Protein AF-0000000087039210 (afdb_homodimer)

InterPro domains:
  IPR005512 PRONE domain [PF03759] (84-432)
  IPR005512 PRONE domain [PS51334] (75-438)
  IPR038937 Rop guanine nucleotide exchange factor [PTHR33101] (34-444)

Structure (mmCIF, N/CA/C/O backbone):
data_AF-0000000087039210-model_v1
#
loop_
_entity.id
_entity.type
_entity.pdbx_description
1 polymer 'Rop guanine nucleotide exchange factor 9'
#
loop_
_atom_site.group_PDB
_atom_site.id
_atom_site.type_symbol
_atom_site.label_atom_id
_atom_site.label_alt_id
_atom_site.label_comp_id
_atom_site.label_asym_id
_atom_site.label_entity_id
_atom_site.label_seq_id
_atom_site.pdbx_PDB_ins_code
_atom_site.Cartn_x
_atom_site.Cartn_y
_atom_site.Cartn_z
_atom_site.occupancy
_atom_site.B_iso_or_equiv
_atom_site.auth_seq_id
_atom_site.auth_comp_id
_atom_site.auth_asym_id
_atom_site.auth_atom_id
_atom_site.pdbx_PDB_model_num
ATOM 1 N N . MET A 1 1 ? 2.438 52.219 -3.738 1 19.86 1 MET A N 1
ATOM 2 C CA . MET A 1 1 ? 2.727 53.125 -2.646 1 19.86 1 MET A CA 1
ATOM 3 C C . MET A 1 1 ? 3.035 52.375 -1.359 1 19.86 1 MET A C 1
ATOM 5 O O . MET A 1 1 ? 2.223 51.562 -0.896 1 19.86 1 MET A O 1
ATOM 9 N N . LEU A 1 2 ? 4.406 52.031 -1.149 1 20.47 2 LEU A N 1
ATOM 10 C CA . LEU A 1 2 ? 5.121 51.125 -0.25 1 20.47 2 LEU A CA 1
ATOM 11 C C . LEU A 1 2 ? 5 51.594 1.196 1 20.47 2 LEU A C 1
ATOM 13 O O . LEU A 1 2 ? 5.566 52.625 1.567 1 20.47 2 LEU A O 1
ATOM 17 N N . ARG A 1 3 ? 3.768 51.562 1.645 1 21.73 3 ARG A N 1
ATOM 18 C CA . ARG A 1 3 ? 3.434 52.219 2.896 1 21.73 3 ARG A CA 1
ATOM 19 C C . ARG A 1 3 ? 4.172 51.594 4.07 1 21.73 3 ARG A C 1
ATOM 21 O O . ARG A 1 3 ? 4.051 50.406 4.316 1 21.73 3 ARG A O 1
ATOM 28 N N . THR A 1 4 ? 5.387 52.125 4.422 1 20.34 4 THR A N 1
ATOM 29 C CA . THR A 1 4 ? 6.445 51.812 5.375 1 20.34 4 THR A CA 1
ATOM 30 C C . THR A 1 4 ? 5.926 51.906 6.809 1 20.34 4 THR A C 1
ATOM 32 O O . THR A 1 4 ? 5.473 52.969 7.246 1 20.34 4 THR A O 1
ATOM 35 N N . ILE A 1 5 ? 5.125 50.969 7.184 1 21.61 5 ILE A N 1
ATOM 36 C CA . ILE A 1 5 ? 4.469 51.031 8.484 1 21.61 5 ILE A CA 1
ATOM 37 C C . ILE A 1 5 ? 5.516 51.094 9.594 1 21.61 5 ILE A C 1
ATOM 39 O O . ILE A 1 5 ? 6.312 50.156 9.75 1 21.61 5 ILE A O 1
ATOM 43 N N . THR A 1 6 ? 6 52.219 10.023 1 19.69 6 THR A N 1
ATOM 44 C CA . THR A 1 6 ? 7.059 52.656 10.93 1 19.69 6 THR A CA 1
ATOM 45 C C . THR A 1 6 ? 6.711 52.312 12.375 1 19.69 6 THR A C 1
ATOM 47 O O . THR A 1 6 ? 5.871 52.969 12.992 1 19.69 6 THR A O 1
ATOM 50 N N . ARG A 1 7 ? 6.211 51.062 12.656 1 21.47 7 ARG A N 1
ATOM 51 C CA . ARG A 1 7 ? 5.816 50.938 14.055 1 21.47 7 ARG A CA 1
ATOM 52 C C . ARG A 1 7 ? 6.992 51.219 14.984 1 21.47 7 ARG A C 1
ATOM 54 O O . ARG A 1 7 ? 8.094 50.688 14.773 1 21.47 7 ARG A O 1
ATOM 61 N N . LYS A 1 8 ? 6.965 52.25 15.695 1 21.36 8 LYS A N 1
ATOM 62 C CA . LYS A 1 8 ? 7.895 52.938 16.578 1 21.36 8 LYS A CA 1
ATOM 63 C C . LYS A 1 8 ? 8.227 52.125 17.812 1 21.36 8 LYS A C 1
ATOM 65 O O . LYS A 1 8 ? 7.398 51.969 18.719 1 21.36 8 LYS A O 1
ATOM 70 N N . CYS A 1 9 ? 8.711 50.875 17.641 1 19.66 9 CYS A N 1
ATOM 71 C CA . CYS A 1 9 ? 9.039 50.188 18.875 1 19.66 9 CYS A CA 1
ATOM 72 C C . CYS A 1 9 ? 10.156 50.906 19.625 1 19.66 9 CYS A C 1
ATOM 74 O O . CYS A 1 9 ? 11.203 51.219 19.047 1 19.66 9 CYS A O 1
ATOM 76 N N . THR A 1 10 ? 9.859 51.688 20.578 1 19.89 10 THR A N 1
ATOM 77 C CA . THR A 1 10 ? 10.711 52.5 21.438 1 19.89 10 THR A CA 1
ATOM 78 C C . THR A 1 10 ? 11.711 51.625 22.203 1 19.89 10 THR A C 1
ATOM 80 O O . THR A 1 10 ? 11.328 50.844 23.078 1 19.89 10 THR A O 1
ATOM 83 N N . ILE A 1 11 ? 12.625 51 21.5 1 20.36 11 ILE A N 1
ATOM 84 C CA . ILE A 1 11 ? 13.688 50.219 22.125 1 20.36 11 ILE A CA 1
ATOM 85 C C . ILE A 1 11 ? 14.531 51.156 23.016 1 20.36 11 ILE A C 1
ATOM 87 O O . ILE A 1 11 ? 15.062 52.156 22.547 1 20.36 11 ILE A O 1
ATOM 91 N N . LEU A 1 12 ? 14.211 51.188 24.312 1 19.34 12 LEU A N 1
ATOM 92 C CA . LEU A 1 12 ? 15.047 51.906 25.281 1 19.34 12 LEU A CA 1
ATOM 93 C C . LEU A 1 12 ? 16.5 51.438 25.188 1 19.34 12 LEU A C 1
ATOM 95 O O . LEU A 1 12 ? 16.75 50.219 25.125 1 19.34 12 LEU A O 1
ATOM 99 N N . THR A 1 13 ? 17.453 52.219 24.781 1 18.08 13 THR A N 1
ATOM 100 C CA . THR A 1 13 ? 18.828 52.281 24.297 1 18.08 13 THR A CA 1
ATOM 101 C C . THR A 1 13 ? 19.812 51.969 25.422 1 18.08 13 THR A C 1
ATOM 103 O O . THR A 1 13 ? 21.031 51.969 25.203 1 18.08 13 THR A O 1
ATOM 106 N N . SER A 1 14 ? 19.562 51.062 26.438 1 19.47 14 SER A N 1
ATOM 107 C CA . SER A 1 14 ? 20.688 51.281 27.359 1 19.47 14 SER A CA 1
ATOM 108 C C . SER A 1 14 ? 22.016 50.938 26.703 1 19.47 14 SER A C 1
ATOM 110 O O . SER A 1 14 ? 22.109 49.938 25.969 1 19.47 14 SER A O 1
ATOM 112 N N . ALA A 1 15 ? 23 51.812 26.562 1 18.06 15 ALA A N 1
ATOM 113 C CA . ALA A 1 15 ? 24.234 52.125 25.859 1 18.06 15 ALA A CA 1
ATOM 114 C C . ALA A 1 15 ? 25.391 51.281 26.359 1 18.06 15 ALA A C 1
ATOM 116 O O . ALA A 1 15 ? 26.531 51.406 25.891 1 18.06 15 ALA A O 1
ATOM 117 N N . ALA A 1 16 ? 25.266 50.094 27.031 1 19.25 16 ALA A N 1
ATOM 118 C CA . ALA A 1 16 ? 26.562 49.906 27.672 1 19.25 16 ALA A CA 1
ATOM 119 C C . ALA A 1 16 ? 27.656 49.594 26.641 1 19.25 16 ALA A C 1
ATOM 121 O O . ALA A 1 16 ? 27.359 49.031 25.578 1 19.25 16 ALA A O 1
ATOM 122 N N . SER A 1 17 ? 28.906 50.188 26.625 1 18.3 17 SER A N 1
ATOM 123 C CA . SER A 1 17 ? 30.078 50.562 25.844 1 18.3 17 SER A CA 1
ATOM 124 C C . SER A 1 17 ? 30.984 49.375 25.594 1 18.3 17 SER A C 1
ATOM 126 O O . SER A 1 17 ? 32.031 49.531 24.938 1 18.3 17 SER A O 1
ATOM 128 N N . PHE A 1 18 ? 30.625 48.094 25.781 1 19.34 18 PHE A N 1
ATOM 129 C CA . PHE A 1 18 ? 31.844 47.281 25.969 1 19.34 18 PHE A CA 1
ATOM 130 C C . PHE A 1 18 ? 32.656 47.219 24.672 1 19.34 18 PHE A C 1
ATOM 132 O O . PHE A 1 18 ? 32.062 47.125 23.594 1 19.34 18 PHE A O 1
ATOM 139 N N . LYS A 1 19 ? 33.938 47.562 24.594 1 18.17 19 LYS A N 1
ATOM 140 C CA . LYS A 1 19 ? 35.062 47.875 23.734 1 18.17 19 LYS A CA 1
ATOM 141 C C . LYS A 1 19 ? 35.625 46.625 23.047 1 18.17 19 LYS A C 1
ATOM 143 O O . LYS A 1 19 ? 36.781 46.594 22.688 1 18.17 19 LYS A O 1
ATOM 148 N N . GLY A 1 20 ? 34.75 45.656 22.531 1 17.27 20 GLY A N 1
ATOM 149 C CA . GLY A 1 20 ? 35.438 44.406 22.188 1 17.27 20 GLY A CA 1
ATOM 150 C C . GLY A 1 20 ? 36.375 44.562 21 1 17.27 20 GLY A C 1
ATOM 151 O O . GLY A 1 20 ? 36.125 45.344 20.094 1 17.27 20 GLY A O 1
ATOM 152 N N . SER A 1 21 ? 37.656 44.312 21.016 1 17.58 21 SER A N 1
ATOM 153 C CA . SER A 1 21 ? 38.844 44.438 20.188 1 17.58 21 SER A CA 1
ATOM 154 C C . SER A 1 21 ? 38.844 43.438 19.047 1 17.58 21 SER A C 1
ATOM 156 O O . SER A 1 21 ? 38.625 42.219 19.266 1 17.58 21 SER A O 1
ATOM 158 N N . LYS A 1 22 ? 38.469 43.781 17.75 1 18.98 22 LYS A N 1
ATOM 159 C CA . LYS A 1 22 ? 38.281 43 16.531 1 18.98 22 LYS A CA 1
ATOM 160 C C . LYS A 1 22 ? 39.625 42.469 16.016 1 18.98 22 LYS A C 1
ATOM 162 O O . LYS A 1 22 ? 40.5 43.25 15.641 1 18.98 22 LYS A O 1
ATOM 167 N N . THR A 1 23 ? 40.25 41.5 16.531 1 18.16 23 THR A N 1
ATOM 168 C CA . THR A 1 23 ? 41.469 41.125 15.836 1 18.16 23 THR A CA 1
ATOM 169 C C . THR A 1 23 ? 41.188 40.625 14.422 1 18.16 23 THR A C 1
ATOM 171 O O . THR A 1 23 ? 40.094 40.094 14.172 1 18.16 23 THR A O 1
ATOM 174 N N . SER A 1 24 ? 42.094 40.875 13.25 1 17.17 24 SER A N 1
ATOM 175 C CA . SER A 1 24 ? 42.188 41.094 11.812 1 17.17 24 SER A CA 1
ATOM 176 C C . SER A 1 24 ? 42.281 39.781 11.047 1 17.17 24 SER A C 1
ATOM 178 O O . SER A 1 24 ? 42.094 39.781 9.82 1 17.17 24 SER A O 1
ATOM 180 N N . ASP A 1 25 ? 42.469 38.594 11.57 1 18.53 25 ASP A N 1
ATOM 181 C CA . ASP A 1 25 ? 43.344 37.844 10.688 1 18.53 25 ASP A CA 1
ATOM 182 C C . ASP A 1 25 ? 42.594 37.375 9.445 1 18.53 25 ASP A C 1
ATOM 184 O O . ASP A 1 25 ? 41.469 36.875 9.539 1 18.53 25 ASP A O 1
ATOM 188 N N . ASN A 1 26 ? 43 37.75 8.148 1 17 26 ASN A N 1
ATOM 189 C CA . ASN A 1 26 ? 42.531 37.875 6.766 1 17 26 ASN A CA 1
ATOM 190 C C . ASN A 1 26 ? 42.5 36.5 6.074 1 17 26 ASN A C 1
ATOM 192 O O . ASN A 1 26 ? 42.156 36.406 4.891 1 17 26 ASN A O 1
ATOM 196 N N . SER A 1 27 ? 42.875 35.344 6.578 1 18.83 27 SER A N 1
ATOM 197 C CA . SER A 1 27 ? 43.469 34.5 5.527 1 18.83 27 SER A CA 1
ATOM 198 C C . SER A 1 27 ? 42.375 34 4.586 1 18.83 27 SER A C 1
ATOM 200 O O . SER A 1 27 ? 41.312 33.531 5.039 1 18.83 27 SER A O 1
ATOM 202 N N . GLY A 1 28 ? 42.344 34.406 3.314 1 17.08 28 GLY A N 1
ATOM 203 C CA . GLY A 1 28 ? 41.5 34.438 2.137 1 17.08 28 GLY A CA 1
ATOM 204 C C . GLY A 1 28 ? 41.281 33.062 1.508 1 17.08 28 GLY A C 1
ATOM 205 O O . GLY A 1 28 ? 40.719 32.969 0.408 1 17.08 28 GLY A O 1
ATOM 206 N N . LYS A 1 29 ? 41.594 31.844 2.021 1 19.16 29 LYS A N 1
ATOM 207 C CA . LYS A 1 29 ? 41.75 30.844 0.978 1 19.16 29 LYS A CA 1
ATOM 208 C C . LYS A 1 29 ? 40.469 30.688 0.168 1 19.16 29 LYS A C 1
ATOM 210 O O . LYS A 1 29 ? 39.375 30.719 0.729 1 19.16 29 LYS A O 1
ATOM 215 N N . PRO A 1 30 ? 40.5 30.797 -1.176 1 19.05 30 PRO A N 1
ATOM 216 C CA . PRO A 1 30 ? 39.531 30.922 -2.256 1 19.05 30 PRO A CA 1
ATOM 217 C C . PRO A 1 30 ? 38.656 29.672 -2.418 1 19.05 30 PRO A C 1
ATOM 219 O O . PRO A 1 30 ? 39.188 28.578 -2.629 1 19.05 30 PRO A O 1
ATOM 222 N N . HIS A 1 31 ? 37.75 29.312 -1.518 1 18.17 31 HIS A N 1
ATOM 223 C CA . HIS A 1 31 ? 37.094 28.031 -1.699 1 18.17 31 HIS A CA 1
ATOM 224 C C . HIS A 1 31 ? 36.344 27.984 -3.025 1 18.17 31 HIS A C 1
ATOM 226 O O . HIS A 1 31 ? 35.656 28.938 -3.395 1 18.17 31 HIS A O 1
ATOM 232 N N . HIS A 1 32 ? 36.844 27.234 -4.055 1 19.81 32 HIS A N 1
ATOM 233 C CA . HIS A 1 32 ? 36.406 26.938 -5.418 1 19.81 32 HIS A CA 1
ATOM 234 C C . HIS A 1 32 ? 34.969 26.438 -5.441 1 19.81 32 HIS A C 1
ATOM 236 O O . HIS A 1 32 ? 34.625 25.516 -4.691 1 19.81 32 HIS A O 1
ATOM 242 N N . GLN A 1 33 ? 34.031 27.297 -5.727 1 17.89 33 GLN A N 1
ATOM 243 C CA . GLN A 1 33 ? 32.594 27.141 -5.797 1 17.89 33 GLN A CA 1
ATOM 244 C C . GLN A 1 33 ? 32.188 26.141 -6.879 1 17.89 33 GLN A C 1
ATOM 246 O O . GLN A 1 33 ? 32.438 26.375 -8.062 1 17.89 33 GLN A O 1
ATOM 251 N N . ASN A 1 34 ? 32.5 24.828 -6.652 1 18.16 34 ASN A N 1
ATOM 252 C CA . ASN A 1 34 ? 32.094 23.906 -7.711 1 18.16 34 ASN A CA 1
ATOM 253 C C . ASN A 1 34 ? 30.625 24.094 -8.094 1 18.16 34 ASN A C 1
ATOM 255 O O . ASN A 1 34 ? 29.75 24.062 -7.234 1 18.16 34 ASN A O 1
ATOM 259 N N . LEU A 1 35 ? 30.344 24.891 -9.086 1 18.12 35 LEU A N 1
ATOM 260 C CA . LEU A 1 35 ? 29.125 25.344 -9.734 1 18.12 35 LEU A CA 1
ATOM 261 C C . LEU A 1 35 ? 28.281 24.156 -10.188 1 18.12 35 LEU A C 1
ATOM 263 O O . LEU A 1 35 ? 28.703 23.359 -11.023 1 18.12 35 LEU A O 1
ATOM 267 N N . ILE A 1 36 ? 27.641 23.422 -9.273 1 19.53 36 ILE A N 1
ATOM 268 C CA . ILE A 1 36 ? 26.812 22.312 -9.742 1 19.53 36 ILE A CA 1
ATOM 269 C C . ILE A 1 36 ? 25.766 22.844 -10.734 1 19.53 36 ILE A C 1
ATOM 271 O O . ILE A 1 36 ? 25.047 23.781 -10.438 1 19.53 36 ILE A O 1
ATOM 275 N N . PRO A 1 37 ? 25.969 22.594 -12.047 1 18.52 37 PRO A N 1
ATOM 276 C CA . PRO A 1 37 ? 25.172 23.125 -13.148 1 18.52 37 PRO A CA 1
ATOM 277 C C . PRO A 1 37 ? 23.672 22.828 -12.992 1 18.52 37 PRO A C 1
ATOM 279 O O . PRO A 1 37 ? 23.312 21.812 -12.391 1 18.52 37 PRO A O 1
ATOM 282 N N . ASN A 1 38 ? 22.844 23.828 -12.789 1 19.05 38 ASN A N 1
ATOM 283 C CA . ASN A 1 38 ? 21.391 23.969 -12.648 1 19.05 38 ASN A CA 1
ATOM 284 C C . ASN A 1 38 ? 20.656 23.375 -13.844 1 19.05 38 ASN A C 1
ATOM 286 O O . ASN A 1 38 ? 20.688 23.938 -14.945 1 19.05 38 ASN A O 1
ATOM 290 N N . GLY A 1 39 ? 20.938 22.078 -14.227 1 18.61 39 GLY A N 1
ATOM 291 C CA . GLY A 1 39 ? 20.344 21.641 -15.477 1 18.61 39 GLY A CA 1
ATOM 292 C C . GLY A 1 39 ? 18.859 21.938 -15.586 1 18.61 39 GLY A C 1
ATOM 293 O O . GLY A 1 39 ? 18.062 21.438 -14.797 1 18.61 39 GLY A O 1
ATOM 294 N N . SER A 1 40 ? 18.5 23.141 -15.875 1 18.48 40 SER A N 1
ATOM 295 C CA . SER A 1 40 ? 17.156 23.688 -16.094 1 18.48 40 SER A CA 1
ATOM 296 C C . SER A 1 40 ? 16.391 22.875 -17.141 1 18.48 40 SER A C 1
ATOM 298 O O . SER A 1 40 ? 16.734 22.906 -18.328 1 18.48 40 SER A O 1
ATOM 300 N N . VAL A 1 41 ? 16.203 21.578 -16.891 1 19.8 41 VAL A N 1
ATOM 301 C CA . VAL A 1 41 ? 15.562 20.938 -18.031 1 19.8 41 VAL A CA 1
ATOM 302 C C . VAL A 1 41 ? 14.32 21.719 -18.438 1 19.8 41 VAL A C 1
ATOM 304 O O . VAL A 1 41 ? 13.508 22.078 -17.578 1 19.8 41 VAL A O 1
ATOM 307 N N . PRO A 1 42 ? 14.344 22.375 -19.516 1 19.42 42 PRO A N 1
ATOM 308 C CA . PRO A 1 42 ? 13.297 23.25 -20.031 1 19.42 42 PRO A CA 1
ATOM 309 C C . PRO A 1 42 ? 11.93 22.562 -20.109 1 19.42 42 PRO A C 1
ATOM 311 O O . PRO A 1 42 ? 11.844 21.406 -20.484 1 19.42 42 PRO A O 1
ATOM 314 N N . VAL A 1 43 ? 11.07 22.719 -19.109 1 19.94 43 VAL A N 1
ATOM 315 C CA . VAL A 1 43 ? 9.695 22.219 -19.078 1 19.94 43 VAL A CA 1
ATOM 316 C C . VAL A 1 43 ? 8.977 22.625 -20.359 1 19.94 43 VAL A C 1
ATOM 318 O O . VAL A 1 43 ? 8.969 23.812 -20.734 1 19.94 43 VAL A O 1
ATOM 321 N N . PRO A 1 44 ? 9 21.781 -21.359 1 19.58 44 PRO A N 1
ATOM 322 C CA . PRO A 1 44 ? 8.414 22.203 -22.641 1 19.58 44 PRO A CA 1
ATOM 323 C C . PRO A 1 44 ? 7.062 22.891 -22.469 1 19.58 44 PRO A C 1
ATOM 325 O O . PRO A 1 44 ? 6.363 22.672 -21.484 1 19.58 44 PRO A O 1
ATOM 328 N N . ASN A 1 45 ? 6.926 24.047 -23.031 1 19.16 45 ASN A N 1
ATOM 329 C CA . ASN A 1 45 ? 5.824 25 -23.125 1 19.16 45 ASN A CA 1
ATOM 330 C C . ASN A 1 45 ? 4.566 24.344 -23.688 1 19.16 45 ASN A C 1
ATOM 332 O O . ASN A 1 45 ? 4.574 23.828 -24.812 1 19.16 45 ASN A O 1
ATOM 336 N N . VAL A 1 46 ? 3.891 23.547 -22.875 1 19.7 46 VAL A N 1
ATOM 337 C CA . VAL A 1 46 ? 2.674 22.938 -23.391 1 19.7 46 VAL A CA 1
ATOM 338 C C . VAL A 1 46 ? 1.821 23.984 -24.094 1 19.7 46 VAL A C 1
ATOM 340 O O . VAL A 1 46 ? 1.648 25.094 -23.594 1 19.7 46 VAL A O 1
ATOM 343 N N . PRO A 1 47 ? 1.668 23.828 -25.391 1 18.34 47 PRO A N 1
ATOM 344 C CA . PRO A 1 47 ? 1.013 24.797 -26.266 1 18.34 47 PRO A CA 1
ATOM 345 C C . PRO A 1 47 ? -0.324 25.297 -25.719 1 18.34 47 PRO A C 1
ATOM 347 O O . PRO A 1 47 ? -0.924 24.625 -24.875 1 18.34 47 PRO A O 1
ATOM 350 N N . GLU A 1 48 ? -0.747 26.469 -26.281 1 18.31 48 GLU A N 1
ATOM 351 C CA . GLU A 1 48 ? -1.751 27.516 -26.047 1 18.31 48 GLU A CA 1
ATOM 352 C C . GLU A 1 48 ? -3.158 26.922 -26.031 1 18.31 48 GLU A C 1
ATOM 354 O O . GLU A 1 48 ? -3.34 25.719 -26.297 1 18.31 48 GLU A O 1
ATOM 359 N N . GLY A 1 49 ? -4.164 27.672 -26.719 1 18.2 49 GLY A N 1
ATOM 360 C CA . GLY A 1 49 ? -5.461 28.328 -26.578 1 18.2 49 GLY A CA 1
ATOM 361 C C . GLY A 1 49 ? -6.613 27.469 -27.078 1 18.2 49 GLY A C 1
ATOM 362 O O . GLY A 1 49 ? -7.723 27.984 -27.266 1 18.2 49 GLY A O 1
ATOM 363 N N . ILE A 1 50 ? -6.562 26.141 -27.219 1 18.03 50 ILE A N 1
ATOM 364 C CA . ILE A 1 50 ? -7.645 25.812 -28.141 1 18.03 50 ILE A CA 1
ATOM 365 C C . ILE A 1 50 ? -8.984 26.25 -27.531 1 18.03 50 ILE A C 1
ATOM 367 O O . ILE A 1 50 ? -9.281 25.922 -26.391 1 18.03 50 ILE A O 1
ATOM 371 N N . ASP A 1 51 ? -9.633 27.25 -28.125 1 19.02 51 ASP A N 1
ATOM 372 C CA . ASP A 1 51 ? -10.906 27.938 -27.938 1 19.02 51 ASP A CA 1
ATOM 373 C C . ASP A 1 51 ? -12.062 26.938 -27.922 1 19.02 51 ASP A C 1
ATOM 375 O O . ASP A 1 51 ? -12.375 26.328 -28.953 1 19.02 51 ASP A O 1
ATOM 379 N N . MET A 1 52 ? -11.977 25.984 -27.109 1 19.19 52 MET A N 1
ATOM 380 C CA . MET A 1 52 ? -13.125 25.094 -27.219 1 19.19 52 MET A CA 1
ATOM 381 C C . MET A 1 52 ? -14.43 25.875 -27.141 1 19.19 52 MET A C 1
ATOM 383 O O . MET A 1 52 ? -14.797 26.375 -26.078 1 19.19 52 MET A O 1
ATOM 387 N N . LYS A 1 53 ? -14.914 26.594 -28.297 1 17.84 53 LYS A N 1
ATOM 388 C CA . LYS A 1 53 ? -16.172 27.281 -28.562 1 17.84 53 LYS A CA 1
ATOM 389 C C . LYS A 1 53 ? -17.359 26.516 -27.969 1 17.84 53 LYS A C 1
ATOM 391 O O . LYS A 1 53 ? -17.219 25.359 -27.562 1 17.84 53 LYS A O 1
ATOM 396 N N . ASN A 1 54 ? -18.625 26.609 -28.688 1 17 54 ASN A N 1
ATOM 397 C CA . ASN A 1 54 ? -20.047 26.938 -28.562 1 17 54 ASN A CA 1
ATOM 398 C C . ASN A 1 54 ? -20.875 25.688 -28.328 1 17 54 ASN A C 1
ATOM 400 O O . ASN A 1 54 ? -22.109 25.719 -28.422 1 17 54 ASN A O 1
ATOM 404 N N . ALA A 1 55 ? -20.281 24.5 -28.562 1 18.42 55 ALA A N 1
ATOM 405 C CA . ALA A 1 55 ? -21.359 23.594 -28.922 1 18.42 55 ALA A CA 1
ATOM 406 C C . ALA A 1 55 ? -22.375 23.438 -27.797 1 18.42 55 ALA A C 1
ATOM 408 O O . ALA A 1 55 ? -22.203 22.594 -26.906 1 18.42 55 ALA A O 1
ATOM 409 N N . GLU A 1 56 ? -22.672 24.609 -27.047 1 19.47 56 GLU A N 1
ATOM 410 C CA . GLU A 1 56 ? -23.672 24.594 -25.984 1 19.47 56 GLU A CA 1
ATOM 411 C C . GLU A 1 56 ? -24.953 23.906 -26.422 1 19.47 56 GLU A C 1
ATOM 413 O O . GLU A 1 56 ? -25.703 23.375 -25.609 1 19.47 56 GLU A O 1
ATOM 418 N N . GLU A 1 57 ? -25.484 24.297 -27.688 1 19.27 57 GLU A N 1
ATOM 419 C CA . GLU A 1 57 ? -26.922 24.516 -27.688 1 19.27 57 GLU A CA 1
ATOM 420 C C . GLU A 1 57 ? -27.688 23.203 -27.656 1 19.27 57 GLU A C 1
ATOM 422 O O . GLU A 1 57 ? -28.891 23.188 -27.375 1 19.27 57 GLU A O 1
ATOM 427 N N . GLN A 1 58 ? -27.172 22.188 -28.453 1 19.98 58 GLN A N 1
ATOM 428 C CA . GLN A 1 58 ? -28.328 21.594 -29.109 1 19.98 58 GLN A CA 1
ATOM 429 C C . GLN A 1 58 ? -29.328 21.031 -28.094 1 19.98 58 GLN A C 1
ATOM 431 O O . GLN A 1 58 ? -29.016 20.938 -26.906 1 19.98 58 GLN A O 1
ATOM 436 N N . SER A 1 59 ? -29.906 19.672 -28.453 1 20.41 59 SER A N 1
ATOM 437 C CA . SER A 1 59 ? -31.266 19.125 -28.562 1 20.41 59 SER A CA 1
ATOM 438 C C . SER A 1 59 ? -31.781 18.641 -27.203 1 20.41 59 SER A C 1
ATOM 440 O O . SER A 1 59 ? -31.125 17.844 -26.531 1 20.41 59 SER A O 1
ATOM 442 N N . ILE A 1 60 ? -32.469 19.516 -26.484 1 22.47 60 ILE A N 1
ATOM 443 C CA . ILE A 1 60 ? -33.344 19.328 -25.328 1 22.47 60 ILE A CA 1
ATOM 444 C C . ILE A 1 60 ? -34.281 18.156 -25.594 1 22.47 60 ILE A C 1
ATOM 446 O O . ILE A 1 60 ? -35.281 18.297 -26.266 1 22.47 60 ILE A O 1
ATOM 450 N N . VAL A 1 61 ? -33.844 17.031 -26.266 1 22.67 61 VAL A N 1
ATOM 451 C CA . VAL A 1 61 ? -34.938 16.109 -26.547 1 22.67 61 VAL A CA 1
ATOM 452 C C . VAL A 1 61 ? -35.688 15.82 -25.25 1 22.67 61 VAL A C 1
ATOM 454 O O . VAL A 1 61 ? -35.094 15.703 -24.172 1 22.67 61 VAL A O 1
ATOM 457 N N . ASN A 1 62 ? -37 16.094 -25.219 1 21.3 62 ASN A N 1
ATOM 458 C CA . ASN A 1 62 ? -38.125 15.938 -24.297 1 21.3 62 ASN A CA 1
ATOM 459 C C . ASN A 1 62 ? -38.188 14.539 -23.703 1 21.3 62 ASN A C 1
ATOM 461 O O . ASN A 1 62 ? -38.719 13.609 -24.312 1 21.3 62 ASN A O 1
ATOM 465 N N . GLN A 1 63 ? -37.031 13.945 -23.375 1 21.8 63 GLN A N 1
ATOM 466 C CA . GLN A 1 63 ? -37.312 12.586 -22.953 1 21.8 63 GLN A CA 1
ATOM 467 C C . GLN A 1 63 ? -38.375 12.555 -21.859 1 21.8 63 GLN A C 1
ATOM 469 O O . GLN A 1 63 ? -38.344 13.367 -20.938 1 21.8 63 GLN A O 1
ATOM 474 N N . ASN A 1 64 ? -39.562 12.125 -22.188 1 24.58 64 ASN A N 1
ATOM 475 C CA . ASN A 1 64 ? -40.719 11.812 -21.375 1 24.58 64 ASN A CA 1
ATOM 476 C C . ASN A 1 64 ? -40.344 11.141 -20.062 1 24.58 64 ASN A C 1
ATOM 478 O O . ASN A 1 64 ? -39.656 10.109 -20.062 1 24.58 64 ASN A O 1
ATOM 482 N N . VAL A 1 65 ? -40.125 11.898 -19.031 1 27.75 65 VAL A N 1
ATOM 483 C CA . VAL A 1 65 ? -39.938 11.578 -17.625 1 27.75 65 VAL A CA 1
ATOM 484 C C . VAL A 1 65 ? -40.906 10.508 -17.188 1 27.75 65 VAL A C 1
ATOM 486 O O . VAL A 1 65 ? -42.094 10.781 -17.031 1 27.75 65 VAL A O 1
ATOM 489 N N . GLU A 1 66 ? -40.969 9.375 -17.922 1 29.5 66 GLU A N 1
ATOM 490 C CA . GLU A 1 66 ? -41.875 8.414 -17.297 1 29.5 66 GLU A CA 1
ATOM 491 C C . GLU A 1 66 ? -41.656 8.336 -15.789 1 29.5 66 GLU A C 1
ATOM 493 O O . GLU A 1 66 ? -40.5 8.492 -15.32 1 29.5 66 GLU A O 1
ATOM 498 N N . GLN A 1 67 ? -42.656 8.539 -14.977 1 29.66 67 GLN A N 1
ATOM 499 C CA . GLN A 1 67 ? -42.875 8.492 -13.531 1 29.66 67 GLN A CA 1
ATOM 500 C C . GLN A 1 67 ? -42.125 7.312 -12.914 1 29.66 67 GLN A C 1
ATOM 502 O O . GLN A 1 67 ? -42.5 6.156 -13.109 1 29.66 67 GLN A O 1
ATOM 507 N N . SER A 1 68 ? -40.844 7.246 -13.086 1 33.84 68 SER A N 1
ATOM 508 C CA . SER A 1 68 ? -40.125 6.113 -12.516 1 33.84 68 SER A CA 1
ATOM 509 C C . SER A 1 68 ? -40.531 5.867 -11.07 1 33.84 68 SER A C 1
ATOM 511 O O . SER A 1 68 ? -40.688 6.812 -10.297 1 33.84 68 SER A O 1
ATOM 513 N N . GLU A 1 69 ? -41.188 4.82 -10.773 1 40.12 69 GLU A N 1
ATOM 514 C CA . GLU A 1 69 ? -41.688 4.359 -9.477 1 40.12 69 GLU A CA 1
ATOM 515 C C . GLU A 1 69 ? -40.656 4.648 -8.375 1 40.12 69 GLU A C 1
ATOM 517 O O . GLU A 1 69 ? -39.469 4.672 -8.625 1 40.12 69 GLU A O 1
ATOM 522 N N . PRO A 1 70 ? -41.094 5.285 -7.23 1 42.34 70 PRO A N 1
ATOM 523 C CA . PRO A 1 70 ? -40.25 5.602 -6.066 1 42.34 70 PRO A CA 1
ATOM 524 C C . PRO A 1 70 ? -39.281 4.48 -5.719 1 42.34 70 PRO A C 1
ATOM 526 O O . PRO A 1 70 ? -39.688 3.34 -5.504 1 42.34 70 PRO A O 1
ATOM 529 N N . VAL A 1 71 ? -38.188 4.453 -6.312 1 50.62 71 VAL A N 1
ATOM 530 C CA . VAL A 1 71 ? -37.156 3.479 -5.992 1 50.62 71 VAL A CA 1
ATOM 531 C C . VAL A 1 71 ? -37 3.352 -4.477 1 50.62 71 VAL A C 1
ATOM 533 O O . VAL A 1 71 ? -36.906 4.355 -3.77 1 50.62 71 VAL A O 1
ATOM 536 N N . ALA A 1 72 ? -37.312 2.27 -3.943 1 57.91 72 ALA A N 1
ATOM 537 C CA . ALA A 1 72 ? -37.375 1.931 -2.523 1 57.91 72 ALA A CA 1
ATOM 538 C C . ALA A 1 72 ? -36.094 2.367 -1.812 1 57.91 72 ALA A C 1
ATOM 540 O O . ALA A 1 72 ? -35 2.33 -2.395 1 57.91 72 ALA A O 1
ATOM 541 N N . PRO A 1 73 ? -36.219 3.186 -0.659 1 59.75 73 PRO A N 1
ATOM 542 C CA . PRO A 1 73 ? -35.094 3.711 0.152 1 59.75 73 PRO A CA 1
ATOM 543 C C . PRO A 1 73 ? -33.938 2.725 0.291 1 59.75 73 PRO A C 1
ATOM 545 O O . PRO A 1 73 ? -32.781 3.129 0.298 1 59.75 73 PRO A O 1
ATOM 548 N N . ASP A 1 74 ? -34.219 1.492 0.259 1 61.72 74 ASP A N 1
ATOM 549 C CA . ASP A 1 74 ? -33.188 0.467 0.435 1 61.72 74 ASP A CA 1
ATOM 550 C C . ASP A 1 74 ? -32.344 0.297 -0.834 1 61.72 74 ASP A C 1
ATOM 552 O O . ASP A 1 74 ? -31.156 0.024 -0.764 1 61.72 74 ASP A O 1
ATOM 556 N N . GLU A 1 75 ? -32.969 0.512 -1.952 1 63.38 75 GLU A N 1
ATOM 557 C CA . GLU A 1 75 ? -32.25 0.427 -3.217 1 63.38 75 GLU A CA 1
ATOM 558 C C . GLU A 1 75 ? -31.297 1.6 -3.383 1 63.38 75 GLU A C 1
ATOM 560 O O . GLU A 1 75 ? -30.188 1.434 -3.902 1 63.38 75 GLU A O 1
ATOM 565 N N . LEU A 1 76 ? -31.844 2.701 -2.908 1 65.88 76 LEU A N 1
ATOM 566 C CA . LEU A 1 76 ? -31 3.881 -2.963 1 65.88 76 LEU A CA 1
ATOM 567 C C . LEU A 1 76 ? -29.781 3.715 -2.062 1 65.88 76 LEU A C 1
ATOM 569 O O . LEU A 1 76 ? -28.672 4.098 -2.434 1 65.88 76 LEU A O 1
ATOM 573 N N . ARG A 1 77 ? -30.125 3.062 -0.959 1 68.69 77 ARG A N 1
ATOM 574 C CA . ARG A 1 77 ? -29.016 2.807 -0.039 1 68.69 77 ARG A CA 1
ATOM 575 C C . ARG A 1 77 ? -28.031 1.817 -0.637 1 68.69 77 ARG A C 1
ATOM 577 O O . ARG A 1 77 ? -26.812 2.006 -0.529 1 68.69 77 ARG A O 1
ATOM 584 N N . ALA A 1 78 ? -28.594 0.835 -1.28 1 68.81 78 ALA A N 1
ATOM 585 C CA . ALA A 1 78 ? -27.734 -0.167 -1.901 1 68.81 78 ALA A CA 1
ATOM 586 C C . ALA A 1 78 ? -26.891 0.448 -3.018 1 68.81 78 ALA A C 1
ATOM 588 O O . ALA A 1 78 ? -25.703 0.145 -3.148 1 68.81 78 ALA A O 1
ATOM 589 N N . ALA A 1 79 ? -27.484 1.25 -3.734 1 71.69 79 ALA A N 1
ATOM 590 C CA . ALA A 1 79 ? -26.766 1.92 -4.812 1 71.69 79 ALA A CA 1
ATOM 591 C C . ALA A 1 79 ? -25.688 2.848 -4.262 1 71.69 79 ALA A C 1
ATOM 593 O O . ALA A 1 79 ? -24.594 2.939 -4.824 1 71.69 79 ALA A O 1
ATOM 594 N N . ALA A 1 80 ? -26.047 3.484 -3.188 1 73.5 80 ALA A N 1
ATOM 595 C CA . ALA A 1 80 ? -25.078 4.387 -2.561 1 73.5 80 ALA A CA 1
ATOM 596 C C . ALA A 1 80 ? -23.891 3.619 -2.012 1 73.5 80 ALA A C 1
ATOM 598 O O . ALA A 1 80 ? -22.734 4.059 -2.15 1 73.5 80 ALA A O 1
ATOM 599 N N . ILE A 1 81 ? -24.188 2.51 -1.511 1 75.44 81 ILE A N 1
ATOM 600 C CA . ILE A 1 81 ? -23.125 1.695 -0.93 1 75.44 81 ILE A CA 1
ATOM 601 C C . ILE A 1 81 ? -22.234 1.141 -2.041 1 75.44 81 ILE A C 1
ATOM 603 O O . ILE A 1 81 ? -21.016 1.062 -1.885 1 75.44 81 ILE A O 1
ATOM 607 N N . ASP A 1 82 ? -22.922 0.827 -3.125 1 78.5 82 ASP A N 1
ATOM 608 C CA . ASP A 1 82 ? -22.141 0.334 -4.262 1 78.5 82 ASP A CA 1
ATOM 609 C C . ASP A 1 82 ? -21.188 1.403 -4.781 1 78.5 82 ASP A C 1
ATOM 611 O O . ASP A 1 82 ? -20.047 1.104 -5.129 1 78.5 82 ASP A O 1
ATOM 615 N N . THR A 1 83 ? -21.734 2.551 -4.793 1 82.5 83 THR A N 1
ATOM 616 C CA . THR A 1 83 ? -20.891 3.658 -5.227 1 82.5 83 THR A CA 1
ATOM 617 C C . THR A 1 83 ? -19.734 3.873 -4.246 1 82.5 83 THR A C 1
ATOM 619 O O . THR A 1 83 ? -18.609 4.129 -4.66 1 82.5 83 THR A O 1
ATOM 622 N N . ASP A 1 84 ? -20.078 3.672 -3.041 1 84.62 84 ASP A N 1
ATOM 623 C CA . ASP A 1 84 ? -19.047 3.834 -2.016 1 84.62 84 ASP A CA 1
ATOM 624 C C . ASP A 1 84 ? -17.969 2.764 -2.148 1 84.62 84 ASP A C 1
ATOM 626 O O . ASP A 1 84 ? -16.797 3.039 -1.939 1 84.62 84 ASP A O 1
ATOM 630 N N . MET A 1 85 ? -18.406 1.689 -2.52 1 85.19 85 MET A N 1
ATOM 631 C CA . MET A 1 85 ? -17.469 0.588 -2.678 1 85.19 85 MET A CA 1
ATOM 632 C C . MET A 1 85 ? -16.516 0.855 -3.832 1 85.19 85 MET A C 1
ATOM 634 O O . MET A 1 85 ? -15.305 0.609 -3.717 1 85.19 85 MET A O 1
ATOM 638 N N . GLU A 1 86 ? -17.094 1.357 -4.82 1 88.06 86 GLU A N 1
ATOM 639 C CA . GLU A 1 86 ? -16.266 1.665 -5.977 1 88.06 86 GLU A CA 1
ATOM 640 C C . GLU A 1 86 ? -15.273 2.781 -5.664 1 88.06 86 GLU A C 1
ATOM 642 O O . GLU A 1 86 ? -14.125 2.736 -6.098 1 88.06 86 GLU A O 1
ATOM 647 N N . MET A 1 87 ? -15.727 3.686 -4.922 1 88.62 87 MET A N 1
ATOM 648 C CA . MET A 1 87 ? -14.852 4.789 -4.535 1 88.62 87 MET A CA 1
ATOM 649 C C . MET A 1 87 ? -13.742 4.309 -3.609 1 88.62 87 MET A C 1
ATOM 651 O O . MET A 1 87 ? -12.602 4.766 -3.713 1 88.62 87 MET A O 1
ATOM 655 N N . MET A 1 88 ? -14.141 3.496 -2.795 1 89.44 88 MET A N 1
ATOM 656 C CA . MET A 1 88 ? -13.156 2.949 -1.864 1 89.44 88 MET A CA 1
ATOM 657 C C . MET A 1 88 ? -12.094 2.141 -2.605 1 89.44 88 MET A C 1
ATOM 659 O O . MET A 1 88 ? -10.898 2.256 -2.312 1 89.44 88 MET A O 1
ATOM 663 N N . LYS A 1 89 ? -12.508 1.355 -3.574 1 89.94 89 LYS A N 1
ATOM 664 C CA . LYS A 1 89 ? -11.578 0.58 -4.391 1 89.94 89 LYS A CA 1
ATOM 665 C C . LYS A 1 89 ? -10.57 1.488 -5.09 1 89.94 89 LYS A C 1
ATOM 667 O O . LYS A 1 89 ? -9.375 1.203 -5.102 1 89.94 89 LYS A O 1
ATOM 672 N N . GLU A 1 90 ? -11.094 2.469 -5.594 1 89.94 90 GLU A N 1
ATOM 673 C CA . GLU A 1 90 ? -10.234 3.416 -6.293 1 89.94 90 GLU A CA 1
ATOM 674 C C . GLU A 1 90 ? -9.211 4.043 -5.348 1 89.94 90 GLU A C 1
ATOM 676 O O . GLU A 1 90 ? -8.031 4.145 -5.68 1 89.94 90 GLU A O 1
ATOM 681 N N . ARG A 1 91 ? -9.695 4.461 -4.23 1 90.31 91 ARG A N 1
ATOM 682 C CA . ARG A 1 91 ? -8.82 5.113 -3.258 1 90.31 91 ARG A CA 1
ATOM 683 C C . ARG A 1 91 ? -7.719 4.164 -2.793 1 90.31 91 ARG A C 1
ATOM 685 O O . ARG A 1 91 ? -6.547 4.551 -2.73 1 90.31 91 ARG A O 1
ATOM 692 N N . PHE A 1 92 ? -8.07 2.982 -2.525 1 91.12 92 PHE A N 1
ATOM 693 C CA . PHE A 1 92 ? -7.098 2.018 -2.018 1 91.12 92 PHE A CA 1
ATOM 694 C C . PHE A 1 92 ? -6.141 1.583 -3.119 1 91.12 92 PHE A C 1
ATOM 696 O O . PHE A 1 92 ? -4.961 1.329 -2.859 1 91.12 92 PHE A O 1
ATOM 703 N N . ALA A 1 93 ? -6.664 1.493 -4.34 1 91.94 93 ALA A N 1
ATOM 704 C CA . ALA A 1 93 ? -5.777 1.184 -5.461 1 91.94 93 ALA A CA 1
ATOM 705 C C . ALA A 1 93 ? -4.695 2.248 -5.613 1 91.94 93 ALA A C 1
ATOM 707 O O . ALA A 1 93 ? -3.516 1.927 -5.762 1 91.94 93 ALA A O 1
ATOM 708 N N . LYS A 1 94 ? -5.094 3.482 -5.512 1 91.56 94 LYS A N 1
ATOM 709 C CA . LYS A 1 94 ? -4.152 4.59 -5.648 1 91.56 94 LYS A CA 1
ATOM 710 C C . LYS A 1 94 ? -3.139 4.594 -4.508 1 91.56 94 LYS A C 1
ATOM 712 O O . LYS A 1 94 ? -1.963 4.902 -4.719 1 91.56 94 LYS A O 1
ATOM 717 N N . LEU A 1 95 ? -3.615 4.234 -3.355 1 93.44 95 LEU A N 1
ATOM 718 C CA . LEU A 1 95 ? -2.721 4.16 -2.205 1 93.44 95 LEU A CA 1
ATOM 719 C C . LEU A 1 95 ? -1.702 3.037 -2.381 1 93.44 95 LEU A C 1
ATOM 721 O O . LEU A 1 95 ? -0.514 3.223 -2.109 1 93.44 95 LEU A O 1
ATOM 725 N N . LEU A 1 96 ? -2.156 1.966 -2.877 1 93.19 96 LEU A N 1
ATOM 726 C CA . LEU A 1 96 ? -1.285 0.811 -3.066 1 93.19 96 LEU A CA 1
ATOM 727 C C . LEU A 1 96 ? -0.25 1.084 -4.152 1 93.19 96 LEU A C 1
ATOM 729 O O . LEU A 1 96 ? 0.869 0.567 -4.094 1 93.19 96 LEU A O 1
ATOM 733 N N . LEU A 1 97 ? -0.609 1.879 -5.098 1 93 97 LEU A N 1
ATOM 734 C CA . LEU A 1 97 ? 0.285 2.197 -6.207 1 93 97 LEU A CA 1
ATOM 735 C C . LEU A 1 97 ? 1.248 3.316 -5.824 1 93 97 LEU A C 1
ATOM 737 O O . LEU A 1 97 ? 2.188 3.613 -6.562 1 93 97 LEU A O 1
ATOM 741 N N . GLY A 1 98 ? 0.978 3.936 -4.656 1 90.94 98 GLY A N 1
ATOM 742 C CA . GLY A 1 98 ? 1.859 4.996 -4.199 1 90.94 98 GLY A CA 1
ATOM 743 C C . GLY A 1 98 ? 1.884 6.195 -5.133 1 90.94 98 GLY A C 1
ATOM 744 O O . GLY A 1 98 ? 2.943 6.773 -5.383 1 90.94 98 GLY A O 1
ATOM 745 N N . GLU A 1 99 ? 0.808 6.379 -5.781 1 83.75 99 GLU A N 1
ATOM 746 C CA . GLU A 1 99 ? 0.659 7.496 -6.711 1 83.75 99 GLU A CA 1
ATOM 747 C C . GLU A 1 99 ? 1.402 7.227 -8.016 1 83.75 99 GLU A C 1
ATOM 749 O O . GLU A 1 99 ? 1.771 8.156 -8.734 1 83.75 99 GLU A O 1
ATOM 754 N N . ASP A 1 100 ? 1.804 6.094 -8.227 1 91.19 100 ASP A N 1
ATOM 755 C CA . ASP A 1 100 ? 2.404 5.664 -9.484 1 91.19 100 ASP A CA 1
ATOM 756 C C . ASP A 1 100 ? 1.385 4.938 -10.359 1 91.19 100 ASP A C 1
ATOM 758 O O . ASP A 1 100 ? 1.185 3.729 -10.219 1 91.19 100 ASP A O 1
ATOM 762 N N . MET A 1 101 ? 0.9 5.602 -11.281 1 89.19 101 MET A N 1
ATOM 763 C CA . MET A 1 101 ? -0.166 5.035 -12.102 1 89.19 101 MET A CA 1
ATOM 764 C C . MET A 1 101 ? 0.398 4.062 -13.125 1 89.19 101 MET A C 1
ATOM 766 O O . MET A 1 101 ? -0.352 3.312 -13.758 1 89.19 101 MET A O 1
ATOM 770 N N . SER A 1 102 ? 1.689 4.09 -13.328 1 88.25 102 SER A N 1
ATOM 771 C CA . SER A 1 102 ? 2.283 3.129 -14.25 1 88.25 102 SER A CA 1
ATOM 772 C C . SER A 1 102 ? 2.312 1.729 -13.648 1 88.25 102 SER A C 1
ATOM 774 O O . SER A 1 102 ? 2.414 0.737 -14.375 1 88.25 102 SER A O 1
ATOM 776 N N . GLY A 1 103 ? 2.305 1.713 -12.344 1 87.62 103 GLY A N 1
ATOM 777 C CA . GLY A 1 103 ? 2.373 0.435 -11.656 1 87.62 103 GLY A CA 1
ATOM 778 C C . GLY A 1 103 ? 3.768 -0.161 -11.633 1 87.62 103 GLY A C 1
ATOM 779 O O . GLY A 1 103 ? 3.957 -1.295 -11.195 1 87.62 103 GLY A O 1
ATOM 780 N N . GLY A 1 104 ? 4.758 0.584 -12.047 1 84.81 104 GLY A N 1
ATOM 781 C CA . GLY A 1 104 ? 6.105 0.078 -12.25 1 84.81 104 GLY A CA 1
ATOM 782 C C . GLY A 1 104 ? 6.957 0.122 -11 1 84.81 104 GLY A C 1
ATOM 783 O O . GLY A 1 104 ? 8.164 -0.143 -11.047 1 84.81 104 GLY A O 1
ATOM 784 N N . GLY A 1 105 ? 6.367 0.426 -9.977 1 83.56 105 GLY A N 1
ATOM 785 C CA . GLY A 1 105 ? 7.086 0.345 -8.711 1 83.56 105 GLY A CA 1
ATOM 786 C C . GLY A 1 105 ? 7.855 1.61 -8.383 1 83.56 105 GLY A C 1
ATOM 787 O O . GLY A 1 105 ? 8.758 1.594 -7.543 1 83.56 105 GLY A O 1
ATOM 788 N N . LYS A 1 106 ? 7.539 2.609 -9.07 1 84.19 106 LYS A N 1
ATOM 789 C CA . LYS A 1 106 ? 8.219 3.881 -8.836 1 84.19 106 LYS A CA 1
ATOM 790 C C . LYS A 1 106 ? 7.43 4.754 -7.863 1 84.19 106 LYS A C 1
ATOM 792 O O . LYS A 1 106 ? 7.734 5.938 -7.695 1 84.19 106 LYS A O 1
ATOM 797 N N . GLY A 1 107 ? 6.504 4.145 -7.301 1 87.25 107 GLY A N 1
ATOM 798 C CA . GLY A 1 107 ? 5.672 4.918 -6.395 1 87.25 107 GLY A CA 1
ATOM 799 C C . GLY A 1 107 ? 6.301 5.105 -5.023 1 87.25 107 GLY A C 1
ATOM 800 O O . GLY A 1 107 ? 7.348 4.523 -4.73 1 87.25 107 GLY A O 1
ATOM 801 N N . VAL A 1 108 ? 5.699 5.988 -4.211 1 91.31 108 VAL A N 1
ATOM 802 C CA . VAL A 1 108 ? 6.16 6.258 -2.852 1 91.31 108 VAL A CA 1
ATOM 803 C C . VAL A 1 108 ? 5.699 5.141 -1.92 1 91.31 108 VAL A C 1
ATOM 805 O O . VAL A 1 108 ? 4.848 4.328 -2.289 1 91.31 108 VAL A O 1
ATOM 808 N N . ASN A 1 109 ? 6.371 5.051 -0.755 1 91.19 109 ASN A N 1
ATOM 809 C CA . ASN A 1 109 ? 5.984 4.023 0.205 1 91.19 109 ASN A CA 1
ATOM 810 C C . ASN A 1 109 ? 4.594 4.289 0.78 1 91.19 109 ASN A C 1
ATOM 812 O O . ASN A 1 109 ? 4.043 5.379 0.606 1 91.19 109 ASN A O 1
ATOM 816 N N . SER A 1 110 ? 4.039 3.373 1.43 1 93.62 110 SER A N 1
ATOM 817 C CA . SER A 1 110 ? 2.66 3.428 1.9 1 93.62 110 SER A CA 1
ATOM 818 C C . SER A 1 110 ? 2.465 4.551 2.912 1 93.62 110 SER A C 1
ATOM 820 O O . SER A 1 110 ? 1.421 5.207 2.924 1 93.62 110 SER A O 1
ATOM 822 N N . ALA A 1 111 ? 3.438 4.766 3.787 1 95.88 111 ALA A N 1
ATOM 823 C CA . ALA A 1 111 ? 3.336 5.82 4.789 1 95.88 111 ALA A CA 1
ATOM 824 C C . ALA A 1 111 ? 3.203 7.191 4.129 1 95.88 111 ALA A C 1
ATOM 826 O O . ALA A 1 111 ? 2.314 7.973 4.477 1 95.88 111 ALA A O 1
ATOM 827 N N . LEU A 1 112 ? 4.07 7.414 3.172 1 96.12 112 LEU A N 1
ATOM 828 C CA . LEU A 1 112 ? 4.027 8.695 2.477 1 96.12 112 LEU A CA 1
ATOM 829 C C . LEU A 1 112 ? 2.77 8.812 1.627 1 96.12 112 LEU A C 1
ATOM 831 O O . LEU A 1 112 ? 2.186 9.898 1.521 1 96.12 112 LEU A O 1
ATOM 835 N N . ALA A 1 113 ? 2.381 7.746 0.955 1 95.5 113 ALA A N 1
ATOM 836 C CA . ALA A 1 113 ? 1.157 7.75 0.158 1 95.5 113 ALA A CA 1
ATOM 837 C C . ALA A 1 113 ? -0.05 8.133 1.008 1 95.5 113 ALA A C 1
ATOM 839 O O . ALA A 1 113 ? -0.905 8.906 0.569 1 95.5 113 ALA A O 1
ATOM 840 N N . LEU A 1 114 ? -0.118 7.617 2.178 1 96.44 114 LEU A N 1
ATOM 841 C CA . LEU A 1 114 ? -1.23 7.898 3.078 1 96.44 114 LEU A CA 1
ATOM 842 C C . LEU A 1 114 ? -1.179 9.344 3.574 1 96.44 114 LEU A C 1
ATOM 844 O O . LEU A 1 114 ? -2.211 10.008 3.668 1 96.44 114 LEU A O 1
ATOM 848 N N . SER A 1 115 ? 0.007 9.766 3.898 1 96.81 115 SER A N 1
ATOM 849 C CA . SER A 1 115 ? 0.171 11.164 4.293 1 96.81 115 SER A CA 1
ATOM 850 C C . SER A 1 115 ? -0.314 12.109 3.195 1 96.81 115 SER A C 1
ATOM 852 O O . SER A 1 115 ? -1.065 13.047 3.465 1 96.81 115 SER A O 1
ATOM 854 N N . ASN A 1 116 ? 0.083 11.812 2.014 1 95.94 116 ASN A N 1
ATOM 855 C CA . ASN A 1 116 ? -0.33 12.617 0.873 1 95.94 116 ASN A CA 1
ATOM 856 C C . ASN A 1 116 ? -1.838 12.547 0.65 1 95.94 116 ASN A C 1
ATOM 858 O O . ASN A 1 116 ? -2.463 13.539 0.273 1 95.94 116 ASN A O 1
ATOM 862 N N . ALA A 1 117 ? -2.354 11.414 0.833 1 96.56 117 ALA A N 1
ATOM 863 C CA . ALA A 1 117 ? -3.791 11.234 0.639 1 96.56 117 ALA A CA 1
ATOM 864 C C . ALA A 1 117 ? -4.586 12.117 1.595 1 96.56 117 ALA A C 1
ATOM 866 O O . ALA A 1 117 ? -5.586 12.727 1.201 1 96.56 117 ALA A O 1
ATOM 867 N N . VAL A 1 118 ? -4.141 12.164 2.83 1 97.31 118 VAL A N 1
ATOM 868 C CA . VAL A 1 118 ? -4.82 12.977 3.834 1 97.31 118 VAL A CA 1
ATOM 869 C C . VAL A 1 118 ? -4.727 14.453 3.455 1 97.31 118 VAL A C 1
ATOM 871 O O . VAL A 1 118 ? -5.723 15.18 3.484 1 97.31 118 VAL A O 1
ATOM 874 N N . THR A 1 119 ? -3.529 14.875 3.084 1 96 119 THR A N 1
ATOM 875 C CA . THR A 1 119 ? -3.311 16.281 2.779 1 96 119 THR A CA 1
ATOM 876 C C . THR A 1 119 ? -4.023 16.672 1.488 1 96 119 THR A C 1
ATOM 878 O O . THR A 1 119 ? -4.566 17.781 1.381 1 96 119 THR A O 1
ATOM 881 N N . ASN A 1 120 ? -4.07 15.773 0.526 1 94.62 120 ASN A N 1
ATOM 882 C CA . ASN A 1 120 ? -4.781 16.031 -0.721 1 94.62 120 ASN A CA 1
ATOM 883 C C . ASN A 1 120 ? -6.289 16.094 -0.502 1 94.62 120 ASN A C 1
ATOM 885 O O . ASN A 1 120 ? -6.977 16.922 -1.113 1 94.62 120 ASN A O 1
ATOM 889 N N . LEU A 1 121 ? -6.746 15.234 0.319 1 96.38 121 LEU A N 1
ATOM 890 C CA . LEU A 1 121 ? -8.172 15.25 0.643 1 96.38 121 LEU A CA 1
ATOM 891 C C . LEU A 1 121 ? -8.555 16.562 1.328 1 96.38 121 LEU A C 1
ATOM 893 O O . LEU A 1 121 ? -9.57 17.172 0.985 1 96.38 121 LEU A O 1
ATOM 897 N N . ALA A 1 122 ? -7.742 16.984 2.27 1 96.56 122 ALA A N 1
ATOM 898 C CA . ALA A 1 122 ? -8.008 18.219 2.979 1 96.56 122 ALA A CA 1
ATOM 899 C C . ALA A 1 122 ? -8.008 19.406 2.02 1 96.56 122 ALA A C 1
ATOM 901 O O . ALA A 1 122 ? -8.867 20.297 2.111 1 96.56 122 ALA A O 1
ATOM 902 N N . ALA A 1 123 ? -7.07 19.406 1.107 1 94.31 123 ALA A N 1
ATOM 903 C CA . ALA A 1 123 ? -6.984 20.484 0.13 1 94.31 123 ALA A CA 1
ATOM 904 C C . ALA A 1 123 ? -8.227 20.531 -0.752 1 94.31 123 ALA A C 1
ATOM 906 O O . ALA A 1 123 ? -8.719 21.609 -1.095 1 94.31 123 ALA A O 1
ATOM 907 N N . SER A 1 124 ? -8.719 19.375 -1.121 1 94.06 124 SER A N 1
ATOM 908 C CA . SER A 1 124 ? -9.883 19.281 -1.999 1 94.06 124 SER A CA 1
ATOM 909 C C . SER A 1 124 ? -11.164 19.688 -1.273 1 94.06 124 SER A C 1
ATOM 911 O O . SER A 1 124 ? -12.07 20.266 -1.879 1 94.06 124 SER A O 1
ATOM 913 N N . ILE A 1 125 ? -11.211 19.422 -0.026 1 95.12 125 ILE A N 1
ATOM 914 C CA . ILE A 1 125 ? -12.438 19.641 0.73 1 95.12 125 ILE A CA 1
ATOM 915 C C . ILE A 1 125 ? -12.453 21.062 1.295 1 95.12 125 ILE A C 1
ATOM 917 O O . ILE A 1 125 ? -13.453 21.781 1.169 1 95.12 125 ILE A O 1
ATOM 921 N N . PHE A 1 126 ? -11.375 21.484 1.922 1 93 126 PHE A N 1
ATOM 922 C CA . PHE A 1 126 ? -11.367 22.75 2.666 1 93 126 PHE A CA 1
ATOM 923 C C . PHE A 1 126 ? -10.758 23.859 1.831 1 93 126 PHE A C 1
ATOM 925 O O . PHE A 1 126 ? -11.094 25.031 2.014 1 93 126 PHE A O 1
ATOM 932 N N . GLY A 1 127 ? -9.805 23.594 0.904 1 83.06 127 GLY A N 1
ATOM 933 C CA . GLY A 1 127 ? -9.133 24.625 0.122 1 83.06 127 GLY A CA 1
ATOM 934 C C . GLY A 1 127 ? -8.445 25.672 0.977 1 83.06 127 GLY A C 1
ATOM 935 O O . GLY A 1 127 ? -7.957 25.359 2.066 1 83.06 127 GLY A O 1
ATOM 936 N N . GLU A 1 128 ? -8.25 27.031 0.407 1 77.12 128 GLU A N 1
ATOM 937 C CA . GLU A 1 128 ? -7.641 28.141 1.137 1 77.12 128 GLU A CA 1
ATOM 938 C C . GLU A 1 128 ? -8.68 28.891 1.969 1 77.12 128 GLU A C 1
ATOM 940 O O . GLU A 1 128 ? -8.336 29.688 2.834 1 77.12 128 GLU A O 1
ATOM 945 N N . LYS A 1 129 ? -9.469 28.438 2.758 1 76.38 129 LYS A N 1
ATOM 946 C CA . LYS A 1 129 ? -10.562 29.016 3.533 1 76.38 129 LYS A CA 1
ATOM 947 C C . LYS A 1 129 ? -10.422 30.531 3.645 1 76.38 129 LYS A C 1
ATOM 949 O O . LYS A 1 129 ? -9.938 31.031 4.66 1 76.38 129 LYS A O 1
ATOM 954 N N . GLY A 1 130 ? -10.883 31.234 2.707 1 79.12 130 GLY A N 1
ATOM 955 C CA . GLY A 1 130 ? -10.828 32.688 2.707 1 79.12 130 GLY A CA 1
ATOM 956 C C . GLY A 1 130 ? -12 33.344 3.426 1 79.12 130 GLY A C 1
ATOM 957 O O . GLY A 1 130 ? -11.938 34.5 3.805 1 79.12 130 GLY A O 1
ATOM 958 N N . LYS A 1 131 ? -12.992 32.594 3.646 1 87.94 131 LYS A N 1
ATOM 959 C CA . LYS A 1 131 ? -14.211 33.094 4.273 1 87.94 131 LYS A CA 1
ATOM 960 C C . LYS A 1 131 ? -14.695 32.188 5.383 1 87.94 131 LYS A C 1
ATOM 962 O O . LYS A 1 131 ? -14.461 30.969 5.324 1 87.94 131 LYS A O 1
ATOM 967 N N . LEU A 1 132 ? -15.211 32.844 6.383 1 93.31 132 LEU A N 1
ATOM 968 C CA . LEU A 1 132 ? -15.852 32.031 7.43 1 93.31 132 LEU A CA 1
ATOM 969 C C . LEU A 1 132 ? -17.25 31.609 7 1 93.31 132 LEU A C 1
ATOM 971 O O . LEU A 1 132 ? -18.188 32.406 7.008 1 93.31 132 LEU A O 1
ATOM 975 N N . GLU A 1 133 ? -17.375 30.375 6.637 1 92 133 GLU A N 1
ATOM 976 C CA . GLU A 1 133 ? -18.656 29.812 6.188 1 92 133 GLU A CA 1
ATOM 977 C C . GLU A 1 133 ? -18.719 28.312 6.465 1 92 133 GLU A C 1
ATOM 979 O O . GLU A 1 133 ? -17.672 27.656 6.602 1 92 133 GLU A O 1
ATOM 984 N N . PRO A 1 134 ? -19.922 27.844 6.574 1 93.69 134 PRO A N 1
ATOM 985 C CA . PRO A 1 134 ? -20.047 26.391 6.766 1 93.69 134 PRO A CA 1
ATOM 986 C C . PRO A 1 134 ? -19.578 25.594 5.555 1 93.69 134 PRO A C 1
ATOM 988 O O . PRO A 1 134 ? -19.641 26.094 4.422 1 93.69 134 PRO A O 1
ATOM 991 N N . LEU A 1 135 ? -19.188 24.406 5.859 1 93 135 LEU A N 1
ATOM 992 C CA . LEU A 1 135 ? -18.844 23.5 4.773 1 93 135 LEU A CA 1
ATOM 993 C C . LEU A 1 135 ? -20.109 22.953 4.109 1 93 135 LEU A C 1
ATOM 995 O O . LEU A 1 135 ? -21.078 22.625 4.789 1 93 135 LEU A O 1
ATOM 999 N N . ALA A 1 136 ? -20 22.812 2.799 1 92.75 136 ALA A N 1
ATOM 1000 C CA . ALA A 1 136 ? -21.094 22.172 2.08 1 92.75 136 ALA A CA 1
ATOM 1001 C C . ALA A 1 136 ? -21.344 20.75 2.59 1 92.75 136 ALA A C 1
ATOM 1003 O O . ALA A 1 136 ? -20.391 20.047 2.932 1 92.75 136 ALA A O 1
ATOM 1004 N N . LEU A 1 137 ? -22.562 20.391 2.559 1 93.38 137 LEU A N 1
ATOM 1005 C CA . LEU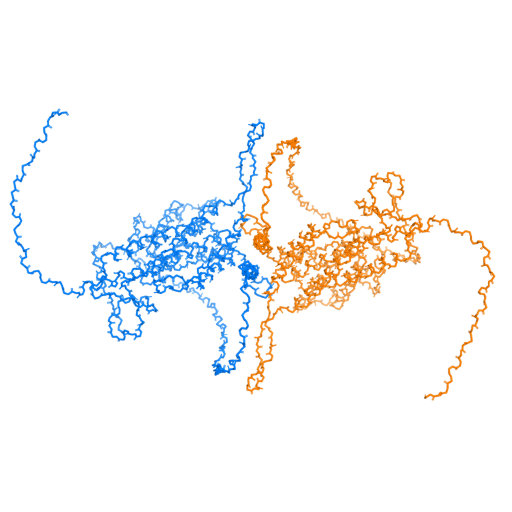 A 1 137 ? -22.953 19.094 3.098 1 93.38 137 LEU A CA 1
ATOM 1006 C C . LEU A 1 137 ? -22.219 17.953 2.385 1 93.38 137 LEU A C 1
ATOM 1008 O O . LEU A 1 137 ? -21.797 16.984 3.021 1 93.38 137 LEU A O 1
ATOM 1012 N N . GLU A 1 138 ? -22.125 18.031 1.088 1 92.38 138 GLU A N 1
ATOM 1013 C CA . GLU A 1 138 ? -21.453 17 0.297 1 92.38 138 GLU A CA 1
ATOM 1014 C C . GLU A 1 138 ? -19.984 16.891 0.651 1 92.38 138 GLU A C 1
ATOM 1016 O O . GLU A 1 138 ? -19.422 15.797 0.72 1 92.38 138 GLU A O 1
ATOM 1021 N N . ARG A 1 139 ? -19.344 18.062 0.9 1 94.12 139 ARG A N 1
ATOM 1022 C CA . ARG A 1 139 ? -17.922 18.094 1.24 1 94.12 139 ARG A CA 1
ATOM 1023 C C . ARG A 1 139 ? -17.688 17.516 2.633 1 94.12 139 ARG A C 1
ATOM 1025 O O . ARG A 1 139 ? -16.703 16.812 2.855 1 94.12 139 ARG A O 1
ATOM 1032 N N . LYS A 1 140 ? -18.609 17.844 3.471 1 95 140 LYS A N 1
ATOM 1033 C CA . LYS A 1 140 ? -18.516 17.312 4.828 1 95 140 LYS A CA 1
ATOM 1034 C C . LYS A 1 140 ? -18.641 15.797 4.836 1 95 140 LYS A C 1
ATOM 1036 O O . LYS A 1 140 ? -17.875 15.109 5.516 1 95 140 LYS A O 1
ATOM 1041 N N . ALA A 1 141 ? -19.578 15.328 4.086 1 94.12 141 ALA A N 1
ATOM 1042 C CA . ALA A 1 141 ? -19.797 13.883 4 1 94.12 141 ALA A CA 1
ATOM 1043 C C . ALA A 1 141 ? -18.594 13.18 3.381 1 94.12 141 ALA A C 1
ATOM 1045 O O . ALA A 1 141 ? -18.203 12.094 3.828 1 94.12 141 ALA A O 1
ATOM 1046 N N . ARG A 1 142 ? -18.047 13.742 2.371 1 94.56 142 ARG A N 1
ATOM 1047 C CA . ARG A 1 142 ? -16.875 13.164 1.713 1 94.56 142 ARG A CA 1
ATOM 1048 C C . ARG A 1 142 ? -15.68 13.125 2.654 1 94.56 142 ARG A C 1
ATOM 1050 O O . ARG A 1 142 ? -14.945 12.133 2.697 1 94.56 142 ARG A O 1
ATOM 1057 N N . TRP A 1 143 ? -15.508 14.227 3.443 1 96.31 143 TRP A N 1
ATOM 1058 C CA . TRP A 1 143 ? -14.414 14.289 4.414 1 96.31 143 TRP A CA 1
ATOM 1059 C C . TRP A 1 143 ? -14.547 13.172 5.441 1 96.31 143 TRP A C 1
ATOM 1061 O O . TRP A 1 143 ? -13.586 12.43 5.691 1 96.31 143 TRP A O 1
ATOM 1071 N N . ARG A 1 144 ? -15.719 13.047 5.965 1 95.19 144 ARG A N 1
ATOM 1072 C CA . ARG A 1 144 ? -15.953 12.055 7.008 1 95.19 144 ARG A CA 1
ATOM 1073 C C . ARG A 1 144 ? -15.758 10.641 6.473 1 95.19 144 ARG A C 1
ATOM 1075 O O . ARG A 1 144 ? -15.102 9.812 7.113 1 95.19 144 ARG A O 1
ATOM 1082 N N . LYS A 1 145 ? -16.25 10.398 5.352 1 93.75 145 LYS A N 1
ATOM 1083 C CA . LYS A 1 145 ? -16.203 9.07 4.746 1 93.75 145 LYS A CA 1
ATOM 1084 C C . LYS A 1 145 ? -14.773 8.672 4.391 1 93.75 145 LYS A C 1
ATOM 1086 O O . LYS A 1 145 ? -14.305 7.602 4.781 1 93.75 145 LYS A O 1
ATOM 1091 N N . GLU A 1 146 ? -14.102 9.461 3.664 1 95 146 GLU A N 1
ATOM 1092 C CA . GLU A 1 146 ? -12.766 9.125 3.188 1 95 146 GLU A CA 1
ATOM 1093 C C . GLU A 1 146 ? -11.758 9.094 4.34 1 95 146 GLU A C 1
ATOM 1095 O O . GLU A 1 146 ? -10.844 8.266 4.344 1 95 146 GLU A O 1
ATOM 1100 N N . MET A 1 147 ? -11.938 9.984 5.305 1 96.12 147 MET A N 1
ATOM 1101 C CA . MET A 1 147 ? -11.062 9.93 6.477 1 96.12 147 MET A CA 1
ATOM 1102 C C . MET A 1 147 ? -11.289 8.648 7.262 1 96.12 147 MET A C 1
ATOM 1104 O O . MET A 1 147 ? -10.344 8.062 7.797 1 96.12 147 MET A O 1
ATOM 1108 N N . ASP A 1 148 ? -12.516 8.266 7.277 1 94.31 148 ASP A N 1
ATOM 1109 C CA . ASP A 1 148 ? -12.82 7.012 7.957 1 94.31 148 ASP A CA 1
ATOM 1110 C C . ASP A 1 148 ? -12.133 5.836 7.27 1 94.31 148 ASP A C 1
ATOM 1112 O O . ASP A 1 148 ? -11.664 4.91 7.934 1 94.31 148 ASP A O 1
ATOM 1116 N N . TRP A 1 149 ? -12.172 5.859 5.977 1 93.69 149 TRP A N 1
ATOM 1117 C CA . TRP A 1 149 ? -11.484 4.812 5.223 1 93.69 149 TRP A CA 1
ATOM 1118 C C . TRP A 1 149 ? -9.992 4.793 5.539 1 93.69 149 TRP A C 1
ATOM 1120 O O . TRP A 1 149 ? -9.422 3.732 5.785 1 93.69 149 TRP A O 1
ATOM 1130 N N . ILE A 1 150 ? -9.375 5.949 5.586 1 95.31 150 ILE A N 1
ATOM 1131 C CA . ILE A 1 150 ? -7.938 6.059 5.832 1 95.31 150 ILE A CA 1
ATOM 1132 C C . ILE A 1 150 ? -7.625 5.613 7.258 1 95.31 150 ILE A C 1
ATOM 1134 O O . ILE A 1 150 ? -6.676 4.859 7.484 1 95.31 150 ILE A O 1
ATOM 1138 N N . LEU A 1 151 ? -8.438 6.023 8.18 1 96.38 151 LEU A N 1
ATOM 1139 C CA . LEU A 1 151 ? -8.195 5.734 9.586 1 96.38 151 LEU A CA 1
ATOM 1140 C C . LEU A 1 151 ? -8.43 4.258 9.883 1 96.38 151 LEU A C 1
ATOM 1142 O O . LEU A 1 151 ? -7.914 3.73 10.875 1 96.38 151 LEU A O 1
ATOM 1146 N N . SER A 1 152 ? -9.188 3.574 9.062 1 93.94 152 SER A N 1
ATOM 1147 C CA . SER A 1 152 ? -9.445 2.154 9.273 1 93.94 152 SER A CA 1
ATOM 1148 C C . SER A 1 152 ? -8.164 1.339 9.203 1 93.94 152 SER A C 1
ATOM 1150 O O . SER A 1 152 ? -8.062 0.264 9.797 1 93.94 152 SER A O 1
ATOM 1152 N N . VAL A 1 153 ? -7.199 1.826 8.5 1 94.44 153 VAL A N 1
ATOM 1153 C CA . VAL A 1 153 ? -5.906 1.153 8.406 1 94.44 153 VAL A CA 1
ATOM 1154 C C . VAL A 1 153 ? -5.281 1.039 9.789 1 94.44 153 VAL A C 1
ATOM 1156 O O . VAL A 1 153 ? -4.645 0.032 10.109 1 94.44 153 VAL A O 1
ATOM 1159 N N . THR A 1 154 ? -5.496 2.062 10.633 1 95.5 154 THR A N 1
ATOM 1160 C CA . THR A 1 154 ? -4.879 2.111 11.953 1 95.5 154 THR A CA 1
ATOM 1161 C C . THR A 1 154 ? -5.465 1.033 12.859 1 95.5 154 THR A C 1
ATOM 1163 O O . THR A 1 154 ? -4.832 0.627 13.836 1 95.5 154 THR A O 1
ATOM 1166 N N . ASP A 1 155 ? -6.652 0.543 12.562 1 93.81 155 ASP A N 1
ATOM 1167 C CA . ASP A 1 155 ? -7.281 -0.513 13.352 1 93.81 155 ASP A CA 1
ATOM 1168 C C . ASP A 1 155 ? -6.496 -1.817 13.25 1 93.81 155 ASP A C 1
ATOM 1170 O O . ASP A 1 155 ? -6.629 -2.699 14.102 1 93.81 155 ASP A O 1
ATOM 1174 N N . HIS A 1 156 ? -5.68 -1.862 12.273 1 92.94 156 HIS A N 1
ATOM 1175 C CA . HIS A 1 156 ? -4.965 -3.107 12.023 1 92.94 156 HIS A CA 1
ATOM 1176 C C . HIS A 1 156 ? -3.49 -2.979 12.383 1 92.94 156 HIS A C 1
ATOM 1178 O O . HIS A 1 156 ? -2.686 -3.852 12.047 1 92.94 156 HIS A O 1
ATOM 1184 N N . ILE A 1 157 ? -3.123 -1.877 12.906 1 95.75 157 ILE A N 1
ATOM 1185 C CA . ILE A 1 157 ? -1.812 -1.702 13.523 1 95.75 157 ILE A CA 1
ATOM 1186 C C . ILE A 1 157 ? -1.888 -2.055 15.008 1 95.75 157 ILE A C 1
ATOM 1188 O O . ILE A 1 157 ? -2.465 -1.307 15.797 1 95.75 157 ILE A O 1
ATOM 1192 N N . VAL A 1 158 ? -1.328 -3.217 15.328 1 94.25 158 VAL A N 1
ATOM 1193 C CA . VAL A 1 158 ? -1.597 -3.762 1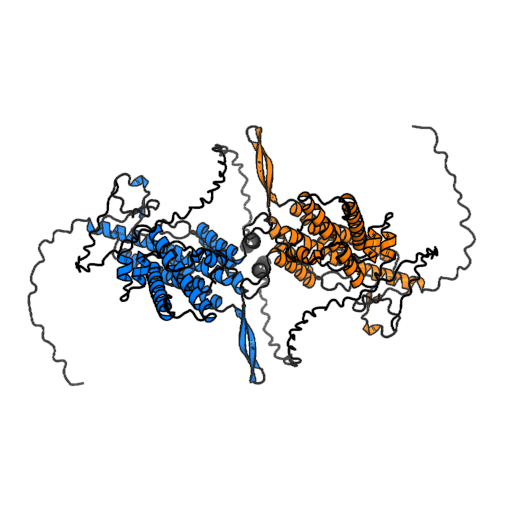6.656 1 94.25 158 VAL A CA 1
ATOM 1194 C C . VAL A 1 158 ? -0.282 -4.133 17.344 1 94.25 158 VAL A C 1
ATOM 1196 O O . VAL A 1 158 ? 0.773 -4.148 16.703 1 94.25 158 VAL A O 1
ATOM 1199 N N . GLU A 1 159 ? -0.308 -4.184 18.625 1 92.81 159 GLU A N 1
ATOM 1200 C CA . GLU A 1 159 ? 0.8 -4.656 19.453 1 92.81 159 GLU A CA 1
ATOM 1201 C C . GLU A 1 159 ? 0.321 -5.66 20.5 1 92.81 159 GLU A C 1
ATOM 1203 O O . GLU A 1 159 ? -0.879 -5.77 20.75 1 92.81 159 GLU A O 1
ATOM 1208 N N . PHE A 1 160 ? 1.238 -6.492 20.969 1 90.5 160 PHE A N 1
ATOM 1209 C CA . PHE A 1 160 ? 0.93 -7.461 22 1 90.5 160 PHE A CA 1
ATOM 1210 C C . PHE A 1 160 ? 1.136 -6.852 23.391 1 90.5 160 PHE A C 1
ATOM 1212 O O . PHE A 1 160 ? 2.199 -6.297 23.672 1 90.5 160 PHE A O 1
ATOM 1219 N N . VAL A 1 161 ? 0.052 -6.941 24.094 1 90.88 161 VAL A N 1
ATOM 1220 C CA . VAL A 1 161 ? 0.128 -6.402 25.453 1 90.88 161 VAL A CA 1
ATOM 1221 C C . VAL A 1 161 ? -0.266 -7.48 26.469 1 90.88 161 VAL A C 1
ATOM 1223 O O . VAL A 1 161 ? -1.162 -8.289 26.203 1 90.88 161 VAL A O 1
ATOM 1226 N N . PRO A 1 162 ? 0.442 -7.586 27.547 1 90.25 162 PRO A N 1
ATOM 1227 C CA . PRO A 1 162 ? 0.077 -8.555 28.578 1 90.25 162 PRO A CA 1
ATOM 1228 C C . PRO A 1 162 ? -1.264 -8.242 29.234 1 90.25 162 PRO A C 1
ATOM 1230 O O . PRO A 1 162 ? -1.59 -7.074 29.453 1 90.25 162 PRO A O 1
ATOM 1233 N N . SER A 1 163 ? -2.133 -9.242 29.25 1 87.06 163 SER A N 1
ATOM 1234 C CA . SER A 1 163 ? -3.43 -9.102 29.906 1 87.06 163 SER A CA 1
ATOM 1235 C C . SER A 1 163 ? -3.645 -10.195 30.953 1 87.06 163 SER A C 1
ATOM 1237 O O . SER A 1 163 ? -3.334 -11.359 30.703 1 87.06 163 SER A O 1
ATOM 1239 N N . LYS A 1 164 ? -4.039 -9.695 32.031 1 86.31 164 LYS A N 1
ATOM 1240 C CA . LYS A 1 164 ? -4.301 -10.648 33.125 1 86.31 164 LYS A CA 1
ATOM 1241 C C . LYS A 1 164 ? -5.66 -11.32 32.938 1 86.31 164 LYS A C 1
ATOM 1243 O O . LYS A 1 164 ? -6.664 -10.641 32.719 1 86.31 164 LYS A O 1
ATOM 1248 N N . GLN A 1 165 ? -5.617 -12.602 32.594 1 82.31 165 GLN A N 1
ATOM 1249 C CA . GLN A 1 165 ? -6.867 -13.344 32.469 1 82.31 165 GLN A CA 1
ATOM 1250 C C . GLN A 1 165 ? -7.02 -14.344 33.625 1 82.31 165 GLN A C 1
ATOM 1252 O O . GLN A 1 165 ? -6.039 -14.961 34.031 1 82.31 165 GLN A O 1
ATOM 1257 N N . THR A 1 166 ? -8.102 -14.156 34.188 1 81.88 166 THR A N 1
ATOM 1258 C CA . THR A 1 166 ? -8.383 -15.094 35.25 1 81.88 166 THR A CA 1
ATOM 1259 C C . THR A 1 166 ? -9.031 -16.359 34.719 1 81.88 166 THR A C 1
ATOM 1261 O O . THR A 1 166 ? -10.07 -16.297 34.062 1 81.88 166 THR A O 1
ATOM 1264 N N . SER A 1 167 ? -8.297 -17.328 34.844 1 75.19 167 SER A N 1
ATOM 1265 C CA . SER A 1 167 ? -8.852 -18.609 34.438 1 75.19 167 SER A CA 1
ATOM 1266 C C . SER A 1 167 ? -10.055 -19.016 35.281 1 75.19 167 SER A C 1
ATOM 1268 O O . SER A 1 167 ? -10.297 -18.422 36.312 1 75.19 167 SER A O 1
ATOM 1270 N N . LYS A 1 168 ? -10.789 -19.891 34.656 1 79.62 168 LYS A N 1
ATOM 1271 C CA . LYS A 1 168 ? -11.984 -20.375 35.344 1 79.62 168 LYS A CA 1
ATOM 1272 C C . LYS A 1 168 ? -11.648 -20.906 36.719 1 79.62 168 LYS A C 1
ATOM 1274 O O . LYS A 1 168 ? -12.477 -20.828 37.656 1 79.62 168 LYS A O 1
ATOM 1279 N N . ASP A 1 169 ? -10.523 -21.344 36.812 1 79 169 ASP A N 1
ATOM 1280 C CA . ASP A 1 169 ? -10.109 -21.938 38.062 1 79 169 ASP A CA 1
ATOM 1281 C C . ASP A 1 169 ? -9.586 -20.875 39.031 1 79 169 ASP A C 1
ATOM 1283 O O . ASP A 1 169 ? -9.125 -21.188 40.125 1 79 169 ASP A O 1
ATOM 1287 N N . GLY A 1 170 ? -9.703 -19.656 38.719 1 78.31 170 GLY A N 1
ATOM 1288 C CA . GLY A 1 170 ? -9.312 -18.578 39.594 1 78.31 170 GLY A CA 1
ATOM 1289 C C . GLY A 1 170 ? -7.855 -18.172 39.438 1 78.31 170 GLY A C 1
ATOM 1290 O O . GLY A 1 170 ? -7.379 -17.266 40.156 1 78.31 170 GLY A O 1
ATOM 1291 N N . THR A 1 171 ? -7.121 -18.969 38.625 1 80.19 171 THR A N 1
ATOM 1292 C CA . THR A 1 171 ? -5.711 -18.656 38.438 1 80.19 171 THR A CA 1
ATOM 1293 C C . THR A 1 171 ? -5.539 -17.484 37.469 1 80.19 171 THR A C 1
ATOM 1295 O O . THR A 1 171 ? -6.184 -17.453 36.438 1 80.19 171 THR A O 1
ATOM 1298 N N . ASN A 1 172 ? -4.762 -16.547 38.062 1 82.94 172 ASN A N 1
ATOM 1299 C CA . ASN A 1 172 ? -4.449 -15.391 37.25 1 82.94 172 ASN A CA 1
ATOM 1300 C C . ASN A 1 172 ? -3.322 -15.695 36.25 1 82.94 172 ASN A C 1
ATOM 1302 O O . ASN A 1 172 ? -2.26 -16.172 36.656 1 82.94 172 ASN A O 1
ATOM 1306 N N . MET A 1 173 ? -3.664 -15.844 35 1 86 173 MET A N 1
ATOM 1307 C CA . MET A 1 173 ? -2.648 -16.047 33.969 1 86 173 MET A CA 1
ATOM 1308 C C . MET A 1 173 ? -2.484 -14.781 33.125 1 86 173 MET A C 1
ATOM 1310 O O . MET A 1 173 ? -3.438 -14.023 32.938 1 86 173 MET A O 1
ATOM 1314 N N . GLU A 1 174 ? -1.161 -14.516 32.906 1 88.06 174 GLU A N 1
ATOM 1315 C CA . GLU A 1 174 ? -0.873 -13.398 32 1 88.06 174 GLU A CA 1
ATOM 1316 C C . GLU A 1 174 ? -0.787 -13.867 30.547 1 88.06 174 GLU A C 1
ATOM 1318 O O . GLU A 1 174 ? -0.028 -14.789 30.234 1 88.06 174 GLU A O 1
ATOM 1323 N N . VAL A 1 175 ? -1.806 -13.43 29.844 1 87.5 175 VAL A N 1
ATOM 1324 C CA . VAL A 1 175 ? -1.804 -13.805 28.438 1 87.5 175 VAL A CA 1
ATOM 1325 C C . VAL A 1 175 ? -1.559 -12.57 27.562 1 87.5 175 VAL A C 1
ATOM 1327 O O . VAL A 1 175 ? -1.917 -11.453 27.953 1 87.5 175 VAL A O 1
ATOM 1330 N N . MET A 1 176 ? -0.813 -12.797 26.516 1 89.12 176 MET A N 1
ATOM 1331 C CA . MET A 1 176 ? -0.6 -11.711 25.562 1 89.12 176 MET A CA 1
ATOM 1332 C C . MET A 1 176 ? -1.814 -11.531 24.656 1 89.12 176 MET A C 1
ATOM 1334 O O . MET A 1 176 ? -2.312 -12.5 24.078 1 89.12 176 MET A O 1
ATOM 1338 N N . VAL A 1 177 ? -2.338 -10.305 24.672 1 89.56 177 VAL A N 1
ATOM 1339 C CA . VAL A 1 177 ? -3.484 -10.023 23.812 1 89.56 177 VAL A CA 1
ATOM 1340 C C . VAL A 1 177 ? -3.115 -8.953 22.797 1 89.56 177 VAL A C 1
ATOM 1342 O O . VAL A 1 177 ? -2.217 -8.141 23.031 1 89.56 177 VAL A O 1
ATOM 1345 N N . THR A 1 178 ? -3.809 -9.008 21.656 1 91.56 178 THR A N 1
ATOM 1346 C CA . THR A 1 178 ? -3.584 -8.039 20.594 1 91.56 178 THR A CA 1
ATOM 1347 C C . THR A 1 178 ? -4.43 -6.789 20.797 1 91.56 178 THR A C 1
ATOM 1349 O O . THR A 1 178 ? -5.629 -6.883 21.094 1 91.56 178 THR A O 1
ATOM 1352 N N . ARG A 1 179 ? -3.738 -5.652 20.828 1 93.19 179 ARG A N 1
ATOM 1353 C CA . ARG A 1 179 ? -4.41 -4.363 20.953 1 93.19 179 ARG A CA 1
ATOM 1354 C C . ARG A 1 179 ? -3.826 -3.354 19.969 1 93.19 179 ARG A C 1
ATOM 1356 O O . ARG A 1 179 ? -2.678 -3.488 19.531 1 93.19 179 ARG A O 1
ATOM 1363 N N . GLN A 1 180 ? -4.73 -2.477 19.625 1 94.69 180 GLN A N 1
ATOM 1364 C CA . GLN A 1 180 ? -4.223 -1.405 18.766 1 94.69 180 GLN A CA 1
ATOM 1365 C C . GLN A 1 180 ? -3.008 -0.731 19.406 1 94.69 180 GLN A C 1
ATOM 1367 O O . GLN A 1 180 ? -2.941 -0.577 20.625 1 94.69 180 GLN A O 1
ATOM 1372 N N . ARG A 1 181 ? -2.074 -0.393 18.625 1 95.75 181 ARG A N 1
ATOM 1373 C CA . ARG A 1 181 ? -0.859 0.262 19.094 1 95.75 181 ARG A CA 1
ATOM 1374 C C . ARG A 1 181 ? -1.192 1.458 19.984 1 95.75 181 ARG A C 1
ATOM 1376 O O . ARG A 1 181 ? -2.121 2.215 19.688 1 95.75 181 ARG A O 1
ATOM 1383 N N . ALA A 1 182 ? -0.48 1.729 20.953 1 93.62 182 ALA A N 1
ATOM 1384 C CA . ALA A 1 182 ? -0.815 2.643 22.047 1 93.62 182 ALA A CA 1
ATOM 1385 C C . ALA A 1 182 ? -0.934 4.078 21.531 1 93.62 182 ALA A C 1
ATOM 1387 O O . ALA A 1 182 ? -1.828 4.816 21.953 1 93.62 182 ALA A O 1
ATOM 1388 N N . ASP A 1 183 ? 0.009 4.551 20.766 1 95.75 183 ASP A N 1
ATOM 1389 C CA . ASP A 1 183 ? -0.031 5.922 20.281 1 95.75 183 ASP A CA 1
ATOM 1390 C C . ASP A 1 183 ? -1.288 6.168 19.438 1 95.75 183 ASP A C 1
ATOM 1392 O O . ASP A 1 183 ? -1.889 7.242 19.516 1 95.75 183 ASP A O 1
ATOM 1396 N N . LEU A 1 184 ? -1.716 5.152 18.703 1 97.19 184 LEU A N 1
ATOM 1397 C CA . LEU A 1 184 ? -2.92 5.266 17.891 1 97.19 184 LEU A CA 1
ATOM 1398 C C . LEU A 1 184 ? -4.172 5.254 18.75 1 97.19 184 LEU A C 1
ATOM 1400 O O . LEU A 1 184 ? -5.094 6.039 18.531 1 97.19 184 LEU A O 1
ATOM 1404 N N . LEU A 1 185 ? -4.148 4.453 19.719 1 95.5 185 LEU A N 1
ATOM 1405 C CA . LEU A 1 185 ? -5.277 4.32 20.641 1 95.5 185 LEU A CA 1
ATOM 1406 C C . LEU A 1 185 ? -5.539 5.629 21.375 1 95.5 185 LEU A C 1
ATOM 1408 O O . LEU A 1 185 ? -6.691 5.965 21.656 1 95.5 185 LEU A O 1
ATOM 1412 N N . THR A 1 186 ? -4.523 6.359 21.578 1 95.75 186 THR A N 1
ATOM 1413 C CA . THR A 1 186 ? -4.613 7.602 22.344 1 95.75 186 THR A CA 1
ATOM 1414 C C . THR A 1 186 ? -4.938 8.773 21.422 1 95.75 186 THR A C 1
ATOM 1416 O O . THR A 1 186 ? -5.809 9.594 21.734 1 95.75 186 THR A O 1
ATOM 1419 N N . ASN A 1 187 ? -4.332 8.852 20.344 1 97.44 187 ASN A N 1
ATOM 1420 C CA . ASN A 1 187 ? -4.344 10.086 19.562 1 97.44 187 ASN A CA 1
ATOM 1421 C C . ASN A 1 187 ? -5.488 10.102 18.547 1 97.44 187 ASN A C 1
ATOM 1423 O O . ASN A 1 187 ? -6.008 11.164 18.219 1 97.44 187 ASN A O 1
ATOM 1427 N N . ILE A 1 188 ? -5.938 8.938 18.047 1 97.81 188 ILE A N 1
ATOM 1428 C CA . ILE A 1 188 ? -6.941 8.914 17 1 97.81 188 ILE A CA 1
ATOM 1429 C C . ILE A 1 188 ? -8.266 9.469 17.531 1 97.81 188 ILE A C 1
ATOM 1431 O O . ILE A 1 188 ? -8.867 10.344 16.906 1 97.81 188 ILE A O 1
ATOM 1435 N N . PRO A 1 189 ? -8.719 9.008 18.672 1 97.06 189 PRO A N 1
ATOM 1436 C CA . PRO A 1 189 ? -9.953 9.602 19.203 1 97.06 189 PRO A CA 1
ATOM 1437 C C . PRO A 1 189 ? -9.812 11.094 19.484 1 97.06 189 PRO A C 1
ATOM 1439 O O . PRO A 1 189 ? -10.758 11.859 19.266 1 97.06 189 PRO A O 1
ATOM 1442 N N . GLY A 1 190 ? -8.641 11.469 20 1 97.81 190 GLY A N 1
ATOM 1443 C CA . GLY A 1 190 ? -8.391 12.883 20.219 1 97.81 190 GLY A CA 1
ATOM 1444 C C . GLY A 1 190 ? -8.469 13.711 18.953 1 97.81 190 GLY A C 1
ATOM 1445 O O . GLY A 1 190 ? -9.086 14.781 18.938 1 97.81 190 GLY A O 1
ATOM 1446 N N . LEU A 1 191 ? -7.914 13.219 17.906 1 98.44 191 LEU A N 1
ATOM 1447 C CA . LEU A 1 191 ? -7.922 13.922 16.625 1 98.44 191 LEU A CA 1
ATOM 1448 C C . LEU A 1 191 ? -9.328 13.977 16.047 1 98.44 191 LEU A C 1
ATOM 1450 O O . LEU A 1 191 ? -9.727 14.992 15.461 1 98.44 191 LEU A O 1
ATOM 1454 N N . ARG A 1 192 ? -10.078 12.922 16.219 1 98 192 ARG A N 1
ATOM 1455 C CA . ARG A 1 192 ? -11.461 12.914 15.766 1 98 192 ARG A CA 1
ATOM 1456 C C . ARG A 1 192 ? -12.289 13.969 16.484 1 98 192 ARG A C 1
ATOM 1458 O O . ARG A 1 192 ? -13.156 14.602 15.891 1 98 192 ARG A O 1
ATOM 1465 N N . LYS A 1 193 ? -12.016 14.07 17.719 1 98.12 193 LYS A N 1
ATOM 1466 C CA . LYS A 1 193 ? -12.727 15.086 18.5 1 98.12 193 LYS A CA 1
ATOM 1467 C C . LYS A 1 193 ? -12.383 16.484 18.016 1 98.12 193 LYS A C 1
ATOM 1469 O O . LYS A 1 193 ? -13.273 17.328 17.875 1 98.12 193 LYS A O 1
ATOM 1474 N N . LEU A 1 194 ? -11.094 16.766 17.875 1 98.44 194 LEU A N 1
ATOM 1475 C CA . LEU A 1 194 ? -10.664 18.062 17.375 1 98.44 194 LEU A CA 1
ATOM 1476 C C . LEU A 1 194 ? -11.281 18.359 16 1 98.44 194 LEU A C 1
ATOM 1478 O O . LEU A 1 194 ? -11.711 19.484 15.734 1 98.44 194 LEU A O 1
ATOM 1482 N N . ASP A 1 195 ? -11.344 17.375 15.164 1 98.12 195 ASP A N 1
ATOM 1483 C CA . ASP A 1 195 ? -11.953 17.469 13.836 1 98.12 195 ASP A CA 1
ATOM 1484 C C . ASP A 1 195 ? -13.422 17.844 13.93 1 98.12 195 ASP A C 1
ATOM 1486 O O . ASP A 1 195 ? -13.883 18.75 13.227 1 98.12 195 ASP A O 1
ATOM 1490 N N . ALA A 1 196 ? -14.062 17.172 14.773 1 97.5 196 ALA A N 1
ATOM 1491 C CA . ALA A 1 196 ? -15.484 17.438 14.977 1 97.5 196 ALA A CA 1
ATOM 1492 C C . ALA A 1 196 ? -15.703 18.859 15.484 1 97.5 196 ALA A C 1
ATOM 1494 O O . ALA A 1 196 ? -16.656 19.531 15.078 1 97.5 196 ALA A O 1
ATOM 1495 N N . MET A 1 197 ? -14.883 19.297 16.375 1 97.56 197 MET A N 1
ATOM 1496 C CA . MET A 1 197 ? -14.984 20.641 16.938 1 97.56 197 MET A CA 1
ATOM 1497 C C . MET A 1 197 ? -14.797 21.703 15.867 1 97.56 197 MET A C 1
ATOM 1499 O O . MET A 1 197 ? -15.516 22.703 15.836 1 97.56 197 MET A O 1
ATOM 1503 N N . LEU A 1 198 ? -13.875 21.484 14.977 1 96.94 198 LEU A N 1
ATOM 1504 C CA . LEU A 1 198 ? -13.602 22.438 13.906 1 96.94 198 LEU A CA 1
ATOM 1505 C C 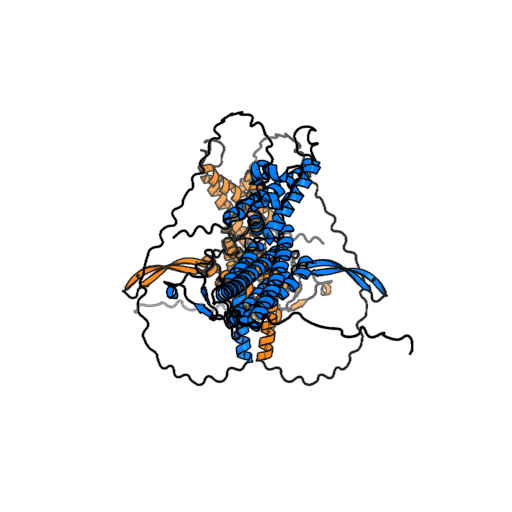. LEU A 1 198 ? -14.773 22.5 12.93 1 96.94 198 LEU A C 1
ATOM 1507 O O . LEU A 1 198 ? -15.172 23.594 12.508 1 96.94 198 LEU A O 1
ATOM 1511 N N . ILE A 1 199 ? -15.281 21.359 12.594 1 95.88 199 ILE A N 1
ATOM 1512 C CA . ILE A 1 199 ? -16.406 21.312 11.672 1 95.88 199 ILE A CA 1
ATOM 1513 C C . ILE A 1 199 ? -17.625 21.984 12.297 1 95.88 199 ILE A C 1
ATOM 1515 O O . ILE A 1 199 ? -18.359 22.703 11.617 1 95.88 199 ILE A O 1
ATOM 1519 N N . GLU A 1 200 ? -17.781 21.75 13.57 1 95.12 200 GLU A N 1
ATOM 1520 C CA . GLU A 1 200 ? -18.891 22.406 14.281 1 95.12 200 GLU A CA 1
ATOM 1521 C C . GLU A 1 200 ? -18.719 23.922 14.281 1 95.12 200 GLU A C 1
ATOM 1523 O O . GLU A 1 200 ? -19.703 24.656 14.102 1 95.12 200 GLU A O 1
ATOM 1528 N N . THR A 1 201 ? -17.5 24.375 14.578 1 95.38 201 THR A N 1
ATOM 1529 C CA . THR A 1 201 ? -17.234 25.812 14.539 1 95.38 201 THR A CA 1
ATOM 1530 C C . THR A 1 201 ? -17.578 26.391 13.172 1 95.38 201 THR A C 1
ATOM 1532 O O . THR A 1 201 ? -18.188 27.453 13.078 1 95.38 201 THR A O 1
ATOM 1535 N N . LEU A 1 202 ? -17.188 25.734 12.141 1 94.94 202 LEU A N 1
ATOM 1536 C CA . LEU A 1 202 ? -17.5 26.188 10.789 1 94.94 202 LEU A CA 1
ATOM 1537 C C . LEU A 1 202 ? -19 26.203 10.555 1 94.94 202 LEU A C 1
ATOM 1539 O O . LEU A 1 202 ? -19.516 27.141 9.922 1 94.94 202 LEU A O 1
ATOM 1543 N N . ASN A 1 203 ? -19.672 25.234 11.062 1 94.88 203 ASN A N 1
ATOM 1544 C CA . ASN A 1 203 ? -21.125 25.172 10.93 1 94.88 203 ASN A CA 1
ATOM 1545 C C . ASN A 1 203 ? -21.797 26.359 11.602 1 94.88 203 ASN A C 1
ATOM 1547 O O . ASN A 1 203 ? -22.828 26.844 11.133 1 94.88 203 ASN A O 1
ATOM 1551 N N . ASN A 1 204 ? -21.25 26.797 12.688 1 94.19 204 ASN A N 1
ATOM 1552 C CA . ASN A 1 204 ? -21.797 27.906 13.445 1 94.19 204 ASN A CA 1
ATOM 1553 C C . ASN A 1 204 ? -21.812 29.188 12.633 1 94.19 204 ASN A C 1
ATOM 1555 O O . ASN A 1 204 ? -22.625 30.078 12.875 1 94.19 204 ASN A O 1
ATOM 1559 N N . PHE A 1 205 ? -21 29.359 11.688 1 94.75 205 PHE A N 1
ATOM 1560 C CA . PHE A 1 205 ? -20.938 30.562 10.883 1 94.75 205 PHE A CA 1
ATOM 1561 C C . PHE A 1 205 ? -21.984 30.547 9.781 1 94.75 205 PHE A C 1
ATOM 1563 O O . PHE A 1 205 ? -22.031 31.453 8.945 1 94.75 205 PHE A O 1
ATOM 1570 N N . GLY A 1 206 ? -22.766 29.5 9.766 1 91.12 206 GLY A N 1
ATOM 1571 C CA . GLY A 1 206 ? -23.906 29.453 8.867 1 91.12 206 GLY A CA 1
ATOM 1572 C C . GLY A 1 206 ? -25.078 30.312 9.336 1 91.12 206 GLY A C 1
ATOM 1573 O O . GLY A 1 206 ? -25.953 30.656 8.547 1 91.12 206 GLY A O 1
ATOM 1574 N N . GLN A 1 207 ? -25.047 30.688 10.57 1 86.12 207 GLN A N 1
ATOM 1575 C CA . GLN A 1 207 ? -26.078 31.531 11.133 1 86.12 207 GLN A CA 1
ATOM 1576 C C . GLN A 1 207 ? -25.875 33 10.711 1 86.12 207 GLN A C 1
ATOM 1578 O O . GLN A 1 207 ? -24.859 33.344 10.102 1 86.12 207 GLN A O 1
ATOM 1583 N N . GLU A 1 208 ? -26.875 33.844 11 1 83.44 208 GLU A N 1
ATOM 1584 C CA . GLU A 1 208 ? -26.828 35.25 10.633 1 83.44 208 GLU A CA 1
ATOM 1585 C C . GLU A 1 208 ? -25.656 35.969 11.312 1 83.44 208 GLU A C 1
ATOM 1587 O O . GLU A 1 208 ? -25.531 35.906 12.539 1 83.44 208 GLU A O 1
ATOM 1592 N N . GLN A 1 209 ? -24.875 36.5 10.438 1 89.81 209 GLN A N 1
ATOM 1593 C CA . GLN A 1 209 ? -23.719 37.25 10.922 1 89.81 209 GLN A CA 1
ATOM 1594 C C . GLN A 1 209 ? -23.859 38.75 10.641 1 89.81 209 GLN A C 1
ATOM 1596 O O . GLN A 1 209 ? -24.562 39.156 9.711 1 89.81 209 GLN A O 1
ATOM 1601 N N . GLU A 1 210 ? -23.203 39.531 11.461 1 93.81 210 GLU A N 1
ATOM 1602 C CA . GLU A 1 210 ? -23.266 40.969 11.297 1 93.81 210 GLU A CA 1
ATOM 1603 C C . GLU A 1 210 ? -22.203 41.469 10.32 1 93.81 210 GLU A C 1
ATOM 1605 O O . GLU A 1 210 ? -22.25 42.594 9.852 1 93.81 210 GLU A O 1
ATOM 1610 N N . PHE A 1 211 ? -21.266 40.594 10.047 1 94.12 211 PHE A N 1
ATOM 1611 C CA . PHE A 1 211 ? -20.219 40.969 9.102 1 94.12 211 PHE A CA 1
ATOM 1612 C C . PHE A 1 211 ? -20.453 40.312 7.746 1 94.12 211 PHE A C 1
ATOM 1614 O O . PHE A 1 211 ? -21.234 39.344 7.637 1 94.12 211 PHE A O 1
ATOM 1621 N N . TRP A 1 212 ? -19.828 40.812 6.672 1 91.69 212 TRP A N 1
ATOM 1622 C CA . TRP A 1 212 ? -19.938 40.25 5.328 1 91.69 212 TRP A CA 1
ATOM 1623 C C . TRP A 1 212 ? -18.641 40.438 4.547 1 91.69 212 TRP A C 1
ATOM 1625 O O . TRP A 1 212 ? -17.734 41.125 5.02 1 91.69 212 TRP A O 1
ATOM 1635 N N . TYR A 1 213 ? -18.547 39.781 3.426 1 89.81 213 TYR A N 1
ATOM 1636 C CA . TYR A 1 213 ? -17.328 39.844 2.629 1 89.81 213 TYR A CA 1
ATOM 1637 C C . TYR A 1 213 ? -17.562 40.625 1.334 1 89.81 213 TYR A C 1
ATOM 1639 O O . TYR A 1 213 ? -18.641 40.531 0.742 1 89.81 213 TYR A O 1
ATOM 1647 N N . VAL A 1 214 ? -16.578 41.406 0.995 1 84.69 214 VAL A N 1
ATOM 1648 C CA . VAL A 1 214 ? -16.656 42.156 -0.255 1 84.69 214 VAL A CA 1
ATOM 1649 C C . VAL A 1 214 ? -15.469 41.781 -1.147 1 84.69 214 VAL A C 1
ATOM 1651 O O . VAL A 1 214 ? -14.391 41.438 -0.651 1 84.69 214 VAL A O 1
ATOM 1654 N N . SER A 1 215 ? -15.805 41.719 -2.533 1 74.25 215 SER A N 1
ATOM 1655 C CA . SER A 1 215 ? -14.734 41.406 -3.482 1 74.25 215 SER A CA 1
ATOM 1656 C C . SER A 1 215 ? -13.758 42.562 -3.609 1 74.25 215 SER A C 1
ATOM 1658 O O . SER A 1 215 ? -14.141 43.719 -3.436 1 74.25 215 SER A O 1
ATOM 1660 N N . LYS A 1 216 ? -12.484 42.344 -3.74 1 64.56 216 LYS A N 1
ATOM 1661 C CA . LYS A 1 216 ? -11.43 43.344 -3.848 1 64.56 216 LYS A CA 1
ATOM 1662 C C . LYS A 1 216 ? -11.766 44.375 -4.91 1 64.56 216 LYS A C 1
ATOM 1664 O O . LYS A 1 216 ? -11.422 45.562 -4.758 1 64.56 216 LYS A O 1
ATOM 1669 N N . ASN A 1 217 ? -12.305 43.906 -5.98 1 58.41 217 ASN A N 1
ATOM 1670 C CA . ASN A 1 217 ? -12.594 44.812 -7.078 1 58.41 217 ASN A CA 1
ATOM 1671 C C . ASN A 1 217 ? -13.609 45.875 -6.672 1 58.41 217 ASN A C 1
ATOM 1673 O O . ASN A 1 217 ? -13.688 46.938 -7.293 1 58.41 217 ASN A O 1
ATOM 1677 N N . ASP A 1 218 ? -14.266 45.594 -5.773 1 54.84 218 ASP A N 1
ATOM 1678 C CA . ASP A 1 218 ? -15.328 46.531 -5.402 1 54.84 218 ASP A CA 1
ATOM 1679 C C . ASP A 1 218 ? -14.781 47.656 -4.539 1 54.84 218 ASP A C 1
ATOM 1681 O O . ASP A 1 218 ? -15.477 48.656 -4.297 1 54.84 218 ASP A O 1
ATOM 1685 N N . LEU A 1 219 ? -13.555 47.594 -4.039 1 55.34 219 LEU A N 1
ATOM 1686 C CA . LEU A 1 219 ? -13.008 48.625 -3.176 1 55.34 219 LEU A CA 1
ATOM 1687 C C . LEU A 1 219 ? -12 49.469 -3.936 1 55.34 219 LEU A C 1
ATOM 1689 O O . LEU A 1 219 ? -11.125 50.094 -3.328 1 55.34 219 LEU A O 1
ATOM 1693 N N . GLU A 1 220 ? -11.922 49.625 -5.133 1 49.19 220 GLU A N 1
ATOM 1694 C CA . GLU A 1 220 ? -11.016 50.469 -5.902 1 49.19 220 GLU A CA 1
ATOM 1695 C C . GLU A 1 220 ? -10.797 51.812 -5.219 1 49.19 220 GLU A C 1
ATOM 1697 O O . GLU A 1 220 ? -9.898 52.562 -5.598 1 49.19 220 GLU A O 1
ATOM 1702 N N . GLY A 1 221 ? -11.297 52.125 -4.008 1 46.66 221 GLY A N 1
ATOM 1703 C CA . GLY A 1 221 ? -11.062 53.438 -3.42 1 46.66 221 GLY A CA 1
ATOM 1704 C C . GLY A 1 221 ? -10.734 53.375 -1.94 1 46.66 221 GLY A C 1
ATOM 1705 O O . GLY A 1 221 ? -10.383 54.375 -1.337 1 46.66 221 GLY A O 1
ATOM 1706 N N . GLN A 1 222 ? -11.352 52.594 -1.077 1 49.12 222 GLN A N 1
ATOM 1707 C CA . GLN A 1 222 ? -11.258 52.781 0.367 1 49.12 222 GLN A CA 1
ATOM 1708 C C . GLN A 1 222 ? -10.078 52 0.939 1 49.12 222 GLN A C 1
ATOM 1710 O O . GLN A 1 222 ? -9.664 50.969 0.375 1 49.12 222 GLN A O 1
ATOM 1715 N N . GLU A 1 223 ? -9.18 52.656 1.777 1 48.06 223 GLU A N 1
ATOM 1716 C CA . GLU A 1 223 ? -8.07 52.125 2.564 1 48.06 223 GLU A CA 1
ATOM 1717 C C . GLU A 1 223 ? -8.359 50.719 3.068 1 48.06 223 GLU A C 1
ATOM 1719 O O . GLU A 1 223 ? -9.305 50.5 3.832 1 48.06 223 GLU A O 1
ATOM 1724 N N . SER A 1 224 ? -8.188 49.781 2.303 1 51.94 224 SER A N 1
ATOM 1725 C CA . SER A 1 224 ? -8.578 48.406 2.531 1 51.94 224 SER A CA 1
ATOM 1726 C C . SER A 1 224 ? -7.957 47.844 3.812 1 51.94 224 SER A C 1
ATOM 1728 O O . SER A 1 224 ? -6.762 48.031 4.055 1 51.94 224 SER A O 1
ATOM 1730 N N . SER A 1 225 ? -8.602 47.656 4.883 1 49.19 225 SER A N 1
ATOM 1731 C CA . SER A 1 225 ? -8.297 47.062 6.184 1 49.19 225 SER A CA 1
ATOM 1732 C C . SER A 1 225 ? -7.625 45.719 6.035 1 49.19 225 SER A C 1
ATOM 1734 O O . SER A 1 225 ? -7.348 45.031 7.031 1 49.19 225 SER A O 1
ATOM 1736 N N . GLN A 1 226 ? -7.352 45.344 4.77 1 52.53 226 GLN A N 1
ATOM 1737 C CA . GLN A 1 226 ? -6.852 44 4.625 1 52.53 226 GLN A CA 1
ATOM 1738 C C . GLN A 1 226 ? -5.355 43.906 4.922 1 52.53 226 GLN A C 1
ATOM 1740 O O . GLN A 1 226 ? -4.594 44.781 4.5 1 52.53 226 GLN A O 1
ATOM 1745 N N . ARG A 1 227 ? -5.023 43.062 5.797 1 53.41 227 ARG A N 1
ATOM 1746 C CA . ARG A 1 227 ? -3.619 42.781 6.098 1 53.41 227 ARG A CA 1
ATOM 1747 C C . ARG A 1 227 ? -2.848 42.438 4.828 1 53.41 227 ARG A C 1
ATOM 1749 O O . ARG A 1 227 ? -3.371 41.75 3.943 1 53.41 227 ARG A O 1
ATOM 1756 N N . GLU A 1 228 ? -1.842 43.125 4.449 1 50.53 228 GLU A N 1
ATOM 1757 C CA . GLU A 1 228 ? -0.987 43.031 3.268 1 50.53 228 GLU A CA 1
ATOM 1758 C C . GLU A 1 228 ? -0.669 41.594 2.914 1 50.53 228 GLU A C 1
ATOM 1760 O O . GLU A 1 228 ? -0.538 41.25 1.738 1 50.53 228 GLU A O 1
ATOM 1765 N N . ASP A 1 229 ? -0.659 40.812 3.949 1 53.16 229 ASP A N 1
ATOM 1766 C CA . ASP A 1 229 ? -0.145 39.469 3.699 1 53.16 229 ASP A CA 1
ATOM 1767 C C . ASP A 1 229 ? -1.242 38.531 3.162 1 53.16 229 ASP A C 1
ATOM 1769 O O . ASP A 1 229 ? -0.974 37.406 2.783 1 53.16 229 ASP A O 1
ATOM 1773 N N . LYS A 1 230 ? -2.531 39.156 3.053 1 62.94 230 LYS A N 1
ATOM 1774 C CA . LYS A 1 230 ? -3.65 38.312 2.631 1 62.94 230 LYS A CA 1
ATOM 1775 C C . LYS A 1 230 ? -4.449 39 1.518 1 62.94 230 LYS A C 1
ATOM 1777 O O . LYS A 1 230 ? -5.684 38.969 1.54 1 62.94 230 LYS A O 1
ATOM 1782 N N . TRP A 1 231 ? -3.719 39.469 0.586 1 60 231 TRP A N 1
ATOM 1783 C CA . TRP A 1 231 ? -4.344 40.344 -0.405 1 60 231 TRP A CA 1
ATOM 1784 C C . TRP A 1 231 ? -5.332 39.562 -1.267 1 60 231 TRP A C 1
ATOM 1786 O O . TRP A 1 231 ? -6.238 40.156 -1.863 1 60 231 TRP A O 1
ATOM 1796 N N . TRP A 1 232 ? -5.188 38.281 -1.289 1 67.5 232 TRP A N 1
ATOM 1797 C CA . TRP A 1 232 ? -6.027 37.531 -2.219 1 67.5 232 TRP A CA 1
ATOM 1798 C C . TRP A 1 232 ? -7.293 37.031 -1.53 1 67.5 232 TRP A C 1
ATOM 1800 O O . TRP A 1 232 ? -8.195 36.5 -2.184 1 67.5 232 TRP A O 1
ATOM 1810 N N . HIS A 1 233 ? -7.402 37.375 -0.31 1 76.62 233 HIS A N 1
ATOM 1811 C CA . HIS A 1 233 ? -8.594 36.938 0.417 1 76.62 233 HIS A CA 1
ATOM 1812 C C . HIS A 1 233 ? -9.672 38.031 0.354 1 76.62 233 HIS A C 1
ATOM 1814 O O . HIS A 1 233 ? -9.367 39.219 0.216 1 76.62 233 HIS A O 1
ATOM 1820 N N . PRO A 1 234 ? -10.852 37.625 0.468 1 80.75 234 PRO A N 1
ATOM 1821 C CA . PRO A 1 234 ? -11.93 38.594 0.533 1 80.75 234 PRO A CA 1
ATOM 1822 C C . PRO A 1 234 ? -11.828 39.5 1.754 1 80.75 234 PRO A C 1
ATOM 1824 O O . PRO A 1 234 ? -11.359 39.094 2.811 1 80.75 234 PRO A O 1
ATOM 1827 N N . ILE A 1 235 ? -12.266 40.75 1.525 1 83.69 235 ILE A N 1
ATOM 1828 C CA . ILE A 1 235 ? -12.18 41.719 2.592 1 83.69 235 ILE A CA 1
ATOM 1829 C C . ILE A 1 235 ? -13.445 41.656 3.447 1 83.69 235 ILE A C 1
ATOM 1831 O O . ILE A 1 235 ? -14.562 41.594 2.918 1 83.69 235 ILE A O 1
ATOM 1835 N N . VAL A 1 236 ? -13.258 41.656 4.691 1 89.88 236 VAL A N 1
ATOM 1836 C CA . VAL A 1 236 ? -14.383 41.594 5.621 1 89.88 236 VAL A CA 1
ATOM 1837 C C . VAL A 1 236 ? -14.844 43 5.965 1 89.88 236 VAL A C 1
ATOM 1839 O O . VAL A 1 236 ? -14.031 43.906 6.148 1 89.88 236 VAL A O 1
ATOM 1842 N N . LYS A 1 237 ? -16.125 43.219 5.957 1 89.69 237 LYS A N 1
ATOM 1843 C CA . LYS A 1 237 ? -16.734 44.469 6.348 1 89.69 237 LYS A CA 1
ATOM 1844 C C . LYS A 1 237 ? -17.688 44.281 7.531 1 89.69 237 LYS A C 1
ATOM 1846 O O . LYS A 1 237 ? -18.281 43.219 7.695 1 89.69 237 LYS A O 1
ATOM 1851 N N . VAL A 1 238 ? -17.75 45.312 8.258 1 92.81 238 VAL A N 1
ATOM 1852 C CA . VAL A 1 238 ? -18.625 45.344 9.43 1 92.81 238 VAL A CA 1
ATOM 1853 C C . VAL A 1 238 ? -19.547 46.562 9.359 1 92.81 238 VAL A C 1
ATOM 1855 O O . VAL A 1 238 ? -19.344 47.469 8.555 1 92.81 238 VAL A O 1
ATOM 1858 N N . PRO A 1 239 ? -20.531 46.5 10.133 1 92.38 239 PRO A N 1
ATOM 1859 C CA . PRO A 1 239 ? -21.422 47.656 10.148 1 92.38 239 PRO A CA 1
ATOM 1860 C C . PRO A 1 239 ? -20.719 48.969 10.555 1 92.38 239 PRO A C 1
ATOM 1862 O O . PRO A 1 239 ? -19.625 48.906 11.141 1 92.38 239 PRO A O 1
ATOM 1865 N N . GLU A 1 240 ? -21.297 50.094 10.289 1 88.75 240 GLU A N 1
ATOM 1866 C CA . GLU A 1 240 ? -20.719 51.406 10.516 1 88.75 240 GLU A CA 1
ATOM 1867 C C . GLU A 1 240 ? -20.406 51.625 11.992 1 88.75 240 GLU A C 1
ATOM 1869 O O . GLU A 1 240 ? -19.438 52.312 12.328 1 88.75 240 GLU A O 1
ATOM 1874 N N . ASN A 1 241 ? -21.281 51.062 12.844 1 88.75 241 ASN A N 1
ATOM 1875 C CA . ASN A 1 241 ? -21.078 51.25 14.281 1 88.75 241 ASN A CA 1
ATOM 1876 C C . ASN A 1 241 ? -20.297 50.094 14.883 1 88.75 241 ASN A C 1
ATOM 1878 O O . ASN A 1 241 ? -20.156 50 16.109 1 88.75 241 ASN A O 1
ATOM 1882 N N . GLY A 1 242 ? -19.828 49.281 14 1 91.5 242 GLY A N 1
ATOM 1883 C CA . GLY A 1 242 ? -19.141 48.094 14.484 1 91.5 242 GLY A CA 1
ATOM 1884 C C . GLY A 1 242 ? -20.078 46.938 14.797 1 91.5 242 GLY A C 1
ATOM 1885 O O . GLY A 1 242 ? -21.297 47.062 14.617 1 91.5 242 GLY A O 1
ATOM 1886 N N . LEU A 1 243 ? -19.516 45.906 15.289 1 94.12 243 LEU A N 1
ATOM 1887 C CA . LEU A 1 243 ? -20.297 44.719 15.656 1 94.12 243 LEU A CA 1
ATOM 1888 C C . LEU A 1 243 ? -21 44.938 17 1 94.12 243 LEU A C 1
ATOM 1890 O O . LEU A 1 243 ? -20.547 45.719 17.828 1 94.12 243 LEU A O 1
ATOM 1894 N N . SER A 1 244 ? -22.109 44.312 17.109 1 94 244 SER A N 1
ATOM 1895 C CA . SER A 1 244 ? -22.781 44.312 18.406 1 94 244 SER A CA 1
ATOM 1896 C C . SER A 1 244 ? -21.938 43.625 19.469 1 94 244 SER A C 1
ATOM 1898 O O . SER A 1 244 ? -21.078 42.812 19.156 1 94 244 SER A O 1
ATOM 1900 N N . GLU A 1 245 ? -22.141 43.969 20.719 1 92.75 245 GLU A N 1
ATOM 1901 C CA . GLU A 1 245 ? -21.391 43.375 21.828 1 92.75 245 GLU A CA 1
ATOM 1902 C C . GLU A 1 245 ? -21.609 41.844 21.875 1 92.75 245 GLU A C 1
ATOM 1904 O O . GLU A 1 245 ? -20.703 41.094 22.234 1 92.75 245 GLU A O 1
ATOM 1909 N N . THR A 1 246 ? -22.812 41.469 21.562 1 93.5 246 THR A N 1
ATOM 1910 C CA . THR A 1 246 ? -23.156 40.031 21.578 1 93.5 246 THR A CA 1
ATOM 1911 C C . THR A 1 246 ? -22.375 39.281 20.5 1 93.5 246 THR A C 1
ATOM 1913 O O . THR A 1 246 ? -21.844 38.219 20.734 1 93.5 246 THR A O 1
ATOM 1916 N N . GLN A 1 247 ? -22.266 39.875 19.391 1 94.25 247 GLN A N 1
ATOM 1917 C CA . GLN A 1 247 ? -21.531 39.25 18.297 1 94.25 247 GLN A CA 1
ATOM 1918 C C . GLN A 1 247 ? -20.031 39.25 18.547 1 94.25 247 GLN A C 1
ATOM 1920 O O . GLN A 1 247 ? -19.344 38.281 18.203 1 94.25 247 GLN A O 1
ATOM 1925 N N . ARG A 1 248 ? -19.547 40.281 19.078 1 95.06 248 ARG A N 1
ATOM 1926 C CA . ARG A 1 248 ? -18.125 40.375 19.406 1 95.06 248 ARG A CA 1
ATOM 1927 C C . ARG A 1 248 ? -17.734 39.312 20.422 1 95.06 248 ARG A C 1
ATOM 1929 O O . ARG A 1 248 ? -16.719 38.625 20.266 1 95.06 248 ARG A O 1
ATOM 1936 N N . LYS A 1 249 ? -18.578 39.188 21.422 1 95.12 249 LYS A N 1
ATOM 1937 C CA . LYS A 1 249 ? -18.312 38.188 22.438 1 95.12 249 LYS A CA 1
ATOM 1938 C C . LYS A 1 249 ? -18.391 36.781 21.859 1 95.12 249 LYS A C 1
ATOM 1940 O O . LYS A 1 249 ? -17.609 35.906 22.234 1 95.12 249 LYS A O 1
ATOM 1945 N N . TRP A 1 250 ? -19.344 36.625 21.031 1 96.12 250 TRP A N 1
ATOM 1946 C CA . TRP A 1 250 ? -19.516 35.312 20.375 1 96.12 250 TRP A CA 1
ATOM 1947 C C . TRP A 1 250 ? -18.297 34.969 19.531 1 96.12 250 TRP A C 1
ATOM 1949 O O . TRP A 1 250 ? -17.812 33.844 19.547 1 96.12 250 TRP A O 1
ATOM 1959 N N . LEU A 1 251 ? -17.797 35.906 18.781 1 96.19 251 LEU A N 1
ATOM 1960 C CA . LEU A 1 251 ? -16.609 35.719 17.969 1 96.19 251 LEU A CA 1
ATOM 1961 C C . LEU A 1 251 ? -15.391 35.406 18.828 1 96.19 251 LEU A C 1
ATOM 1963 O O . LEU A 1 251 ? -14.562 34.594 18.453 1 96.19 251 LEU A O 1
ATOM 1967 N N . GLN A 1 252 ? -15.32 36.094 19.922 1 95.75 252 GLN A N 1
ATOM 1968 C CA . GLN A 1 252 ? -14.211 35.844 20.844 1 95.75 252 GLN A CA 1
ATOM 1969 C C . GLN A 1 252 ? -14.281 34.438 21.406 1 95.75 252 GLN A C 1
ATOM 1971 O O . GLN A 1 252 ? -13.242 33.812 21.609 1 95.75 252 GLN A O 1
ATOM 1976 N N . TYR A 1 253 ? -15.438 34.031 21.703 1 95.88 253 TYR A N 1
ATOM 1977 C CA . TYR A 1 253 ? -15.625 32.656 22.203 1 95.88 253 TYR A CA 1
ATOM 1978 C C . TYR A 1 253 ? -15.219 31.641 21.141 1 95.88 253 TYR A C 1
ATOM 1980 O O . TYR A 1 253 ? -14.562 30.641 21.453 1 95.88 253 TYR A O 1
ATOM 1988 N N . GLN A 1 254 ? -15.656 31.844 19.922 1 95.75 254 GLN A N 1
ATOM 1989 C CA . GLN A 1 254 ? -15.258 30.953 18.844 1 95.75 254 GLN A CA 1
ATOM 1990 C C . GLN A 1 254 ? -13.742 30.938 18.672 1 95.75 254 GLN A C 1
ATOM 1992 O O . GLN A 1 254 ? -13.148 29.891 18.438 1 95.75 254 GLN A O 1
ATOM 1997 N N . LYS A 1 255 ? -13.164 32.094 18.719 1 96.31 255 LYS A N 1
ATOM 1998 C CA . LYS A 1 255 ? -11.711 32.219 18.594 1 96.31 255 LYS A CA 1
ATOM 1999 C C . LYS A 1 255 ? -10.992 31.391 19.656 1 96.31 255 LYS A C 1
ATOM 2001 O O . LYS A 1 255 ? -10.023 30.703 19.344 1 96.31 255 LYS A O 1
ATOM 2006 N N . GLU A 1 256 ? -11.453 31.469 20.859 1 95.75 256 GLU A N 1
ATOM 2007 C CA . GLU A 1 256 ? -10.852 30.719 21.953 1 95.75 256 GLU A CA 1
ATOM 2008 C C . GLU A 1 256 ? -10.992 29.219 21.75 1 95.75 256 GLU A C 1
ATOM 2010 O O . GLU A 1 256 ? -10.078 28.453 22.062 1 95.75 256 GLU A O 1
ATOM 2015 N N . SER A 1 257 ? -12.141 28.844 21.359 1 96.12 257 SER A N 1
ATOM 2016 C CA . SER A 1 257 ? -12.375 27.422 21.094 1 96.12 257 SER A CA 1
ATOM 2017 C C . SER A 1 257 ? -11.445 26.906 20 1 96.12 257 SER A C 1
ATOM 2019 O O . SER A 1 257 ? -10.852 25.828 20.156 1 96.12 257 SER A O 1
ATOM 2021 N N . VAL A 1 258 ? -11.297 27.625 18.938 1 97.25 258 VAL A N 1
ATOM 2022 C CA . VAL A 1 258 ? -10.43 27.234 17.828 1 97.25 258 VAL A CA 1
ATOM 2023 C C . VAL A 1 258 ? -8.977 27.25 18.281 1 97.25 258 VAL A C 1
ATOM 2025 O O . VAL A 1 258 ? -8.172 26.406 17.844 1 97.25 258 VAL A O 1
ATOM 2028 N N . ASN A 1 259 ? -8.656 28.203 19.109 1 95.12 259 ASN A N 1
ATOM 2029 C CA . ASN A 1 259 ? -7.305 28.281 19.641 1 95.12 259 ASN A CA 1
ATOM 2030 C C . ASN A 1 259 ? -6.957 27.031 20.453 1 95.12 259 ASN A C 1
ATOM 2032 O O . ASN A 1 259 ? -5.816 26.578 20.422 1 95.12 259 ASN A O 1
ATOM 2036 N N . GLN A 1 260 ? -7.934 26.562 21.156 1 96.19 260 GLN A N 1
ATOM 2037 C CA . GLN A 1 260 ? -7.73 25.328 21.891 1 96.19 260 GLN A CA 1
ATOM 2038 C C . GLN A 1 260 ? -7.48 24.156 20.953 1 96.19 260 GLN A C 1
ATOM 2040 O O . GLN A 1 260 ? -6.613 23.312 21.203 1 96.19 260 GLN A O 1
ATOM 2045 N N . VAL A 1 261 ? -8.25 24.078 19.906 1 97.06 261 VAL A N 1
ATOM 2046 C CA . VAL A 1 261 ? -8.055 23.031 18.906 1 97.06 261 VAL A CA 1
ATOM 2047 C C . VAL A 1 261 ? -6.668 23.156 18.281 1 97.06 261 VAL A C 1
ATOM 2049 O O . VAL A 1 261 ? -5.969 22.156 18.094 1 97.06 261 VAL A O 1
ATOM 2052 N N . LEU A 1 262 ? -6.277 24.359 17.969 1 95.62 262 LEU A N 1
ATOM 2053 C CA . LEU A 1 262 ? -4.977 24.641 17.359 1 95.62 262 LEU A CA 1
ATOM 2054 C C . LEU A 1 262 ? -3.846 24.156 18.266 1 95.62 262 LEU A C 1
ATOM 2056 O O . LEU A 1 262 ? -2.951 23.438 17.812 1 95.62 262 LEU A O 1
ATOM 2060 N N . LYS A 1 263 ? -3.902 24.578 19.484 1 93.38 263 LYS A N 1
ATOM 2061 C CA . LYS A 1 263 ? -2.857 24.203 20.438 1 93.38 263 LYS A CA 1
ATOM 2062 C C . LYS A 1 263 ? -2.791 22.688 20.625 1 93.38 263 LYS A C 1
ATOM 2064 O O . LYS A 1 263 ? -1.702 22.109 20.672 1 93.38 263 LYS A O 1
ATOM 2069 N N . ALA A 1 264 ? -3.945 22.062 20.734 1 96.44 264 ALA A N 1
ATOM 2070 C CA . ALA A 1 264 ? -3.994 20.625 20.906 1 96.44 264 ALA A CA 1
ATOM 2071 C C . ALA A 1 264 ? -3.422 19.906 19.688 1 96.44 264 ALA A C 1
ATOM 2073 O O . ALA A 1 264 ? -2.639 18.953 19.828 1 96.44 264 ALA A O 1
ATOM 2074 N N . ALA A 1 265 ? -3.857 20.266 18.484 1 96.06 265 ALA A N 1
ATOM 2075 C CA . ALA A 1 265 ? -3.365 19.672 17.25 1 96.06 265 ALA A CA 1
ATOM 2076 C C . ALA A 1 265 ? -1.86 19.875 17.109 1 96.06 265 ALA A C 1
ATOM 2078 O O . ALA A 1 265 ? -1.141 18.969 16.688 1 96.06 265 ALA A O 1
ATOM 2079 N N . MET A 1 266 ? -1.418 21.031 17.469 1 93.06 266 MET A N 1
ATOM 2080 C CA . MET A 1 266 ? 0.005 21.359 17.406 1 93.06 266 MET A CA 1
ATOM 2081 C C . MET A 1 266 ? 0.813 20.453 18.328 1 93.06 266 MET A C 1
ATOM 2083 O O . MET A 1 266 ? 1.893 19.984 17.953 1 93.06 266 MET A O 1
ATOM 2087 N N . ASN A 1 267 ? 0.292 20.281 19.5 1 93.31 267 ASN A N 1
ATOM 2088 C CA . ASN A 1 267 ? 0.98 19.438 20.469 1 93.31 267 ASN A CA 1
ATOM 2089 C C . ASN A 1 267 ? 1.068 18 19.984 1 93.31 267 ASN A C 1
ATOM 2091 O O . ASN A 1 267 ? 2.117 17.359 20.109 1 93.31 267 ASN A O 1
ATOM 2095 N N . ILE A 1 268 ? -0.006 17.469 19.484 1 96 268 ILE A N 1
ATOM 2096 C CA . ILE A 1 268 ? -0.014 16.094 18.969 1 96 268 ILE A CA 1
ATOM 2097 C C . ILE A 1 268 ? 0.959 15.977 17.812 1 96 268 ILE A C 1
ATOM 2099 O O . ILE A 1 268 ? 1.746 15.031 17.734 1 96 268 ILE A O 1
ATOM 2103 N N . ASN A 1 269 ? 0.913 16.922 16.891 1 94.69 269 ASN A N 1
ATOM 2104 C CA . ASN A 1 269 ? 1.789 16.891 15.727 1 94.69 269 ASN A CA 1
ATOM 2105 C C . ASN A 1 269 ? 3.26 16.922 16.125 1 94.69 269 ASN A C 1
ATOM 2107 O O . ASN A 1 269 ? 4.074 16.188 15.57 1 94.69 269 ASN A O 1
ATOM 2111 N N . ALA A 1 270 ? 3.525 17.797 17.078 1 90.06 270 ALA A N 1
ATOM 2112 C CA . ALA A 1 270 ? 4.902 17.922 17.562 1 90.06 270 ALA A CA 1
ATOM 2113 C C . ALA A 1 270 ? 5.379 16.609 18.188 1 90.06 270 ALA A C 1
ATOM 2115 O O . ALA A 1 270 ? 6.516 16.188 17.969 1 90.06 270 ALA A O 1
ATOM 2116 N N . GLU A 1 271 ? 4.562 16.031 18.922 1 93.38 271 GLU A N 1
ATOM 2117 C CA . GLU A 1 271 ? 4.895 14.773 19.578 1 93.38 271 GLU A CA 1
ATOM 2118 C C . GLU A 1 271 ? 5.117 13.672 18.547 1 93.38 271 GLU A C 1
ATOM 2120 O O . GLU A 1 271 ? 6.07 12.891 18.656 1 93.38 271 GLU A O 1
ATOM 2125 N N . VAL A 1 272 ? 4.289 13.562 17.609 1 96.62 272 VAL A N 1
ATOM 2126 C CA . VAL A 1 272 ? 4.387 12.531 16.578 1 96.62 272 VAL A CA 1
ATOM 2127 C C . VAL A 1 272 ? 5.66 12.727 15.766 1 96.62 272 VAL A C 1
ATOM 2129 O O . VAL A 1 272 ? 6.379 11.766 15.477 1 96.62 272 VAL A O 1
ATOM 2132 N N . LEU A 1 273 ? 5.93 13.961 15.43 1 94.31 273 LEU A N 1
ATOM 2133 C CA . LEU A 1 273 ? 7.125 14.273 14.656 1 94.31 273 LEU A CA 1
ATOM 2134 C C . LEU A 1 273 ? 8.383 13.898 15.43 1 94.31 273 LEU A C 1
ATOM 2136 O O . LEU A 1 273 ? 9.383 13.484 14.844 1 94.31 273 LEU A O 1
ATOM 2140 N N . SER A 1 274 ? 8.305 14.125 16.703 1 91.88 274 SER A N 1
ATOM 2141 C CA . SER A 1 274 ? 9.453 13.797 17.531 1 91.88 274 SER A CA 1
ATOM 2142 C C . SER A 1 274 ? 9.719 12.297 17.547 1 91.88 274 SER A C 1
ATOM 2144 O O . SER A 1 274 ? 10.859 11.859 17.734 1 91.88 274 SER A O 1
ATOM 2146 N N . GLU A 1 275 ? 8.711 11.461 17.328 1 94 275 GLU A N 1
ATOM 2147 C CA . GLU A 1 275 ? 8.836 10.008 17.328 1 94 275 GLU A CA 1
ATOM 2148 C C . GLU A 1 275 ? 9.398 9.492 16.016 1 94 275 GLU A C 1
ATOM 2150 O O . GLU A 1 275 ? 9.984 8.406 15.961 1 94 275 GLU A O 1
ATOM 2155 N N . ILE A 1 276 ? 9.156 10.219 14.984 1 95.44 276 ILE A N 1
ATOM 2156 C CA . ILE A 1 276 ? 9.68 9.812 13.68 1 95.44 276 ILE A CA 1
ATOM 2157 C C . ILE A 1 276 ? 11.195 9.977 13.664 1 95.44 276 ILE A C 1
ATOM 2159 O O . ILE A 1 276 ? 11.719 11.031 14.031 1 95.44 276 ILE A O 1
ATOM 2163 N N . ALA A 1 277 ? 11.891 8.961 13.25 1 92.81 277 ALA A N 1
ATOM 2164 C CA . ALA A 1 277 ? 13.352 8.969 13.258 1 92.81 277 ALA A CA 1
ATOM 2165 C C . ALA A 1 277 ? 13.898 9.953 12.227 1 92.81 277 ALA A C 1
ATOM 2167 O O . ALA A 1 277 ? 13.305 10.141 11.164 1 92.81 277 ALA A O 1
ATOM 2168 N N . VAL A 1 278 ? 15.023 10.594 12.609 1 94.5 278 VAL A N 1
ATOM 2169 C CA . VAL A 1 278 ? 15.719 11.461 11.656 1 94.5 278 VAL A CA 1
ATOM 2170 C C . VAL A 1 278 ? 16.406 10.609 10.594 1 94.5 278 VAL A C 1
ATOM 2172 O O . VAL A 1 278 ? 17.219 9.742 10.906 1 94.5 278 VAL A O 1
ATOM 2175 N N . PRO A 1 279 ? 16.047 10.898 9.383 1 94.75 279 PRO A N 1
ATOM 2176 C CA . PRO A 1 279 ? 16.641 10.094 8.32 1 94.75 279 PRO A CA 1
ATOM 2177 C C . PRO A 1 279 ? 18.156 10.289 8.195 1 94.75 279 PRO A C 1
ATOM 2179 O O . PRO A 1 279 ? 18.641 11.406 8.359 1 94.75 279 PRO A O 1
ATOM 2182 N N . GLU A 1 280 ? 18.812 9.258 7.77 1 92.69 280 GLU A N 1
ATOM 2183 C CA . GLU A 1 280 ? 20.25 9.312 7.566 1 92.69 280 GLU A CA 1
ATOM 2184 C C . GLU A 1 280 ? 20.609 10.258 6.426 1 92.69 280 GLU A C 1
ATOM 2186 O O . GLU A 1 280 ? 21.656 10.914 6.461 1 92.69 280 GLU A O 1
ATOM 2191 N N . SER A 1 281 ? 19.781 10.234 5.473 1 92 281 SER A N 1
ATOM 2192 C CA . SER A 1 281 ? 20.016 11.117 4.336 1 92 281 SER A CA 1
ATOM 2193 C C . SER A 1 281 ? 20.062 12.578 4.773 1 92 281 SER A C 1
ATOM 2195 O O . SER A 1 281 ? 20.859 13.367 4.246 1 92 281 SER A O 1
ATOM 2197 N N . TYR A 1 282 ? 19.234 12.953 5.766 1 94.62 282 TYR A N 1
ATOM 2198 C CA . TYR A 1 282 ? 19.234 14.305 6.316 1 94.62 282 TYR A CA 1
ATOM 2199 C C . TYR A 1 282 ? 20.5 14.57 7.113 1 94.62 282 TYR A C 1
ATOM 2201 O O . TYR A 1 282 ? 21.125 15.633 6.965 1 94.62 282 TYR A O 1
ATOM 2209 N N . ILE A 1 283 ? 20.875 13.703 7.836 1 92.56 283 ILE A N 1
ATOM 2210 C CA . ILE A 1 283 ? 22.062 13.836 8.664 1 92.56 283 ILE A CA 1
ATOM 2211 C C . ILE A 1 283 ? 23.297 14.031 7.777 1 92.56 283 ILE A C 1
ATOM 2213 O O . ILE A 1 283 ? 24.141 14.883 8.055 1 92.56 283 ILE A O 1
ATOM 2217 N N . ASP A 1 284 ? 23.281 13.242 6.73 1 91.75 284 ASP A N 1
ATOM 2218 C CA . ASP A 1 284 ? 24.422 13.289 5.824 1 91.75 284 ASP A CA 1
ATOM 2219 C C . ASP A 1 284 ? 24.484 14.625 5.09 1 91.75 284 ASP A C 1
ATOM 2221 O O . ASP A 1 284 ? 25.562 15.039 4.637 1 91.75 284 ASP A O 1
ATOM 2225 N N . SER A 1 285 ? 23.391 15.281 5.004 1 92.44 285 SER A N 1
ATOM 2226 C CA . SER A 1 285 ? 23.328 16.547 4.277 1 92.44 285 SER A CA 1
ATOM 2227 C C . SER A 1 285 ? 23.75 17.719 5.164 1 92.44 285 SER A C 1
ATOM 2229 O O . SER A 1 285 ? 23.969 18.828 4.676 1 92.44 285 SER A O 1
ATOM 2231 N N . LEU A 1 286 ? 23.844 17.531 6.422 1 93 286 LEU A N 1
ATOM 2232 C CA . LEU A 1 286 ? 24.109 18.609 7.375 1 93 286 LEU A CA 1
ATOM 2233 C C . LEU A 1 286 ? 25.609 18.922 7.414 1 93 286 LEU A C 1
ATOM 2235 O O . LEU A 1 286 ? 26.438 18.078 7.117 1 93 286 LEU A O 1
ATOM 2239 N N . PRO A 1 287 ? 25.828 20.125 7.754 1 90.56 287 PRO A N 1
ATOM 2240 C CA . PRO A 1 287 ? 27.25 20.469 7.969 1 90.56 287 PRO A CA 1
ATOM 2241 C C . PRO A 1 287 ? 27.875 19.672 9.125 1 90.56 287 PRO A C 1
ATOM 2243 O O . PRO A 1 287 ? 27.156 19.031 9.898 1 90.56 287 PRO A O 1
ATOM 2246 N N . LYS A 1 288 ? 29.094 19.734 9.266 1 85.38 288 LYS A N 1
ATOM 2247 C CA . LYS A 1 288 ? 29.828 18.938 10.242 1 85.38 288 LYS A CA 1
ATOM 2248 C C . LYS A 1 288 ? 29.641 19.469 11.656 1 85.38 288 LYS A C 1
ATOM 2250 O O . LYS A 1 288 ? 29.719 18.719 12.633 1 85.38 288 LYS A O 1
ATOM 2255 N N . ASN A 1 289 ? 29.531 20.891 11.688 1 86.12 289 ASN A N 1
ATOM 2256 C CA . ASN A 1 289 ? 29.422 21.469 13.016 1 86.12 289 ASN A CA 1
ATOM 2257 C C . ASN A 1 289 ? 28.203 22.375 13.133 1 86.12 289 ASN A C 1
ATOM 2259 O O . ASN A 1 289 ? 27.75 22.938 12.141 1 86.12 289 ASN A O 1
ATOM 2263 N N . GLY A 1 290 ? 27.75 22.5 14.352 1 85.88 290 GLY A N 1
ATOM 2264 C CA . GLY A 1 290 ? 26.594 23.328 14.641 1 85.88 290 GLY A CA 1
ATOM 2265 C C . GLY A 1 290 ? 26.844 24.797 14.359 1 85.88 290 GLY A C 1
ATOM 2266 O O . GLY A 1 290 ? 25.922 25.516 13.953 1 85.88 290 GLY A O 1
ATOM 2267 N N . ARG A 1 291 ? 28.031 25.234 14.547 1 86.56 291 ARG A N 1
ATOM 2268 C CA . ARG A 1 291 ? 28.391 26.625 14.305 1 86.56 291 ARG A CA 1
ATOM 2269 C C . ARG A 1 291 ? 28.219 26.984 12.836 1 86.56 291 ARG A C 1
ATOM 2271 O O . ARG A 1 291 ? 27.766 28.078 12.508 1 86.56 291 ARG A O 1
ATOM 2278 N N . GLU A 1 292 ? 28.578 26.062 12 1 90.06 292 GLU A N 1
ATOM 2279 C CA . GLU A 1 292 ? 28.422 26.281 10.562 1 90.06 292 GLU A CA 1
ATOM 2280 C C . GLU A 1 292 ? 26.938 26.359 10.172 1 90.06 292 GLU A C 1
ATOM 2282 O O . GLU A 1 292 ? 26.578 27.109 9.266 1 90.06 292 GLU A O 1
ATOM 2287 N N . SER A 1 293 ? 26.125 25.688 10.852 1 89.94 293 SER A N 1
ATOM 2288 C CA . SER A 1 293 ? 24.688 25.688 10.57 1 89.94 293 SER A CA 1
ATOM 2289 C C . SER A 1 293 ? 24.016 26.953 11.078 1 89.94 293 SER A C 1
ATOM 2291 O O . SER A 1 293 ? 23.188 27.547 10.383 1 89.94 293 SER A O 1
ATOM 2293 N N . LEU A 1 294 ? 24.328 27.391 12.234 1 90.94 294 LEU A N 1
ATOM 2294 C CA . LEU A 1 294 ? 23.703 28.531 12.875 1 90.94 294 LEU A CA 1
ATOM 2295 C C . LEU A 1 294 ? 24.234 29.844 12.312 1 90.94 294 LEU A C 1
ATOM 2297 O O . LEU A 1 294 ? 23.531 30.859 12.281 1 90.94 294 LEU A O 1
ATOM 2301 N N . GLY A 1 295 ? 25.422 29.797 11.883 1 89.06 295 GLY A N 1
ATOM 2302 C CA . GLY A 1 295 ? 26.125 31.047 11.633 1 89.06 295 GLY A CA 1
ATOM 2303 C C . GLY A 1 295 ? 26.75 31.641 12.883 1 89.06 295 GLY A C 1
ATOM 2304 O O . GLY A 1 295 ? 26.328 31.344 14 1 89.06 295 GLY A O 1
ATOM 2305 N N . ASP A 1 296 ? 27.547 32.562 12.75 1 87.12 296 ASP A N 1
ATOM 2306 C CA . ASP A 1 296 ? 28.359 33.062 13.852 1 87.12 296 ASP A CA 1
ATOM 2307 C C . ASP A 1 296 ? 27.5 33.875 14.836 1 87.12 296 ASP A C 1
ATOM 2309 O O . ASP A 1 296 ? 27.641 33.719 16.047 1 87.12 296 ASP A O 1
ATOM 2313 N N . SER A 1 297 ? 26.719 34.656 14.344 1 85.94 297 SER A N 1
ATOM 2314 C CA . SER A 1 297 ? 25.938 35.562 15.188 1 85.94 297 SER A CA 1
ATOM 2315 C C . SER A 1 297 ? 25 34.781 16.094 1 85.94 297 SER A C 1
ATOM 2317 O O . SER A 1 297 ? 24.953 35 17.312 1 85.94 297 SER A O 1
ATOM 2319 N N . ILE A 1 298 ? 24.312 33.844 15.578 1 90 298 ILE A N 1
ATOM 2320 C CA . ILE A 1 298 ? 23.344 33.062 16.328 1 90 298 ILE A CA 1
ATOM 2321 C C . ILE A 1 298 ? 24.062 32.125 17.297 1 90 298 ILE A C 1
ATOM 2323 O O . ILE A 1 298 ? 23.625 31.938 18.438 1 90 298 ILE A O 1
ATOM 2327 N N . TYR A 1 299 ? 25.125 31.609 16.797 1 89 299 TYR A N 1
ATOM 2328 C CA . TYR A 1 299 ? 25.906 30.703 17.625 1 89 299 TYR A CA 1
ATOM 2329 C C . TYR A 1 299 ? 26.406 31.406 18.891 1 89 299 TYR A C 1
ATOM 2331 O O . TYR A 1 299 ? 26.312 30.859 19.984 1 89 299 TYR A O 1
ATOM 2339 N N . LYS A 1 300 ? 26.875 32.562 18.719 1 86.56 300 LYS A N 1
ATOM 2340 C CA . LYS A 1 300 ? 27.359 33.344 19.859 1 86.56 300 LYS A CA 1
ATOM 2341 C C . LYS A 1 300 ? 26.234 33.688 20.828 1 86.56 300 LYS A C 1
ATOM 2343 O O . LYS A 1 300 ? 26.422 33.688 22.047 1 86.56 300 LYS A O 1
ATOM 2348 N N . SER A 1 301 ? 25.172 33.906 20.281 1 87.25 301 SER A N 1
ATOM 2349 C CA . SER A 1 301 ? 24.031 34.281 21.109 1 87.25 301 SER A CA 1
ATOM 2350 C C . SER A 1 301 ? 23.547 33.125 21.953 1 87.25 301 SER A C 1
ATOM 2352 O O . SER A 1 301 ? 23.109 33.281 23.094 1 87.25 301 SER A O 1
ATOM 2354 N N . ILE A 1 302 ? 23.625 31.969 21.438 1 85.94 302 ILE A N 1
ATOM 2355 C CA . ILE A 1 302 ? 23.109 30.781 22.109 1 85.94 302 ILE A CA 1
ATOM 2356 C C . ILE A 1 302 ? 24.141 30.266 23.109 1 85.94 302 ILE A C 1
ATOM 2358 O O . ILE A 1 302 ? 23.781 29.719 24.156 1 85.94 302 ILE A O 1
ATOM 2362 N N . THR A 1 303 ? 25.406 30.594 22.766 1 82.38 303 THR A N 1
ATOM 2363 C CA . THR A 1 303 ? 26.469 30 23.578 1 82.38 303 THR A CA 1
ATOM 2364 C C . THR A 1 303 ? 26.953 31 24.625 1 82.38 303 THR A C 1
ATOM 2366 O O . THR A 1 303 ? 27.859 30.688 25.406 1 82.38 303 THR A O 1
ATOM 2369 N N . VAL A 1 304 ? 26.297 32.125 24.703 1 81.5 304 VAL A N 1
ATOM 2370 C CA . VAL A 1 304 ? 26.672 33.125 25.688 1 81.5 304 VAL A CA 1
ATOM 2371 C C . VAL A 1 304 ? 26.359 32.625 27.094 1 81.5 304 VAL A C 1
ATOM 2373 O O . VAL A 1 304 ? 25.609 31.656 27.266 1 81.5 304 VAL A O 1
ATOM 2376 N N . GLU A 1 305 ? 26.984 33.219 28.047 1 79.56 305 GLU A N 1
ATOM 2377 C CA . GLU A 1 305 ? 26.812 32.781 29.438 1 79.56 305 GLU A CA 1
ATOM 2378 C C . GLU A 1 305 ? 25.391 33.031 29.938 1 79.56 305 GLU A C 1
ATOM 2380 O O . GLU A 1 305 ? 24.797 32.188 30.594 1 79.56 305 GLU A O 1
ATOM 2385 N N . HIS A 1 306 ? 24.969 34.219 29.688 1 83.75 306 HIS A N 1
ATOM 2386 C CA . HIS A 1 306 ? 23.609 34.562 30.062 1 83.75 306 HIS A CA 1
ATOM 2387 C C . HIS A 1 306 ? 22.688 34.594 28.859 1 83.75 306 HIS A C 1
ATOM 2389 O O . HIS A 1 306 ? 22.625 35.562 28.125 1 83.75 306 HIS A O 1
ATOM 2395 N N . PHE A 1 307 ? 22.031 33.5 28.734 1 85.19 307 PHE A N 1
ATOM 2396 C CA . PHE A 1 307 ? 21.172 33.312 27.562 1 85.19 307 PHE A CA 1
ATOM 2397 C C . PHE A 1 307 ? 19.75 33.75 27.875 1 85.19 307 PHE A C 1
ATOM 2399 O O . PHE A 1 307 ? 19.172 33.344 28.891 1 85.19 307 PHE A O 1
ATOM 2406 N N . ASP A 1 308 ? 19.359 34.688 27.047 1 85 308 ASP A N 1
ATOM 2407 C CA . ASP A 1 308 ? 17.953 35.125 27.078 1 85 308 ASP A CA 1
ATOM 2408 C C . ASP A 1 308 ? 17.297 34.906 25.719 1 85 308 ASP A C 1
ATOM 2410 O O . ASP A 1 308 ? 17.625 35.562 24.75 1 85 308 ASP A O 1
ATOM 2414 N N . THR A 1 309 ? 16.312 34.094 25.734 1 86.06 309 THR A N 1
ATOM 2415 C CA . THR A 1 309 ? 15.641 33.688 24.5 1 86.06 309 THR A CA 1
ATOM 2416 C C . THR A 1 309 ? 14.961 34.906 23.844 1 86.06 309 THR A C 1
ATOM 2418 O O . THR A 1 309 ? 15 35.062 22.625 1 86.06 309 THR A O 1
ATOM 2421 N N . VAL A 1 310 ? 14.398 35.719 24.672 1 83.12 310 VAL A N 1
ATOM 2422 C CA . VAL A 1 310 ? 13.656 36.875 24.172 1 83.12 310 VAL A CA 1
ATOM 2423 C C . VAL A 1 310 ? 14.617 37.875 23.531 1 83.12 310 VAL A C 1
ATOM 2425 O O . VAL A 1 310 ? 14.305 38.469 22.5 1 83.12 310 VAL A O 1
ATOM 2428 N N . GLN A 1 311 ? 15.75 38 24.172 1 83.5 311 GLN A N 1
ATOM 2429 C CA . GLN A 1 311 ? 16.766 38.906 23.625 1 83.5 311 GLN A CA 1
ATOM 2430 C C . GLN A 1 311 ? 17.25 38.406 22.266 1 83.5 311 GLN A C 1
ATOM 2432 O O . GLN A 1 311 ? 17.422 39.219 21.344 1 83.5 311 GLN A O 1
ATOM 2437 N N . LEU A 1 312 ? 17.453 37.156 22.172 1 88.5 312 LEU A N 1
ATOM 2438 C CA . LEU A 1 312 ? 17.891 36.594 20.906 1 88.5 312 LEU A CA 1
ATOM 2439 C C . LEU A 1 312 ? 16.859 36.844 19.812 1 88.5 312 LEU A C 1
ATOM 2441 O O . LEU A 1 312 ? 17.219 37.281 18.719 1 88.5 312 LEU A O 1
ATOM 2445 N N . LEU A 1 313 ? 15.648 36.594 20.062 1 88.56 313 LEU A N 1
ATOM 2446 C CA . LEU A 1 313 ? 14.586 36.688 19.062 1 88.56 313 LEU A CA 1
ATOM 2447 C C . LEU A 1 313 ? 14.344 38.125 18.641 1 88.56 313 LEU A C 1
ATOM 2449 O O . LEU A 1 313 ? 13.961 38.406 17.5 1 88.56 313 LEU A O 1
ATOM 2453 N N . SER A 1 314 ? 14.648 39.031 19.578 1 84.69 314 SER A N 1
ATOM 2454 C CA . SER A 1 314 ? 14.461 40.438 19.297 1 84.69 314 SER A CA 1
ATOM 2455 C C . SER A 1 314 ? 15.516 40.969 18.312 1 84.69 314 SER A C 1
ATOM 2457 O O . SER A 1 314 ? 15.297 41.938 17.609 1 84.69 314 SER A O 1
ATOM 2459 N N . THR A 1 315 ? 16.594 40.281 18.297 1 83.69 315 THR A N 1
ATOM 2460 C CA . THR A 1 315 ? 17.688 40.719 17.438 1 83.69 315 THR A CA 1
ATOM 2461 C C . THR A 1 315 ? 17.547 40.125 16.031 1 83.69 315 THR A C 1
ATOM 2463 O O . THR A 1 315 ? 18.234 40.531 15.102 1 83.69 315 THR A O 1
ATOM 2466 N N . MET A 1 316 ? 16.641 39.219 15.875 1 87.38 316 MET A N 1
ATOM 2467 C CA . MET A 1 316 ? 16.484 38.5 14.602 1 87.38 316 MET A CA 1
ATOM 2468 C C . MET A 1 316 ? 15.445 39.219 13.719 1 87.38 316 MET A C 1
ATOM 2470 O O . MET A 1 316 ? 14.547 39.875 14.227 1 87.38 316 MET A O 1
ATOM 2474 N N . ASP A 1 317 ? 15.656 39.094 12.469 1 87.31 317 ASP A N 1
ATOM 2475 C CA . ASP A 1 317 ? 14.719 39.625 11.492 1 87.31 317 ASP A CA 1
ATOM 2476 C C . ASP A 1 317 ? 13.648 38.594 11.125 1 87.31 317 ASP A C 1
ATOM 2478 O O . ASP A 1 317 ? 13.906 37.688 10.352 1 87.31 317 ASP A O 1
ATOM 2482 N N . PHE A 1 318 ? 12.469 38.875 11.641 1 88.19 318 PHE A N 1
ATOM 2483 C CA . PHE A 1 318 ? 11.352 37.969 11.367 1 88.19 318 PHE A CA 1
ATOM 2484 C C . PHE A 1 318 ? 10.305 38.656 10.508 1 88.19 318 PHE A C 1
ATOM 2486 O O . PHE A 1 318 ? 9.102 38.438 10.688 1 88.19 318 PHE A O 1
ATOM 2493 N N . SER A 1 319 ? 10.766 39.531 9.562 1 81.44 319 SER A N 1
ATOM 2494 C CA . SER A 1 319 ? 9.875 40.344 8.727 1 81.44 319 SER A CA 1
ATOM 2495 C C . SER A 1 319 ? 9.133 39.469 7.715 1 81.44 319 SER A C 1
ATOM 2497 O O . SER A 1 319 ? 8.023 39.812 7.297 1 81.44 319 SER A O 1
ATOM 2499 N N . THR A 1 320 ? 9.797 38.344 7.359 1 83.69 320 THR A N 1
ATOM 2500 C CA . THR A 1 320 ? 9.18 37.438 6.398 1 83.69 320 THR A CA 1
ATOM 2501 C C . THR A 1 320 ? 9.133 36.031 6.945 1 83.69 320 THR A C 1
ATOM 2503 O O . THR A 1 320 ? 9.945 35.656 7.797 1 83.69 320 THR A O 1
ATOM 2506 N N . GLU A 1 321 ? 8.195 35.312 6.406 1 84.81 321 GLU A N 1
ATOM 2507 C CA . GLU A 1 321 ? 8.07 33.938 6.793 1 84.81 321 GLU A CA 1
ATOM 2508 C C . GLU A 1 321 ? 9.32 33.125 6.418 1 84.81 321 GLU A C 1
ATOM 2510 O O . GLU A 1 321 ? 9.703 32.188 7.121 1 84.81 321 GLU A O 1
ATOM 2515 N N . HIS A 1 322 ? 9.836 33.5 5.348 1 88.25 322 HIS A N 1
ATOM 2516 C CA . HIS A 1 322 ? 11.031 32.812 4.867 1 88.25 322 HIS A CA 1
ATOM 2517 C C . HIS A 1 322 ? 12.18 32.938 5.863 1 88.25 322 HIS A C 1
ATOM 2519 O O . HIS A 1 322 ? 12.922 31.984 6.09 1 88.25 322 HIS A O 1
ATOM 2525 N N . LYS A 1 323 ? 12.305 34.094 6.406 1 90.5 323 LYS A N 1
ATOM 2526 C CA . LYS A 1 323 ? 13.375 34.312 7.363 1 90.5 323 LYS A CA 1
ATOM 2527 C C . LYS A 1 323 ? 13.156 33.531 8.648 1 90.5 323 LYS A C 1
ATOM 2529 O O . LYS A 1 323 ? 14.109 33 9.227 1 90.5 323 LYS A O 1
ATOM 2534 N N . VAL A 1 324 ? 11.922 33.469 8.992 1 91.38 324 VAL A N 1
ATOM 2535 C CA . VAL A 1 324 ? 11.586 32.688 10.18 1 91.38 324 VAL A CA 1
ATOM 2536 C C . VAL A 1 324 ? 11.898 31.219 9.945 1 91.38 324 VAL A C 1
ATOM 2538 O O . VAL A 1 324 ? 12.477 30.547 10.805 1 91.38 324 VAL A O 1
ATOM 2541 N N . LEU A 1 325 ? 11.539 30.734 8.812 1 92.56 325 LEU A N 1
ATOM 2542 C CA . LEU A 1 325 ? 11.758 29.344 8.453 1 92.56 325 LEU A CA 1
ATOM 2543 C C . LEU A 1 325 ? 13.25 29.031 8.367 1 92.56 325 LEU A C 1
ATOM 2545 O O . LEU A 1 325 ? 13.688 27.969 8.797 1 92.56 325 LEU A O 1
ATOM 2549 N N . ASP A 1 326 ? 13.969 29.906 7.797 1 92.69 326 ASP A N 1
ATOM 2550 C CA . ASP A 1 326 ? 15.414 29.719 7.699 1 92.69 326 ASP A CA 1
ATOM 2551 C C . ASP A 1 326 ? 16.047 29.625 9.086 1 92.69 326 ASP A C 1
ATOM 2553 O O . ASP A 1 326 ? 16.906 28.766 9.312 1 92.69 326 ASP A O 1
ATOM 2557 N N . PHE A 1 327 ? 15.656 30.578 9.898 1 93.38 327 PHE A N 1
ATOM 2558 C CA . PHE A 1 327 ? 16.141 30.562 11.273 1 93.38 327 PHE A CA 1
ATOM 2559 C C . PHE A 1 327 ? 15.805 29.234 11.945 1 93.38 327 PHE A C 1
ATOM 2561 O O . PHE A 1 327 ? 16.656 28.625 12.586 1 93.38 327 PHE A O 1
ATOM 2568 N N . LYS A 1 328 ? 14.555 28.766 11.773 1 93.81 328 LYS A N 1
ATOM 2569 C CA . LYS A 1 328 ? 14.109 27.484 12.336 1 93.81 328 LYS A CA 1
ATOM 2570 C C . LYS A 1 328 ? 14.945 26.328 11.797 1 93.81 328 LYS A C 1
ATOM 2572 O O . LYS A 1 328 ? 15.359 25.453 12.555 1 93.81 328 LYS A O 1
ATOM 2577 N N . ASN A 1 329 ? 15.195 26.281 10.57 1 94.75 329 ASN A N 1
ATOM 2578 C CA . ASN A 1 329 ? 15.969 25.234 9.93 1 94.75 329 ASN A CA 1
ATOM 2579 C C . ASN A 1 329 ? 17.391 25.141 10.492 1 94.75 329 ASN A C 1
ATOM 2581 O O . ASN A 1 329 ? 17.906 24.047 10.711 1 94.75 329 ASN A O 1
ATOM 2585 N N . ARG A 1 330 ? 17.922 26.297 10.68 1 93.75 330 ARG A N 1
ATOM 2586 C CA . ARG A 1 330 ? 19.281 26.359 11.211 1 93.75 330 ARG A CA 1
ATOM 2587 C C . ARG A 1 330 ? 19.328 25.812 12.633 1 93.75 330 ARG A C 1
ATOM 2589 O O . ARG A 1 330 ? 20.25 25.062 12.984 1 93.75 330 ARG A O 1
ATOM 2596 N N . ILE A 1 331 ? 18.406 26.25 13.383 1 93.75 331 ILE A N 1
ATOM 2597 C CA . ILE A 1 331 ? 18.359 25.812 14.773 1 93.75 331 ILE A CA 1
ATOM 2598 C C . ILE A 1 331 ? 18.141 24.312 14.844 1 93.75 331 ILE A C 1
ATOM 2600 O O . ILE A 1 331 ? 18.844 23.609 15.578 1 93.75 331 ILE A O 1
ATOM 2604 N N . GLU A 1 332 ? 17.219 23.781 14.062 1 94.69 332 GLU A N 1
ATOM 2605 C CA . GLU A 1 332 ? 16.922 22.344 14.062 1 94.69 332 GLU A CA 1
ATOM 2606 C C . GLU A 1 332 ? 18.125 21.531 13.602 1 94.69 332 GLU A C 1
ATOM 2608 O O . GLU A 1 332 ? 18.438 20.5 14.172 1 94.69 332 GLU A O 1
ATOM 2613 N N . ALA A 1 333 ? 18.719 22 12.586 1 94.25 333 ALA A N 1
ATOM 2614 C CA . ALA A 1 333 ? 19.922 21.328 12.07 1 94.25 333 ALA A CA 1
ATOM 2615 C C . ALA A 1 333 ? 20.984 21.234 13.148 1 94.25 333 ALA A C 1
ATOM 2617 O O . ALA A 1 333 ? 21.625 20.188 13.312 1 94.25 333 ALA A O 1
ATOM 2618 N N . SER A 1 334 ? 21.156 22.281 13.859 1 91.56 334 SER A N 1
ATOM 2619 C CA . SER A 1 334 ? 22.172 22.328 14.906 1 91.56 334 SER A CA 1
ATOM 2620 C C . SER A 1 334 ? 21.844 21.359 16.031 1 91.56 334 SER A C 1
ATOM 2622 O O . SER A 1 334 ? 22.75 20.719 16.594 1 91.56 334 SER A O 1
ATOM 2624 N N . ILE A 1 335 ? 20.641 21.297 16.344 1 91.56 335 ILE A N 1
ATOM 2625 C CA . ILE A 1 335 ? 20.219 20.375 17.391 1 91.56 335 ILE A CA 1
ATOM 2626 C C . ILE A 1 335 ? 20.547 18.953 16.984 1 91.56 335 ILE A C 1
ATOM 2628 O O . ILE A 1 335 ? 21.078 18.172 17.781 1 91.56 335 ILE A O 1
ATOM 2632 N N . VAL A 1 336 ? 20.281 18.641 15.773 1 92.38 336 VAL A N 1
ATOM 2633 C CA . VAL A 1 336 ? 20.547 17.297 15.266 1 92.38 336 VAL A CA 1
ATOM 2634 C C . VAL A 1 336 ? 22.047 17 15.297 1 92.38 336 VAL A C 1
ATOM 2636 O O . VAL A 1 336 ? 22.453 15.906 15.68 1 92.38 336 VAL A O 1
ATOM 2639 N N . ILE A 1 337 ? 22.797 17.938 14.922 1 89.31 337 ILE A N 1
ATOM 2640 C CA . ILE A 1 337 ? 24.25 17.797 14.898 1 89.31 337 ILE A CA 1
ATOM 2641 C C . ILE A 1 337 ? 24.766 17.562 16.312 1 89.31 337 ILE A C 1
ATOM 2643 O O . ILE A 1 337 ? 25.578 16.656 16.547 1 89.31 337 ILE A O 1
ATOM 2647 N N . TRP A 1 338 ? 24.266 18.359 17.219 1 87.44 338 TRP A N 1
ATOM 2648 C CA . TRP A 1 338 ? 24.703 18.25 18.609 1 87.44 338 TRP A CA 1
ATOM 2649 C C . TRP A 1 338 ? 24.297 16.906 19.203 1 87.44 338 TRP A C 1
ATOM 2651 O O . TRP A 1 338 ? 25.078 16.266 19.922 1 87.44 338 TRP A O 1
ATOM 2661 N N . LYS A 1 339 ? 23.188 16.438 18.922 1 87.19 339 LYS A N 1
ATOM 2662 C CA . LYS A 1 339 ? 22.703 15.164 19.438 1 87.19 339 LYS A CA 1
ATOM 2663 C C . LYS A 1 339 ? 23.516 13.992 18.875 1 87.19 339 LYS A C 1
ATOM 2665 O O . LYS A 1 339 ? 23.781 13.023 19.578 1 87.19 339 LYS A O 1
ATOM 2670 N N . ARG A 1 340 ? 23.812 14.086 17.688 1 85.06 340 ARG A N 1
ATOM 2671 C CA . ARG A 1 340 ? 24.594 13.031 17.047 1 85.06 340 ARG A CA 1
ATOM 2672 C C . ARG A 1 340 ? 25.984 12.93 17.656 1 85.06 340 ARG A C 1
ATOM 2674 O O . ARG A 1 340 ? 26.5 11.828 17.859 1 85.06 340 ARG A O 1
ATOM 2681 N N . LYS A 1 341 ? 26.562 13.984 17.859 1 80.19 341 LYS A N 1
ATOM 2682 C CA . LYS A 1 341 ? 27.922 14.023 18.422 1 80.19 341 LYS A CA 1
ATOM 2683 C C . LYS A 1 341 ? 27.922 13.508 19.859 1 80.19 341 LYS A C 1
ATOM 2685 O O . LYS A 1 341 ? 28.938 12.961 20.328 1 80.19 341 LYS A O 1
ATOM 2690 N N . MET A 1 342 ? 26.875 13.766 20.5 1 78.06 342 MET A N 1
ATOM 2691 C CA . MET A 1 342 ? 26.766 13.273 21.875 1 78.06 342 MET A CA 1
ATOM 2692 C C . MET A 1 342 ? 26.688 11.75 21.906 1 78.06 342 MET A C 1
ATOM 2694 O O . MET A 1 342 ? 27.219 11.117 22.828 1 78.06 342 MET A O 1
ATOM 2698 N N . VAL A 1 343 ? 26.047 11.172 20.891 1 70.06 343 VAL A N 1
ATOM 2699 C CA . VAL A 1 343 ? 25.875 9.727 20.844 1 70.06 343 VAL A CA 1
ATOM 2700 C C . VAL A 1 343 ? 27.141 9.07 20.312 1 70.06 343 VAL A C 1
ATOM 2702 O O . VAL A 1 343 ? 27.562 8.023 20.812 1 70.06 343 VAL A O 1
ATOM 2705 N N . GLN A 1 344 ? 27.75 9.547 19.25 1 63.47 344 GLN A N 1
ATOM 2706 C CA . GLN A 1 344 ? 28.969 8.992 18.672 1 63.47 344 GLN A CA 1
ATOM 2707 C C . GLN A 1 344 ? 30.141 9.086 19.656 1 63.47 344 GLN A C 1
ATOM 2709 O O . GLN A 1 344 ? 31.031 8.234 19.641 1 63.47 344 GLN A O 1
ATOM 2714 N N . LYS A 1 345 ? 30.297 10.156 20.406 1 57.75 345 LYS A N 1
ATOM 2715 C CA . LYS A 1 345 ? 31.422 10.32 21.312 1 57.75 345 LYS A CA 1
ATOM 2716 C C . LYS A 1 345 ? 31.375 9.273 22.438 1 57.75 345 LYS A C 1
ATOM 2718 O O . LYS A 1 345 ? 32.375 9.078 23.141 1 57.75 345 LYS A O 1
ATOM 2723 N N . ASP A 1 346 ? 30.281 8.703 22.797 1 49.53 346 ASP A N 1
ATOM 2724 C CA . ASP A 1 346 ? 30.484 7.707 23.844 1 49.53 346 ASP A CA 1
ATOM 2725 C C . ASP A 1 346 ? 31.453 6.625 23.391 1 49.53 346 ASP A C 1
ATOM 2727 O O . ASP A 1 346 ? 31.859 5.766 24.172 1 49.53 346 ASP A O 1
ATOM 2731 N N . GLY A 1 347 ? 31.875 6.316 22.109 1 45.34 347 GLY A N 1
ATOM 2732 C CA . GLY A 1 347 ? 32.969 5.371 21.906 1 45.34 347 GLY A CA 1
ATOM 2733 C C . GLY A 1 347 ? 34.344 5.984 22.109 1 45.34 347 GLY A C 1
ATOM 2734 O O . GLY A 1 347 ? 35.25 5.324 22.625 1 45.34 347 GLY A O 1
ATOM 2735 N N . ARG A 1 348 ? 35 6.961 21.188 1 44.28 348 ARG A N 1
ATOM 2736 C CA . ARG A 1 348 ? 36.406 7.336 21.391 1 44.28 348 ARG A CA 1
ATOM 2737 C C . ARG A 1 348 ? 36.5 8.508 22.359 1 44.28 348 ARG A C 1
ATOM 2739 O O . ARG A 1 348 ? 35.719 9.445 22.312 1 44.28 348 ARG A O 1
ATOM 2746 N N . PRO A 1 349 ? 37.219 8.336 23.453 1 44.47 349 PRO A N 1
ATOM 2747 C CA . PRO A 1 349 ? 37.469 9.406 24.422 1 44.47 349 PRO A CA 1
ATOM 2748 C C . PRO A 1 349 ? 37.812 10.734 23.75 1 44.47 349 PRO A C 1
ATOM 2750 O O . PRO A 1 349 ? 38.625 10.789 22.812 1 44.47 349 PRO A O 1
ATOM 2753 N N . SER A 1 350 ? 36.906 11.719 23.594 1 42.34 350 SER A N 1
ATOM 2754 C CA . SER A 1 350 ? 37.281 13.039 23.094 1 42.34 350 SER A CA 1
ATOM 2755 C C . SER A 1 350 ? 38.562 13.523 23.75 1 42.34 350 SER A C 1
ATOM 2757 O O . SER A 1 350 ? 38.75 13.344 24.953 1 42.34 350 SER A O 1
ATOM 2759 N N . TRP A 1 351 ? 39.594 13.758 23.109 1 41.75 351 TRP A N 1
ATOM 2760 C CA . TRP A 1 351 ? 40.781 14.453 23.625 1 41.75 351 TRP A CA 1
ATOM 2761 C C . TRP A 1 351 ? 40.375 15.656 24.469 1 41.75 351 TRP A C 1
ATOM 2763 O O . TRP A 1 351 ? 39.406 16.328 24.172 1 41.75 351 TRP A O 1
ATOM 2773 N N . PRO A 1 352 ? 40.875 16.031 25.734 1 45.44 352 PRO A N 1
ATOM 2774 C CA . PRO A 1 352 ? 40.625 17.062 26.75 1 45.44 352 PRO A CA 1
ATOM 2775 C C . PRO A 1 352 ? 40.312 18.438 26.125 1 45.44 352 PRO A C 1
ATOM 2777 O O . PRO A 1 352 ? 39.781 19.312 26.797 1 45.44 352 PRO A O 1
ATOM 2780 N N . GLY A 1 353 ? 41.062 19.172 25.219 1 43.75 353 GLY A N 1
ATOM 2781 C CA . GLY A 1 353 ? 41.281 20.562 24.859 1 43.75 353 GLY A CA 1
ATOM 2782 C C . GLY A 1 353 ? 40.062 21.203 24.234 1 43.75 353 GLY A C 1
ATOM 2783 O O . GLY A 1 353 ? 39.688 22.328 24.562 1 43.75 353 GLY A O 1
ATOM 2784 N N . THR A 1 354 ? 39.812 21.172 22.906 1 47.16 354 THR A N 1
ATOM 2785 C CA . THR A 1 354 ? 39.125 22.125 22.047 1 47.16 354 THR A CA 1
ATOM 2786 C C . THR A 1 354 ? 37.625 21.969 22.172 1 47.16 354 THR A C 1
ATOM 2788 O O . THR A 1 354 ? 36.844 22.766 21.609 1 47.16 354 THR A O 1
ATOM 2791 N N . GLY A 1 355 ? 36.969 20.859 22.484 1 50.88 355 GLY A N 1
ATOM 2792 C CA . GLY A 1 355 ? 35.594 20.562 22.094 1 50.88 355 GLY A CA 1
ATOM 2793 C C . GLY A 1 355 ? 34.594 20.859 23.203 1 50.88 355 GLY A C 1
ATOM 2794 O O . GLY A 1 355 ? 34.969 20.984 24.359 1 50.88 355 GLY A O 1
ATOM 2795 N N . VAL A 1 356 ? 33.594 21.734 22.875 1 59.41 356 VAL A N 1
ATOM 2796 C CA . VAL A 1 356 ? 32.438 22.016 23.734 1 59.41 356 VAL A CA 1
ATOM 2797 C C . VAL A 1 356 ? 32.062 20.75 24.5 1 59.41 356 VAL A C 1
ATOM 2799 O O . VAL A 1 356 ? 31.938 19.672 23.922 1 59.41 356 VAL A O 1
ATOM 2802 N N . SER A 1 357 ? 32.312 20.812 25.875 1 66.56 357 SER A N 1
ATOM 2803 C CA . SER A 1 357 ? 31.984 19.734 26.797 1 66.56 357 SER A CA 1
ATOM 2804 C C . SER A 1 357 ? 30.562 19.234 26.547 1 66.56 357 SER A C 1
ATOM 2806 O O . SER A 1 357 ? 29.734 19.938 25.969 1 66.56 357 SER A O 1
ATOM 2808 N N . VAL A 1 358 ? 30.406 17.953 26.812 1 69.62 358 VAL A N 1
ATOM 2809 C CA . VAL A 1 358 ? 29.109 17.281 26.719 1 69.62 358 VAL A CA 1
ATOM 2810 C C . VAL A 1 358 ? 28.047 18.094 27.469 1 69.62 358 VAL A C 1
ATOM 2812 O O . VAL A 1 358 ? 26.922 18.25 27 1 69.62 358 VAL A O 1
ATOM 2815 N N . GLY A 1 359 ? 28.453 18.672 28.562 1 74 359 GLY A N 1
ATOM 2816 C CA . GLY A 1 359 ? 27.531 19.469 29.359 1 74 359 GLY A CA 1
ATOM 2817 C C . GLY A 1 359 ? 27.109 20.75 28.656 1 74 359 GLY A C 1
ATOM 2818 O O . GLY A 1 359 ? 25.938 21.141 28.719 1 74 359 GLY A O 1
ATOM 2819 N N . LYS A 1 360 ? 28.078 21.344 28.078 1 78.38 360 LYS A N 1
ATOM 2820 C CA . LYS A 1 360 ? 27.766 22.594 27.375 1 78.38 360 LYS A CA 1
ATOM 2821 C C . LYS A 1 360 ? 26.875 22.312 26.172 1 78.38 360 LYS A C 1
ATOM 2823 O O . LYS A 1 360 ? 25.969 23.094 25.875 1 78.38 360 LYS A O 1
ATOM 2828 N N . ARG A 1 361 ? 27.078 21.219 25.578 1 78.94 361 ARG A N 1
ATOM 2829 C CA . ARG A 1 361 ? 26.266 20.859 24.406 1 78.94 361 ARG A CA 1
ATOM 2830 C C . ARG A 1 361 ? 24.812 20.609 24.812 1 78.94 361 ARG A C 1
ATOM 2832 O O . ARG A 1 361 ? 23.891 21 24.094 1 78.94 361 ARG A O 1
ATOM 2839 N N . GLU A 1 362 ? 24.688 20 25.906 1 83.44 362 GLU A N 1
ATOM 2840 C CA . GLU A 1 362 ? 23.328 19.766 26.406 1 83.44 362 GLU A CA 1
ATOM 2841 C C . GLU A 1 362 ? 22.625 21.078 26.719 1 83.44 362 GLU A C 1
ATOM 2843 O O . GLU A 1 362 ? 21.422 21.203 26.469 1 83.44 362 GLU A O 1
ATOM 2848 N N . LEU A 1 363 ? 23.406 21.953 27.219 1 86.12 363 LEU A N 1
ATOM 2849 C CA . LEU A 1 363 ? 22.844 23.266 27.516 1 86.12 363 LEU A CA 1
ATOM 2850 C C . LEU A 1 363 ? 22.453 23.984 26.234 1 86.12 363 LEU A C 1
ATOM 2852 O O . LEU A 1 363 ? 21.391 24.609 26.172 1 86.12 363 LEU A O 1
ATOM 2856 N N . PHE A 1 364 ? 23.281 23.922 25.25 1 85.38 364 PHE A N 1
ATOM 2857 C CA . PHE A 1 364 ? 22.984 24.547 23.969 1 85.38 364 PHE A CA 1
ATOM 2858 C C . PHE A 1 364 ? 21.75 23.938 23.328 1 85.38 364 PHE A C 1
ATOM 2860 O O . PHE A 1 364 ? 20.922 24.656 22.766 1 85.38 364 PHE A O 1
ATOM 2867 N N . GLU A 1 365 ? 21.641 22.672 23.453 1 87.5 365 GLU A N 1
ATOM 2868 C CA . GLU A 1 365 ? 20.484 21.953 22.938 1 87.5 365 GLU A CA 1
ATOM 2869 C C . GLU A 1 365 ? 19.203 22.406 23.609 1 87.5 365 GLU A C 1
ATOM 2871 O O . GLU A 1 365 ? 18.188 22.656 22.938 1 87.5 365 GLU A O 1
ATOM 2876 N N . GLU A 1 366 ? 19.25 22.5 24.828 1 88.25 366 GLU A N 1
ATOM 2877 C CA . GLU A 1 366 ? 18.078 22.922 25.594 1 88.25 366 GLU A CA 1
ATOM 2878 C C . GLU A 1 366 ? 17.656 24.328 25.219 1 88.25 366 GLU A C 1
ATOM 2880 O O . GLU A 1 366 ? 16.469 24.625 25.094 1 88.25 366 GLU A O 1
ATOM 2885 N N . ARG A 1 367 ? 18.625 25.203 25.141 1 90.56 367 ARG A N 1
ATOM 2886 C CA . ARG A 1 367 ? 18.359 26.594 24.75 1 90.56 367 ARG A CA 1
ATOM 2887 C C . ARG A 1 367 ? 17.734 26.656 23.359 1 90.56 367 ARG A C 1
ATOM 2889 O O . ARG A 1 367 ? 16.766 27.375 23.125 1 90.56 367 ARG A O 1
ATOM 2896 N N . ALA A 1 368 ? 18.328 25.875 22.453 1 89.88 368 ALA A N 1
ATOM 2897 C CA . ALA A 1 368 ? 17.828 25.844 21.078 1 89.88 368 ALA A CA 1
ATOM 2898 C C . ALA A 1 368 ? 16.406 25.281 21.031 1 89.88 368 ALA A C 1
ATOM 2900 O O . ALA A 1 368 ? 15.578 25.781 20.266 1 89.88 368 ALA A O 1
ATOM 2901 N N . GLU A 1 369 ? 16.094 24.297 21.797 1 90 369 GLU A N 1
ATOM 2902 C CA . GLU A 1 369 ? 14.75 23.703 21.859 1 90 369 GLU A CA 1
ATOM 2903 C C . GLU A 1 369 ? 13.734 24.719 22.391 1 90 369 GLU A C 1
ATOM 2905 O O . GLU A 1 369 ? 12.586 24.75 21.938 1 90 369 GLU A O 1
ATOM 2910 N N . THR A 1 370 ? 14.156 25.469 23.281 1 88.5 370 THR A N 1
ATOM 2911 C CA . THR A 1 370 ? 13.297 26.516 23.828 1 88.5 370 THR A CA 1
ATOM 2912 C C . THR A 1 370 ? 12.977 27.562 22.75 1 88.5 370 THR A C 1
ATOM 2914 O O . THR A 1 370 ? 11.844 28.031 22.656 1 88.5 370 THR A O 1
ATOM 2917 N N . VAL A 1 371 ? 13.977 27.922 22.047 1 90.19 371 VAL A N 1
ATOM 2918 C CA . VAL A 1 371 ? 13.789 28.859 20.953 1 90.19 371 VAL A CA 1
ATOM 2919 C C . VAL A 1 371 ? 12.758 28.328 19.969 1 90.19 371 VAL A C 1
ATOM 2921 O O . VAL A 1 371 ? 11.883 29.062 19.516 1 90.19 371 VAL A O 1
ATOM 2924 N N . LEU A 1 372 ? 12.836 27.062 19.688 1 89.88 372 LEU A N 1
ATOM 2925 C CA . LEU A 1 372 ? 11.922 26.438 18.734 1 89.88 372 LEU A CA 1
ATOM 2926 C C . LEU A 1 372 ? 10.492 26.438 19.266 1 89.88 372 LEU A C 1
ATOM 2928 O O . LEU A 1 372 ? 9.547 26.641 18.516 1 89.88 372 LEU A O 1
ATOM 2932 N N . LEU A 1 373 ? 10.352 26.203 20.5 1 85.19 373 LEU A N 1
ATOM 2933 C CA . LEU A 1 373 ? 9.039 26.203 21.125 1 85.19 373 LEU A CA 1
ATOM 2934 C C . LEU A 1 373 ? 8.383 27.578 21.016 1 85.19 373 LEU A C 1
ATOM 2936 O O . LEU A 1 373 ? 7.195 27.688 20.719 1 85.19 373 LEU A O 1
ATOM 2940 N N . ILE A 1 374 ? 9.195 28.609 21.266 1 85.56 374 ILE A N 1
ATOM 2941 C CA . ILE A 1 374 ? 8.688 29.984 21.203 1 85.56 374 ILE A CA 1
ATOM 2942 C C . ILE A 1 374 ? 8.336 30.328 19.75 1 85.56 374 ILE A C 1
ATOM 2944 O O . ILE A 1 374 ? 7.328 31 19.5 1 85.56 374 ILE A O 1
ATOM 2948 N N . LEU A 1 375 ? 9.133 29.906 18.859 1 87.25 375 LEU A N 1
ATOM 2949 C CA . LEU A 1 375 ? 8.875 30.156 17.453 1 87.25 375 LEU A CA 1
ATOM 2950 C C . LEU A 1 375 ? 7.562 29.516 17.016 1 87.25 375 LEU A C 1
ATOM 2952 O O . LEU A 1 375 ? 6.793 30.109 16.25 1 87.25 375 LEU A O 1
ATOM 2956 N N . LYS A 1 376 ? 7.352 28.328 17.484 1 82.75 376 LYS A N 1
ATOM 2957 C CA . LYS A 1 376 ? 6.137 27.594 17.125 1 82.75 376 LYS A CA 1
ATOM 2958 C C . LYS A 1 376 ? 4.895 28.297 17.656 1 82.75 376 LYS A C 1
ATOM 2960 O O . LYS A 1 376 ? 3.85 28.312 17 1 82.75 376 LYS A O 1
ATOM 2965 N N . GLN A 1 377 ? 5.031 28.891 18.75 1 76.88 377 GLN A N 1
ATOM 2966 C CA . GLN A 1 377 ? 3.92 29.594 19.375 1 76.88 377 GLN A CA 1
ATOM 2967 C C . GLN A 1 377 ? 3.645 30.922 18.672 1 76.88 377 GLN A C 1
ATOM 2969 O O . GLN A 1 377 ? 2.488 31.312 18.516 1 76.88 377 GLN A O 1
ATOM 2974 N N . HIS A 1 378 ? 4.691 31.562 18.266 1 80.31 378 HIS A N 1
ATOM 2975 C CA . HIS A 1 378 ? 4.562 32.906 17.688 1 80.31 378 HIS A CA 1
ATOM 2976 C C . HIS A 1 378 ? 4.207 32.812 16.203 1 80.31 378 HIS A C 1
ATOM 2978 O O . HIS A 1 378 ? 3.598 33.75 15.656 1 80.31 378 HIS A O 1
ATOM 2984 N N . PHE A 1 379 ? 4.598 31.719 15.625 1 82 379 PHE A N 1
ATOM 2985 C CA . PHE A 1 379 ? 4.355 31.547 14.203 1 82 379 PHE A CA 1
ATOM 2986 C C . PHE A 1 379 ? 3.74 30.188 13.906 1 82 379 PHE A C 1
ATOM 2988 O O . PHE A 1 379 ? 4.344 29.359 13.211 1 82 379 PHE A O 1
ATOM 2995 N N . PRO A 1 380 ? 2.533 29.969 14.273 1 73.75 380 PRO A N 1
ATOM 2996 C CA . PRO A 1 380 ? 1.901 28.656 14.102 1 73.75 380 PRO A CA 1
ATOM 2997 C C . PRO A 1 380 ? 1.659 28.312 12.641 1 73.75 380 PRO A C 1
ATOM 2999 O O . PRO A 1 380 ? 1.565 27.125 12.289 1 73.75 380 PRO A O 1
ATOM 3002 N N . GLY A 1 381 ? 1.602 29.141 11.828 1 74.88 381 GLY A N 1
ATOM 3003 C CA . GLY A 1 381 ? 1.303 28.875 10.43 1 74.88 381 GLY A CA 1
ATOM 3004 C C . GLY A 1 381 ? 2.545 28.703 9.578 1 74.88 381 GLY A C 1
ATOM 3005 O O . GLY A 1 381 ? 2.465 28.703 8.344 1 74.88 381 GLY A O 1
ATOM 3006 N N . LEU A 1 382 ? 3.637 28.484 10.242 1 84.38 382 LEU A N 1
ATOM 3007 C CA . LEU A 1 382 ? 4.879 28.328 9.5 1 84.38 382 LEU A CA 1
ATOM 3008 C C . LEU A 1 382 ? 4.867 27.047 8.688 1 84.38 382 LEU A C 1
ATOM 3010 O O . LEU A 1 382 ? 4.391 26 9.164 1 84.38 382 LEU A O 1
ATOM 3014 N N . PRO A 1 383 ? 5.461 27.109 7.488 1 85.56 383 PRO A N 1
ATOM 3015 C CA . PRO A 1 383 ? 5.594 25.891 6.695 1 85.56 383 PRO A CA 1
ATOM 3016 C C . PRO A 1 383 ? 6.488 24.844 7.367 1 85.56 383 PRO A C 1
ATOM 3018 O O . PRO A 1 383 ? 7.191 25.156 8.328 1 85.56 383 PRO A O 1
ATOM 3021 N N . GLN A 1 384 ? 6.383 23.766 6.824 1 89.88 384 GLN A N 1
ATOM 3022 C CA . GLN A 1 384 ? 7.191 22.656 7.348 1 89.88 384 GLN A CA 1
ATOM 3023 C C . GLN A 1 384 ? 8.68 22.938 7.18 1 89.88 384 GLN A C 1
ATOM 3025 O O . GLN A 1 384 ? 9.102 23.484 6.156 1 89.88 384 GLN A O 1
ATOM 3030 N N . SER A 1 385 ? 9.422 22.578 8.195 1 93.88 385 SER A N 1
ATOM 3031 C CA . SER A 1 385 ? 10.875 22.703 8.133 1 93.88 385 SER A CA 1
ATOM 3032 C C . SER A 1 385 ? 11.492 21.641 7.234 1 93.88 385 SER A C 1
ATOM 3034 O O . SER A 1 385 ? 10.828 20.672 6.879 1 93.88 385 SER A O 1
ATOM 3036 N N . SER A 1 386 ? 12.766 21.828 6.957 1 93.81 386 SER A N 1
ATOM 3037 C CA . SER A 1 386 ? 13.492 20.828 6.172 1 93.81 386 SER A CA 1
ATOM 3038 C C . SER A 1 386 ? 13.578 19.5 6.906 1 93.81 386 SER A C 1
ATOM 3040 O O . SER A 1 386 ? 13.5 18.438 6.285 1 93.81 386 SER A O 1
ATOM 3042 N N . LEU A 1 387 ? 13.805 19.625 8.18 1 95.19 387 LEU A N 1
ATOM 3043 C CA . LEU A 1 387 ? 13.867 18.422 8.992 1 95.19 387 LEU A CA 1
ATOM 3044 C C . LEU A 1 387 ? 12.523 17.688 8.969 1 95.19 387 LEU A C 1
ATOM 3046 O O . LEU A 1 387 ? 12.484 16.469 8.773 1 95.19 387 LEU A O 1
ATOM 3050 N N . ASP A 1 388 ? 11.516 18.406 9.188 1 95 388 ASP A N 1
ATOM 3051 C CA . ASP A 1 388 ? 10.18 17.812 9.195 1 95 388 ASP A CA 1
ATOM 3052 C C . ASP A 1 388 ? 9.867 17.172 7.852 1 95 388 ASP A C 1
ATOM 3054 O O . ASP A 1 388 ? 9.312 16.062 7.801 1 95 388 ASP A O 1
ATOM 3058 N N . ILE A 1 389 ? 10.148 17.859 6.801 1 95.56 389 ILE A N 1
ATOM 3059 C CA . ILE A 1 389 ? 9.898 17.359 5.457 1 95.56 389 ILE A CA 1
ATOM 3060 C C . ILE A 1 389 ? 10.648 16.047 5.246 1 95.56 389 ILE A C 1
ATOM 3062 O O . ILE A 1 389 ? 10.086 15.078 4.73 1 95.56 389 ILE A O 1
ATOM 3066 N N . SER A 1 390 ? 11.867 16.078 5.648 1 95.56 390 SER A N 1
ATOM 3067 C CA . SER A 1 390 ? 12.68 14.883 5.492 1 95.56 390 SER A CA 1
ATOM 3068 C C . SER A 1 390 ? 12.117 13.719 6.305 1 95.56 390 SER A C 1
ATOM 3070 O O . SER A 1 390 ? 12.086 12.586 5.836 1 95.56 390 SER A O 1
ATOM 3072 N N . LYS A 1 391 ? 11.766 14.039 7.496 1 96.69 391 LYS A N 1
ATOM 3073 C CA . LYS A 1 391 ? 11.164 13.023 8.359 1 96.69 391 LYS A CA 1
ATOM 3074 C C . LYS A 1 391 ? 9.906 12.438 7.715 1 96.69 391 LYS A C 1
ATOM 3076 O O . LYS A 1 391 ? 9.727 11.219 7.707 1 96.69 391 LYS A O 1
ATOM 3081 N N . ILE A 1 392 ? 9.062 13.258 7.184 1 96.44 392 ILE A N 1
ATOM 3082 C CA . ILE A 1 392 ? 7.797 12.844 6.594 1 96.44 392 ILE A CA 1
ATOM 3083 C C . ILE A 1 392 ? 8.062 12.023 5.336 1 96.44 392 ILE A C 1
ATOM 3085 O O . ILE A 1 392 ? 7.441 10.977 5.129 1 96.44 392 ILE A O 1
ATOM 3089 N N . GLN A 1 393 ? 9 12.414 4.559 1 94.94 393 GLN A N 1
ATOM 3090 C CA . GLN A 1 393 ? 9.281 11.781 3.275 1 94.94 393 GLN A CA 1
ATOM 3091 C C . GLN A 1 393 ? 9.875 10.391 3.469 1 94.94 393 GLN A C 1
ATOM 3093 O O . GLN A 1 393 ? 9.594 9.477 2.689 1 94.94 393 GLN A O 1
ATOM 3098 N N . GLU A 1 394 ? 10.656 10.258 4.484 1 94.88 394 GLU A N 1
ATOM 3099 C CA . GLU A 1 394 ? 11.383 9 4.621 1 94.88 394 GLU A CA 1
ATOM 3100 C C . GLU A 1 394 ? 10.766 8.117 5.703 1 94.88 394 GLU A C 1
ATOM 3102 O O . GLU A 1 394 ? 11.242 7.004 5.949 1 94.88 394 GLU A O 1
ATOM 3107 N N . ASN A 1 395 ? 9.742 8.633 6.316 1 95.94 395 ASN A N 1
ATOM 3108 C CA . ASN A 1 395 ? 9.047 7.848 7.328 1 95.94 395 ASN A CA 1
ATOM 3109 C C . ASN A 1 395 ? 8.406 6.598 6.727 1 95.94 395 ASN A C 1
ATOM 3111 O O . ASN A 1 395 ? 7.75 6.676 5.684 1 95.94 395 ASN A O 1
ATOM 3115 N N . ARG A 1 396 ? 8.562 5.418 7.359 1 94.69 396 ARG A N 1
ATOM 3116 C CA . ARG A 1 396 ? 7.988 4.176 6.859 1 94.69 396 ARG A CA 1
ATOM 3117 C C . ARG A 1 396 ? 6.895 3.666 7.797 1 94.69 396 ARG A C 1
ATOM 3119 O O . ARG A 1 396 ? 6.211 2.689 7.484 1 94.69 396 ARG A O 1
ATOM 3126 N N . ASP A 1 397 ? 6.797 4.32 8.922 1 96.5 397 ASP A N 1
ATOM 3127 C CA . ASP A 1 397 ? 5.762 3.93 9.875 1 96.5 397 ASP A CA 1
ATOM 3128 C C . ASP A 1 397 ? 4.398 4.465 9.453 1 96.5 397 ASP A C 1
ATOM 3130 O O . ASP A 1 397 ? 4.156 5.676 9.508 1 96.5 397 ASP A O 1
ATOM 3134 N N . VAL A 1 398 ? 3.498 3.609 9.164 1 96.56 398 VAL A N 1
ATOM 3135 C CA . VAL A 1 398 ? 2.189 3.959 8.625 1 96.56 398 VAL A CA 1
ATOM 3136 C C . VAL A 1 398 ? 1.36 4.664 9.695 1 96.56 398 VAL A C 1
ATOM 3138 O O . VAL A 1 398 ? 0.668 5.645 9.406 1 96.56 398 VAL A O 1
ATOM 3141 N N . GLY A 1 399 ? 1.405 4.176 10.891 1 97.19 399 GLY A N 1
ATOM 3142 C CA . GLY A 1 399 ? 0.671 4.801 11.977 1 97.19 399 GLY A CA 1
ATOM 3143 C C . GLY A 1 399 ? 1.092 6.234 12.242 1 97.19 399 GLY A C 1
ATOM 3144 O O . GLY A 1 399 ? 0.246 7.125 12.336 1 97.19 399 GLY A O 1
ATOM 3145 N N . LEU A 1 400 ? 2.361 6.445 12.266 1 97.88 400 LEU A N 1
ATOM 3146 C CA . LEU A 1 400 ? 2.885 7.785 12.508 1 97.88 400 LEU A CA 1
ATOM 3147 C C . LEU A 1 400 ? 2.555 8.719 11.344 1 97.88 400 LEU A C 1
ATOM 3149 O O . LEU A 1 400 ? 2.324 9.914 11.547 1 97.88 400 LEU A O 1
ATOM 3153 N N . ALA A 1 401 ? 2.545 8.18 10.148 1 97.88 401 ALA A N 1
ATOM 3154 C CA . ALA A 1 401 ? 2.23 8.984 8.969 1 97.88 401 ALA A CA 1
ATOM 3155 C C . ALA A 1 401 ? 0.8 9.508 9.031 1 97.88 401 ALA A C 1
ATOM 3157 O O . ALA A 1 401 ? 0.55 10.68 8.727 1 97.88 401 ALA A O 1
ATOM 3158 N N . ILE A 1 402 ? -0.087 8.695 9.453 1 98.06 402 ILE A N 1
ATOM 3159 C CA . ILE A 1 402 ? -1.496 9.07 9.516 1 98.06 402 ILE A CA 1
ATOM 3160 C C . ILE A 1 402 ? -1.707 10.086 10.633 1 98.06 402 ILE A C 1
ATOM 3162 O O . ILE A 1 402 ? -2.379 11.102 10.438 1 98.06 402 ILE A O 1
ATOM 3166 N N . LEU A 1 403 ? -1.073 9.828 11.766 1 98.5 403 LEU A N 1
ATOM 3167 C CA . LEU A 1 403 ? -1.206 10.75 12.891 1 98.5 403 LEU A CA 1
ATOM 3168 C C . LEU A 1 403 ? -0.626 12.117 12.539 1 98.5 403 LEU A C 1
ATOM 3170 O O . LEU A 1 403 ? -1.243 13.148 12.82 1 98.5 403 LEU A O 1
ATOM 3174 N N . GLU A 1 404 ? 0.52 12.117 11.961 1 98.19 404 GLU A N 1
ATOM 3175 C CA . GLU A 1 404 ? 1.201 13.359 11.617 1 98.19 404 GLU A CA 1
ATOM 3176 C C . GLU A 1 404 ? 0.397 14.172 10.602 1 98.19 404 GLU A C 1
ATOM 3178 O O . GLU A 1 404 ? 0.184 15.367 10.789 1 98.19 404 GLU A O 1
ATOM 3183 N N . SER A 1 405 ? -0.027 13.531 9.523 1 98.19 405 SER A N 1
ATOM 3184 C CA . SER A 1 405 ? -0.733 14.25 8.469 1 98.19 405 SER A CA 1
ATOM 3185 C C . SER A 1 405 ? -2.096 14.742 8.945 1 98.19 405 SER A C 1
ATOM 3187 O O . SER A 1 405 ? -2.506 15.859 8.625 1 98.19 405 SER A O 1
ATOM 3189 N N . TYR A 1 406 ? -2.832 13.922 9.703 1 98.62 406 TYR A N 1
ATOM 3190 C CA . TYR A 1 406 ? -4.145 14.289 10.227 1 98.62 406 TYR A CA 1
ATOM 3191 C C . TYR A 1 406 ? -4.039 15.477 11.172 1 98.62 406 TYR A C 1
ATOM 3193 O O . TYR A 1 406 ? -4.801 16.438 11.062 1 98.62 406 TYR A O 1
ATOM 3201 N N . SER A 1 407 ? -3.072 15.398 12.07 1 97.94 407 SER A N 1
ATOM 3202 C CA . SER A 1 407 ? -2.871 16.5 13.008 1 97.94 407 SER A CA 1
ATOM 3203 C C . SER A 1 407 ? -2.414 17.766 12.289 1 97.94 407 SER A C 1
ATOM 3205 O O . SER A 1 407 ? -2.838 18.875 12.633 1 97.94 407 SER A O 1
ATOM 3207 N N . ARG A 1 408 ? -1.572 17.594 11.336 1 96.06 408 ARG A N 1
ATOM 3208 C CA . ARG A 1 408 ? -1.093 18.734 10.562 1 96.06 408 ARG A CA 1
ATOM 3209 C C . ARG A 1 408 ? -2.242 19.422 9.836 1 96.06 408 ARG A C 1
ATOM 3211 O O . ARG A 1 408 ? -2.312 20.656 9.805 1 96.06 408 ARG A O 1
ATOM 3218 N N . VAL A 1 409 ? -3.115 18.641 9.273 1 96.62 409 VAL A N 1
ATOM 3219 C CA . VAL A 1 409 ? -4.266 19.188 8.555 1 96.62 409 VAL A CA 1
ATOM 3220 C C . VAL A 1 409 ? -5.172 19.938 9.523 1 96.62 409 VAL A C 1
ATOM 3222 O O . VAL A 1 409 ? -5.648 21.031 9.211 1 96.62 409 VAL A O 1
ATOM 3225 N N . LEU A 1 410 ? -5.391 19.391 10.688 1 97.19 410 LEU A N 1
ATOM 3226 C CA . LEU A 1 410 ? -6.25 20.031 11.672 1 97.19 410 LEU A CA 1
ATOM 3227 C C . LEU A 1 410 ? -5.609 21.312 12.203 1 97.19 410 LEU A C 1
ATOM 3229 O O . LEU A 1 410 ? -6.297 22.312 12.445 1 97.19 410 LEU A O 1
ATOM 3233 N N . GLU A 1 411 ? -4.312 21.234 12.383 1 94.81 411 GLU A N 1
ATOM 3234 C CA . GLU A 1 411 ? -3.564 22.422 12.789 1 94.81 411 GL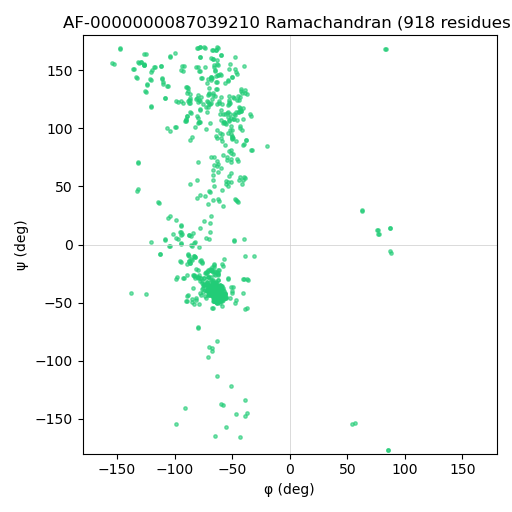U A CA 1
ATOM 3235 C C . GLU A 1 411 ? -3.713 23.547 11.758 1 94.81 411 GLU A C 1
ATOM 3237 O O . GLU A 1 411 ? -4.004 24.688 12.117 1 94.81 411 GLU A O 1
ATOM 3242 N N . SER A 1 412 ? -3.553 23.188 10.523 1 92.69 412 SER A N 1
ATOM 3243 C CA . SER A 1 412 ? -3.633 24.172 9.445 1 92.69 412 SER A CA 1
ATOM 3244 C C . SER A 1 412 ? -5.039 24.75 9.32 1 92.69 412 SER A C 1
ATOM 3246 O O . SER A 1 412 ? -5.207 25.953 9.117 1 92.69 412 SER A O 1
ATOM 3248 N N . LEU A 1 413 ? -5.996 23.922 9.422 1 94.88 413 LEU A N 1
ATOM 3249 C CA . LEU A 1 413 ? -7.383 24.359 9.32 1 94.88 413 LEU A CA 1
ATOM 3250 C C . LEU A 1 413 ? -7.75 25.266 10.5 1 94.88 413 LEU A C 1
ATOM 3252 O O . LEU A 1 413 ? -8.398 26.297 10.328 1 94.88 413 LEU A O 1
ATOM 3256 N N . ALA A 1 414 ? -7.316 24.859 11.648 1 95.75 414 ALA A N 1
ATOM 3257 C CA . ALA A 1 414 ? -7.594 25.656 12.844 1 95.75 414 ALA A CA 1
ATOM 3258 C C . ALA A 1 414 ? -6.945 27.031 12.758 1 95.75 414 ALA A C 1
ATOM 3260 O O . ALA A 1 414 ? -7.559 28.031 13.109 1 95.75 414 ALA A O 1
ATOM 3261 N N . TYR A 1 415 ? -5.762 27.078 12.312 1 91.94 415 TYR A N 1
ATOM 3262 C CA . TYR A 1 415 ? -5.059 28.344 12.148 1 91.94 415 TYR A CA 1
ATOM 3263 C C . TYR A 1 415 ? -5.781 29.25 11.148 1 91.94 415 TYR A C 1
ATOM 3265 O O . TYR A 1 415 ? -5.914 30.453 11.375 1 91.94 415 TYR A O 1
ATOM 3273 N N . SER A 1 416 ? -6.199 28.641 10.047 1 91.62 416 SER A N 1
ATOM 3274 C CA . SER A 1 416 ? -6.898 29.406 9.016 1 91.62 416 SER A CA 1
ATOM 3275 C C . SER A 1 416 ? -8.195 29.984 9.555 1 91.62 416 SER A C 1
ATOM 3277 O O . SER A 1 416 ? -8.5 31.156 9.305 1 91.62 416 SER A O 1
ATOM 3279 N N . VAL A 1 417 ? -8.914 29.234 10.258 1 94 417 VAL A N 1
ATOM 3280 C CA . VAL A 1 417 ? -10.188 29.688 10.82 1 94 417 VAL A CA 1
ATOM 3281 C C . VAL A 1 417 ? -9.93 30.766 11.867 1 94 417 VAL A C 1
ATOM 3283 O O . VAL A 1 417 ? -10.617 31.797 11.891 1 94 417 VAL A O 1
ATOM 3286 N N . MET A 1 418 ? -8.961 30.562 12.688 1 92.94 418 MET A N 1
ATOM 3287 C CA . MET A 1 418 ? -8.586 31.547 13.703 1 92.94 418 MET A CA 1
ATOM 3288 C C . MET A 1 418 ? -8.195 32.875 13.062 1 92.94 418 MET A C 1
ATOM 3290 O O . MET A 1 418 ? -8.617 33.938 13.516 1 92.94 418 MET A O 1
ATOM 3294 N N . SER A 1 419 ? -7.379 32.75 12.07 1 90 419 SER A N 1
ATOM 3295 C CA . SER A 1 419 ? -6.922 33.938 11.367 1 90 419 SER A CA 1
ATOM 3296 C C . SER A 1 419 ? -8.094 34.719 10.758 1 90 419 SER A C 1
ATOM 3298 O O . SER A 1 419 ? -8.094 35.938 10.75 1 90 419 SER A O 1
ATOM 3300 N N . ARG A 1 420 ? -9.078 34.062 10.281 1 92.56 420 ARG A N 1
ATOM 3301 C CA . ARG A 1 420 ? -10.25 34.719 9.703 1 92.56 420 ARG A CA 1
ATOM 3302 C C . ARG A 1 420 ? -11.094 35.406 10.781 1 92.56 420 ARG A C 1
ATOM 3304 O O . ARG A 1 420 ? -11.688 36.438 10.547 1 92.56 420 ARG A O 1
ATOM 3311 N N . ILE A 1 421 ? -11.172 34.75 11.852 1 94.25 421 ILE A N 1
ATOM 3312 C CA . ILE A 1 421 ? -11.898 35.344 12.961 1 94.25 421 ILE A CA 1
ATOM 3313 C C . ILE A 1 421 ? -11.195 36.625 13.398 1 94.25 421 ILE A C 1
ATOM 3315 O O . ILE A 1 421 ? -11.844 37.656 13.648 1 94.25 421 ILE A O 1
ATOM 3319 N N . GLU A 1 422 ? -9.93 36.594 13.445 1 92.31 422 GLU A N 1
ATOM 3320 C CA . GLU A 1 422 ? -9.133 37.75 13.82 1 92.31 422 GLU A CA 1
ATOM 3321 C C . GLU A 1 422 ? -9.305 38.875 12.812 1 92.31 422 GLU A C 1
ATOM 3323 O O . GLU A 1 422 ? -9.289 40.062 13.18 1 92.31 422 GLU A O 1
ATOM 3328 N N . ASP A 1 423 ? -9.414 38.531 11.625 1 90.75 423 ASP A N 1
ATOM 3329 C CA . ASP A 1 423 ? -9.664 39.531 10.602 1 90.75 423 ASP A CA 1
ATOM 3330 C C . ASP A 1 423 ? -10.969 40.281 10.867 1 90.75 423 ASP A C 1
ATOM 3332 O O . ASP A 1 423 ? -11.039 41.5 10.703 1 90.75 423 ASP A O 1
ATOM 3336 N N . VAL A 1 424 ? -11.953 39.594 11.219 1 93.19 424 VAL A N 1
ATOM 3337 C CA . VAL A 1 424 ? -13.25 40.219 11.5 1 93.19 424 VAL A CA 1
ATOM 3338 C C . VAL A 1 424 ? -13.141 41.094 12.727 1 93.19 424 VAL A C 1
ATOM 3340 O O . VAL A 1 424 ? -13.656 42.219 12.734 1 93.19 424 VAL A O 1
ATOM 3343 N N . LEU A 1 425 ? -12.516 40.594 13.711 1 93.81 425 LEU A N 1
ATOM 3344 C CA . LEU A 1 425 ? -12.359 41.375 14.945 1 93.81 425 LEU A CA 1
ATOM 3345 C C . LEU A 1 425 ? -11.508 42.594 14.711 1 93.81 425 LEU A C 1
ATOM 3347 O O . LEU A 1 425 ? -11.75 43.656 15.32 1 93.81 425 LEU A O 1
ATOM 3351 N N . HIS A 1 426 ? -10.555 42.469 13.898 1 90.81 426 HIS A N 1
ATOM 3352 C CA . HIS A 1 426 ? -9.711 43.594 13.555 1 90.81 426 HIS A CA 1
ATOM 3353 C C . HIS A 1 426 ? -10.508 44.656 12.797 1 90.81 426 HIS A C 1
ATOM 3355 O O . HIS A 1 426 ? -10.352 45.875 13.062 1 90.81 426 HIS A O 1
ATOM 3361 N N . ALA A 1 427 ? -11.266 44.25 11.836 1 89.44 427 ALA A N 1
ATOM 3362 C CA . ALA A 1 427 ? -12.125 45.188 11.102 1 89.44 427 ALA A CA 1
ATOM 3363 C C . ALA A 1 427 ? -13.102 45.906 12.039 1 89.44 427 ALA A C 1
ATOM 3365 O O . ALA A 1 427 ? -13.383 47.094 11.867 1 89.44 427 ALA A O 1
ATOM 3366 N N . ASP A 1 428 ? -13.586 45.188 12.969 1 92.81 428 ASP A N 1
ATOM 3367 C CA . ASP A 1 428 ? -14.477 45.75 13.977 1 92.81 428 ASP A CA 1
ATOM 3368 C C . ASP A 1 428 ? -13.758 46.812 14.812 1 92.81 428 ASP A C 1
ATOM 3370 O O . ASP A 1 428 ? -14.305 47.875 15.07 1 92.81 428 ASP A O 1
ATOM 3374 N N . ALA A 1 429 ? -12.578 46.531 15.211 1 91 429 ALA A N 1
ATOM 3375 C CA . ALA A 1 429 ? -11.789 47.469 16.031 1 91 429 ALA A CA 1
ATOM 3376 C C . ALA A 1 429 ? -11.492 48.75 15.266 1 91 429 ALA A C 1
ATOM 3378 O O . ALA A 1 429 ? -11.523 49.844 15.844 1 91 429 ALA A O 1
ATOM 3379 N N . LEU A 1 430 ? -11.234 48.625 14.031 1 87.62 430 LEU A N 1
ATOM 3380 C CA . LEU A 1 430 ? -10.938 49.781 13.195 1 87.62 430 LEU A CA 1
ATOM 3381 C C . LEU A 1 430 ? -12.172 50.688 13.031 1 87.62 430 LEU A C 1
ATOM 3383 O O . LEU A 1 430 ? -12.07 51.906 13.023 1 87.62 430 LEU A O 1
ATOM 3387 N N . THR A 1 431 ? -13.258 50.062 12.875 1 87.12 431 THR A N 1
ATOM 3388 C CA . THR A 1 431 ? -14.508 50.812 12.664 1 87.12 431 THR A CA 1
ATOM 3389 C C . THR A 1 431 ? -14.945 51.5 13.938 1 87.12 431 THR A C 1
ATOM 3391 O O . THR A 1 431 ? -15.469 52.625 13.891 1 87.12 431 THR A O 1
ATOM 3394 N N . ARG A 1 432 ? -14.734 51 15 1 86.19 432 ARG A N 1
ATOM 3395 C CA . ARG A 1 432 ? -15.109 51.594 16.281 1 86.19 432 ARG A CA 1
ATOM 3396 C C . ARG A 1 432 ? -14.188 52.75 16.641 1 86.19 432 ARG A C 1
ATOM 3398 O O . ARG A 1 432 ? -14.609 53.719 17.297 1 86.19 432 ARG A O 1
ATOM 3405 N N . THR A 1 433 ? -12.984 52.75 16.328 1 77.94 433 THR A N 1
ATOM 3406 C CA . THR A 1 433 ? -12.039 53.812 16.625 1 77.94 433 THR A CA 1
ATOM 3407 C C . THR A 1 433 ? -12.242 55 15.672 1 77.94 433 THR A C 1
ATOM 3409 O O . THR A 1 433 ? -11.961 56.156 16.031 1 77.94 433 THR A O 1
ATOM 3412 N N . SER A 1 434 ? -12.711 54.875 14.445 1 63.91 434 SER A N 1
ATOM 3413 C CA . SER A 1 434 ? -12.93 55.938 13.492 1 63.91 434 SER A CA 1
ATOM 3414 C C . SER A 1 434 ? -14.258 56.656 13.758 1 63.91 434 SER A C 1
ATOM 3416 O O . SER A 1 434 ? -14.508 57.75 13.227 1 63.91 434 SER A O 1
ATOM 3418 N N . SER A 1 435 ? -15.289 56.25 14.406 1 53.41 435 SER A N 1
ATOM 3419 C CA . SER A 1 435 ? -16.531 56.938 14.703 1 53.41 435 SER A CA 1
ATOM 3420 C C . SER A 1 435 ? -16.328 58.031 15.766 1 53.41 435 SER A C 1
ATOM 3422 O O . SER A 1 435 ? -15.672 57.781 16.781 1 53.41 435 SER A O 1
ATOM 3424 N N . PRO A 1 436 ? -16.562 59.438 15.531 1 45.84 436 PRO A N 1
ATOM 3425 C CA . PRO A 1 436 ? -16.438 60.562 16.469 1 45.84 436 PRO A CA 1
ATOM 3426 C C . PRO A 1 436 ? -17.016 60.219 17.844 1 45.84 436 PRO A C 1
ATOM 3428 O O . PRO A 1 436 ? -18.094 59.625 17.938 1 45.84 436 PRO A O 1
ATOM 3431 N N . ALA A 1 437 ? -16.281 60.156 18.844 1 41.16 437 ALA A N 1
ATOM 3432 C CA . ALA A 1 437 ? -16.75 60.062 20.234 1 41.16 437 ALA A CA 1
ATOM 3433 C C . ALA A 1 437 ? -17.922 61.031 20.469 1 41.16 437 ALA A C 1
ATOM 3435 O O . ALA A 1 437 ? -17.938 62.156 19.969 1 41.16 437 ALA A O 1
ATOM 3436 N N . PRO A 1 438 ? -19.156 60.656 20.781 1 35.94 438 PRO A N 1
ATOM 3437 C CA . PRO A 1 438 ? -20.031 61.75 21.25 1 35.94 438 PRO A CA 1
ATOM 3438 C C . PRO A 1 438 ? -19.297 62.75 22.141 1 35.94 438 PRO A C 1
ATOM 3440 O O . PRO A 1 438 ? -18.297 62.406 22.766 1 35.94 438 PRO A O 1
ATOM 3443 N N . SER A 1 439 ? -19.422 63.969 21.953 1 31.38 439 SER A N 1
ATOM 3444 C CA . SER A 1 439 ? -19.062 65.062 22.812 1 31.38 439 SER A CA 1
ATOM 3445 C C . SER A 1 439 ? -19.453 64.812 24.266 1 31.38 439 SER A C 1
ATOM 3447 O O . SER A 1 439 ? -20.594 64.5 24.562 1 31.38 439 SER A O 1
ATOM 3449 N N . PRO A 1 440 ? -18.547 64.438 25.125 1 31.88 440 PRO A N 1
ATOM 3450 C CA . PRO A 1 440 ? -18.812 64.5 26.562 1 31.88 440 PRO A CA 1
ATOM 3451 C C . PRO A 1 440 ? -19.516 65.812 27 1 31.88 440 PRO A C 1
ATOM 3453 O O . PRO A 1 440 ? -18.875 66.875 27.094 1 31.88 440 PRO A O 1
ATOM 3456 N N . MET A 1 441 ? -20.625 66.25 26.578 1 24.94 441 MET A N 1
ATOM 3457 C CA . MET A 1 441 ? -21.266 67.25 27.375 1 24.94 441 MET A CA 1
ATOM 3458 C C . MET A 1 441 ? -21.125 67 28.859 1 24.94 441 MET A C 1
ATOM 3460 O O . MET A 1 441 ? -20.734 65.875 29.25 1 24.94 441 MET A O 1
ATOM 3464 N N . SER A 1 442 ? -22.328 67.125 29.766 1 24.34 442 SER A N 1
ATOM 3465 C CA . SER A 1 442 ? -22.625 67.688 31.078 1 24.34 442 SER A CA 1
ATOM 3466 C C . SER A 1 442 ? -22.297 66.75 32.188 1 24.34 442 SER A C 1
ATOM 3468 O O . SER A 1 442 ? -22.312 67.125 33.375 1 24.34 442 SER A O 1
ATOM 3470 N N . ASN A 1 443 ? -22.484 65.375 32.156 1 21.88 443 ASN A N 1
ATOM 3471 C CA . ASN A 1 443 ? -22.719 64.812 33.5 1 21.88 443 ASN A CA 1
ATOM 3472 C C . ASN A 1 443 ? -21.422 64.688 34.281 1 21.88 443 ASN A C 1
ATOM 3474 O O . ASN A 1 443 ? -20.781 63.656 34.312 1 21.88 443 ASN A O 1
ATOM 3478 N N . ILE A 1 444 ? -20.5 65.625 34.281 1 21.56 444 ILE A N 1
ATOM 3479 C CA . ILE A 1 444 ? -19.438 65.688 35.281 1 21.56 444 ILE A CA 1
ATOM 3480 C C . ILE A 1 444 ? -20.047 65.75 36.688 1 21.56 444 ILE A C 1
ATOM 3482 O O . ILE A 1 444 ? -19.359 66.125 37.625 1 21.56 444 ILE A O 1
ATOM 3486 N N . ASP A 1 445 ? -21.375 66 36.844 1 21.31 445 ASP A N 1
ATOM 3487 C CA . ASP A 1 445 ? -21.859 66.312 38.188 1 21.31 445 ASP A CA 1
ATOM 3488 C C . ASP A 1 445 ? -21.422 65.25 39.188 1 21.31 445 ASP A C 1
ATOM 3490 O O . ASP A 1 445 ? -21.328 64.062 38.844 1 21.31 445 ASP A O 1
ATOM 3494 N N . ALA A 1 446 ? -21.156 65.438 40.656 1 21.83 446 ALA A N 1
ATOM 3495 C CA . ALA A 1 446 ? -20.422 65.438 41.906 1 21.83 446 ALA A CA 1
ATOM 3496 C C . ALA A 1 446 ? -20.344 64.062 42.5 1 21.83 446 ALA A C 1
ATOM 3498 O O . ALA A 1 446 ? -21.281 63.281 42.375 1 21.83 446 ALA A O 1
ATOM 3499 N N . LEU A 1 447 ? -19.094 63.469 42.781 1 20.45 447 LEU A N 1
ATOM 3500 C CA . LEU A 1 447 ? -18.438 62.469 43.625 1 20.45 447 LEU A CA 1
ATOM 3501 C C . LEU A 1 447 ? -19.125 62.344 45 1 20.45 447 LEU A C 1
ATOM 3503 O O . LEU A 1 447 ? -18.625 61.688 45.875 1 20.45 447 LEU A O 1
ATOM 3507 N N . ARG A 1 448 ? -20.047 63.25 45.312 1 18.22 448 ARG A N 1
ATOM 3508 C CA . ARG A 1 448 ? -20.062 63.75 46.688 1 18.22 448 ARG A CA 1
ATOM 3509 C C . ARG A 1 448 ? -20.375 62.625 47.656 1 18.22 448 ARG A C 1
ATOM 3511 O O . ARG A 1 448 ? -19.688 62.438 48.656 1 18.22 448 ARG A O 1
ATOM 3518 N N . SER A 1 449 ? -21.406 62.531 48.344 1 19 449 SER A N 1
ATOM 3519 C CA . SER A 1 449 ? -21.547 62.594 49.812 1 19 449 SER A CA 1
ATOM 3520 C C . SER A 1 449 ? -21.438 61.188 50.406 1 19 449 SER A C 1
ATOM 3522 O O . SER A 1 449 ? -21.469 60.188 49.688 1 19 449 SER A O 1
ATOM 3524 N N . SER A 1 450 ? -22.25 60.781 51.469 1 20.16 450 SER A N 1
ATOM 3525 C CA . SER A 1 450 ? -22.25 60.5 52.906 1 20.16 450 SER A CA 1
ATOM 3526 C C . SER A 1 450 ? -22.125 59 53.156 1 20.16 450 SER A C 1
ATOM 3528 O O . SER A 1 450 ? -22.281 58.188 52.219 1 20.16 450 SER A O 1
ATOM 3530 N N . ALA A 1 451 ? -22.594 58.594 54.25 1 19.81 451 ALA A N 1
ATOM 3531 C CA . ALA A 1 451 ? -22.484 58.219 55.656 1 19.81 451 ALA A CA 1
ATOM 3532 C C . ALA A 1 451 ? -22.906 56.781 55.875 1 19.81 451 ALA A C 1
ATOM 3534 O O . ALA A 1 451 ? -23.031 56.312 57.031 1 19.81 451 ALA A O 1
ATOM 3535 N N . ALA A 1 452 ? -23.297 56 54.719 1 20.23 452 ALA A N 1
ATOM 3536 C CA . ALA A 1 452 ? -24.188 55.094 55.438 1 20.23 452 ALA A CA 1
ATOM 3537 C C . ALA A 1 452 ? -23.391 54.125 56.312 1 20.23 452 ALA A C 1
ATOM 3539 O O . ALA A 1 452 ? -22.234 53.781 56 1 20.23 452 ALA A O 1
ATOM 3540 N N . GLU A 1 453 ? -23.922 53.875 57.594 1 22.33 453 GLU A N 1
ATOM 3541 C CA . GLU A 1 453 ? -23.703 53.219 58.875 1 22.33 453 GLU A CA 1
ATOM 3542 C C . GLU A 1 453 ? -23.359 51.75 58.719 1 22.33 453 GLU A C 1
ATOM 3544 O O . GLU A 1 453 ? -24 51.031 57.938 1 22.33 453 GLU A O 1
ATOM 3549 N N . ILE A 1 454 ? -22.094 51.469 58.938 1 21.58 454 ILE A N 1
ATOM 3550 C CA . ILE A 1 454 ? -21.375 50.219 59.125 1 21.58 454 ILE A CA 1
ATOM 3551 C C . ILE A 1 454 ? -22.156 49.312 60.094 1 21.58 454 ILE A C 1
ATOM 3553 O O . ILE A 1 454 ? -22.281 49.625 61.281 1 21.58 454 ILE A O 1
ATOM 3557 N N . PRO A 1 455 ? -23.297 48.75 59.625 1 21.16 455 PRO A N 1
ATOM 3558 C CA . PRO A 1 455 ? -24.094 48.031 60.625 1 21.16 455 PRO A CA 1
ATOM 3559 C C . PRO A 1 455 ? -23.266 47 61.375 1 21.16 455 PRO A C 1
ATOM 3561 O O . PRO A 1 455 ? -22.312 46.438 60.844 1 21.16 455 PRO A O 1
ATOM 3564 N N . ARG A 1 456 ? -23.312 47.062 62.812 1 23.25 456 ARG A N 1
ATOM 3565 C CA . ARG A 1 456 ? -22.828 46.344 63.969 1 23.25 456 ARG A CA 1
ATOM 3566 C C . ARG A 1 456 ? -23.234 44.875 63.938 1 23.25 456 ARG A C 1
ATOM 3568 O O . ARG A 1 456 ? -24.391 44.562 64.25 1 23.25 456 ARG A O 1
ATOM 3575 N N . LEU A 1 457 ? -22.953 44.156 62.938 1 20.61 457 LEU A N 1
ATOM 3576 C CA . LEU A 1 457 ? -23.5 42.812 63 1 20.61 457 LEU A CA 1
ATOM 3577 C C . LEU A 1 457 ? -23.188 42.156 64.312 1 20.61 457 LEU A C 1
ATOM 3579 O O . LEU A 1 457 ? -22.031 42.062 64.688 1 20.61 457 LEU A O 1
ATOM 3583 N N . SER A 1 458 ? -24.156 42.125 65.375 1 20.89 458 SER A N 1
ATOM 3584 C CA . SER A 1 458 ? -24.453 41.562 66.688 1 20.89 458 SER A CA 1
ATOM 3585 C C . SER A 1 458 ? -24.047 40.094 66.812 1 20.89 458 SER A C 1
ATOM 3587 O O . SER A 1 458 ? -23.984 39.406 65.75 1 20.89 458 SER A O 1
ATOM 3589 N N . GLU A 1 459 ? -23.719 39.562 68.188 1 24.8 459 GLU A N 1
ATOM 3590 C CA . GLU A 1 459 ? -23.281 38.469 69 1 24.8 459 GLU A CA 1
ATOM 3591 C C . GLU A 1 459 ? -24.203 37.25 68.875 1 24.8 459 GLU A C 1
ATOM 3593 O O . GLU A 1 459 ? -23.812 36.125 69.188 1 24.8 459 GLU A O 1
ATOM 3598 N N . SER A 1 460 ? -25.672 37.406 68.875 1 20.95 460 SER A N 1
ATOM 3599 C CA . SER A 1 460 ? -26.594 36.5 69.562 1 20.95 460 SER A CA 1
ATOM 3600 C C . SER A 1 460 ? -26.609 35.125 68.938 1 20.95 460 SER A C 1
ATOM 3602 O O . SER A 1 460 ? -26.625 34.125 69.625 1 20.95 460 SER A O 1
ATOM 3604 N N . LEU A 1 461 ? -27.562 34.906 67.938 1 20.7 461 LEU A N 1
ATOM 3605 C CA . LEU A 1 461 ? -28.438 33.75 68 1 20.7 461 LEU A CA 1
ATOM 3606 C C . LEU A 1 461 ? -27.656 32.469 67.625 1 20.7 461 LEU A C 1
ATOM 3608 O O . LEU A 1 461 ? -26.859 32.469 66.688 1 20.7 461 LEU A O 1
ATOM 3612 N N . MET B 1 1 ? 8.836 -50.906 3.408 1 19.45 1 MET B N 1
ATOM 3613 C CA . MET B 1 1 ? 9.164 -51.75 2.268 1 19.45 1 MET B CA 1
ATOM 3614 C C . MET B 1 1 ? 9.359 -50.906 1.005 1 19.45 1 MET B C 1
ATOM 3616 O O . MET B 1 1 ? 8.461 -50.188 0.604 1 19.45 1 MET B O 1
ATOM 3620 N N . LEU B 1 2 ? 10.688 -50.469 0.747 1 20.67 2 LEU B N 1
ATOM 3621 C CA . LEU B 1 2 ? 11.305 -49.5 -0.145 1 20.67 2 LEU B CA 1
ATOM 3622 C C . LEU B 1 2 ? 11.156 -49.906 -1.602 1 20.67 2 LEU B C 1
ATOM 3624 O O . LEU B 1 2 ? 11.789 -50.875 -2.041 1 20.67 2 LEU B O 1
ATOM 3628 N N . ARG B 1 3 ? 9.906 -50.031 -2.004 1 21.33 3 ARG B N 1
ATOM 3629 C CA . ARG B 1 3 ? 9.617 -50.719 -3.26 1 21.33 3 ARG B CA 1
ATOM 3630 C C . ARG B 1 3 ? 10.211 -49.969 -4.445 1 21.33 3 ARG B C 1
ATOM 3632 O O . ARG B 1 3 ? 9.898 -48.781 -4.664 1 21.33 3 ARG B O 1
ATOM 3639 N N . THR B 1 4 ? 11.461 -50.344 -4.859 1 20.59 4 THR B N 1
ATOM 3640 C CA . THR B 1 4 ? 12.406 -49.844 -5.859 1 20.59 4 THR B CA 1
ATOM 3641 C C . THR B 1 4 ? 11.844 -50.031 -7.266 1 20.59 4 THR B C 1
ATOM 3643 O O . THR B 1 4 ? 11.531 -51.156 -7.688 1 20.59 4 THR B O 1
ATOM 3646 N N . ILE B 1 5 ? 10.914 -49.188 -7.609 1 21.11 5 ILE B N 1
ATOM 3647 C CA . ILE B 1 5 ? 10.219 -49.344 -8.883 1 21.11 5 ILE B CA 1
ATOM 3648 C C . ILE B 1 5 ? 11.234 -49.281 -10.031 1 21.11 5 ILE B C 1
ATOM 3650 O O . ILE B 1 5 ? 11.922 -48.281 -10.211 1 21.11 5 ILE B O 1
ATOM 3654 N N . THR B 1 6 ? 11.789 -50.375 -10.484 1 19.67 6 THR B N 1
ATOM 3655 C CA . THR B 1 6 ? 12.844 -50.688 -11.438 1 19.67 6 THR B CA 1
ATOM 3656 C C . THR B 1 6 ? 12.398 -50.375 -12.859 1 19.67 6 THR B C 1
ATOM 3658 O O . THR B 1 6 ? 11.578 -51.125 -13.43 1 19.67 6 THR B O 1
ATOM 3661 N N . ARG B 1 7 ? 11.781 -49.188 -13.125 1 21.34 7 ARG B N 1
ATOM 3662 C CA . ARG B 1 7 ? 11.344 -49.094 -14.516 1 21.34 7 ARG B CA 1
ATOM 3663 C C . ARG B 1 7 ? 12.5 -49.312 -15.477 1 21.34 7 ARG B C 1
ATOM 3665 O O . ARG B 1 7 ? 13.586 -48.781 -15.297 1 21.34 7 ARG B O 1
ATOM 3672 N N . LYS B 1 8 ? 12.453 -50.375 -16.172 1 21.41 8 LYS B N 1
ATOM 3673 C CA . LYS B 1 8 ? 13.391 -51.031 -17.094 1 21.41 8 LYS B CA 1
ATOM 3674 C C . LYS B 1 8 ? 13.625 -50.188 -18.328 1 21.41 8 LYS B C 1
ATOM 3676 O O . LYS B 1 8 ? 12.773 -50.094 -19.219 1 21.41 8 LYS B O 1
ATOM 3681 N N . CYS B 1 9 ? 13.945 -48.906 -18.188 1 19.61 9 CYS B N 1
ATOM 3682 C CA . CYS B 1 9 ? 14.188 -48.219 -19.453 1 19.61 9 CYS B CA 1
ATOM 3683 C C . CYS B 1 9 ? 15.32 -48.875 -20.234 1 19.61 9 CYS B C 1
ATOM 3685 O O . CYS B 1 9 ? 16.406 -49.094 -19.688 1 19.61 9 CYS B O 1
ATOM 3687 N N . THR B 1 10 ? 15.031 -49.719 -21.094 1 19.53 10 THR B N 1
ATOM 3688 C CA . THR B 1 10 ? 15.906 -50.531 -21.938 1 19.53 10 THR B CA 1
ATOM 3689 C C . THR B 1 10 ? 16.812 -49.656 -22.781 1 19.53 10 THR B C 1
ATOM 3691 O O . THR B 1 10 ? 16.375 -49.031 -23.75 1 19.53 10 THR B O 1
ATOM 3694 N N . ILE B 1 11 ? 17.422 -48.688 -22.188 1 19.75 11 ILE B N 1
ATOM 3695 C CA . ILE B 1 11 ? 18.344 -47.969 -23.062 1 19.75 11 ILE B CA 1
ATOM 3696 C C . ILE B 1 11 ? 19.375 -48.938 -23.625 1 19.75 11 ILE B C 1
ATOM 3698 O O . ILE B 1 11 ? 19.984 -49.719 -22.891 1 19.75 11 ILE B O 1
ATOM 3702 N N . LEU B 1 12 ? 19.234 -49.312 -24.891 1 18.88 12 LEU B N 1
ATOM 3703 C CA . LEU B 1 12 ? 20.172 -50.062 -25.719 1 18.88 12 LEU B CA 1
ATOM 3704 C C . LEU B 1 12 ? 21.578 -49.469 -25.625 1 18.88 12 LEU B C 1
ATOM 3706 O O . LEU B 1 12 ? 21.75 -48.25 -25.781 1 18.88 12 LEU B O 1
ATOM 3710 N N . THR B 1 13 ? 22.516 -50.156 -24.938 1 17.91 13 THR B N 1
ATOM 3711 C CA . THR B 1 13 ? 23.875 -49.969 -24.438 1 17.91 13 THR B CA 1
ATOM 3712 C C . THR B 1 13 ? 24.844 -49.844 -25.609 1 17.91 13 THR B C 1
ATOM 3714 O O . THR B 1 13 ? 26.062 -49.719 -25.391 1 17.91 13 THR B O 1
ATOM 3717 N N . SER B 1 14 ? 24.531 -49.156 -26.781 1 18.95 14 SER B N 1
ATOM 3718 C CA . SER B 1 14 ? 25.703 -49.469 -27.594 1 18.95 14 SER B CA 1
ATOM 3719 C C . SER B 1 14 ? 26.984 -49 -26.922 1 18.95 14 SER B C 1
ATOM 3721 O O . SER B 1 14 ? 27.031 -47.938 -26.328 1 18.95 14 SER B O 1
ATOM 3723 N N . ALA B 1 15 ? 27.969 -49.906 -26.625 1 17.69 15 ALA B N 1
ATOM 3724 C CA . ALA B 1 15 ? 29.188 -50.062 -25.859 1 17.69 15 ALA B CA 1
ATOM 3725 C C . ALA B 1 15 ? 30.328 -49.219 -26.422 1 17.69 15 ALA B C 1
ATOM 3727 O O . ALA B 1 15 ? 31.438 -49.219 -25.906 1 17.69 15 ALA B O 1
ATOM 3728 N N . ALA B 1 16 ? 30.172 -48.188 -27.25 1 18.73 16 ALA B N 1
ATOM 3729 C CA . ALA B 1 16 ? 31.484 -48.062 -27.859 1 18.73 16 ALA B CA 1
ATOM 3730 C C . ALA B 1 16 ? 32.531 -47.625 -26.828 1 18.73 16 ALA B C 1
ATOM 3732 O O . ALA B 1 16 ? 32.219 -46.906 -25.891 1 18.73 16 ALA B O 1
ATOM 3733 N N . SER B 1 17 ? 33.75 -48.281 -26.672 1 17.59 17 SER B N 1
ATOM 3734 C CA . SER B 1 17 ? 34.938 -48.5 -25.812 1 17.59 17 SER B CA 1
ATOM 3735 C C . SER B 1 17 ? 35.781 -47.25 -25.734 1 17.59 17 SER B C 1
ATOM 3737 O O . SER B 1 17 ? 36.844 -47.281 -25.094 1 17.59 17 SER B O 1
ATOM 3739 N N . PHE B 1 18 ? 35.281 -46.031 -25.938 1 18.5 18 PHE B N 1
ATOM 3740 C CA . PHE B 1 18 ? 36.469 -45.219 -26.203 1 18.5 18 PHE B CA 1
ATOM 3741 C C . PHE B 1 18 ? 37.312 -45.062 -24.938 1 18.5 18 PHE B C 1
ATOM 3743 O O . PHE B 1 18 ? 36.781 -44.781 -23.859 1 18.5 18 PHE B O 1
ATOM 3750 N N . LYS B 1 19 ? 38.562 -45.469 -24.875 1 17.09 19 LYS B N 1
ATOM 3751 C CA . LYS B 1 19 ? 39.656 -45.75 -23.953 1 17.09 19 LYS B CA 1
ATOM 3752 C C . LYS B 1 19 ? 40.25 -44.469 -23.391 1 17.09 19 LYS B C 1
ATOM 3754 O O . LYS B 1 19 ? 41.031 -44.5 -22.453 1 17.09 19 LYS B O 1
ATOM 3759 N N . GLY B 1 20 ? 39.781 -43.25 -23.594 1 16.84 20 GLY B N 1
ATOM 3760 C CA . GLY B 1 20 ? 40.969 -42.438 -23.5 1 16.84 20 GLY B CA 1
ATOM 3761 C C . GLY B 1 20 ? 41.469 -42.281 -22.062 1 16.84 20 GLY B C 1
ATOM 3762 O O . GLY B 1 20 ? 40.719 -42.5 -21.109 1 16.84 20 GLY B O 1
ATOM 3763 N N . SER B 1 21 ? 42.75 -42.062 -21.703 1 15.91 21 SER B N 1
ATOM 3764 C CA . SER B 1 21 ? 43.812 -42.219 -20.703 1 15.91 21 SER B CA 1
ATOM 3765 C C . SER B 1 21 ? 43.75 -41.125 -19.672 1 15.91 21 SER B C 1
ATOM 3767 O O . SER B 1 21 ? 43.938 -41.344 -18.469 1 15.91 21 SER B O 1
ATOM 3769 N N . LYS B 1 22 ? 43.656 -39.812 -20.016 1 16.72 22 LYS B N 1
ATOM 3770 C CA . LYS B 1 22 ? 44.75 -39.031 -19.469 1 16.72 22 LYS B CA 1
ATOM 3771 C C . LYS B 1 22 ? 44.688 -39 -17.938 1 16.72 22 LYS B C 1
ATOM 3773 O O . LYS B 1 22 ? 43.625 -39.25 -17.359 1 16.72 22 LYS B O 1
ATOM 3778 N N . THR B 1 23 ? 45.5 -38 -17.266 1 16.61 23 THR B N 1
ATOM 3779 C CA . THR B 1 23 ? 46.5 -37.781 -16.203 1 16.61 23 THR B CA 1
ATOM 3780 C C . THR B 1 23 ? 45.812 -37.25 -14.945 1 16.61 23 THR B C 1
ATOM 3782 O O . THR B 1 23 ? 44.688 -36.688 -15.008 1 16.61 23 THR B O 1
ATOM 3785 N N . SER B 1 24 ? 46.594 -37.312 -13.734 1 16.16 24 SER B N 1
ATOM 3786 C CA . SER B 1 24 ? 46.562 -37.531 -12.289 1 16.16 24 SER B CA 1
ATOM 3787 C C . SER B 1 24 ? 46.312 -36.219 -11.539 1 16.16 24 SER B C 1
ATOM 3789 O O . SER B 1 24 ? 46 -36.219 -10.352 1 16.16 24 SER B O 1
ATOM 3791 N N . ASP B 1 25 ? 46.469 -35.031 -12.086 1 18.02 25 ASP B N 1
ATOM 3792 C CA . ASP B 1 25 ? 47.188 -34.219 -11.109 1 18.02 25 ASP B CA 1
ATOM 3793 C C . ASP B 1 25 ? 46.281 -33.875 -9.922 1 18.02 25 ASP B C 1
ATOM 3795 O O . ASP B 1 25 ? 45.094 -33.562 -10.102 1 18.02 25 ASP B O 1
ATOM 3799 N N . ASN B 1 26 ? 46.75 -34.125 -8.672 1 16.3 26 ASN B N 1
ATOM 3800 C CA . ASN B 1 26 ? 46.312 -34.344 -7.293 1 16.3 26 ASN B CA 1
ATOM 3801 C C . ASN B 1 26 ? 45.875 -33.031 -6.648 1 16.3 26 ASN B C 1
ATOM 3803 O O . ASN B 1 26 ? 45.25 -33.031 -5.598 1 16.3 26 ASN B O 1
ATOM 3807 N N . SER B 1 27 ? 46.375 -31.844 -6.988 1 18.25 27 SER B N 1
ATOM 3808 C CA . SER B 1 27 ? 46.75 -31.094 -5.793 1 18.25 27 SER B CA 1
ATOM 3809 C C . SER B 1 27 ? 45.5 -30.641 -5.016 1 18.25 27 SER B C 1
ATOM 3811 O O . SER B 1 27 ? 44.531 -30.219 -5.605 1 18.25 27 SER B O 1
ATOM 3813 N N . GLY B 1 28 ? 45.406 -31.062 -3.793 1 16.73 28 GLY B N 1
ATOM 3814 C CA . GLY B 1 28 ? 44.438 -31.156 -2.713 1 16.73 28 GLY B CA 1
ATOM 3815 C C . GLY B 1 28 ? 44.094 -29.797 -2.123 1 16.73 28 GLY B C 1
ATOM 3816 O O . GLY B 1 28 ? 43.375 -29.719 -1.115 1 16.73 28 GLY B O 1
ATOM 3817 N N . LYS B 1 29 ? 44.531 -28.594 -2.568 1 18.86 29 LYS B N 1
ATOM 3818 C CA . LYS B 1 29 ? 44.5 -27.625 -1.473 1 18.86 29 LYS B CA 1
ATOM 3819 C C . LYS B 1 29 ? 43.156 -27.562 -0.803 1 18.86 29 LYS B C 1
ATOM 3821 O O . LYS B 1 29 ? 42.125 -27.594 -1.479 1 18.86 29 LYS B O 1
ATOM 3826 N N . PRO B 1 30 ? 43.094 -27.766 0.508 1 18.02 30 PRO B N 1
ATOM 3827 C CA . PRO B 1 30 ? 42.031 -27.938 1.477 1 18.02 30 PRO B CA 1
ATOM 3828 C C . PRO B 1 30 ? 41.125 -26.703 1.598 1 18.02 30 PRO B C 1
ATOM 3830 O O . PRO B 1 30 ? 41.625 -25.609 1.907 1 18.02 30 PRO B O 1
ATOM 3833 N N . HIS B 1 31 ? 40.438 -26.297 0.598 1 18.03 31 HIS B N 1
ATOM 3834 C CA . HIS B 1 31 ? 39.781 -25.016 0.816 1 18.03 31 HIS B CA 1
ATOM 3835 C C . HIS B 1 31 ? 38.875 -25.078 2.043 1 18.03 31 HIS B C 1
ATOM 3837 O O . HIS B 1 31 ? 38.156 -26.078 2.252 1 18.03 31 HIS B O 1
ATOM 3843 N N . HIS B 1 32 ? 39.281 -24.469 3.172 1 19.33 32 HIS B N 1
ATOM 3844 C CA . HIS B 1 32 ? 38.688 -24.281 4.492 1 19.33 32 HIS B CA 1
ATOM 3845 C C . HIS B 1 32 ? 37.281 -23.75 4.387 1 19.33 32 HIS B C 1
ATOM 3847 O O . HIS B 1 32 ? 37.031 -22.766 3.693 1 19.33 32 HIS B O 1
ATOM 3853 N N . GLN B 1 33 ? 36.375 -24.625 4.359 1 17.69 33 GLN B N 1
ATOM 3854 C CA . GLN B 1 33 ? 34.938 -24.391 4.312 1 17.69 33 GLN B CA 1
ATOM 3855 C C . GLN B 1 33 ? 34.469 -23.547 5.5 1 17.69 33 GLN B C 1
ATOM 3857 O O . GLN B 1 33 ? 34.656 -23.938 6.656 1 17.69 33 GLN B O 1
ATOM 3862 N N . ASN B 1 34 ? 34.75 -22.219 5.383 1 17.8 34 ASN B N 1
ATOM 3863 C CA . ASN B 1 34 ? 34.25 -21.359 6.445 1 17.8 34 ASN B CA 1
ATOM 3864 C C . ASN B 1 34 ? 32.781 -21.672 6.773 1 17.8 34 ASN B C 1
ATOM 3866 O O . ASN B 1 34 ? 31.938 -21.672 5.887 1 17.8 34 ASN B O 1
ATOM 3870 N N . LEU B 1 35 ? 32.594 -22.578 7.68 1 17.84 35 LEU B N 1
ATOM 3871 C CA . LEU B 1 35 ? 31.344 -23.094 8.258 1 17.84 35 LEU B CA 1
ATOM 3872 C C . LEU B 1 35 ? 30.453 -21.953 8.734 1 17.84 35 LEU B C 1
ATOM 3874 O O . LEU B 1 35 ? 30.859 -21.172 9.602 1 17.84 35 LEU B O 1
ATOM 3878 N N . ILE B 1 36 ? 29.844 -21.25 7.812 1 19.05 36 ILE B N 1
ATOM 3879 C CA . ILE B 1 36 ? 28.922 -20.203 8.281 1 19.05 36 ILE B CA 1
ATOM 3880 C C . ILE B 1 36 ? 27.938 -20.797 9.289 1 19.05 36 ILE B C 1
ATOM 3882 O O . ILE B 1 36 ? 27.281 -21.797 9.008 1 19.05 36 ILE B O 1
ATOM 3886 N N . PRO B 1 37 ? 28.188 -20.547 10.578 1 18.03 37 PRO B N 1
ATOM 3887 C CA . PRO B 1 37 ? 27.422 -21.141 11.68 1 18.03 37 PRO B CA 1
ATOM 3888 C C . PRO B 1 37 ? 25.922 -20.938 11.508 1 18.03 37 PRO B C 1
ATOM 3890 O O . PRO B 1 37 ? 25.484 -19.953 10.906 1 18.03 37 PRO B O 1
ATOM 3893 N N . ASN B 1 38 ? 25.172 -22 11.273 1 18.72 38 ASN B N 1
ATOM 3894 C CA . ASN B 1 38 ? 23.734 -22.234 11.172 1 18.72 38 ASN B CA 1
ATOM 3895 C C . ASN B 1 38 ? 22.984 -21.672 12.391 1 18.72 38 ASN B C 1
ATOM 3897 O O . ASN B 1 38 ? 23.109 -22.219 13.492 1 18.72 38 ASN B O 1
ATOM 3901 N N . GLY B 1 39 ? 23.188 -20.375 12.703 1 18.23 39 GLY B N 1
ATOM 3902 C CA . GLY B 1 39 ? 22.578 -19.938 13.945 1 18.23 39 GLY B CA 1
ATOM 3903 C C . GLY B 1 39 ? 21.141 -20.391 14.102 1 18.23 39 GLY B C 1
ATOM 3904 O O . GLY B 1 39 ? 20.266 -19.984 13.32 1 18.23 39 GLY B O 1
ATOM 3905 N N . SER B 1 40 ? 20.922 -21.641 14.375 1 18.28 40 SER B N 1
ATOM 3906 C CA . SER B 1 40 ? 19.641 -22.281 14.641 1 18.28 40 SER B CA 1
ATOM 3907 C C . SER B 1 40 ? 18.859 -21.516 15.711 1 18.28 40 SER B C 1
ATOM 3909 O O . SER B 1 40 ? 19.25 -21.516 16.875 1 18.28 40 SER B O 1
ATOM 3911 N N . VAL B 1 41 ? 18.531 -20.25 15.438 1 19.55 41 VAL B N 1
ATOM 3912 C CA . VAL B 1 41 ? 17.844 -19.641 16.578 1 19.55 41 VAL B CA 1
ATOM 3913 C C . VAL B 1 41 ? 16.734 -20.562 17.062 1 19.55 41 VAL B C 1
ATOM 3915 O O . VAL B 1 41 ? 15.945 -21.078 16.266 1 19.55 41 VAL B O 1
ATOM 3918 N N . PRO B 1 42 ? 16.922 -21.172 18.172 1 19.33 42 PRO B N 1
ATOM 3919 C CA . PRO B 1 42 ? 16 -22.141 18.766 1 19.33 42 PRO B CA 1
ATOM 3920 C C . PRO B 1 42 ? 14.57 -21.625 18.859 1 19.33 42 PRO B C 1
ATOM 3922 O O . PRO B 1 42 ? 14.359 -20.469 19.219 1 19.33 42 PRO B O 1
ATOM 3925 N N . VAL B 1 43 ? 13.688 -21.922 17.875 1 19.88 43 VAL B N 1
ATOM 3926 C CA . VAL B 1 43 ? 12.266 -21.594 17.906 1 19.88 43 VAL B CA 1
ATOM 3927 C C . VAL B 1 43 ? 11.664 -22.047 19.234 1 19.88 43 VAL B C 1
ATOM 3929 O O . VAL B 1 43 ? 11.836 -23.188 19.641 1 19.88 43 VAL B O 1
ATOM 3932 N N . PRO B 1 44 ? 11.648 -21.156 20.203 1 19.42 44 PRO B N 1
ATOM 3933 C CA . PRO B 1 44 ? 11.156 -21.609 21.5 1 19.42 44 PRO B CA 1
ATOM 3934 C C . PRO B 1 44 ? 9.906 -22.469 21.406 1 19.42 44 PRO B C 1
ATOM 3936 O O . PRO B 1 44 ? 9.156 -22.375 20.438 1 19.42 44 PRO B O 1
ATOM 3939 N N . ASN B 1 45 ? 9.938 -23.641 22 1 19 45 ASN B N 1
ATOM 3940 C CA . ASN B 1 45 ? 8.969 -24.719 22.156 1 19 45 ASN B CA 1
ATOM 3941 C C . ASN B 1 45 ? 7.648 -24.203 22.719 1 19 45 ASN B C 1
ATOM 3943 O O . ASN B 1 45 ? 7.613 -23.625 23.797 1 19 45 ASN B O 1
ATOM 3947 N N . VAL B 1 46 ? 6.805 -23.625 21.844 1 19.64 46 VAL B N 1
ATOM 3948 C CA . VAL B 1 46 ? 5.488 -23.188 22.297 1 19.64 46 VAL B CA 1
ATOM 3949 C C . VAL B 1 46 ? 4.84 -24.281 23.141 1 19.64 46 VAL B C 1
ATOM 3951 O O . VAL B 1 46 ? 4.859 -25.453 22.766 1 19.64 46 VAL B O 1
ATOM 3954 N N . PRO B 1 47 ? 4.77 -24.062 24.453 1 18.28 47 PRO B N 1
ATOM 3955 C CA . PRO B 1 47 ? 4.254 -25.062 25.375 1 18.28 47 PRO B CA 1
ATOM 3956 C C . PRO B 1 47 ? 2.959 -25.719 24.891 1 18.28 47 PRO B C 1
ATOM 3958 O O . PRO B 1 47 ? 2.232 -25.125 24.094 1 18.28 47 PRO B O 1
ATOM 3961 N N . GLU B 1 48 ? 2.824 -27.031 25.25 1 18.12 48 GLU B N 1
ATOM 3962 C CA . GLU B 1 48 ? 1.88 -28.109 24.969 1 18.12 48 GLU B CA 1
ATOM 3963 C C . GLU B 1 48 ? 0.442 -27.672 25.219 1 18.12 48 GLU B C 1
ATOM 3965 O O . GLU B 1 48 ? -0.344 -27.531 24.281 1 18.12 48 GLU B O 1
ATOM 3970 N N . GLY B 1 49 ? -0.262 -28.422 26.156 1 17.98 49 GLY B N 1
ATOM 3971 C CA . GLY B 1 49 ? -1.444 -29.281 26.156 1 17.98 49 GLY B CA 1
ATOM 3972 C C . GLY B 1 49 ? -2.674 -28.578 26.703 1 17.98 49 GLY B C 1
ATOM 3973 O O . GLY B 1 49 ? -3.691 -29.219 26.984 1 17.98 49 GLY B O 1
ATOM 3974 N N . ILE B 1 50 ? -2.75 -27.25 26.984 1 18.16 50 ILE B N 1
ATOM 3975 C CA . ILE B 1 50 ? -3.785 -27.141 28 1 18.16 50 ILE B CA 1
ATOM 3976 C C . ILE B 1 50 ? -5.109 -27.672 27.453 1 18.16 50 ILE B C 1
ATOM 3978 O O . ILE B 1 50 ? -5.523 -27.297 26.359 1 18.16 50 ILE B O 1
ATOM 3982 N N . ASP B 1 51 ? -5.645 -28.797 28.062 1 18.94 51 ASP B N 1
ATOM 3983 C CA . ASP B 1 51 ? -6.852 -29.609 27.938 1 18.94 51 ASP B CA 1
ATOM 3984 C C . ASP B 1 51 ? -8.109 -28.734 28.031 1 18.94 51 ASP B C 1
ATOM 3986 O O . ASP B 1 51 ? -8.43 -28.219 29.094 1 18.94 51 ASP B O 1
ATOM 3990 N N . MET B 1 52 ? -8.148 -27.703 27.281 1 18.66 52 MET B N 1
ATOM 3991 C CA . MET B 1 52 ? -9.375 -26.953 27.531 1 18.66 52 MET B CA 1
ATOM 3992 C C . MET B 1 52 ? -10.594 -27.859 27.453 1 18.66 52 MET B C 1
ATOM 3994 O O . MET B 1 52 ? -10.953 -28.328 26.375 1 18.66 52 MET B O 1
ATOM 3998 N N . LYS B 1 53 ? -10.953 -28.672 28.594 1 17.95 53 LYS B N 1
ATOM 3999 C CA . LYS B 1 53 ? -12.117 -29.5 28.875 1 17.95 53 LYS B CA 1
ATOM 4000 C C . LYS B 1 53 ? -13.398 -28.875 28.328 1 17.95 53 LYS B C 1
ATOM 4002 O O . LYS B 1 53 ? -13.398 -27.703 27.953 1 17.95 53 LYS B O 1
ATOM 4007 N N . ASN B 1 54 ? -14.586 -29.094 29.141 1 17.05 54 ASN B N 1
ATOM 4008 C CA . ASN B 1 54 ? -15.969 -29.578 29.078 1 17.05 54 ASN B CA 1
ATOM 4009 C C . ASN B 1 54 ? -16.953 -28.422 28.859 1 17.05 54 ASN B C 1
ATOM 4011 O O . ASN B 1 54 ? -18.156 -28.609 28.969 1 17.05 54 ASN B O 1
ATOM 4015 N N . ALA B 1 55 ? -16.484 -27.172 29.062 1 18.39 55 ALA B N 1
ATOM 4016 C CA . ALA B 1 55 ? -17.641 -26.391 29.484 1 18.39 55 ALA B CA 1
ATOM 4017 C C .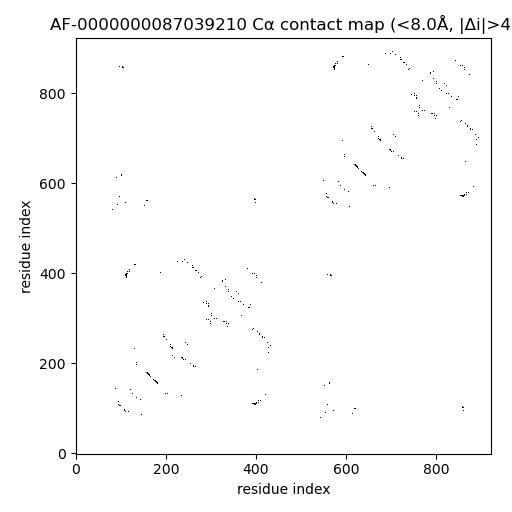 ALA B 1 55 ? -18.703 -26.359 28.391 1 18.39 55 ALA B C 1
ATOM 4019 O O . ALA B 1 55 ? -18.672 -25.484 27.516 1 18.39 55 ALA B O 1
ATOM 4020 N N . GLU B 1 56 ? -18.906 -27.562 27.656 1 19.08 56 GLU B N 1
ATOM 4021 C CA . GLU B 1 56 ? -19.922 -27.641 26.609 1 19.08 56 GLU B CA 1
ATOM 4022 C C . GLU B 1 56 ? -21.25 -27.078 27.094 1 19.08 56 GLU B C 1
ATOM 4024 O O . GLU B 1 56 ? -22.031 -26.562 26.297 1 19.08 56 GLU B O 1
ATOM 4029 N N . GLU B 1 57 ? -21.766 -27.547 28.328 1 19.36 57 GLU B N 1
ATOM 4030 C CA . GLU B 1 57 ? -23.172 -27.922 28.344 1 19.36 57 GLU B CA 1
ATOM 4031 C C . GLU B 1 57 ? -24.062 -26.688 28.406 1 19.36 57 GLU B C 1
ATOM 4033 O O . GLU B 1 57 ? -25.297 -26.812 28.359 1 19.36 57 GLU B O 1
ATOM 4038 N N . GLN B 1 58 ? -23.547 -25.594 29.078 1 20.06 58 GLN B N 1
ATOM 4039 C CA . GLN B 1 58 ? -24.703 -25.031 29.797 1 20.06 58 GLN B CA 1
ATOM 4040 C C . GLN B 1 58 ? -25.844 -24.719 28.828 1 20.06 58 GLN B C 1
ATOM 4042 O O . GLN B 1 58 ? -25.641 -24.672 27.609 1 20.06 58 GLN B O 1
ATOM 4047 N N . SER B 1 59 ? -26.828 -23.672 29.328 1 20.64 59 SER B N 1
ATOM 4048 C CA . SER B 1 59 ? -28.266 -23.453 29.422 1 20.64 59 SER B CA 1
ATOM 4049 C C . SER B 1 59 ? -28.828 -22.922 28.094 1 20.64 59 SER B C 1
ATOM 4051 O O . SER B 1 59 ? -28.266 -22 27.5 1 20.64 59 SER B O 1
ATOM 4053 N N . ILE B 1 60 ? -29.438 -23.797 27.328 1 22.33 60 ILE B N 1
ATOM 4054 C CA . ILE B 1 60 ? -30.328 -23.688 26.172 1 22.33 60 ILE B CA 1
ATOM 4055 C C . ILE B 1 60 ? -31.375 -22.625 26.453 1 22.33 60 ILE B C 1
ATOM 4057 O O . ILE B 1 60 ? -32.375 -22.891 27.141 1 22.33 60 ILE B O 1
ATOM 4061 N N . VAL B 1 61 ? -31.047 -21.469 27.172 1 23.02 61 VAL B N 1
ATOM 4062 C CA . VAL B 1 61 ? -32.25 -20.703 27.469 1 23.02 61 VAL B CA 1
ATOM 4063 C C . VAL B 1 61 ? -33.062 -20.469 26.188 1 23.02 61 VAL B C 1
ATOM 4065 O O . VAL B 1 61 ? -32.469 -20.234 25.125 1 23.02 61 VAL B O 1
ATOM 4068 N N . ASN B 1 62 ? -34.312 -20.906 26.141 1 21.34 62 ASN B N 1
ATOM 4069 C CA . ASN B 1 62 ? -35.438 -20.859 25.234 1 21.34 62 ASN B CA 1
ATOM 4070 C C . ASN B 1 62 ? -35.688 -19.469 24.688 1 21.34 62 ASN B C 1
ATOM 4072 O O . ASN B 1 62 ? -36.344 -18.641 25.344 1 21.34 62 ASN B O 1
ATOM 4076 N N . GLN B 1 63 ? -34.625 -18.703 24.391 1 21.92 63 GLN B N 1
ATOM 4077 C CA . GLN B 1 63 ? -35.094 -17.375 24.016 1 21.92 63 GLN B CA 1
ATOM 4078 C C . GLN B 1 63 ? -36.125 -17.438 22.906 1 21.92 63 GLN B C 1
ATOM 4080 O O . GLN B 1 63 ? -36 -18.219 21.969 1 21.92 63 GLN B O 1
ATOM 4085 N N . ASN B 1 64 ? -37.375 -17.141 23.25 1 24.66 64 ASN B N 1
ATOM 4086 C CA . ASN B 1 64 ? -38.562 -16.953 22.438 1 24.66 64 ASN B CA 1
ATOM 4087 C C . ASN B 1 64 ? -38.25 -16.234 21.125 1 24.66 64 ASN B C 1
ATOM 4089 O O . ASN B 1 64 ? -37.719 -15.117 21.156 1 24.66 64 ASN B O 1
ATOM 4093 N N . VAL B 1 65 ? -37.938 -16.953 20.094 1 27.59 65 VAL B N 1
ATOM 4094 C CA . VAL B 1 65 ? -37.781 -16.578 18.688 1 27.59 65 VAL B CA 1
ATOM 4095 C C . VAL B 1 65 ? -38.938 -15.648 18.281 1 27.59 65 VAL B C 1
ATOM 4097 O O . VAL B 1 65 ? -40.062 -16.094 18.109 1 27.59 65 VAL B O 1
ATOM 4100 N N . GLU B 1 66 ? -39.125 -14.547 18.984 1 30.09 66 GLU B N 1
ATOM 4101 C CA . GLU B 1 66 ? -40.156 -13.711 18.375 1 30.09 66 GLU B CA 1
ATOM 4102 C C . GLU B 1 66 ? -39.969 -13.586 16.875 1 30.09 66 GLU B C 1
ATOM 4104 O O . GLU B 1 66 ? -38.812 -13.586 16.406 1 30.09 66 GLU B O 1
ATOM 4109 N N . GLN B 1 67 ? -40.938 -13.914 16.062 1 29.84 67 GLN B N 1
ATOM 4110 C CA . GLN B 1 67 ? -41.156 -13.891 14.617 1 29.84 67 GLN B CA 1
ATOM 4111 C C . GLN B 1 67 ? -40.562 -12.617 14 1 29.84 67 GLN B C 1
ATOM 4113 O O . GLN B 1 67 ? -41.094 -11.523 14.195 1 29.84 67 GLN B O 1
ATOM 4118 N N . SER B 1 68 ? -39.312 -12.375 14.148 1 34.03 68 SER B N 1
ATOM 4119 C CA . SER B 1 68 ? -38.781 -11.148 13.57 1 34.03 68 SER B CA 1
ATOM 4120 C C . SER B 1 68 ? -39.219 -10.969 12.125 1 34.03 68 SER B C 1
ATOM 4122 O O . SER B 1 68 ? -39.281 -11.938 11.359 1 34.03 68 SER B O 1
ATOM 4124 N N . GLU B 1 69 ? -40.031 -10.016 11.836 1 40.38 69 GLU B N 1
ATOM 4125 C CA . GLU B 1 69 ? -40.594 -9.617 10.539 1 40.38 69 GLU B CA 1
ATOM 4126 C C . GLU B 1 69 ? -39.562 -9.789 9.43 1 40.38 69 GLU B C 1
ATOM 4128 O O . GLU B 1 69 ? -38.344 -9.672 9.664 1 40.38 69 GLU B O 1
ATOM 4133 N N . PRO B 1 70 ? -39.938 -10.484 8.289 1 43.47 70 PRO B N 1
ATOM 4134 C CA . PRO B 1 70 ? -39.094 -10.711 7.117 1 43.47 70 PRO B CA 1
ATOM 4135 C C . PRO B 1 70 ? -38.25 -9.484 6.738 1 43.47 70 PRO B C 1
ATOM 4137 O O . PRO B 1 70 ? -38.812 -8.398 6.535 1 43.47 70 PRO B O 1
ATOM 4140 N N . VAL B 1 71 ? -37.125 -9.312 7.289 1 51.44 71 VAL B N 1
ATOM 4141 C CA . VAL B 1 71 ? -36.25 -8.219 6.934 1 51.44 71 VAL B CA 1
ATOM 4142 C C . VAL B 1 71 ? -36.188 -8.062 5.414 1 51.44 71 VAL B C 1
ATOM 4144 O O . VAL B 1 71 ? -36 -9.047 4.695 1 51.44 71 VAL B O 1
ATOM 4147 N N . ALA B 1 72 ? -36.656 -7.035 4.918 1 58.69 72 ALA B N 1
ATOM 4148 C CA . ALA B 1 72 ? -36.812 -6.695 3.508 1 58.69 72 ALA B CA 1
ATOM 4149 C C . ALA B 1 72 ? -35.5 -6.973 2.738 1 58.69 72 ALA B C 1
ATOM 4151 O O . ALA B 1 72 ? -34.406 -6.816 3.277 1 58.69 72 ALA B O 1
ATOM 4152 N N . PRO B 1 73 ? -35.562 -7.789 1.594 1 60.38 73 PRO B N 1
ATOM 4153 C CA . PRO B 1 73 ? -34.438 -8.172 0.735 1 60.38 73 PRO B CA 1
ATOM 4154 C C . PRO B 1 73 ? -33.406 -7.059 0.564 1 60.38 73 PRO B C 1
ATOM 4156 O O . PRO B 1 73 ? -32.219 -7.324 0.51 1 60.38 73 PRO B O 1
ATOM 4159 N N . ASP B 1 74 ? -33.812 -5.863 0.613 1 62.03 74 ASP B N 1
ATOM 4160 C CA . ASP B 1 74 ? -32.938 -4.723 0.41 1 62.03 74 ASP B CA 1
ATOM 4161 C C . ASP B 1 74 ? -32.062 -4.469 1.647 1 62.03 74 ASP B C 1
ATOM 4163 O O . ASP B 1 74 ? -30.906 -4.062 1.535 1 62.03 74 ASP B O 1
ATOM 4167 N N . GLU B 1 75 ? -32.625 -4.766 2.787 1 64.25 75 GLU B N 1
ATOM 4168 C CA . GLU B 1 75 ? -31.875 -4.602 4.027 1 64.25 75 GLU B CA 1
ATOM 4169 C C . GLU B 1 75 ? -30.781 -5.656 4.145 1 64.25 75 GLU B C 1
ATOM 4171 O O . GLU B 1 75 ? -29.688 -5.363 4.629 1 64.25 75 GLU B O 1
ATOM 4176 N N . LEU B 1 76 ? -31.188 -6.797 3.678 1 67.44 76 LEU B N 1
ATOM 4177 C CA . LEU B 1 76 ? -30.203 -7.871 3.693 1 67.44 76 LEU B CA 1
ATOM 4178 C C . LEU B 1 76 ? -29.047 -7.555 2.754 1 67.44 76 LEU B C 1
ATOM 4180 O O . LEU B 1 76 ? -27.875 -7.809 3.084 1 67.44 76 LEU B O 1
ATOM 4184 N N . ARG B 1 77 ? -29.5 -6.961 1.667 1 68.88 77 ARG B N 1
ATOM 4185 C CA . ARG B 1 77 ? -28.469 -6.578 0.713 1 68.88 77 ARG B CA 1
ATOM 4186 C C . ARG B 1 77 ? -27.578 -5.477 1.283 1 68.88 77 ARG B C 1
ATOM 4188 O O . ARG B 1 77 ? -26.344 -5.52 1.134 1 68.88 77 ARG B O 1
ATOM 4195 N N . ALA B 1 78 ? -28.234 -4.555 1.951 1 69.62 78 ALA B N 1
ATOM 4196 C CA . ALA B 1 78 ? -27.469 -3.461 2.551 1 69.62 78 ALA B CA 1
ATOM 4197 C C . ALA B 1 78 ? -26.531 -3.977 3.631 1 69.62 78 ALA B C 1
ATOM 4199 O O . ALA B 1 78 ? -25.375 -3.527 3.729 1 69.62 78 ALA B O 1
ATOM 4200 N N . ALA B 1 79 ? -26.984 -4.855 4.348 1 72 79 ALA B N 1
ATOM 4201 C CA . ALA B 1 79 ? -26.156 -5.438 5.398 1 72 79 ALA B CA 1
ATOM 4202 C C . ALA B 1 79 ? -25 -6.23 4.805 1 72 79 ALA B C 1
ATOM 4204 O O . ALA B 1 79 ? -23.891 -6.195 5.328 1 72 79 ALA B O 1
ATOM 4205 N N . ALA B 1 80 ? -25.328 -6.879 3.754 1 73.94 80 ALA B N 1
ATOM 4206 C CA . ALA B 1 80 ? -24.281 -7.66 3.088 1 73.94 80 ALA B CA 1
ATOM 4207 C C . ALA B 1 80 ? -23.203 -6.754 2.504 1 73.94 80 ALA B C 1
ATOM 4209 O O . ALA B 1 80 ? -22.016 -7.059 2.6 1 73.94 80 ALA B O 1
ATOM 4210 N N . ILE B 1 81 ? -23.656 -5.684 2.016 1 75.69 81 ILE B N 1
ATOM 4211 C CA . ILE B 1 81 ? -22.719 -4.746 1.404 1 75.69 81 ILE B CA 1
ATOM 4212 C C . ILE B 1 81 ? -21.844 -4.098 2.486 1 75.69 81 ILE B C 1
ATOM 4214 O O . ILE B 1 81 ? -20.656 -3.879 2.287 1 75.69 81 ILE B O 1
ATOM 4218 N N . ASP B 1 82 ? -22.547 -3.883 3.592 1 78.5 82 ASP B N 1
ATOM 4219 C CA . ASP B 1 82 ? -21.781 -3.303 4.703 1 78.5 82 ASP B CA 1
ATOM 4220 C C . ASP B 1 82 ? -20.703 -4.254 5.18 1 78.5 82 ASP B C 1
ATOM 4222 O O . ASP B 1 82 ? -19.578 -3.824 5.492 1 78.5 82 ASP B O 1
ATOM 4226 N N . THR B 1 83 ? -21.094 -5.445 5.207 1 82.75 83 THR B N 1
ATOM 4227 C CA . THR B 1 83 ? -20.109 -6.449 5.605 1 82.75 83 THR B CA 1
ATOM 4228 C C . THR B 1 83 ? -18.984 -6.527 4.586 1 82.75 83 THR B C 1
ATOM 4230 O O . THR B 1 83 ? -17.812 -6.645 4.961 1 82.75 83 THR B O 1
ATOM 4233 N N . ASP B 1 84 ? -19.375 -6.379 3.385 1 85 84 ASP B N 1
ATOM 4234 C CA . ASP B 1 84 ? -18.375 -6.418 2.324 1 85 84 ASP B CA 1
ATOM 4235 C C . ASP B 1 84 ? -17.422 -5.227 2.424 1 85 84 ASP B C 1
ATOM 4237 O O . ASP B 1 84 ? -16.219 -5.363 2.174 1 85 84 ASP B O 1
ATOM 4241 N N . MET B 1 85 ? -17.969 -4.211 2.816 1 85.38 85 MET B N 1
ATOM 4242 C CA . MET B 1 85 ? -17.156 -3.008 2.949 1 85.38 85 MET B CA 1
ATOM 4243 C C . MET B 1 85 ? -16.141 -3.162 4.07 1 85.38 85 MET B C 1
ATOM 4245 O O . MET B 1 85 ? -14.977 -2.783 3.914 1 85.38 85 MET B O 1
ATOM 4249 N N . GLU B 1 86 ? -16.641 -3.719 5.074 1 88 86 GLU B N 1
ATOM 4250 C CA . GLU B 1 86 ? -15.742 -3.924 6.207 1 88 86 GLU B CA 1
ATOM 4251 C C . GLU B 1 86 ? -14.633 -4.918 5.855 1 88 86 GLU B C 1
ATOM 4253 O O . GLU B 1 86 ? -13.484 -4.734 6.25 1 88 86 GLU B O 1
ATOM 4258 N N . MET B 1 87 ? -14.992 -5.871 5.133 1 88.75 87 MET B N 1
ATOM 4259 C CA . MET B 1 87 ? -14.016 -6.871 4.719 1 88.75 87 MET B CA 1
ATOM 4260 C C . MET B 1 87 ? -13 -6.266 3.754 1 88.75 87 MET B C 1
ATOM 4262 O O . MET B 1 87 ? -11.812 -6.586 3.816 1 88.75 87 MET B O 1
ATOM 4266 N N . MET B 1 88 ? -13.508 -5.5 2.938 1 89.56 88 MET B N 1
ATOM 4267 C CA . MET B 1 88 ? -12.633 -4.844 1.976 1 89.56 88 MET B CA 1
ATOM 4268 C C . MET B 1 88 ? -11.648 -3.918 2.682 1 89.56 88 MET B C 1
ATOM 4270 O O . MET B 1 88 ? -10.461 -3.895 2.35 1 89.56 88 MET B O 1
ATOM 4274 N N . LYS B 1 89 ? -12.125 -3.182 3.672 1 89.88 89 LYS B N 1
ATOM 4275 C CA . LYS B 1 89 ? -11.258 -2.303 4.457 1 89.88 89 LYS B CA 1
ATOM 4276 C C . LYS B 1 89 ? -10.133 -3.086 5.121 1 89.88 89 LYS B C 1
ATOM 4278 O O . LYS B 1 89 ? -8.977 -2.664 5.086 1 89.88 89 LYS B O 1
ATOM 4283 N N . GLU B 1 90 ? -10.516 -4.125 5.633 1 89.94 90 GLU B N 1
ATOM 4284 C CA . GLU B 1 90 ? -9.523 -4.969 6.301 1 89.94 90 GLU B CA 1
ATOM 4285 C C . GLU B 1 90 ? -8.477 -5.469 5.312 1 89.94 90 GLU B C 1
ATOM 4287 O O . GLU B 1 90 ? -7.273 -5.43 5.602 1 89.94 90 GLU B O 1
ATOM 4292 N N . ARG B 1 91 ? -8.93 -5.941 4.211 1 90.38 91 ARG B N 1
ATOM 4293 C CA . ARG B 1 91 ? -8.016 -6.484 3.209 1 90.38 91 ARG B CA 1
ATOM 4294 C C . ARG B 1 91 ? -7.055 -5.418 2.707 1 90.38 91 ARG B C 1
ATOM 4296 O O . ARG B 1 91 ? -5.848 -5.66 2.602 1 90.38 91 ARG B O 1
ATOM 4303 N N . PHE B 1 92 ? -7.535 -4.281 2.449 1 91.31 92 PHE B N 1
ATOM 4304 C CA . PHE B 1 92 ? -6.707 -3.207 1.912 1 91.31 92 PHE B CA 1
ATOM 4305 C C . PHE B 1 92 ? -5.766 -2.666 2.98 1 91.31 92 PHE B C 1
ATOM 4307 O O . PHE B 1 92 ? -4.633 -2.277 2.68 1 91.31 92 PHE B O 1
ATOM 4314 N N . ALA B 1 93 ? -6.266 -2.645 4.219 1 91.81 93 ALA B N 1
ATOM 4315 C CA . ALA B 1 93 ? -5.383 -2.234 5.305 1 91.81 93 ALA B CA 1
ATOM 4316 C C . ALA B 1 93 ? -4.184 -3.168 5.418 1 91.81 93 ALA B C 1
ATOM 4318 O O . ALA B 1 93 ? -3.041 -2.713 5.531 1 91.81 93 ALA B O 1
ATOM 4319 N N . LYS B 1 94 ? -4.438 -4.438 5.332 1 91.56 94 LYS B N 1
ATOM 4320 C CA . LYS B 1 94 ? -3.371 -5.43 5.43 1 91.56 94 LYS B CA 1
ATOM 4321 C C . LYS B 1 94 ? -2.4 -5.312 4.258 1 91.56 94 LYS B C 1
ATOM 4323 O O . LYS B 1 94 ? -1.191 -5.484 4.426 1 91.56 94 LYS B O 1
ATOM 4328 N N . LEU B 1 95 ? -2.957 -5.004 3.133 1 93.44 95 LEU B N 1
ATOM 4329 C CA . LEU B 1 95 ? -2.115 -4.828 1.954 1 93.44 95 LEU B CA 1
ATOM 4330 C C . LEU B 1 95 ? -1.23 -3.594 2.1 1 93.44 95 LEU B C 1
ATOM 4332 O O . LEU B 1 95 ? -0.039 -3.639 1.782 1 93.44 95 LEU B O 1
ATOM 4336 N N . LEU B 1 96 ? -1.782 -2.586 2.611 1 93.19 96 LEU B N 1
ATOM 4337 C CA . LEU B 1 96 ? -1.045 -1.337 2.775 1 93.19 96 LEU B CA 1
ATOM 4338 C C . LEU B 1 96 ? 0.051 -1.488 3.826 1 93.19 96 LEU B C 1
ATOM 4340 O O . LEU B 1 96 ? 1.104 -0.854 3.727 1 93.19 96 LEU B O 1
ATOM 4344 N N . LEU B 1 97 ? -0.185 -2.318 4.785 1 93 97 LEU B N 1
ATOM 4345 C CA . LEU B 1 97 ? 0.775 -2.531 5.859 1 93 97 LEU B CA 1
ATOM 4346 C C . LEU B 1 97 ? 1.85 -3.529 5.441 1 93 97 LEU B C 1
ATOM 4348 O O . LEU B 1 97 ? 2.844 -3.709 6.148 1 93 97 LEU B O 1
ATOM 4352 N N . GLY B 1 98 ? 1.608 -4.176 4.281 1 90.81 98 GLY B N 1
ATOM 4353 C CA . GLY B 1 98 ? 2.59 -5.133 3.793 1 90.81 98 GLY B CA 1
ATOM 4354 C C . GLY B 1 98 ? 2.785 -6.316 4.723 1 90.81 98 GLY B C 1
ATOM 4355 O O . GLY B 1 98 ? 3.912 -6.762 4.941 1 90.81 98 GLY B O 1
ATOM 4356 N N . GLU B 1 99 ? 1.761 -6.633 5.398 1 83.88 99 GLU B N 1
ATOM 4357 C CA . GLU B 1 99 ? 1.778 -7.758 6.328 1 83.88 99 GLU B CA 1
ATOM 4358 C C . GLU B 1 99 ? 2.523 -7.402 7.613 1 83.88 99 GLU B C 1
ATOM 4360 O O . GLU B 1 99 ? 3.008 -8.281 8.32 1 83.88 99 GLU B O 1
ATOM 4365 N N . ASP B 1 100 ? 2.795 -6.242 7.832 1 91.31 100 ASP B N 1
ATOM 4366 C CA . ASP B 1 100 ? 3.383 -5.746 9.07 1 91.31 100 ASP B CA 1
ATOM 4367 C C . ASP B 1 100 ? 2.318 -5.137 9.977 1 91.31 100 ASP B C 1
ATOM 4369 O O . ASP B 1 100 ? 1.982 -3.959 9.852 1 91.31 100 ASP B O 1
ATOM 4373 N N . MET B 1 101 ? 1.943 -5.859 10.898 1 89.44 101 MET B N 1
ATOM 4374 C CA . MET B 1 101 ? 0.848 -5.418 11.758 1 89.44 101 MET B CA 1
ATOM 4375 C C . MET B 1 101 ? 1.331 -4.383 12.766 1 89.44 101 MET B C 1
ATOM 4377 O O . MET B 1 101 ? 0.522 -3.721 13.414 1 89.44 101 MET B O 1
ATOM 4381 N N . SER B 1 102 ? 2.625 -4.25 12.914 1 88.31 102 SER B N 1
ATOM 4382 C CA . SER B 1 102 ? 3.139 -3.227 13.82 1 88.31 102 SER B CA 1
ATOM 4383 C C . SER B 1 102 ? 2.982 -1.832 13.219 1 88.31 102 SER B C 1
ATOM 4385 O O . SER B 1 102 ? 2.998 -0.834 13.938 1 88.31 102 SER B O 1
ATOM 4387 N N . GLY B 1 103 ? 2.92 -1.822 11.922 1 87.81 103 GLY B N 1
ATOM 4388 C CA . GLY B 1 103 ? 2.812 -0.545 11.234 1 87.81 103 GLY B CA 1
ATOM 4389 C C . GLY B 1 103 ? 4.125 0.209 11.164 1 87.81 103 GLY B C 1
ATOM 4390 O O . GLY B 1 103 ? 4.168 1.353 10.703 1 87.81 103 GLY B O 1
ATOM 4391 N N . GLY B 1 104 ? 5.211 -0.411 11.539 1 85 104 GLY B N 1
ATOM 4392 C CA . GLY B 1 104 ? 6.496 0.249 11.695 1 85 104 GLY B CA 1
ATOM 4393 C C . GLY B 1 104 ? 7.305 0.301 10.414 1 85 104 GLY B C 1
ATOM 4394 O O . GLY B 1 104 ? 8.469 0.704 10.422 1 85 104 GLY B O 1
ATOM 4395 N N . GLY B 1 105 ? 6.719 -0.061 9.422 1 83.38 105 GLY B N 1
ATOM 4396 C CA . GLY B 1 105 ? 7.387 0.101 8.141 1 83.38 105 GLY B CA 1
ATOM 4397 C C . GLY B 1 105 ? 8.281 -1.068 7.781 1 83.38 105 GLY B C 1
ATOM 4398 O O . GLY B 1 105 ? 9.156 -0.947 6.918 1 83.38 105 GLY B O 1
ATOM 4399 N N . LYS B 1 106 ? 8.109 -2.098 8.461 1 84.44 106 LYS B N 1
ATOM 4400 C CA . LYS B 1 106 ? 8.922 -3.281 8.203 1 84.44 106 LYS B CA 1
ATOM 4401 C C . LYS B 1 106 ? 8.203 -4.242 7.258 1 84.44 106 LYS B C 1
ATOM 4403 O O . LYS B 1 106 ? 8.648 -5.379 7.07 1 84.44 106 LYS B O 1
ATOM 4408 N N . GLY B 1 107 ? 7.195 -3.75 6.742 1 87.12 107 GLY B N 1
ATOM 4409 C CA . GLY B 1 107 ? 6.434 -4.617 5.859 1 87.12 107 GLY B CA 1
ATOM 4410 C C . GLY B 1 107 ? 7.031 -4.73 4.469 1 87.12 107 GLY B C 1
ATOM 4411 O O . GLY B 1 107 ? 7.988 -4.031 4.141 1 87.12 107 GLY B O 1
ATOM 4412 N N . VAL B 1 108 ? 6.52 -5.68 3.676 1 91.44 108 VAL B N 1
ATOM 4413 C CA . VAL B 1 108 ? 6.965 -5.898 2.303 1 91.44 108 VAL B CA 1
ATOM 4414 C C . VAL B 1 108 ? 6.348 -4.844 1.386 1 91.44 108 VAL B C 1
ATOM 4416 O O . VAL B 1 108 ? 5.422 -4.133 1.783 1 91.44 108 VAL B O 1
ATOM 4419 N N . ASN B 1 109 ? 6.957 -4.684 0.194 1 91.31 109 ASN B N 1
ATOM 4420 C CA . ASN B 1 109 ? 6.422 -3.713 -0.756 1 91.31 109 ASN B CA 1
ATOM 4421 C C . ASN B 1 109 ? 5.055 -4.141 -1.283 1 91.31 109 ASN B C 1
ATOM 4423 O O . ASN B 1 109 ? 4.641 -5.285 -1.093 1 91.31 109 ASN B O 1
ATOM 4427 N N . SER B 1 110 ? 4.383 -3.297 -1.916 1 93.5 110 SER B N 1
ATOM 4428 C CA . SER B 1 110 ? 3.002 -3.512 -2.338 1 93.5 110 SER B CA 1
ATOM 4429 C C . SER B 1 110 ? 2.904 -4.656 -3.344 1 93.5 110 SER B C 1
ATOM 4431 O O . SER B 1 110 ? 1.944 -5.43 -3.32 1 93.5 110 SER B O 1
ATOM 4433 N N . ALA B 1 111 ? 3.854 -4.754 -4.258 1 95.94 111 ALA B N 1
ATOM 4434 C CA . ALA B 1 111 ? 3.84 -5.82 -5.254 1 95.94 111 ALA B CA 1
ATOM 4435 C C . ALA B 1 111 ? 3.887 -7.195 -4.59 1 95.94 111 ALA B C 1
ATOM 4437 O O . ALA B 1 111 ? 3.078 -8.07 -4.902 1 95.94 111 ALA B O 1
ATOM 4438 N N . LEU B 1 112 ? 4.812 -7.316 -3.666 1 96.12 112 LEU B N 1
ATOM 4439 C CA . LEU B 1 112 ? 4.945 -8.594 -2.969 1 96.12 112 LEU B CA 1
ATOM 4440 C C . LEU B 1 112 ? 3.736 -8.852 -2.078 1 96.12 112 LEU B C 1
ATOM 4442 O O . LEU B 1 112 ? 3.285 -9.992 -1.954 1 96.12 112 LEU B O 1
ATOM 4446 N N . ALA B 1 113 ? 3.264 -7.828 -1.395 1 95.44 113 ALA B N 1
ATOM 4447 C CA . ALA B 1 113 ? 2.076 -7.969 -0.555 1 95.44 113 ALA B CA 1
ATOM 4448 C C . ALA B 1 113 ? 0.893 -8.492 -1.361 1 95.44 113 ALA B C 1
ATOM 4450 O O . ALA B 1 113 ? 0.151 -9.359 -0.894 1 95.44 113 ALA B O 1
ATOM 4451 N N . LEU B 1 114 ? 0.723 -7.996 -2.523 1 96.44 114 LEU B N 1
ATOM 4452 C CA . LEU B 1 114 ? -0.383 -8.406 -3.383 1 96.44 114 LEU B CA 1
ATOM 4453 C C . LEU B 1 114 ? -0.182 -9.836 -3.883 1 96.44 114 LEU B C 1
ATOM 4455 O O . LEU B 1 114 ? -1.133 -10.617 -3.938 1 96.44 114 LEU B O 1
ATOM 4459 N N . SER B 1 115 ? 1.024 -10.109 -4.262 1 96.88 115 SER B N 1
ATOM 4460 C CA . SER B 1 115 ? 1.332 -11.484 -4.664 1 96.88 115 SER B CA 1
ATOM 4461 C C . SER B 1 115 ? 0.997 -12.469 -3.551 1 96.88 115 SER B C 1
ATOM 4463 O O . SER B 1 115 ? 0.347 -13.492 -3.793 1 96.88 115 SER B O 1
ATOM 4465 N N . ASN B 1 116 ? 1.407 -12.133 -2.377 1 96 116 ASN B N 1
ATOM 4466 C CA . ASN B 1 116 ? 1.13 -12.977 -1.223 1 96 116 ASN B CA 1
ATOM 4467 C C . ASN B 1 116 ? -0.367 -13.078 -0.948 1 96 116 ASN B C 1
ATOM 4469 O O . ASN B 1 116 ? -0.86 -14.141 -0.551 1 96 116 ASN B O 1
ATOM 4473 N N . ALA B 1 117 ? -1.011 -12.008 -1.108 1 96.56 117 ALA B N 1
ATOM 4474 C CA . ALA B 1 117 ? -2.449 -12 -0.863 1 96.56 117 ALA B CA 1
ATOM 4475 C C . ALA B 1 117 ? -3.174 -12.969 -1.793 1 96.56 117 ALA B C 1
ATOM 4477 O O . ALA B 1 117 ? -4.082 -13.688 -1.366 1 96.56 117 ALA B O 1
ATOM 4478 N N . VAL B 1 118 ? -2.773 -12.969 -3.041 1 97.31 118 VAL B N 1
ATOM 4479 C CA . VAL B 1 118 ? -3.391 -13.852 -4.02 1 97.31 118 VAL B CA 1
ATOM 4480 C C . VAL B 1 118 ? -3.113 -15.312 -3.645 1 97.31 118 VAL B C 1
ATOM 4482 O O . VAL B 1 118 ? -4.023 -16.141 -3.639 1 97.31 118 VAL B O 1
ATOM 4485 N N . THR B 1 119 ? -1.861 -15.578 -3.324 1 95.94 119 THR B N 1
ATOM 4486 C CA . THR B 1 119 ? -1.476 -16.953 -3.029 1 95.94 119 THR B CA 1
ATOM 4487 C C . THR B 1 119 ? -2.094 -17.422 -1.715 1 95.94 119 THR B C 1
ATOM 4489 O O . THR B 1 119 ? -2.502 -18.578 -1.589 1 95.94 119 THR B O 1
ATOM 4492 N N . ASN B 1 120 ? -2.195 -16.531 -0.746 1 94.56 120 ASN B N 1
ATOM 4493 C CA . ASN B 1 120 ? -2.83 -16.875 0.524 1 94.56 120 ASN B CA 1
ATOM 4494 C C . ASN B 1 120 ? -4.328 -17.109 0.357 1 94.56 120 ASN B C 1
ATOM 4496 O O . ASN B 1 120 ? -4.895 -18 0.992 1 94.56 120 ASN B O 1
ATOM 4500 N N . LEU B 1 121 ? -4.914 -16.297 -0.435 1 96.38 121 LEU B N 1
ATOM 4501 C CA . LEU B 1 121 ? -6.336 -16.484 -0.712 1 96.38 121 LEU B CA 1
ATOM 4502 C C . LEU B 1 121 ? -6.594 -17.828 -1.385 1 96.38 121 LEU B C 1
ATOM 4504 O O . LEU B 1 121 ? -7.52 -18.547 -1.01 1 96.38 121 LEU B O 1
ATOM 4508 N N . ALA B 1 122 ? -5.785 -18.156 -2.363 1 96.44 122 ALA B N 1
ATOM 4509 C CA . ALA B 1 122 ? -5.926 -19.422 -3.064 1 96.44 122 ALA B CA 1
ATOM 4510 C C . ALA B 1 122 ? -5.762 -20.594 -2.107 1 96.44 122 ALA B C 1
ATOM 4512 O O . ALA B 1 122 ? -6.523 -21.562 -2.166 1 96.44 122 ALA B O 1
ATOM 4513 N N . ALA B 1 123 ? -4.793 -20.469 -1.238 1 94.25 123 ALA B N 1
ATOM 4514 C CA . ALA B 1 123 ? -4.551 -21.531 -0.265 1 94.25 123 ALA B CA 1
ATOM 4515 C C . ALA B 1 123 ? -5.754 -21.719 0.659 1 94.25 123 ALA B C 1
ATOM 4517 O O . ALA B 1 123 ? -6.109 -22.844 1.013 1 94.25 123 ALA B O 1
ATOM 4518 N N . SER B 1 124 ? -6.355 -20.625 1.056 1 93.88 124 SER B N 1
ATOM 4519 C CA . SER B 1 124 ? -7.488 -20.672 1.974 1 93.88 124 SER B CA 1
ATOM 4520 C C . SER B 1 124 ? -8.734 -21.219 1.29 1 93.88 124 SER B C 1
ATOM 4522 O O . SER B 1 124 ? -9.547 -21.891 1.926 1 93.88 124 SER B O 1
ATOM 4524 N N . ILE B 1 125 ? -8.859 -20.969 0.046 1 95 125 ILE B N 1
ATOM 4525 C CA . ILE B 1 125 ? -10.086 -21.328 -0.669 1 95 125 ILE B CA 1
ATOM 4526 C C . ILE B 1 125 ? -9.953 -22.75 -1.228 1 95 125 ILE B C 1
ATOM 4528 O O . ILE B 1 125 ? -10.859 -23.562 -1.062 1 95 125 ILE B O 1
ATOM 4532 N N . PHE B 1 126 ? -8.875 -23.047 -1.888 1 92.88 126 PHE B N 1
ATOM 4533 C CA . PHE B 1 126 ? -8.742 -24.297 -2.631 1 92.88 126 PHE B CA 1
ATOM 4534 C C . PHE B 1 126 ? -7.988 -25.344 -1.814 1 92.88 126 PHE B C 1
ATOM 4536 O O . PHE B 1 126 ? -8.188 -26.547 -1.986 1 92.88 126 PHE B O 1
ATOM 4543 N N . GLY B 1 127 ? -7.074 -24.938 -0.882 1 82.5 127 GLY B N 1
ATOM 4544 C CA . GLY B 1 127 ? -6.27 -25.875 -0.118 1 82.5 127 GLY B CA 1
ATOM 4545 C C . GLY B 1 127 ? -5.5 -26.859 -0.99 1 82.5 127 GLY B C 1
ATOM 4546 O O . GLY B 1 127 ? -5.094 -26.516 -2.102 1 82.5 127 GLY B O 1
ATOM 4547 N N . GLU B 1 128 ? -5.203 -28.109 -0.302 1 77.69 128 GLU B N 1
ATOM 4548 C CA . GLU B 1 128 ? -4.586 -29.188 -1.065 1 77.69 128 GLU B CA 1
ATOM 4549 C C . GLU B 1 128 ? -5.645 -30.047 -1.763 1 77.69 128 GLU B C 1
ATOM 4551 O O . GLU B 1 128 ? -6.543 -30.578 -1.112 1 77.69 128 GLU B O 1
ATOM 4556 N N . LYS B 1 129 ? -6.078 -29.797 -2.947 1 75.94 129 LYS B N 1
ATOM 4557 C CA . LYS B 1 129 ? -7.133 -30.5 -3.664 1 75.94 129 LYS B CA 1
ATOM 4558 C C . LYS B 1 129 ? -6.82 -32 -3.768 1 75.94 129 LYS B C 1
ATOM 4560 O O . LYS B 1 129 ? -6.305 -32.469 -4.785 1 75.94 129 LYS B O 1
ATOM 4565 N N . GLY B 1 130 ? -7.238 -32.688 -2.689 1 78.56 130 GLY B N 1
ATOM 4566 C CA . GLY B 1 130 ? -7.02 -34.125 -2.688 1 78.56 130 GLY B CA 1
ATOM 4567 C C . GLY B 1 130 ? -8.133 -34.906 -3.365 1 78.56 130 GLY B C 1
ATOM 4568 O O . GLY B 1 130 ? -7.949 -36.062 -3.74 1 78.56 130 GLY B O 1
ATOM 4569 N N . LYS B 1 131 ? -9.219 -34.281 -3.551 1 87.62 131 LYS B N 1
ATOM 4570 C CA . LYS B 1 131 ? -10.391 -34.938 -4.137 1 87.62 131 LYS B CA 1
ATOM 4571 C C . LYS B 1 131 ? -11.016 -34.062 -5.227 1 87.62 131 LYS B C 1
ATOM 4573 O O . LYS B 1 131 ? -10.93 -32.844 -5.172 1 87.62 131 LYS B O 1
ATOM 4578 N N . LEU B 1 132 ? -11.477 -34.781 -6.191 1 93.19 132 LEU B N 1
ATOM 4579 C CA . LEU B 1 132 ? -12.25 -34.062 -7.215 1 93.19 132 LEU B CA 1
ATOM 4580 C C . LEU B 1 132 ? -13.664 -33.781 -6.73 1 93.19 132 LEU B C 1
ATOM 4582 O O . LEU B 1 132 ? -14.5 -34.688 -6.684 1 93.19 132 LEU B O 1
ATOM 4586 N N . GLU B 1 133 ? -13.93 -32.594 -6.391 1 91.94 133 GLU B N 1
ATOM 4587 C CA . GLU B 1 133 ? -15.242 -32.188 -5.895 1 91.94 133 GLU B CA 1
ATOM 4588 C C . GLU B 1 133 ? -15.492 -30.688 -6.168 1 91.94 133 GLU B C 1
ATOM 4590 O O . GLU B 1 133 ? -14.547 -29.922 -6.34 1 91.94 133 GLU B O 1
ATOM 4595 N N . PRO B 1 134 ? -16.75 -30.359 -6.223 1 93.62 134 PRO B N 1
ATOM 4596 C CA . PRO B 1 134 ? -17.062 -28.938 -6.414 1 93.62 134 PRO B CA 1
ATOM 4597 C C . PRO B 1 134 ? -16.641 -28.078 -5.223 1 93.62 134 PRO B C 1
ATOM 4599 O O . PRO B 1 134 ? -16.594 -28.578 -4.09 1 93.62 134 PRO B O 1
ATOM 4602 N N . LEU B 1 135 ? -16.391 -26.875 -5.543 1 92.94 135 LEU B N 1
ATOM 4603 C CA . LEU B 1 135 ? -16.125 -25.922 -4.469 1 92.94 135 LEU B CA 1
ATOM 4604 C C . LEU B 1 135 ? -17.406 -25.516 -3.762 1 92.94 135 LEU B C 1
ATOM 4606 O O . LEU B 1 135 ? -18.438 -25.312 -4.406 1 92.94 135 LEU B O 1
ATOM 4610 N N . ALA B 1 136 ? -17.281 -25.344 -2.461 1 92.62 136 ALA B N 1
ATOM 4611 C CA . ALA B 1 136 ? -18.422 -24.844 -1.702 1 92.62 136 ALA B CA 1
ATOM 4612 C C . ALA B 1 136 ? -18.844 -23.453 -2.201 1 92.62 136 ALA B C 1
ATOM 4614 O O . ALA B 1 136 ? -18 -22.641 -2.58 1 92.62 136 ALA B O 1
ATOM 4615 N N . LEU B 1 137 ? -20.094 -23.234 -2.131 1 93.38 137 LEU B N 1
ATOM 4616 C CA . LEU B 1 137 ? -20.656 -22 -2.654 1 93.38 137 LEU B CA 1
ATOM 4617 C C . LEU B 1 137 ? -20.031 -20.781 -1.969 1 93.38 137 LEU B C 1
ATOM 4619 O O . LEU B 1 137 ? -19.734 -19.781 -2.621 1 93.38 137 LEU B O 1
ATOM 4623 N N . GLU B 1 138 ? -19.891 -20.844 -0.669 1 92.19 138 GLU B N 1
ATOM 4624 C CA . GLU B 1 138 ? -19.312 -19.734 0.096 1 92.19 138 GLU B CA 1
ATOM 4625 C C . GLU B 1 138 ? -17.875 -19.469 -0.313 1 92.19 138 GLU B C 1
ATOM 4627 O O . GLU B 1 138 ? -17.453 -18.312 -0.404 1 92.19 138 GLU B O 1
ATOM 4632 N N . ARG B 1 139 ? -17.125 -20.562 -0.58 1 94.12 139 ARG B N 1
ATOM 4633 C CA . ARG B 1 139 ? -15.727 -20.422 -0.973 1 94.12 139 ARG B CA 1
ATOM 4634 C C . ARG B 1 139 ? -15.602 -19.828 -2.373 1 94.12 139 ARG B C 1
ATOM 4636 O O . ARG B 1 139 ? -14.719 -19.016 -2.633 1 94.12 139 ARG B O 1
ATOM 4643 N N . LYS B 1 140 ? -16.516 -20.266 -3.186 1 95.06 140 LYS B N 1
ATOM 4644 C CA . LYS B 1 140 ? -16.531 -19.734 -4.547 1 95.06 140 LYS B CA 1
ATOM 4645 C C . LYS B 1 140 ? -16.828 -18.234 -4.547 1 95.06 140 LYS B C 1
ATOM 4647 O O . LYS B 1 140 ? -16.172 -17.469 -5.254 1 95.06 140 LYS B O 1
ATOM 4652 N N . ALA B 1 141 ? -17.797 -17.875 -3.766 1 94.12 141 ALA B N 1
ATOM 4653 C CA . ALA B 1 141 ? -18.172 -16.469 -3.672 1 94.12 141 ALA B CA 1
ATOM 4654 C C . ALA B 1 141 ? -17.047 -15.633 -3.09 1 94.12 141 ALA B C 1
ATOM 4656 O O . ALA B 1 141 ? -16.797 -14.508 -3.545 1 94.12 141 ALA B O 1
ATOM 4657 N N . ARG B 1 142 ? -16.391 -16.141 -2.109 1 94.62 142 ARG B N 1
ATOM 4658 C CA . ARG B 1 142 ? -15.273 -15.422 -1.486 1 94.62 142 ARG B CA 1
ATOM 4659 C C . ARG B 1 142 ? -14.117 -15.25 -2.465 1 94.62 142 ARG B C 1
ATOM 4661 O O . ARG B 1 142 ? -13.508 -14.18 -2.531 1 94.62 142 ARG B O 1
ATOM 4668 N N . TRP B 1 143 ? -13.844 -16.328 -3.256 1 96.31 143 TRP B N 1
ATOM 4669 C CA . TRP B 1 143 ? -12.781 -16.25 -4.262 1 96.31 143 TRP B CA 1
ATOM 4670 C C . TRP B 1 143 ? -13.078 -15.164 -5.285 1 96.31 143 TRP B C 1
ATOM 4672 O O . TRP B 1 143 ? -12.219 -14.32 -5.562 1 96.31 143 TRP B O 1
ATOM 4682 N N . ARG B 1 144 ? -14.266 -15.172 -5.766 1 95.25 144 ARG B N 1
ATOM 4683 C CA . ARG B 1 144 ? -14.656 -14.219 -6.793 1 95.25 144 ARG B CA 1
ATOM 4684 C C . ARG B 1 144 ? -14.602 -12.789 -6.266 1 95.25 144 ARG B C 1
ATOM 4686 O O . ARG B 1 144 ? -14.062 -11.898 -6.926 1 95.25 144 ARG B O 1
ATOM 4693 N N . LYS B 1 145 ? -15.078 -12.594 -5.133 1 93.75 145 LYS B N 1
ATOM 4694 C CA . LYS B 1 145 ? -15.164 -11.266 -4.523 1 93.75 145 LYS B CA 1
ATOM 4695 C C . LYS B 1 145 ? -13.773 -10.711 -4.219 1 93.75 145 LYS B C 1
ATOM 4697 O O . LYS B 1 145 ? -13.445 -9.594 -4.617 1 93.75 145 LYS B O 1
ATOM 4702 N N . GLU B 1 146 ? -13.008 -11.43 -3.518 1 95 146 GLU B N 1
ATOM 4703 C CA . GLU B 1 146 ? -11.703 -10.945 -3.086 1 95 146 GLU B CA 1
ATOM 4704 C C . GLU B 1 146 ? -10.75 -10.797 -4.27 1 95 146 GLU B C 1
ATOM 4706 O O . GLU B 1 146 ? -9.938 -9.867 -4.305 1 95 146 GLU B O 1
ATOM 4711 N N . MET B 1 147 ? -10.852 -11.703 -5.238 1 96.12 147 MET B N 1
ATOM 4712 C CA . MET B 1 147 ? -10.031 -11.555 -6.438 1 96.12 147 MET B CA 1
ATOM 4713 C C . MET B 1 147 ? -10.43 -10.305 -7.215 1 96.12 147 MET B C 1
ATOM 4715 O O . MET B 1 147 ? -9.578 -9.617 -7.781 1 96.12 147 MET B O 1
ATOM 4719 N N . ASP B 1 148 ? -11.695 -10.07 -7.184 1 94.25 148 ASP B N 1
ATOM 4720 C CA . ASP B 1 148 ? -12.164 -8.859 -7.852 1 94.25 148 ASP B CA 1
ATOM 4721 C C . ASP B 1 148 ? -11.594 -7.605 -7.184 1 94.25 148 ASP B C 1
ATOM 4723 O O . ASP B 1 148 ? -11.266 -6.633 -7.863 1 94.25 148 ASP B O 1
ATOM 4727 N N . TRP B 1 149 ? -11.57 -7.633 -5.898 1 93.62 149 TRP B N 1
ATOM 4728 C CA . TRP B 1 149 ? -10.984 -6.516 -5.164 1 93.62 149 TRP B CA 1
ATOM 4729 C C . TRP B 1 149 ? -9.516 -6.328 -5.539 1 93.62 149 TRP B C 1
ATOM 4731 O O . TRP B 1 149 ? -9.078 -5.207 -5.805 1 93.62 149 TRP B O 1
ATOM 4741 N N . ILE B 1 150 ? -8.766 -7.406 -5.602 1 95.31 150 ILE B N 1
ATOM 4742 C CA . ILE B 1 150 ? -7.34 -7.355 -5.902 1 95.31 150 ILE B CA 1
ATOM 4743 C C . ILE B 1 150 ? -7.133 -6.879 -7.336 1 95.31 150 ILE B C 1
ATOM 4745 O O . ILE B 1 150 ? -6.285 -6.023 -7.598 1 95.31 150 ILE B O 1
ATOM 4749 N N . LEU B 1 151 ? -7.918 -7.375 -8.227 1 96.25 151 LEU B N 1
ATOM 4750 C CA . LEU B 1 151 ? -7.77 -7.062 -9.648 1 96.25 151 LEU B CA 1
ATOM 4751 C C . LEU B 1 151 ? -8.18 -5.621 -9.93 1 96.25 151 LEU B C 1
ATOM 4753 O O . LEU B 1 151 ? -7.766 -5.039 -10.938 1 96.25 151 LEU B O 1
ATOM 4757 N N . SER B 1 152 ? -8.992 -5.023 -9.078 1 93.75 152 SER B N 1
ATOM 4758 C CA . SER B 1 152 ? -9.422 -3.641 -9.281 1 93.75 152 SER B CA 1
ATOM 4759 C C . SER B 1 152 ? -8.234 -2.684 -9.242 1 93.75 152 SER B C 1
ATOM 4761 O O . SER B 1 152 ? -8.281 -1.605 -9.844 1 93.75 152 SER B O 1
ATOM 4763 N N . VAL B 1 153 ? -7.191 -3.078 -8.586 1 94.38 153 VAL B N 1
ATOM 4764 C CA . VAL B 1 153 ? -5.98 -2.264 -8.531 1 94.38 153 VAL B CA 1
ATOM 4765 C C . VAL B 1 153 ? -5.422 -2.084 -9.945 1 94.38 153 VAL B C 1
ATOM 4767 O O . VAL B 1 153 ? -4.91 -1.014 -10.281 1 94.38 153 VAL B O 1
ATOM 4770 N N . THR B 1 154 ? -5.551 -3.113 -10.773 1 95.38 154 THR B N 1
ATOM 4771 C CA . THR B 1 154 ? -4.984 -3.094 -12.117 1 95.38 154 THR B CA 1
ATOM 4772 C C . THR B 1 154 ? -5.719 -2.09 -13 1 95.38 154 THR B C 1
ATOM 4774 O O . THR B 1 154 ? -5.176 -1.616 -14 1 95.38 154 THR B O 1
ATOM 4777 N N . ASP B 1 155 ? -6.938 -1.737 -12.656 1 93.69 155 ASP B N 1
ATOM 4778 C CA . ASP B 1 155 ? -7.715 -0.761 -13.414 1 93.69 155 ASP B CA 1
ATOM 4779 C C . ASP B 1 155 ? -7.082 0.626 -13.336 1 93.69 155 ASP B C 1
ATOM 4781 O O . ASP B 1 155 ? -7.348 1.486 -14.18 1 93.69 155 ASP B O 1
ATOM 4785 N N . HIS B 1 156 ? -6.258 0.761 -12.391 1 92.94 156 HIS B N 1
ATOM 4786 C CA . HIS B 1 156 ? -5.68 2.08 -12.156 1 92.94 156 HIS B CA 1
ATOM 4787 C C . HIS B 1 156 ? -4.215 2.121 -12.57 1 92.94 156 HIS B C 1
ATOM 4789 O O . HIS B 1 156 ? -3.502 3.078 -12.258 1 92.94 156 HIS B O 1
ATOM 4795 N N . ILE B 1 157 ? -3.744 1.07 -13.125 1 95.75 157 ILE B N 1
ATOM 4796 C CA . ILE B 1 157 ? -2.445 1.047 -13.781 1 95.75 157 ILE B CA 1
ATOM 4797 C C . ILE B 1 157 ? -2.611 1.385 -15.266 1 95.75 157 ILE B C 1
ATOM 4799 O O . ILE B 1 157 ? -3.131 0.577 -16.031 1 95.75 157 ILE B O 1
ATOM 4803 N N . VAL B 1 158 ? -2.199 2.598 -15.602 1 94.25 158 VAL B N 1
ATOM 4804 C CA . VAL B 1 158 ? -2.568 3.107 -16.922 1 94.25 158 VAL B CA 1
ATOM 4805 C C . VAL B 1 158 ? -1.327 3.621 -17.641 1 94.25 158 VAL B C 1
ATOM 4807 O O . VAL B 1 158 ? -0.26 3.758 -17.031 1 94.25 158 VAL B O 1
ATOM 4810 N N . GLU B 1 159 ? -1.386 3.668 -18.922 1 92.94 159 GLU B N 1
ATOM 4811 C CA . GLU B 1 159 ? -0.365 4.258 -19.797 1 92.94 159 GLU B CA 1
ATOM 4812 C C . GLU B 1 159 ? -0.984 5.199 -20.812 1 92.94 159 GLU B C 1
ATOM 4814 O O . GLU B 1 159 ? -2.197 5.18 -21.031 1 92.94 159 GLU B O 1
ATOM 4819 N N . PHE B 1 160 ? -0.193 6.141 -21.312 1 90.62 160 PHE B N 1
ATOM 4820 C CA . PHE B 1 160 ? -0.644 7.066 -22.344 1 90.62 160 PHE B CA 1
ATOM 4821 C C . PHE B 1 160 ? -0.415 6.48 -23.734 1 90.62 160 PHE B C 1
ATOM 4823 O O . PHE B 1 160 ? 0.689 6.035 -24.047 1 90.62 160 PHE B O 1
ATOM 4830 N N . VAL B 1 161 ? -1.533 6.457 -24.391 1 90.88 161 VAL B N 1
ATOM 4831 C CA . VAL B 1 161 ? -1.446 5.934 -25.75 1 90.88 161 VAL B CA 1
ATOM 4832 C C . VAL B 1 161 ? -1.99 6.961 -26.75 1 90.88 161 VAL B C 1
ATOM 4834 O O . VAL B 1 161 ? -2.961 7.66 -26.453 1 90.88 161 VAL B O 1
ATOM 4837 N N . PRO B 1 162 ? -1.338 7.137 -27.859 1 90.31 162 PRO B N 1
ATOM 4838 C CA . PRO B 1 162 ? -1.839 8.07 -28.859 1 90.31 162 PRO B CA 1
ATOM 4839 C C . PRO B 1 162 ? -3.16 7.621 -29.484 1 90.31 162 PRO B C 1
ATOM 4841 O O . PRO B 1 162 ? -3.369 6.422 -29.703 1 90.31 162 PRO B O 1
ATOM 4844 N N . SER B 1 163 ? -4.129 8.539 -29.469 1 86.94 163 SER B N 1
ATOM 4845 C CA . SER B 1 163 ? -5.422 8.266 -30.094 1 86.94 163 SER B CA 1
ATOM 4846 C C . SER B 1 163 ? -5.781 9.336 -31.109 1 86.94 163 SER B C 1
ATOM 4848 O O . SER B 1 163 ? -5.586 10.531 -30.859 1 86.94 163 SER B O 1
ATOM 4850 N N . LYS B 1 164 ? -6.168 8.82 -32.188 1 86.31 164 LYS B N 1
ATOM 4851 C CA . LYS B 1 164 ? -6.555 9.758 -33.25 1 86.31 164 LYS B CA 1
ATOM 4852 C C . LYS B 1 164 ? -7.973 10.273 -33.031 1 86.31 164 LYS B C 1
ATOM 4854 O O . LYS B 1 164 ? -8.891 9.5 -32.75 1 86.31 164 LYS B O 1
ATOM 4859 N N . GLN B 1 165 ? -8.055 11.562 -32.688 1 82.62 165 GLN B N 1
ATOM 4860 C CA . GLN B 1 165 ? -9.367 12.172 -32.531 1 82.62 165 GLN B CA 1
ATOM 4861 C C . GLN B 1 165 ? -9.656 13.148 -33.688 1 82.62 165 GLN B C 1
ATOM 4863 O O . GLN B 1 165 ? -8.758 13.883 -34.094 1 82.62 165 GLN B O 1
ATOM 4868 N N . THR B 1 166 ? -10.719 12.852 -34.219 1 81.75 166 THR B N 1
ATOM 4869 C CA . THR B 1 166 ? -11.125 13.758 -35.312 1 81.75 166 THR B CA 1
ATOM 4870 C C . THR B 1 166 ? -11.891 14.945 -34.719 1 81.75 166 THR B C 1
ATOM 4872 O O . THR B 1 166 ? -12.898 14.773 -34.031 1 81.75 166 THR B O 1
ATOM 4875 N N . SER B 1 167 ? -11.266 15.977 -34.875 1 75.12 167 SER B N 1
ATOM 4876 C CA . SER B 1 167 ? -11.938 17.203 -34.406 1 75.12 167 SER B CA 1
ATOM 4877 C C . SER B 1 167 ? -13.18 17.484 -35.25 1 75.12 167 SER B C 1
ATOM 4879 O O . SER B 1 167 ? -13.391 16.859 -36.281 1 75.12 167 SER B O 1
ATOM 4881 N N . LYS B 1 168 ? -13.992 18.281 -34.594 1 79.75 168 LYS B N 1
ATOM 4882 C CA . LYS B 1 168 ? -15.242 18.641 -35.281 1 79.75 168 LYS B CA 1
ATOM 4883 C C . LYS B 1 168 ? -14.977 19.203 -36.656 1 79.75 168 LYS B C 1
ATOM 4885 O O . LYS B 1 168 ? -15.812 19.062 -37.562 1 79.75 168 LYS B O 1
ATOM 4890 N N . ASP B 1 169 ? -13.891 19.797 -36.75 1 78.56 169 ASP B N 1
ATOM 4891 C CA . ASP B 1 169 ? -13.562 20.422 -38.031 1 78.56 169 ASP B CA 1
ATOM 4892 C C . ASP B 1 169 ? -12.945 19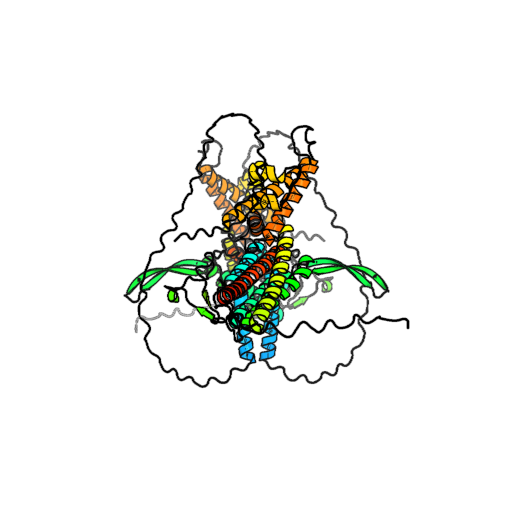.422 -39 1 78.56 169 ASP B C 1
ATOM 4894 O O . ASP B 1 169 ? -12.531 19.797 -40.094 1 78.56 169 ASP B O 1
ATOM 4898 N N . GLY B 1 170 ? -12.953 18.203 -38.719 1 77.88 170 GLY B N 1
ATOM 4899 C CA . GLY B 1 170 ? -12.469 17.172 -39.625 1 77.88 170 GLY B CA 1
ATOM 4900 C C . GLY B 1 170 ? -10.977 16.922 -39.5 1 77.88 170 GLY B C 1
ATOM 4901 O O . GLY B 1 170 ? -10.422 16.094 -40.219 1 77.88 170 GLY B O 1
ATOM 4902 N N . THR B 1 171 ? -10.32 17.766 -38.656 1 80 171 THR B N 1
ATOM 4903 C CA . THR B 1 171 ? -8.875 17.594 -38.5 1 80 171 THR B CA 1
ATOM 4904 C C . THR B 1 171 ? -8.57 16.453 -37.531 1 80 171 THR B C 1
ATOM 4906 O O . THR B 1 171 ? -9.18 16.328 -36.469 1 80 171 THR B O 1
ATOM 4909 N N . ASN B 1 172 ? -7.742 15.578 -38.156 1 83 172 ASN B N 1
ATOM 4910 C CA . ASN B 1 172 ? -7.293 14.453 -37.344 1 83 172 ASN B CA 1
ATOM 4911 C C . ASN B 1 172 ? -6.18 14.867 -36.375 1 83 172 ASN B C 1
ATOM 4913 O O . ASN B 1 172 ? -5.168 15.43 -36.812 1 83 172 ASN B O 1
ATOM 4917 N N . MET B 1 173 ? -6.508 14.984 -35.125 1 86 173 MET B N 1
ATOM 4918 C CA . MET B 1 173 ? -5.492 15.281 -34.125 1 86 173 MET B CA 1
ATOM 4919 C C . MET B 1 173 ? -5.172 14.047 -33.281 1 86 173 MET B C 1
ATOM 4921 O O . MET B 1 173 ? -6.027 13.18 -33.094 1 86 173 MET B O 1
ATOM 4925 N N . GLU B 1 174 ? -3.816 13.922 -33.094 1 88.06 174 GLU B N 1
ATOM 4926 C CA . GLU B 1 174 ? -3.389 12.844 -32.188 1 88.06 174 GLU B CA 1
ATOM 4927 C C . GLU B 1 174 ? -3.314 13.305 -30.75 1 88.06 174 GLU B C 1
ATOM 4929 O O . GLU B 1 174 ? -2.652 14.297 -30.438 1 88.06 174 GLU B O 1
ATOM 4934 N N . VAL B 1 175 ? -4.25 12.758 -30 1 87.5 175 VAL B N 1
ATOM 4935 C CA . VAL B 1 175 ? -4.246 13.117 -28.594 1 87.5 175 VAL B CA 1
ATOM 4936 C C . VAL B 1 175 ? -3.844 11.906 -27.75 1 87.5 175 VAL B C 1
ATOM 4938 O O . VAL B 1 175 ? -4.09 10.758 -28.141 1 87.5 175 VAL B O 1
ATOM 4941 N N . MET B 1 176 ? -3.109 12.219 -26.719 1 89 176 MET B N 1
ATOM 4942 C CA . MET B 1 176 ? -2.746 11.148 -25.797 1 89 176 MET B CA 1
ATOM 4943 C C . MET B 1 176 ? -3.904 10.828 -24.859 1 89 176 MET B C 1
ATOM 4945 O O . MET B 1 176 ? -4.484 11.734 -24.25 1 89 176 MET B O 1
ATOM 4949 N N . VAL B 1 177 ? -4.281 9.539 -24.875 1 89.69 177 VAL B N 1
ATOM 4950 C CA . VAL B 1 177 ? -5.363 9.125 -23.984 1 89.69 177 VAL B CA 1
ATOM 4951 C C . VAL B 1 177 ? -4.848 8.102 -22.984 1 89.69 177 VAL B C 1
ATOM 4953 O O . VAL B 1 177 ? -3.871 7.395 -23.266 1 89.69 177 VAL B O 1
ATOM 4956 N N . THR B 1 178 ? -5.508 8.078 -21.828 1 91.5 178 THR B N 1
ATOM 4957 C CA . THR B 1 178 ? -5.141 7.137 -20.766 1 91.5 178 THR B CA 1
ATOM 4958 C C . THR B 1 178 ? -5.852 5.801 -20.969 1 91.5 178 THR B C 1
ATOM 4960 O O . THR B 1 178 ? -7.062 5.766 -21.203 1 91.5 178 THR B O 1
ATOM 4963 N N . ARG B 1 179 ? -5.043 4.746 -21 1 93.25 179 ARG B N 1
ATOM 4964 C CA . ARG B 1 179 ? -5.57 3.389 -21.109 1 93.25 179 ARG B CA 1
ATOM 4965 C C . ARG B 1 179 ? -4.848 2.451 -20.141 1 93.25 179 ARG B C 1
ATOM 4967 O O . ARG B 1 179 ? -3.703 2.709 -19.766 1 93.25 179 ARG B O 1
ATOM 4974 N N . GLN B 1 180 ? -5.629 1.476 -19.781 1 94.62 180 GLN B N 1
ATOM 4975 C CA . GLN B 1 180 ? -4.977 0.469 -18.953 1 94.62 180 GLN B CA 1
ATOM 4976 C C . GLN B 1 180 ? -3.719 -0.069 -19.625 1 94.62 180 GLN B C 1
ATOM 4978 O O . GLN B 1 180 ? -3.68 -0.221 -20.859 1 94.62 180 GLN B O 1
ATOM 4983 N N . ARG B 1 181 ? -2.721 -0.294 -18.891 1 95.69 181 ARG B N 1
ATOM 4984 C CA . ARG B 1 181 ? -1.456 -0.807 -19.406 1 95.69 181 ARG B CA 1
ATOM 4985 C C . ARG B 1 181 ? -1.68 -2.037 -20.281 1 95.69 181 ARG B C 1
ATOM 4987 O O . ARG B 1 181 ? -2.506 -2.893 -19.953 1 95.69 181 ARG B O 1
ATOM 4994 N N . ALA B 1 182 ? -0.971 -2.227 -21.281 1 93.56 182 ALA B N 1
ATOM 4995 C CA . ALA B 1 182 ? -1.236 -3.178 -22.359 1 93.56 182 ALA B CA 1
ATOM 4996 C C . ALA B 1 182 ? -1.168 -4.613 -21.844 1 93.56 182 ALA B C 1
ATOM 4998 O O . ALA B 1 182 ? -1.986 -5.453 -22.234 1 93.56 182 ALA B O 1
ATOM 4999 N N . ASP B 1 183 ? -0.16 -4.973 -21.109 1 95.62 183 ASP B N 1
ATOM 5000 C CA . ASP B 1 183 ? -0.022 -6.34 -20.609 1 95.62 183 ASP B CA 1
ATOM 5001 C C . ASP B 1 183 ? -1.213 -6.727 -19.734 1 95.62 183 ASP B C 1
ATOM 5003 O O . ASP B 1 183 ? -1.687 -7.863 -19.797 1 95.62 183 ASP B O 1
ATOM 5007 N N . LEU B 1 184 ? -1.73 -5.766 -18.969 1 97.12 184 LEU B N 1
ATOM 5008 C CA . LEU B 1 184 ? -2.885 -6.016 -18.125 1 97.12 184 LEU B CA 1
ATOM 5009 C C . LEU B 1 184 ? -4.156 -6.156 -18.953 1 97.12 184 LEU B C 1
ATOM 5011 O O . LEU B 1 184 ? -4.973 -7.043 -18.688 1 97.12 184 LEU B O 1
ATOM 5015 N N . LEU B 1 185 ? -4.27 -5.363 -19.922 1 95.44 185 LEU B N 1
ATOM 5016 C CA . LEU B 1 185 ? -5.434 -5.371 -20.797 1 95.44 185 LEU B CA 1
ATOM 5017 C C . LEU B 1 185 ? -5.559 -6.703 -21.516 1 95.44 185 LEU B C 1
ATOM 5019 O O . LEU B 1 185 ? -6.672 -7.176 -21.781 1 95.44 185 LEU B O 1
ATOM 5023 N N . THR B 1 186 ? -4.473 -7.305 -21.766 1 95.69 186 THR B N 1
ATOM 5024 C CA . THR B 1 186 ? -4.441 -8.555 -22.531 1 95.69 186 THR B CA 1
ATOM 5025 C C . THR B 1 186 ? -4.602 -9.75 -21.594 1 95.69 186 THR B C 1
ATOM 5027 O O . THR B 1 186 ? -5.375 -10.664 -21.891 1 95.69 186 THR B O 1
ATOM 5030 N N . ASN B 1 187 ? -3.971 -9.75 -20.531 1 97.31 187 ASN B N 1
ATOM 5031 C CA . ASN B 1 187 ? -3.814 -10.969 -19.766 1 97.31 187 ASN B CA 1
ATOM 5032 C C . ASN B 1 187 ? -4.914 -11.117 -18.703 1 97.31 187 ASN B C 1
ATOM 5034 O O . ASN B 1 187 ? -5.297 -12.234 -18.359 1 97.31 187 ASN B O 1
ATOM 5038 N N . ILE B 1 188 ? -5.469 -10.016 -18.188 1 97.69 188 ILE B N 1
ATOM 5039 C CA . ILE B 1 188 ? -6.43 -10.109 -17.094 1 97.69 188 ILE B CA 1
ATOM 5040 C C . ILE B 1 188 ? -7.695 -10.812 -17.578 1 97.69 188 ILE B C 1
ATOM 5042 O O . ILE B 1 188 ? -8.172 -11.75 -16.938 1 97.69 188 ILE B O 1
ATOM 5046 N N . PRO B 1 189 ? -8.25 -10.414 -18.703 1 97 189 PRO B N 1
ATOM 5047 C CA . PRO B 1 189 ? -9.422 -11.148 -19.188 1 97 189 PRO B CA 1
ATOM 5048 C C . PRO B 1 189 ? -9.117 -12.617 -19.484 1 97 189 PRO B C 1
ATOM 5050 O O . PRO B 1 189 ? -9.969 -13.484 -19.234 1 97 189 PRO B O 1
ATOM 5053 N N . GLY B 1 190 ? -7.938 -12.859 -20.047 1 97.75 190 GLY B N 1
ATOM 5054 C CA . GLY B 1 190 ? -7.531 -14.234 -20.281 1 97.75 190 GLY B CA 1
ATOM 5055 C C . GLY B 1 190 ? -7.465 -15.062 -19 1 97.75 190 GLY B C 1
ATOM 5056 O O . GLY B 1 190 ? -7.953 -16.203 -18.969 1 97.75 190 GLY B O 1
ATOM 5057 N N . LEU B 1 191 ? -6.938 -14.508 -17.969 1 98.38 191 LEU B N 1
ATOM 5058 C CA . LEU B 1 191 ? -6.816 -15.195 -16.688 1 98.38 191 LEU B CA 1
ATOM 5059 C C . LEU B 1 191 ? -8.188 -15.414 -16.062 1 98.38 191 LEU B C 1
ATOM 5061 O O . LEU B 1 191 ? -8.445 -16.469 -15.469 1 98.38 191 LEU B O 1
ATOM 5065 N N . ARG B 1 192 ? -9.047 -14.461 -16.203 1 97.94 192 ARG B N 1
ATOM 5066 C CA . ARG B 1 192 ? -10.406 -14.609 -15.703 1 97.94 192 ARG B CA 1
ATOM 5067 C C . ARG B 1 192 ? -11.133 -15.75 -16.391 1 97.94 192 ARG B C 1
ATOM 5069 O O . ARG B 1 192 ? -11.898 -16.484 -15.758 1 97.94 192 ARG B O 1
ATOM 5076 N N . LYS B 1 193 ? -10.898 -15.82 -17.625 1 98.06 193 LYS B N 1
ATOM 5077 C CA . LYS B 1 193 ? -11.516 -16.906 -18.391 1 98.06 193 LYS B CA 1
ATOM 5078 C C . LYS B 1 193 ? -11 -18.266 -17.922 1 98.06 193 LYS B C 1
ATOM 5080 O O . LYS B 1 193 ? -11.781 -19.203 -17.734 1 98.06 193 LYS B O 1
ATOM 5085 N N . LEU B 1 194 ? -9.688 -18.391 -17.812 1 98.38 194 LEU B N 1
ATOM 5086 C CA . LEU B 1 194 ? -9.094 -19.625 -17.328 1 98.38 194 LEU B CA 1
ATOM 5087 C C . LEU B 1 194 ? -9.625 -19.984 -15.945 1 98.38 194 LEU B C 1
ATOM 5089 O O . LEU B 1 194 ? -9.914 -21.141 -15.664 1 98.38 194 LEU B O 1
ATOM 5093 N N . ASP B 1 195 ? -9.742 -19.016 -15.094 1 98.06 195 ASP B N 1
ATOM 5094 C CA . ASP B 1 195 ? -10.289 -19.172 -13.75 1 98.06 195 ASP B CA 1
ATOM 5095 C C . ASP B 1 195 ? -11.711 -19.719 -13.789 1 98.06 195 ASP B C 1
ATOM 5097 O O . ASP B 1 195 ? -12.031 -20.672 -13.078 1 98.06 195 ASP B O 1
ATOM 5101 N N . ALA B 1 196 ? -12.469 -19.125 -14.609 1 97.44 196 ALA B N 1
ATOM 5102 C CA . ALA B 1 196 ? -13.852 -19.562 -14.758 1 97.44 196 ALA B CA 1
ATOM 5103 C C . ALA B 1 196 ? -13.93 -21 -15.258 1 97.44 196 ALA B C 1
ATOM 5105 O O . ALA B 1 196 ? -14.773 -21.781 -14.812 1 97.44 196 ALA B O 1
ATOM 5106 N N . MET B 1 197 ? -13.102 -21.344 -16.188 1 97.5 197 MET B N 1
ATOM 5107 C CA . MET B 1 197 ? -13.07 -22.688 -16.75 1 97.5 197 MET B CA 1
ATOM 5108 C C . MET B 1 197 ? -12.719 -23.719 -15.68 1 97.5 197 MET B C 1
ATOM 5110 O O . MET B 1 197 ? -13.32 -24.797 -15.625 1 97.5 197 MET B O 1
ATOM 5114 N N . LEU B 1 198 ? -11.797 -23.406 -14.828 1 96.88 198 LEU B N 1
ATOM 5115 C CA . LEU B 1 198 ? -11.375 -24.312 -13.766 1 96.88 198 LEU B CA 1
ATOM 5116 C C . LEU B 1 198 ? -12.5 -24.516 -12.75 1 96.88 198 LEU B C 1
ATOM 5118 O O . LEU B 1 198 ? -12.758 -25.641 -12.32 1 96.88 198 LEU B O 1
ATOM 5122 N N . ILE B 1 199 ? -13.117 -23.422 -12.391 1 95.75 199 ILE B N 1
ATOM 5123 C CA . ILE B 1 199 ? -14.211 -23.5 -11.43 1 95.75 199 ILE B CA 1
ATOM 5124 C C . ILE B 1 199 ? -15.359 -24.312 -12.016 1 95.75 199 ILE B C 1
ATOM 5126 O O . ILE B 1 199 ? -15.984 -25.109 -11.312 1 95.75 199 ILE B O 1
ATOM 5130 N N . GLU B 1 200 ? -15.578 -24.109 -13.281 1 95.06 200 GLU B N 1
ATOM 5131 C CA . GLU B 1 200 ? -16.625 -24.875 -13.953 1 95.06 200 GLU B CA 1
ATOM 5132 C C . GLU B 1 200 ? -16.281 -26.359 -13.969 1 95.06 200 GLU B C 1
ATOM 5134 O O . GLU B 1 200 ? -17.156 -27.203 -13.75 1 95.06 200 GLU B O 1
ATOM 5139 N N . THR B 1 201 ? -15.039 -26.688 -14.305 1 95.31 201 THR B N 1
ATOM 5140 C CA . THR B 1 201 ? -14.602 -28.078 -14.273 1 95.31 201 THR B CA 1
ATOM 5141 C C . THR B 1 201 ? -14.828 -28.688 -12.898 1 95.31 201 THR B C 1
ATOM 5143 O O . THR B 1 201 ? -15.32 -29.812 -12.781 1 95.31 201 THR B O 1
ATOM 5146 N N . LEU B 1 202 ? -14.484 -27.984 -11.875 1 94.88 202 LEU B N 1
ATOM 5147 C CA . LEU B 1 202 ? -14.688 -28.469 -10.516 1 94.88 202 LEU B CA 1
ATOM 5148 C C . LEU B 1 202 ? -16.172 -28.672 -10.227 1 94.88 202 LEU B C 1
ATOM 5150 O O . LEU B 1 202 ? -16.562 -29.656 -9.586 1 94.88 202 LEU B O 1
ATOM 5154 N N . ASN B 1 203 ? -16.969 -27.766 -10.719 1 94.75 203 ASN B N 1
ATOM 5155 C CA . ASN B 1 203 ? -18.422 -27.859 -10.539 1 94.75 203 ASN B CA 1
ATOM 5156 C C . ASN B 1 203 ? -18.969 -29.125 -11.188 1 94.75 203 ASN B C 1
ATOM 5158 O O . ASN B 1 203 ? -19.922 -29.719 -10.68 1 94.75 203 ASN B O 1
ATOM 5162 N N . ASN B 1 204 ? -18.406 -29.5 -12.273 1 94.12 204 ASN B N 1
ATOM 5163 C CA . ASN B 1 204 ? -18.859 -30.672 -13.016 1 94.12 204 ASN B CA 1
ATOM 5164 C C . ASN B 1 204 ? -18.688 -31.953 -12.203 1 94.12 204 ASN B C 1
ATOM 5166 O O . ASN B 1 204 ? -19.406 -32.938 -12.414 1 94.12 204 ASN B O 1
ATOM 5170 N N . PHE B 1 205 ? -17.844 -32 -11.281 1 94.69 205 PHE B N 1
ATOM 5171 C CA . PHE B 1 205 ? -17.594 -33.219 -10.469 1 94.69 205 PHE B CA 1
ATOM 5172 C C . PHE B 1 205 ? -18.609 -33.312 -9.336 1 94.69 205 PHE B C 1
ATOM 5174 O O . PHE B 1 205 ? -18.531 -34.188 -8.492 1 94.69 205 PHE B O 1
ATOM 5181 N N . GLY B 1 206 ? -19.5 -32.344 -9.297 1 91.06 206 GLY B N 1
ATOM 5182 C CA . GLY B 1 206 ? -20.609 -32.438 -8.359 1 91.06 206 GLY B CA 1
ATOM 5183 C C . GLY B 1 206 ? -21.688 -33.406 -8.797 1 91.06 206 GLY B C 1
ATOM 5184 O O . GLY B 1 206 ? -22.5 -33.875 -7.977 1 91.06 206 GLY B O 1
ATOM 5185 N N . GLN B 1 207 ? -21.672 -33.781 -10.016 1 86.06 207 GLN B N 1
ATOM 5186 C CA . GLN B 1 207 ? -22.625 -34.75 -10.547 1 86.06 207 GLN B CA 1
ATOM 5187 C C . GLN B 1 207 ? -22.234 -36.156 -10.148 1 86.06 207 GLN B C 1
ATOM 5189 O O . GLN B 1 207 ? -21.156 -36.375 -9.586 1 86.06 207 GLN B O 1
ATOM 5194 N N . GLU B 1 208 ? -23.125 -37.125 -10.383 1 83.19 208 GLU B N 1
ATOM 5195 C CA . GLU B 1 208 ? -22.891 -38.531 -10.016 1 83.19 208 GLU B CA 1
ATOM 5196 C C . GLU B 1 208 ? -21.688 -39.094 -10.742 1 83.19 208 GLU B C 1
ATOM 5198 O O . GLU B 1 208 ? -21.609 -39.031 -11.977 1 83.19 208 GLU B O 1
ATOM 5203 N N . GLN B 1 209 ? -20.797 -39.562 -9.906 1 89.88 209 GLN B N 1
ATOM 5204 C CA . GLN B 1 209 ? -19.578 -40.188 -10.43 1 89.88 209 GLN B CA 1
ATOM 5205 C C . GLN B 1 209 ? -19.547 -41.688 -10.156 1 89.88 209 GLN B C 1
ATOM 5207 O O . GLN B 1 209 ? -20.172 -42.156 -9.195 1 89.88 209 GLN B O 1
ATOM 5212 N N . GLU B 1 210 ? -18.844 -42.375 -10.984 1 93.81 210 GLU B N 1
ATOM 5213 C CA . GLU B 1 210 ? -18.734 -43.812 -10.82 1 93.81 210 GLU B CA 1
ATOM 5214 C C . GLU B 1 210 ? -17.578 -44.188 -9.883 1 93.81 210 GLU B C 1
ATOM 5216 O O . GLU B 1 210 ? -17.484 -45.312 -9.414 1 93.81 210 GLU B O 1
ATOM 5221 N N . PHE B 1 211 ? -16.75 -43.188 -9.648 1 94.06 211 PHE B N 1
ATOM 5222 C CA . PHE B 1 211 ? -15.633 -43.438 -8.742 1 94.06 211 PHE B CA 1
ATOM 5223 C C . PHE B 1 211 ? -15.891 -42.812 -7.383 1 94.06 211 PHE B C 1
ATOM 5225 O O . PHE B 1 211 ? -16.781 -41.969 -7.242 1 94.06 211 PHE B O 1
ATOM 5232 N N . TRP B 1 212 ? -15.18 -43.25 -6.32 1 91.5 212 TRP B N 1
ATOM 5233 C CA . TRP B 1 212 ? -15.305 -42.688 -4.977 1 91.5 212 TRP B CA 1
ATOM 5234 C C . TRP B 1 212 ? -13.969 -42.75 -4.242 1 91.5 212 TRP B C 1
ATOM 5236 O O . TRP B 1 212 ? -13 -43.312 -4.742 1 91.5 212 TRP B O 1
ATOM 5246 N N . TYR B 1 213 ? -13.906 -42.062 -3.121 1 89.62 213 TYR B N 1
ATOM 5247 C CA . TYR B 1 213 ? -12.656 -41.969 -2.365 1 89.62 213 TYR B CA 1
ATOM 5248 C C . TYR B 1 213 ? -12.758 -42.75 -1.062 1 89.62 213 TYR B C 1
ATOM 5250 O O . TYR B 1 213 ? -13.812 -42.781 -0.428 1 89.62 213 TYR B O 1
ATOM 5258 N N . VAL B 1 214 ? -11.688 -43.438 -0.764 1 84.62 214 VAL B N 1
ATOM 5259 C CA . VAL B 1 214 ? -11.633 -44.188 0.491 1 84.62 214 VAL B CA 1
ATOM 5260 C C . VAL B 1 214 ? -10.469 -43.688 1.341 1 84.62 214 VAL B C 1
ATOM 5262 O O . VAL B 1 214 ? -9.453 -43.219 0.807 1 84.62 214 VAL B O 1
ATOM 5265 N N . SER B 1 215 ? -10.75 -43.625 2.736 1 73.88 215 SER B N 1
ATOM 5266 C CA . SER B 1 215 ? -9.695 -43.188 3.645 1 73.88 215 SER B CA 1
ATOM 5267 C C . SER B 1 215 ? -8.57 -44.219 3.729 1 73.88 215 SER B C 1
ATOM 5269 O O . SER B 1 215 ? -8.812 -45.438 3.562 1 73.88 215 SER B O 1
ATOM 5271 N N . LYS B 1 216 ? -7.316 -43.844 3.811 1 64.06 216 LYS B N 1
ATOM 5272 C CA . LYS B 1 216 ? -6.141 -44.719 3.879 1 64.06 216 LYS B CA 1
ATOM 5273 C C . LYS B 1 216 ? -6.312 -45.781 4.949 1 64.06 216 LYS B C 1
ATOM 5275 O O . LYS B 1 216 ? -5.84 -46.906 4.789 1 64.06 216 LYS B O 1
ATOM 5280 N N . ASN B 1 217 ? -6.848 -45.375 6.07 1 58 217 ASN B N 1
ATOM 5281 C CA . ASN B 1 217 ? -6.98 -46.312 7.184 1 58 217 ASN B CA 1
ATOM 5282 C C . ASN B 1 217 ? -7.875 -47.5 6.812 1 58 217 ASN B C 1
ATOM 5284 O O . ASN B 1 217 ? -7.801 -48.562 7.445 1 58 217 ASN B O 1
ATOM 5288 N N . ASP B 1 218 ? -8.602 -47.312 5.945 1 54.72 218 ASP B N 1
ATOM 5289 C CA . ASP B 1 218 ? -9.562 -48.375 5.629 1 54.72 218 ASP B CA 1
ATOM 5290 C C . ASP B 1 218 ? -8.922 -49.438 4.75 1 54.72 218 ASP B C 1
ATOM 5292 O O . ASP B 1 218 ? -9.5 -50.5 4.543 1 54.72 218 ASP B O 1
ATOM 5296 N N . LEU B 1 219 ? -7.719 -49.219 4.188 1 55.03 219 LEU B N 1
ATOM 5297 C CA . LEU B 1 219 ? -7.082 -50.188 3.314 1 55.03 219 LEU B CA 1
ATOM 5298 C C . LEU B 1 219 ? -5.957 -50.906 4.043 1 55.03 219 LEU B C 1
ATOM 5300 O O . LEU B 1 219 ? -4.98 -51.344 3.42 1 55.03 219 LEU B O 1
ATOM 5304 N N . GLU B 1 220 ? -5.848 -51.062 5.246 1 49.59 220 GLU B N 1
ATOM 5305 C CA . GLU B 1 220 ? -4.801 -51.75 5.977 1 49.59 220 GLU B CA 1
ATOM 5306 C C . GLU B 1 220 ? -4.359 -53.031 5.227 1 49.59 220 GLU B C 1
ATOM 5308 O O . GLU B 1 220 ? -3.301 -53.594 5.516 1 49.59 220 GLU B O 1
ATOM 5313 N N . GLY B 1 221 ? -5.051 -53.5 4.156 1 46.53 221 GLY B N 1
ATOM 5314 C CA . GLY B 1 221 ? -4.664 -54.75 3.553 1 46.53 221 GLY B CA 1
ATOM 5315 C C . GLY B 1 221 ? -4.375 -54.656 2.068 1 46.53 221 GLY B C 1
ATOM 5316 O O . GLY B 1 221 ? -3.928 -55.625 1.444 1 46.53 221 GLY B O 1
ATOM 5317 N N . GLN B 1 222 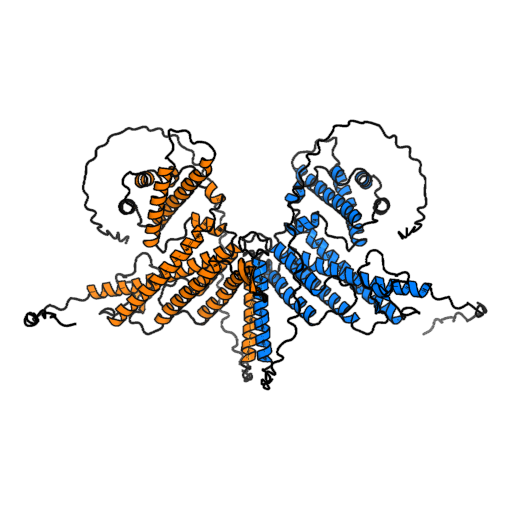? -5.117 -53.969 1.212 1 48.78 222 GLN B N 1
ATOM 5318 C CA . GLN B 1 222 ? -5.031 -54.125 -0.235 1 48.78 222 GLN B CA 1
ATOM 5319 C C . GLN B 1 222 ? -3.951 -53.25 -0.828 1 48.78 222 GLN B C 1
ATOM 5321 O O . GLN B 1 222 ? -3.639 -52.188 -0.27 1 48.78 222 GLN B O 1
ATOM 5326 N N . GLU B 1 223 ? -2.998 -53.781 -1.68 1 47.81 223 GLU B N 1
ATOM 5327 C CA . GLU B 1 223 ? -1.963 -53.125 -2.488 1 47.81 223 GLU B CA 1
ATOM 5328 C C . GLU B 1 223 ? -2.42 -51.781 -2.992 1 47.81 223 GLU B C 1
ATOM 5330 O O . GLU B 1 223 ? -3.396 -51.656 -3.738 1 47.81 223 GLU B O 1
ATOM 5335 N N . SER B 1 224 ? -2.363 -50.812 -2.254 1 51.5 224 SER B N 1
ATOM 5336 C CA . SER B 1 224 ? -2.908 -49.469 -2.494 1 51.5 224 SER B CA 1
ATOM 5337 C C . SER B 1 224 ? -2.379 -48.875 -3.799 1 51.5 224 SER B C 1
ATOM 5339 O O . SER B 1 224 ? -1.174 -48.938 -4.059 1 51.5 224 SER B O 1
ATOM 5341 N N . SER B 1 225 ? -3.062 -48.812 -4.859 1 49.03 225 SER B N 1
ATOM 5342 C CA . SER B 1 225 ? -2.848 -48.219 -6.18 1 49.03 225 SER B CA 1
ATOM 5343 C C . SER B 1 225 ? -2.363 -46.781 -6.078 1 49.03 225 SER B C 1
ATOM 5345 O O . SER B 1 225 ? -2.217 -46.094 -7.094 1 49.03 225 SER B O 1
ATOM 5347 N N . GLN B 1 226 ? -2.154 -46.344 -4.84 1 52.47 226 GLN B N 1
ATOM 5348 C CA . GLN B 1 226 ? -1.832 -44.938 -4.75 1 52.47 226 GLN B CA 1
ATOM 5349 C C . GLN B 1 226 ? -0.367 -44.688 -5.094 1 52.47 226 GLN B C 1
ATOM 5351 O O . GLN B 1 226 ? 0.514 -45.438 -4.68 1 52.47 226 GLN B O 1
ATOM 5356 N N . ARG B 1 227 ? -0.157 -43.781 -5.984 1 52.56 227 ARG B N 1
ATOM 5357 C CA . ARG B 1 227 ? 1.188 -43.344 -6.332 1 52.56 227 ARG B CA 1
ATOM 5358 C C . ARG B 1 227 ? 1.956 -42.906 -5.09 1 52.56 227 ARG B C 1
ATOM 5360 O O . ARG B 1 227 ? 1.386 -42.281 -4.191 1 52.56 227 ARG B O 1
ATOM 5367 N N . GLU B 1 228 ? 3.039 -43.469 -4.727 1 50.06 228 GLU B N 1
ATOM 5368 C CA . GLU B 1 228 ? 3.92 -43.312 -3.576 1 50.06 228 GLU B CA 1
ATOM 5369 C C . GLU B 1 228 ? 4.07 -41.844 -3.217 1 50.06 228 GLU B C 1
ATOM 5371 O O . GLU B 1 228 ? 4.191 -41.469 -2.041 1 50.06 228 GLU B O 1
ATOM 5376 N N . ASP B 1 229 ? 3.959 -41.031 -4.227 1 51.91 229 ASP B N 1
ATOM 5377 C CA . ASP B 1 229 ? 4.328 -39.625 -3.967 1 51.91 229 ASP B CA 1
ATOM 5378 C C . ASP B 1 229 ? 3.146 -38.844 -3.395 1 51.91 229 ASP B C 1
ATOM 5380 O O . ASP B 1 229 ? 3.291 -37.688 -3.027 1 51.91 229 ASP B O 1
ATOM 5384 N N . LYS B 1 230 ? 1.95 -39.625 -3.242 1 62.03 230 LYS B N 1
ATOM 5385 C CA . LYS B 1 230 ? 0.758 -38.906 -2.793 1 62.03 230 LYS B CA 1
ATOM 5386 C C . LYS B 1 230 ? 0.067 -39.656 -1.656 1 62.03 230 LYS B C 1
ATOM 5388 O O . LYS B 1 230 ? -1.16 -39.781 -1.64 1 62.03 230 LYS B O 1
ATOM 5393 N N . TRP B 1 231 ? 0.88 -40.062 -0.744 1 59 231 TRP B N 1
ATOM 5394 C CA . TRP B 1 231 ? 0.387 -40.969 0.269 1 59 231 TRP B CA 1
ATOM 5395 C C . TRP B 1 231 ? -0.657 -40.312 1.157 1 59 231 TRP B C 1
ATOM 5397 O O . TRP B 1 231 ? -1.468 -41 1.79 1 59 231 TRP B O 1
ATOM 5407 N N . TRP B 1 232 ? -0.657 -39.031 1.154 1 66.44 232 TRP B N 1
ATOM 5408 C CA . TRP B 1 232 ? -1.55 -38.375 2.104 1 66.44 232 TRP B CA 1
ATOM 5409 C C . TRP B 1 232 ? -2.883 -38.031 1.447 1 66.44 232 TRP B C 1
ATOM 5411 O O . TRP B 1 232 ? -3.816 -37.594 2.121 1 66.44 232 TRP B O 1
ATOM 5421 N N . HIS B 1 233 ? -2.99 -38.375 0.24 1 75.56 233 HIS B N 1
ATOM 5422 C CA . HIS B 1 233 ? -4.246 -38.125 -0.453 1 75.56 233 HIS B CA 1
ATOM 5423 C C . HIS B 1 233 ? -5.191 -39.312 -0.354 1 75.56 233 HIS B C 1
ATOM 5425 O O . HIS B 1 233 ? -4.75 -40.438 -0.216 1 75.56 233 HIS B O 1
ATOM 5431 N N . PRO B 1 234 ? -6.41 -39.031 -0.438 1 79.5 234 PRO B N 1
ATOM 5432 C CA . PRO B 1 234 ? -7.379 -40.125 -0.472 1 79.5 234 PRO B CA 1
ATOM 5433 C C . PRO B 1 234 ? -7.207 -41.031 -1.691 1 79.5 234 PRO B C 1
ATOM 5435 O O . PRO B 1 234 ? -6.801 -40.562 -2.758 1 79.5 234 PRO B O 1
ATOM 5438 N N . ILE B 1 235 ? -7.488 -42.281 -1.452 1 83.56 235 ILE B N 1
ATOM 5439 C CA . ILE B 1 235 ? -7.328 -43.281 -2.518 1 83.56 235 ILE B CA 1
ATOM 5440 C C . ILE B 1 235 ? -8.617 -43.375 -3.332 1 83.56 235 ILE B C 1
ATOM 5442 O O . ILE B 1 235 ? -9.711 -43.438 -2.768 1 83.56 235 ILE B O 1
ATOM 5446 N N . VAL B 1 236 ? -8.469 -43.344 -4.578 1 89.75 236 VAL B N 1
ATOM 5447 C CA . VAL B 1 236 ? -9.625 -43.406 -5.469 1 89.75 236 VAL B CA 1
ATOM 5448 C C . VAL B 1 236 ? -9.945 -44.875 -5.789 1 89.75 236 VAL B C 1
ATOM 5450 O O . VAL B 1 236 ? -9.039 -45.688 -6 1 89.75 236 VAL B O 1
ATOM 5453 N N . LYS B 1 237 ? -11.195 -45.188 -5.738 1 89.75 237 LYS B N 1
ATOM 5454 C CA . LYS B 1 237 ? -11.68 -46.531 -6.098 1 89.75 237 LYS B CA 1
ATOM 5455 C C . LYS B 1 237 ? -12.68 -46.469 -7.25 1 89.75 237 LYS B C 1
ATOM 5457 O O . LYS B 1 237 ? -13.398 -45.469 -7.395 1 89.75 237 LYS B O 1
ATOM 5462 N N . VAL B 1 238 ? -12.633 -47.5 -7.992 1 93 238 VAL B N 1
ATOM 5463 C CA . VAL B 1 238 ? -13.539 -47.625 -9.133 1 93 238 VAL B CA 1
ATOM 5464 C C . VAL B 1 238 ? -14.32 -48.906 -9.039 1 93 238 VAL B C 1
ATOM 5466 O O . VAL B 1 238 ? -13.984 -49.812 -8.242 1 93 238 VAL B O 1
ATOM 5469 N N . PRO B 1 239 ? -15.336 -49 -9.773 1 92.5 239 PRO B N 1
ATOM 5470 C CA . PRO B 1 239 ? -16.094 -50.25 -9.766 1 92.5 239 PRO B CA 1
ATOM 5471 C C . PRO B 1 239 ? -15.25 -51.438 -10.195 1 92.5 239 PRO B C 1
ATOM 5473 O O . PRO B 1 239 ? -14.203 -51.281 -10.82 1 92.5 239 PRO B O 1
ATOM 5476 N N . GLU B 1 240 ? -15.688 -52.656 -9.914 1 88.94 240 GLU B N 1
ATOM 5477 C CA . GLU B 1 240 ? -14.953 -53.906 -10.156 1 88.94 240 GLU B CA 1
ATOM 5478 C C . GLU B 1 240 ? -14.664 -54.094 -11.641 1 88.94 240 GLU B C 1
ATOM 5480 O O . GLU B 1 240 ? -13.641 -54.688 -12.008 1 88.94 240 GLU B O 1
ATOM 5485 N N . ASN B 1 241 ? -15.648 -53.656 -12.477 1 88.88 241 ASN B N 1
ATOM 5486 C CA . ASN B 1 241 ? -15.469 -53.812 -13.914 1 88.88 241 ASN B CA 1
ATOM 5487 C C . ASN B 1 241 ? -14.852 -52.562 -14.539 1 88.88 241 ASN B C 1
ATOM 5489 O O . ASN B 1 241 ? -14.766 -52.438 -15.766 1 88.88 241 ASN B O 1
ATOM 5493 N N . GLY B 1 242 ? -14.438 -51.688 -13.664 1 91.56 242 GLY B N 1
ATOM 5494 C CA . GLY B 1 242 ? -13.914 -50.438 -14.172 1 91.56 242 GLY B CA 1
ATOM 5495 C C . GLY B 1 242 ? -14.992 -49.406 -14.445 1 91.56 242 GLY B C 1
ATOM 5496 O O . GLY B 1 242 ? -16.172 -49.656 -14.219 1 91.56 242 GLY B O 1
ATOM 5497 N N . LEU B 1 243 ? -14.578 -48.312 -14.953 1 94.19 243 LEU B N 1
ATOM 5498 C CA . LEU B 1 243 ? -15.5 -47.219 -15.289 1 94.19 243 LEU B CA 1
ATOM 5499 C C . LEU B 1 243 ? -16.234 -47.5 -16.594 1 94.19 243 LEU B C 1
ATOM 5501 O O . LEU B 1 243 ? -15.711 -48.219 -17.453 1 94.19 243 LEU B O 1
ATOM 5505 N N . SER B 1 244 ? -17.422 -47 -16.672 1 94 244 SER B N 1
ATOM 5506 C CA . SER B 1 244 ? -18.125 -47.094 -17.953 1 94 244 SER B CA 1
ATOM 5507 C C . SER B 1 244 ? -17.406 -46.344 -19.047 1 94 244 SER B C 1
ATOM 5509 O O . SER B 1 244 ? -16.641 -45.406 -18.766 1 94 244 SER B O 1
ATOM 5511 N N . GLU B 1 245 ? -17.594 -46.719 -20.281 1 92.88 245 GLU B N 1
ATOM 5512 C CA . GLU B 1 245 ? -16.969 -46.031 -21.406 1 92.88 245 GLU B CA 1
ATOM 5513 C C . GLU B 1 245 ? -17.359 -44.562 -21.438 1 92.88 245 GLU B C 1
ATOM 5515 O O . GLU B 1 245 ? -16.562 -43.688 -21.828 1 92.88 245 GLU B O 1
ATOM 5520 N N . THR B 1 246 ? -18.594 -44.281 -21.094 1 93.56 246 THR B N 1
ATOM 5521 C CA . THR B 1 246 ? -19.094 -42.906 -21.094 1 93.56 246 THR B CA 1
ATOM 5522 C C . THR B 1 246 ? -18.359 -42.062 -20.047 1 93.56 246 THR B C 1
ATOM 5524 O O . THR B 1 246 ? -17.969 -40.938 -20.312 1 93.56 246 THR B O 1
ATOM 5527 N N . GLN B 1 247 ? -18.156 -42.625 -18.953 1 94.31 247 GLN B N 1
ATOM 5528 C CA . GLN B 1 247 ? -17.469 -41.906 -17.875 1 94.31 247 GLN B CA 1
ATOM 5529 C C . GLN B 1 247 ? -15.992 -41.75 -18.188 1 94.31 247 GLN B C 1
ATOM 5531 O O . GLN B 1 247 ? -15.398 -40.719 -17.875 1 94.31 247 GLN B O 1
ATOM 5536 N N . ARG B 1 248 ? -15.391 -42.719 -18.719 1 95.12 248 ARG B N 1
ATOM 5537 C CA . ARG B 1 248 ? -13.984 -42.656 -19.094 1 95.12 248 ARG B CA 1
ATOM 5538 C C . ARG B 1 248 ? -13.758 -41.562 -20.125 1 95.12 248 ARG B C 1
ATOM 5540 O O . ARG B 1 248 ? -12.812 -40.75 -20 1 95.12 248 ARG B O 1
ATOM 5547 N N . LYS B 1 249 ? -14.648 -41.531 -21.109 1 95.12 249 LYS B N 1
ATOM 5548 C CA . LYS B 1 249 ? -14.547 -40.5 -22.141 1 95.12 249 LYS B CA 1
ATOM 5549 C C . LYS B 1 249 ? -14.758 -39.125 -21.547 1 95.12 249 LYS B C 1
ATOM 5551 O O . LYS B 1 249 ? -14.094 -38.156 -21.953 1 95.12 249 LYS B O 1
ATOM 5556 N N . TRP B 1 250 ? -15.695 -39.062 -20.688 1 96.06 250 TRP B N 1
ATOM 5557 C CA . TRP B 1 250 ? -15.984 -37.781 -20.031 1 96.06 250 TRP B CA 1
ATOM 5558 C C . TRP B 1 250 ? -14.789 -37.312 -19.219 1 96.06 250 TRP B C 1
ATOM 5560 O O . TRP B 1 250 ? -14.445 -36.125 -19.266 1 96.06 250 TRP B O 1
ATOM 5570 N N . LEU B 1 251 ? -14.164 -38.188 -18.484 1 96.12 251 LEU B N 1
ATOM 5571 C CA . LEU B 1 251 ? -12.977 -37.875 -17.703 1 96.12 251 LEU B CA 1
ATOM 5572 C C . LEU B 1 251 ? -11.836 -37.406 -18.609 1 96.12 251 LEU B C 1
ATOM 5574 O O . LEU B 1 251 ? -11.094 -36.5 -18.266 1 96.12 251 LEU B O 1
ATOM 5578 N N . GLN B 1 252 ? -11.711 -38.094 -19.719 1 95.75 252 GLN B N 1
ATOM 5579 C CA . GLN B 1 252 ? -10.68 -37.719 -20.672 1 95.75 252 GLN B CA 1
ATOM 5580 C C . GLN B 1 252 ? -10.93 -36.312 -21.234 1 95.75 252 GLN B C 1
ATOM 5582 O O . GLN B 1 252 ? -9.992 -35.562 -21.469 1 95.75 252 GLN B O 1
ATOM 5587 N N . TYR B 1 253 ? -12.156 -36.062 -21.5 1 95.88 253 TYR B N 1
ATOM 5588 C CA . TYR B 1 253 ? -12.516 -34.719 -21.984 1 95.88 253 TYR B CA 1
ATOM 5589 C C . TYR B 1 253 ? -12.195 -33.656 -20.938 1 95.88 253 TYR B C 1
ATOM 5591 O O . TYR B 1 253 ? -11.664 -32.594 -21.281 1 95.88 253 TYR B O 1
ATOM 5599 N N . GLN B 1 254 ? -12.539 -33.906 -19.703 1 95.81 254 GLN B N 1
ATOM 5600 C CA . GLN B 1 254 ? -12.211 -32.969 -18.625 1 95.81 254 GLN B CA 1
ATOM 5601 C C . GLN B 1 254 ? -10.703 -32.781 -18.516 1 95.81 254 GLN B C 1
ATOM 5603 O O . GLN B 1 254 ? -10.227 -31.672 -18.297 1 95.81 254 GLN B O 1
ATOM 5608 N N . LYS B 1 255 ? -10.008 -33.844 -18.578 1 96.25 255 LYS B N 1
ATOM 5609 C CA . LYS B 1 255 ? -8.547 -33.812 -18.516 1 96.25 255 LYS B CA 1
ATOM 5610 C C . LYS B 1 255 ? -7.969 -32.906 -19.594 1 96.25 255 LYS B C 1
ATOM 5612 O O . LYS B 1 255 ? -7.074 -32.094 -19.328 1 96.25 255 LYS B O 1
ATOM 5617 N N . GLU B 1 256 ? -8.453 -33.031 -20.781 1 95.75 256 GLU B N 1
ATOM 5618 C CA . GLU B 1 256 ? -7.98 -32.219 -21.906 1 95.75 256 GLU B CA 1
ATOM 5619 C C . GLU B 1 256 ? -8.297 -30.734 -21.688 1 95.75 256 GLU B C 1
ATOM 5621 O O . GLU B 1 256 ? -7.484 -29.875 -22.031 1 95.75 256 GLU B O 1
ATOM 5626 N N . SER B 1 257 ? -9.453 -30.5 -21.266 1 96.12 257 SER B N 1
ATOM 5627 C CA . SER B 1 257 ? -9.852 -29.125 -20.984 1 96.12 257 SER B CA 1
ATOM 5628 C C . SER B 1 257 ? -8.945 -28.5 -19.922 1 96.12 257 SER B C 1
ATOM 5630 O O . SER B 1 257 ? -8.484 -27.359 -20.094 1 96.12 257 SER B O 1
ATOM 5632 N N . VAL B 1 258 ? -8.672 -29.203 -18.859 1 97.25 258 VAL B N 1
ATOM 5633 C CA . VAL B 1 258 ? -7.82 -28.703 -17.797 1 97.25 258 VAL B CA 1
ATOM 5634 C C . VAL B 1 258 ? -6.387 -28.562 -18.297 1 97.25 258 VAL B C 1
ATOM 5636 O O . VAL B 1 258 ? -5.676 -27.641 -17.891 1 97.25 258 VAL B O 1
ATOM 5639 N N . ASN B 1 259 ? -5.992 -29.469 -19.141 1 95.25 259 ASN B N 1
ATOM 5640 C CA . ASN B 1 259 ? -4.656 -29.391 -19.719 1 95.25 259 ASN B CA 1
ATOM 5641 C C . ASN B 1 259 ? -4.484 -28.109 -20.547 1 95.25 259 ASN B C 1
ATOM 5643 O O . ASN B 1 259 ? -3.402 -27.531 -20.562 1 95.25 259 ASN B O 1
ATOM 5647 N N . GLN B 1 260 ? -5.531 -27.766 -21.219 1 96.06 260 GLN B N 1
ATOM 5648 C CA . GLN B 1 260 ? -5.5 -26.516 -21.969 1 96.06 260 GLN B CA 1
ATOM 5649 C C . GLN B 1 260 ? -5.348 -25.312 -21.031 1 96.06 260 GLN B C 1
ATOM 5651 O O . GLN B 1 260 ? -4.594 -24.391 -21.312 1 96.06 260 GLN B O 1
ATOM 5656 N N . VAL B 1 261 ? -6.09 -25.328 -19.953 1 97 261 VAL B N 1
ATOM 5657 C CA . VAL B 1 261 ? -5.984 -24.266 -18.953 1 97 261 VAL B CA 1
ATOM 5658 C C . VAL B 1 261 ? -4.566 -24.234 -18.375 1 97 261 VAL B C 1
ATOM 5660 O O . VAL B 1 261 ? -3.979 -23.156 -18.219 1 97 261 VAL B O 1
ATOM 5663 N N . LEU B 1 262 ? -4.027 -25.391 -18.094 1 95.62 262 LEU B N 1
ATOM 5664 C CA . LEU B 1 262 ? -2.686 -25.5 -17.531 1 95.62 262 LEU B CA 1
ATOM 5665 C C . LEU B 1 262 ? -1.648 -24.906 -18.469 1 95.62 262 LEU B C 1
ATOM 5667 O O . LEU B 1 262 ? -0.831 -24.078 -18.062 1 95.62 262 LEU B O 1
ATOM 5671 N N . LYS B 1 263 ? -1.7 -25.312 -19.703 1 93.38 263 LYS B N 1
ATOM 5672 C CA . LYS B 1 263 ? -0.74 -24.828 -20.688 1 93.38 263 LYS B CA 1
ATOM 5673 C C . LYS B 1 263 ? -0.853 -23.328 -20.875 1 93.38 263 LYS B C 1
ATOM 5675 O O . LYS B 1 263 ? 0.16 -22.625 -20.953 1 93.38 263 LYS B O 1
ATOM 5680 N N . ALA B 1 264 ? -2.074 -22.844 -20.938 1 96.5 264 ALA B N 1
ATOM 5681 C CA . ALA B 1 264 ? -2.295 -21.406 -21.125 1 96.5 264 ALA B CA 1
ATOM 5682 C C . ALA B 1 264 ? -1.769 -20.625 -19.922 1 96.5 264 ALA B C 1
ATOM 5684 O O . ALA B 1 264 ? -1.101 -19.609 -20.078 1 96.5 264 ALA B O 1
ATOM 5685 N N . ALA B 1 265 ? -2.109 -21.047 -18.703 1 96.06 265 ALA B N 1
ATOM 5686 C CA . ALA B 1 265 ? -1.646 -20.391 -17.484 1 96.06 265 ALA B CA 1
ATOM 5687 C C . ALA B 1 265 ? -0.124 -20.422 -17.391 1 96.06 265 ALA B C 1
ATOM 5689 O O . ALA B 1 265 ? 0.5 -19.438 -17 1 96.06 265 ALA B O 1
ATOM 5690 N N . MET B 1 266 ? 0.439 -21.516 -17.781 1 93.06 266 MET B N 1
ATOM 5691 C CA . MET B 1 266 ? 1.891 -21.672 -17.766 1 93.06 266 MET B CA 1
ATOM 5692 C C . MET B 1 266 ? 2.555 -20.688 -18.719 1 93.06 266 MET B C 1
ATOM 5694 O O . MET B 1 266 ? 3.582 -20.094 -18.375 1 93.06 266 MET B O 1
ATOM 5698 N N . ASN B 1 267 ? 1.989 -20.578 -19.875 1 93.31 267 ASN B N 1
ATOM 5699 C CA . ASN B 1 267 ? 2.537 -19.656 -20.859 1 93.31 267 ASN B CA 1
ATOM 5700 C C . ASN B 1 267 ? 2.477 -18.219 -20.391 1 93.31 267 ASN B C 1
ATOM 5702 O O . ASN B 1 267 ? 3.441 -17.469 -20.531 1 93.31 267 ASN B O 1
ATOM 5706 N N . ILE B 1 268 ? 1.356 -17.812 -19.844 1 95.94 268 ILE B N 1
ATOM 5707 C CA . ILE B 1 268 ? 1.207 -16.453 -19.328 1 95.94 268 ILE B CA 1
ATOM 5708 C C . ILE B 1 268 ? 2.199 -16.219 -18.188 1 95.94 268 ILE B C 1
ATOM 5710 O O . ILE B 1 268 ? 2.871 -15.188 -18.156 1 95.94 268 ILE B O 1
ATOM 5714 N N . ASN B 1 269 ? 2.289 -17.172 -17.266 1 94.69 269 ASN B N 1
ATOM 5715 C CA . ASN B 1 269 ? 3.197 -17.031 -16.141 1 94.69 269 ASN B CA 1
ATOM 5716 C C . ASN B 1 269 ? 4.648 -16.891 -16.594 1 94.69 269 ASN B C 1
ATOM 5718 O O . ASN B 1 269 ? 5.391 -16.062 -16.062 1 94.69 269 ASN B O 1
ATOM 5722 N N . ALA B 1 270 ? 4.984 -17.734 -17.562 1 90.12 270 ALA B N 1
ATOM 5723 C CA . ALA B 1 270 ? 6.348 -17.688 -18.094 1 90.12 270 ALA B CA 1
ATOM 5724 C C . ALA B 1 270 ? 6.648 -16.344 -18.734 1 90.12 270 ALA B C 1
ATOM 5726 O O . ALA B 1 270 ? 7.738 -15.789 -18.562 1 90.12 270 ALA B O 1
ATOM 5727 N N . GLU B 1 271 ? 5.734 -15.859 -19.438 1 93.25 271 GLU B N 1
ATOM 5728 C CA . GLU B 1 271 ? 5.895 -14.57 -20.094 1 93.25 271 GLU B CA 1
ATOM 5729 C C . GLU B 1 271 ? 6.027 -13.445 -19.078 1 93.25 271 GLU B C 1
ATOM 5731 O O . GLU B 1 271 ? 6.883 -12.562 -19.219 1 93.25 271 GLU B O 1
ATOM 5736 N N . VAL B 1 272 ? 5.223 -13.438 -18.109 1 96.62 272 VAL B N 1
ATOM 5737 C CA . VAL B 1 272 ? 5.238 -12.398 -17.078 1 96.62 272 VAL B CA 1
ATOM 5738 C C . VAL B 1 272 ? 6.555 -12.453 -16.312 1 96.62 272 VAL B C 1
ATOM 5740 O O . VAL B 1 272 ? 7.172 -11.414 -16.047 1 96.62 272 VAL B O 1
ATOM 5743 N N . LEU B 1 273 ? 6.988 -13.641 -15.992 1 94.31 273 LEU B N 1
ATOM 5744 C CA . LEU B 1 273 ? 8.242 -13.812 -15.266 1 94.31 273 LEU B CA 1
ATOM 5745 C C . LEU B 1 273 ? 9.422 -13.305 -16.094 1 94.31 273 LEU B C 1
ATOM 5747 O O . LEU B 1 273 ? 10.391 -12.781 -15.531 1 94.31 273 LEU B O 1
ATOM 5751 N N . SER B 1 274 ? 9.312 -13.523 -17.359 1 91.81 274 SER B N 1
ATOM 5752 C CA . SER B 1 274 ? 10.391 -13.07 -18.234 1 91.81 274 SER B CA 1
ATOM 5753 C C . SER B 1 274 ? 10.477 -11.547 -18.25 1 91.81 274 SER B C 1
ATOM 5755 O O . SER B 1 274 ? 11.555 -10.984 -18.469 1 91.81 274 SER B O 1
ATOM 5757 N N . GLU B 1 275 ? 9.398 -10.844 -17.969 1 93.88 275 GLU B N 1
ATOM 5758 C CA . GLU B 1 275 ? 9.352 -9.383 -17.984 1 93.88 275 GLU B CA 1
ATOM 5759 C C . GLU B 1 275 ? 9.891 -8.805 -16.672 1 93.88 275 GLU B C 1
ATOM 5761 O O . GLU B 1 275 ? 10.352 -7.66 -16.641 1 93.88 275 GLU B O 1
ATOM 5766 N N . ILE B 1 276 ? 9.773 -9.555 -15.641 1 95.38 276 ILE B N 1
ATOM 5767 C CA . ILE B 1 276 ? 10.297 -9.086 -14.359 1 95.38 276 ILE B CA 1
ATOM 5768 C C . ILE B 1 276 ? 11.82 -9.086 -14.398 1 95.38 276 ILE B C 1
ATOM 5770 O O . ILE B 1 276 ? 12.438 -10.078 -14.781 1 95.38 276 ILE B O 1
ATOM 5774 N N . ALA B 1 277 ? 12.406 -7.992 -14.016 1 92.75 277 ALA B N 1
ATOM 5775 C CA . ALA B 1 277 ? 13.859 -7.836 -14.07 1 92.75 277 ALA B CA 1
ATOM 5776 C C . ALA B 1 277 ? 14.547 -8.75 -13.062 1 92.75 277 ALA B C 1
ATOM 5778 O O . ALA B 1 277 ? 14.008 -9 -11.977 1 92.75 277 ALA B O 1
ATOM 5779 N N . VAL B 1 278 ? 15.719 -9.266 -13.453 1 94.5 278 VAL B N 1
ATOM 5780 C CA . VAL B 1 278 ? 16.547 -10.039 -12.531 1 94.5 278 VAL B CA 1
ATOM 5781 C C . VAL B 1 278 ? 17.156 -9.109 -11.492 1 94.5 278 VAL B C 1
ATOM 5783 O O . VAL B 1 278 ? 17.875 -8.164 -11.836 1 94.5 278 VAL B O 1
ATOM 5786 N N . PRO B 1 279 ? 16.875 -9.422 -10.273 1 94.75 279 PRO B N 1
ATOM 5787 C CA . PRO B 1 279 ? 17.422 -8.547 -9.234 1 94.75 279 PRO B CA 1
ATOM 5788 C C . PRO B 1 279 ? 18.938 -8.57 -9.172 1 94.75 279 PRO B C 1
ATOM 5790 O O . PRO B 1 279 ? 19.547 -9.625 -9.352 1 94.75 279 PRO B O 1
ATOM 5793 N N . GLU B 1 280 ? 19.5 -7.461 -8.758 1 92.56 280 GLU B N 1
ATOM 5794 C CA . GLU B 1 280 ? 20.953 -7.359 -8.609 1 92.56 280 GLU B CA 1
ATOM 5795 C C . GLU B 1 280 ? 21.453 -8.25 -7.484 1 92.56 280 GLU B C 1
ATOM 5797 O O . GLU B 1 280 ? 22.562 -8.789 -7.559 1 92.56 280 GLU B O 1
ATOM 5802 N N . SER B 1 281 ? 20.672 -8.336 -6.508 1 92 281 SER B N 1
ATOM 5803 C CA . SER B 1 281 ? 21.047 -9.18 -5.383 1 92 281 SER B CA 1
ATOM 5804 C C . SER B 1 281 ? 21.234 -10.625 -5.816 1 92 281 SER B C 1
ATOM 5806 O O . SER B 1 281 ? 22.125 -11.32 -5.324 1 92 281 SER B O 1
ATOM 5808 N N . TYR B 1 282 ? 20.422 -11.086 -6.773 1 94.56 282 TYR B N 1
ATOM 5809 C CA . TYR B 1 282 ? 20.547 -12.43 -7.32 1 94.56 282 TYR B CA 1
ATOM 5810 C C . TYR B 1 282 ? 21.812 -12.562 -8.164 1 94.56 282 TYR B C 1
ATOM 5812 O O . TYR B 1 282 ? 22.547 -13.539 -8.031 1 94.56 282 TYR B O 1
ATOM 5820 N N . ILE B 1 283 ? 22.047 -11.656 -8.906 1 92.69 283 ILE B N 1
ATOM 5821 C CA . ILE B 1 283 ? 23.219 -11.656 -9.781 1 92.69 283 ILE B CA 1
ATOM 5822 C C . ILE B 1 283 ? 24.484 -11.703 -8.938 1 92.69 283 ILE B C 1
ATOM 5824 O O . ILE B 1 283 ? 25.422 -12.453 -9.25 1 92.69 283 ILE B O 1
ATOM 5828 N N . ASP B 1 284 ? 24.406 -10.914 -7.883 1 91.81 284 ASP B N 1
ATOM 5829 C CA . ASP B 1 284 ? 25.578 -10.82 -7.016 1 91.81 284 ASP B CA 1
ATOM 5830 C C . ASP B 1 284 ? 25.828 -12.141 -6.289 1 91.81 284 ASP B C 1
ATOM 5832 O O . ASP B 1 284 ? 26.969 -12.422 -5.879 1 91.81 284 ASP B O 1
ATOM 5836 N N . SER B 1 285 ? 24.828 -12.922 -6.156 1 92.62 285 SER B N 1
ATOM 5837 C CA . SER B 1 285 ? 24.953 -14.18 -5.426 1 92.62 285 SER B CA 1
ATOM 5838 C C . SER B 1 285 ? 25.453 -15.305 -6.328 1 92.62 285 SER B C 1
ATOM 5840 O O . SER B 1 285 ? 25.828 -16.375 -5.848 1 92.62 285 SER B O 1
ATOM 5842 N N . LEU B 1 286 ? 25.469 -15.117 -7.59 1 93.12 286 LEU B N 1
ATOM 5843 C CA . LEU B 1 286 ? 25.828 -16.156 -8.555 1 93.12 286 LEU B CA 1
ATOM 5844 C C . LEU B 1 286 ? 27.344 -16.312 -8.641 1 93.12 286 LEU B C 1
ATOM 5846 O O . LEU B 1 286 ? 28.094 -15.367 -8.375 1 93.12 286 LEU B O 1
ATOM 5850 N N . PRO B 1 287 ? 27.703 -17.5 -8.992 1 90.69 287 PRO B N 1
ATOM 5851 C CA . PRO B 1 287 ? 29.141 -17.688 -9.258 1 90.69 287 PRO B CA 1
ATOM 5852 C C . PRO B 1 287 ? 29.625 -16.828 -10.43 1 90.69 287 PRO B C 1
ATOM 5854 O O . PRO B 1 287 ? 28.828 -16.281 -11.188 1 90.69 287 PRO B O 1
ATOM 5857 N N . LYS B 1 288 ? 30.844 -16.75 -10.594 1 85.31 288 LYS B N 1
ATOM 5858 C CA . LYS B 1 288 ? 31.453 -15.867 -11.586 1 85.31 288 LYS B CA 1
ATOM 5859 C C . LYS B 1 288 ? 31.281 -16.422 -12.992 1 85.31 288 LYS B C 1
ATOM 5861 O O . LYS B 1 288 ? 31.219 -15.672 -13.969 1 85.31 288 LYS B O 1
ATOM 5866 N N . ASN B 1 289 ? 31.344 -17.828 -13.031 1 86.06 289 ASN B N 1
ATOM 5867 C CA . ASN B 1 289 ? 31.25 -18.422 -14.367 1 86.06 289 ASN B CA 1
ATOM 5868 C C . ASN B 1 289 ? 30.141 -19.469 -14.438 1 86.06 289 ASN B C 1
ATOM 5870 O O . ASN B 1 289 ? 29.797 -20.078 -13.422 1 86.06 289 ASN B O 1
ATOM 5874 N N . GLY B 1 290 ? 29.656 -19.641 -15.641 1 86.06 290 GLY B N 1
ATOM 5875 C CA . GLY B 1 290 ? 28.594 -20.609 -15.883 1 86.06 290 GLY B CA 1
ATOM 5876 C C . GLY B 1 290 ? 29.016 -22.047 -15.609 1 86.06 290 GLY B C 1
ATOM 5877 O O . GLY B 1 290 ? 28.203 -22.859 -15.156 1 86.06 290 GLY B O 1
ATOM 5878 N N . ARG B 1 291 ? 30.25 -22.328 -15.844 1 86.5 291 ARG B N 1
ATOM 5879 C CA . ARG B 1 291 ? 30.781 -23.672 -15.609 1 86.5 291 ARG B CA 1
ATOM 5880 C C . ARG B 1 291 ? 30.688 -24.047 -14.133 1 86.5 291 ARG B C 1
ATOM 5882 O O . ARG B 1 291 ? 30.375 -25.188 -13.789 1 86.5 291 ARG B O 1
ATOM 5889 N N . GLU B 1 292 ? 30.969 -23.094 -13.32 1 90.19 292 GLU B N 1
ATOM 5890 C CA . GLU B 1 292 ? 30.891 -23.328 -11.875 1 90.19 292 GLU B CA 1
ATOM 5891 C C . GLU B 1 292 ? 29.453 -23.578 -11.438 1 90.19 292 GLU B C 1
ATOM 5893 O O . GLU B 1 292 ? 29.219 -24.344 -10.508 1 90.19 292 GLU B O 1
ATOM 5898 N N . SER B 1 293 ? 28.516 -23 -12.086 1 90.12 293 SER B N 1
ATOM 5899 C CA . SER B 1 293 ? 27.109 -23.156 -11.75 1 90.12 293 SER B CA 1
ATOM 5900 C C . SER B 1 293 ? 26.562 -24.484 -12.242 1 90.12 293 SER B C 1
ATOM 5902 O O . SER B 1 293 ? 25.844 -25.172 -11.516 1 90.12 293 SER B O 1
ATOM 5904 N N . LEU B 1 294 ? 26.891 -24.906 -13.391 1 91.06 294 LEU B N 1
ATOM 5905 C CA . LEU B 1 294 ? 26.375 -26.109 -14.008 1 91.06 294 LEU B CA 1
ATOM 5906 C C . LEU B 1 294 ? 27.078 -27.344 -13.469 1 91.06 294 LEU B C 1
ATOM 5908 O O . LEU B 1 294 ? 26.5 -28.438 -13.414 1 91.06 294 LEU B O 1
ATOM 5912 N N . GLY B 1 295 ? 28.281 -27.156 -13.078 1 89.19 295 GLY B N 1
ATOM 5913 C CA . GLY B 1 295 ? 29.125 -28.312 -12.852 1 89.19 295 GLY B CA 1
ATOM 5914 C C . GLY B 1 295 ? 29.766 -28.844 -14.117 1 89.19 295 GLY B C 1
ATOM 5915 O O . GLY B 1 295 ? 29.281 -28.594 -15.219 1 89.19 295 GLY B O 1
ATOM 5916 N N . ASP B 1 296 ? 30.672 -29.672 -14.016 1 87.31 296 ASP B N 1
ATOM 5917 C CA . ASP B 1 296 ? 31.516 -30.094 -15.141 1 87.31 296 ASP B CA 1
ATOM 5918 C C . ASP B 1 296 ? 30.719 -30.984 -16.094 1 87.31 296 ASP B C 1
ATOM 5920 O O . ASP B 1 296 ? 30.781 -30.812 -17.312 1 87.31 296 ASP B O 1
ATOM 5924 N N . SER B 1 297 ? 30.047 -31.859 -15.586 1 86.19 297 SER B N 1
ATOM 5925 C CA . SER B 1 297 ? 29.328 -32.844 -16.406 1 86.19 297 SER B CA 1
ATOM 5926 C C . SER B 1 297 ? 28.281 -32.156 -17.281 1 86.19 297 SER B C 1
ATOM 5928 O O . SER B 1 297 ? 28.234 -32.406 -18.484 1 86.19 297 SER B O 1
ATOM 5930 N N . ILE B 1 298 ? 27.5 -31.344 -16.75 1 90.25 298 ILE B N 1
ATOM 5931 C CA . ILE B 1 298 ? 26.422 -30.672 -17.469 1 90.25 298 ILE B CA 1
ATOM 5932 C C . ILE B 1 298 ? 27.016 -29.656 -18.453 1 90.25 298 ILE B C 1
ATOM 5934 O O . ILE B 1 298 ? 26.516 -29.516 -19.578 1 90.25 298 ILE B O 1
ATOM 5938 N N . TYR B 1 299 ? 28.031 -29 -17.969 1 89.06 299 TYR B N 1
ATOM 5939 C CA . TYR B 1 299 ? 28.672 -28.016 -18.828 1 89.06 299 TYR B CA 1
ATOM 5940 C C . TYR B 1 299 ? 29.203 -28.672 -20.109 1 89.06 299 TYR B C 1
ATOM 5942 O O . TYR B 1 299 ? 29 -28.141 -21.203 1 89.06 299 TYR B O 1
ATOM 5950 N N . LYS B 1 300 ? 29.797 -29.781 -19.969 1 86.69 300 LYS B N 1
ATOM 5951 C CA . LYS B 1 300 ? 30.328 -30.5 -21.109 1 86.69 300 LYS B CA 1
ATOM 5952 C C . LYS B 1 300 ? 29.219 -30.953 -22.047 1 86.69 300 LYS B C 1
ATOM 5954 O O . LYS B 1 300 ? 29.375 -30.922 -23.266 1 86.69 300 LYS B O 1
ATOM 5959 N N . SER B 1 301 ? 28.203 -31.297 -21.469 1 87.44 301 SER B N 1
ATOM 5960 C CA . SER B 1 301 ? 27.094 -31.812 -22.25 1 87.44 301 SER B CA 1
ATOM 5961 C C . SER B 1 301 ? 26.453 -30.703 -23.078 1 87.44 301 SER B C 1
ATOM 5963 O O . SER B 1 301 ? 25.984 -30.938 -24.203 1 87.44 301 SER B O 1
ATOM 5965 N N . ILE B 1 302 ? 26.406 -29.547 -22.578 1 86.19 302 ILE B N 1
ATOM 5966 C CA . ILE B 1 302 ? 25.75 -28.422 -23.234 1 86.19 302 ILE B CA 1
ATOM 5967 C C . ILE B 1 302 ? 26.688 -27.812 -24.266 1 86.19 302 ILE B C 1
ATOM 5969 O O . ILE B 1 302 ? 26.234 -27.297 -25.297 1 86.19 302 ILE B O 1
ATOM 5973 N N . THR B 1 303 ? 27.984 -27.969 -23.953 1 82.44 303 THR B N 1
ATOM 5974 C CA . THR B 1 303 ? 28.938 -27.266 -24.797 1 82.44 303 THR B CA 1
ATOM 5975 C C . THR B 1 303 ? 29.5 -28.203 -25.875 1 82.44 303 THR B C 1
ATOM 5977 O O . THR B 1 303 ? 30.344 -27.797 -26.688 1 82.44 303 THR B O 1
ATOM 5980 N N . VAL B 1 304 ? 29 -29.406 -25.938 1 81.75 304 VAL B N 1
ATOM 5981 C CA . VAL B 1 304 ? 29.438 -30.375 -26.922 1 81.75 304 VAL B CA 1
ATOM 5982 C C . VAL B 1 304 ? 29.031 -29.906 -28.312 1 81.75 304 VAL B C 1
ATOM 5984 O O . VAL B 1 304 ? 28.172 -29.047 -28.469 1 81.75 304 VAL B O 1
ATOM 5987 N N . GLU B 1 305 ? 29.688 -30.422 -29.312 1 79.5 305 GLU B N 1
ATOM 5988 C CA . GLU B 1 305 ? 29.422 -30.016 -30.688 1 79.5 305 GLU B CA 1
ATOM 5989 C C . GLU B 1 305 ? 28.031 -30.438 -31.141 1 79.5 305 GLU B C 1
ATOM 5991 O O . GLU B 1 305 ? 27.312 -29.672 -31.781 1 79.5 305 GLU B O 1
ATOM 5996 N N . HIS B 1 306 ? 27.734 -31.656 -30.844 1 84.19 306 HIS B N 1
ATOM 5997 C CA . HIS B 1 306 ? 26.391 -32.125 -31.188 1 84.19 306 HIS B CA 1
ATOM 5998 C C . HIS B 1 306 ? 25.531 -32.25 -29.938 1 84.19 306 HIS B C 1
ATOM 6000 O O . HIS B 1 306 ? 25.594 -33.25 -29.219 1 84.19 306 HIS B O 1
ATOM 6006 N N . PHE B 1 307 ? 24.766 -31.266 -29.812 1 85.69 307 PHE B N 1
ATOM 6007 C CA . PHE B 1 307 ? 23.938 -31.188 -28.609 1 85.69 307 PHE B CA 1
ATOM 6008 C C . PHE B 1 307 ? 22.562 -31.781 -28.875 1 85.69 307 PHE B C 1
ATOM 6010 O O . PHE B 1 307 ? 21.906 -31.453 -29.875 1 85.69 307 PHE B O 1
ATOM 6017 N N . ASP B 1 308 ? 22.297 -32.75 -28.031 1 85.25 308 ASP B N 1
ATOM 6018 C CA . ASP B 1 308 ? 20.969 -33.344 -28.031 1 85.25 308 ASP B CA 1
ATOM 6019 C C . ASP B 1 308 ? 20.312 -33.188 -26.656 1 85.25 308 ASP B C 1
ATOM 6021 O O . ASP B 1 308 ? 20.75 -33.812 -25.688 1 85.25 308 ASP B O 1
ATOM 6025 N N . THR B 1 309 ? 19.25 -32.531 -26.641 1 86.25 309 THR B N 1
ATOM 6026 C CA . THR B 1 309 ? 18.562 -32.219 -25.391 1 86.25 309 THR B CA 1
ATOM 6027 C C . THR B 1 309 ? 18.062 -33.469 -24.719 1 86.25 309 THR B C 1
ATOM 6029 O O . THR B 1 309 ? 18.141 -33.625 -23.484 1 86.25 309 THR B O 1
ATOM 6032 N N . VAL B 1 310 ? 17.578 -34.375 -25.516 1 83.25 310 VAL B N 1
ATOM 6033 C CA . VAL B 1 310 ? 17 -35.594 -24.984 1 83.25 310 VAL B CA 1
ATOM 6034 C C . VAL B 1 310 ? 18.094 -36.469 -24.359 1 83.25 310 VAL B C 1
ATOM 6036 O O . VAL B 1 310 ? 17.891 -37.094 -23.328 1 83.25 310 VAL B O 1
ATOM 6039 N N . GLN B 1 311 ? 19.219 -36.469 -25.062 1 83.88 311 GLN B N 1
ATOM 6040 C CA . GLN B 1 311 ? 20.344 -37.25 -24.547 1 83.88 311 GLN B CA 1
ATOM 6041 C C . GLN B 1 311 ? 20.812 -36.688 -23.203 1 83.88 311 GLN B C 1
ATOM 6043 O O . GLN B 1 311 ? 21.094 -37.469 -22.281 1 83.88 311 GLN B O 1
ATOM 6048 N N . LEU B 1 312 ? 20.859 -35.438 -23.109 1 88.56 312 LEU B N 1
ATOM 6049 C CA . LEU B 1 312 ? 21.266 -34.812 -21.859 1 88.56 312 LEU B CA 1
ATOM 6050 C C . LEU B 1 312 ? 20.312 -35.156 -20.719 1 88.56 312 LEU B C 1
ATOM 6052 O O . LEU B 1 312 ? 20.75 -35.562 -19.641 1 88.56 312 LEU B O 1
ATOM 6056 N N . LEU B 1 313 ? 19.062 -35.094 -20.938 1 88.81 313 LEU B N 1
ATOM 6057 C CA . LEU B 1 313 ? 18.047 -35.281 -19.906 1 88.81 313 LEU B CA 1
ATOM 6058 C C . LEU B 1 313 ? 18 -36.75 -19.484 1 88.81 313 LEU B C 1
ATOM 6060 O O . LEU B 1 313 ? 17.688 -37.062 -18.328 1 88.81 313 LEU B O 1
ATOM 6064 N N . SER B 1 314 ? 18.375 -37.594 -20.422 1 84.81 314 SER B N 1
ATOM 6065 C CA . SER B 1 314 ? 18.375 -39.031 -20.125 1 84.81 314 SER B CA 1
ATOM 6066 C C . SER B 1 314 ? 19.516 -39.406 -19.172 1 84.81 314 SER B C 1
ATOM 6068 O O . SER B 1 314 ? 19.438 -40.406 -18.469 1 84.81 314 SER B O 1
ATOM 6070 N N . THR B 1 315 ? 20.516 -38.594 -19.203 1 83.94 315 THR B N 1
ATOM 6071 C CA . THR B 1 315 ? 21.672 -38.906 -18.375 1 83.94 315 THR B CA 1
ATOM 6072 C C . THR B 1 315 ? 21.5 -38.312 -16.969 1 83.94 315 THR B C 1
ATOM 6074 O O . THR B 1 315 ? 22.281 -38.625 -16.062 1 83.94 315 THR B O 1
ATOM 6077 N N . MET B 1 316 ? 20.484 -37.531 -16.797 1 87.5 316 MET B N 1
ATOM 6078 C CA . MET B 1 316 ? 20.297 -36.844 -15.516 1 87.5 316 MET B CA 1
ATOM 6079 C C . MET B 1 316 ? 19.375 -37.656 -14.609 1 87.5 316 MET B C 1
ATOM 6081 O O . MET B 1 316 ? 18.547 -38.438 -15.078 1 87.5 316 MET B O 1
ATOM 6085 N N . ASP B 1 317 ? 19.609 -37.5 -13.344 1 87.31 317 ASP B N 1
ATOM 6086 C CA . ASP B 1 317 ? 18.766 -38.125 -12.336 1 87.31 317 ASP B CA 1
ATOM 6087 C C . ASP B 1 317 ? 17.609 -37.219 -11.938 1 87.31 317 ASP B C 1
ATOM 6089 O O . ASP B 1 317 ? 17.781 -36.281 -11.164 1 87.31 317 ASP B O 1
ATOM 6093 N N . PHE B 1 318 ? 16.453 -37.656 -12.398 1 88.38 318 PHE B N 1
ATOM 6094 C CA . PHE B 1 318 ? 15.25 -36.875 -12.086 1 88.38 318 PHE B CA 1
ATOM 6095 C C . PHE B 1 318 ? 14.312 -37.688 -11.188 1 88.38 318 PHE B C 1
ATOM 6097 O O . PHE B 1 318 ? 13.094 -37.594 -11.32 1 88.38 318 PHE B O 1
ATOM 6104 N N . SER B 1 319 ? 14.898 -38.469 -10.273 1 81.81 319 SER B N 1
ATOM 6105 C CA . SER B 1 319 ? 14.133 -39.375 -9.414 1 81.81 319 SER B CA 1
ATOM 6106 C C . SER B 1 319 ? 13.336 -38.594 -8.375 1 81.81 319 SER B C 1
ATOM 6108 O O . SER B 1 319 ? 12.289 -39.062 -7.906 1 81.81 319 SER B O 1
ATOM 6110 N N . THR B 1 320 ? 13.875 -37.406 -8.031 1 84.12 320 THR B N 1
ATOM 6111 C CA . THR B 1 320 ? 13.188 -36.562 -7.047 1 84.12 320 THR B CA 1
ATOM 6112 C C . THR B 1 320 ? 12.961 -35.156 -7.594 1 84.12 320 THR B C 1
ATOM 6114 O O . THR B 1 320 ? 13.695 -34.719 -8.469 1 84.12 320 THR B O 1
ATOM 6117 N N . GLU B 1 321 ? 11.969 -34.594 -7.039 1 85 321 GLU B N 1
ATOM 6118 C CA . GLU B 1 321 ? 11.672 -33.219 -7.418 1 85 321 GLU B CA 1
ATOM 6119 C C . GLU B 1 321 ? 12.836 -32.281 -7.082 1 85 321 GLU B C 1
ATOM 6121 O O . GLU B 1 321 ? 13.094 -31.312 -7.801 1 85 321 GLU B O 1
ATOM 6126 N N . HIS B 1 322 ? 13.438 -32.562 -6.012 1 88.44 322 HIS B N 1
ATOM 6127 C CA . HIS B 1 322 ? 14.562 -31.766 -5.57 1 88.44 322 HIS B CA 1
ATOM 6128 C C . HIS B 1 322 ? 15.688 -31.766 -6.605 1 88.44 322 HIS B C 1
ATOM 6130 O O . HIS B 1 322 ? 16.312 -30.734 -6.855 1 88.44 322 HIS B O 1
ATOM 6136 N N . LYS B 1 323 ? 15.906 -32.875 -7.16 1 90.69 323 LYS B N 1
ATOM 6137 C CA . LYS B 1 323 ? 16.969 -33 -8.156 1 90.69 323 LYS B CA 1
ATOM 6138 C C . LYS B 1 323 ? 16.625 -32.219 -9.43 1 90.69 323 LYS B C 1
ATOM 6140 O O . LYS B 1 323 ? 17.484 -31.594 -10.039 1 90.69 323 LYS B O 1
ATOM 6145 N N . VAL B 1 324 ? 15.383 -32.344 -9.742 1 91.5 324 VAL B N 1
ATOM 6146 C CA . VAL B 1 324 ? 14.922 -31.609 -10.922 1 91.5 324 VAL B CA 1
ATOM 6147 C C . VAL B 1 324 ? 15.07 -30.109 -10.695 1 91.5 324 VAL B C 1
ATOM 6149 O O . VAL B 1 324 ? 15.539 -29.375 -11.578 1 91.5 324 VAL B O 1
ATOM 6152 N N . LEU B 1 325 ? 14.695 -29.656 -9.555 1 92.69 325 LEU B N 1
ATOM 6153 C CA . LEU B 1 325 ? 14.766 -28.25 -9.211 1 92.69 325 LEU B CA 1
ATOM 6154 C C . LEU B 1 325 ? 16.219 -27.766 -9.18 1 92.69 325 LEU B C 1
ATOM 6156 O O . LEU B 1 325 ? 16.516 -26.656 -9.625 1 92.69 325 LEU B O 1
ATOM 6160 N N . ASP B 1 326 ? 17.047 -28.531 -8.609 1 92.81 326 ASP B N 1
ATOM 6161 C CA . ASP B 1 326 ? 18.469 -28.188 -8.562 1 92.81 326 ASP B CA 1
ATOM 6162 C C . ASP B 1 326 ? 19.031 -28.031 -9.969 1 92.81 326 ASP B C 1
ATOM 6164 O O . ASP B 1 326 ? 19.797 -27.078 -10.227 1 92.81 326 ASP B O 1
ATOM 6168 N N . PHE B 1 327 ? 18.719 -29.016 -10.773 1 93.5 327 PHE B N 1
ATOM 6169 C CA . PHE B 1 327 ? 19.156 -28.953 -12.164 1 93.5 327 PHE B CA 1
ATOM 6170 C C . PHE B 1 327 ? 18.641 -27.688 -12.836 1 93.5 327 PHE B C 1
ATOM 6172 O O . PHE B 1 327 ? 19.406 -26.984 -13.5 1 93.5 327 PHE B O 1
ATOM 6179 N N . LYS B 1 328 ? 17.375 -27.359 -12.625 1 93.94 328 LYS B N 1
ATOM 6180 C CA . LYS B 1 328 ? 16.766 -26.156 -13.164 1 93.94 328 LYS B CA 1
ATOM 6181 C C . LYS B 1 328 ? 17.484 -24.906 -12.656 1 93.94 328 LYS B C 1
ATOM 6183 O O . LYS B 1 328 ? 17.766 -23.984 -13.422 1 93.94 328 LYS B O 1
ATOM 6188 N N . ASN B 1 329 ? 17.766 -24.828 -11.438 1 94.81 329 ASN B N 1
ATOM 6189 C CA . ASN B 1 329 ? 18.422 -23.688 -10.82 1 94.81 329 ASN B CA 1
ATOM 6190 C C . ASN B 1 329 ? 19.812 -23.453 -11.43 1 94.81 329 ASN B C 1
ATOM 6192 O O . ASN B 1 329 ? 20.188 -22.312 -11.672 1 94.81 329 ASN B O 1
ATOM 6196 N N . ARG B 1 330 ? 20.453 -24.531 -11.633 1 93.94 330 ARG B N 1
ATOM 6197 C CA . ARG B 1 330 ? 21.797 -24.438 -12.203 1 93.94 330 ARG B CA 1
ATOM 6198 C C . ARG B 1 330 ? 21.75 -23.906 -13.633 1 93.94 330 ARG B C 1
ATOM 6200 O O . ARG B 1 330 ? 22.562 -23.047 -14.008 1 93.94 330 ARG B O 1
ATOM 6207 N N . ILE B 1 331 ? 20.844 -24.438 -14.344 1 93.75 331 ILE B N 1
ATOM 6208 C CA . ILE B 1 331 ? 20.688 -24.016 -15.734 1 93.75 331 ILE B CA 1
ATOM 6209 C C . ILE B 1 331 ? 20.312 -22.547 -15.797 1 93.75 331 ILE B C 1
ATOM 6211 O O . ILE B 1 331 ? 20.906 -21.766 -16.562 1 93.75 331 ILE B O 1
ATOM 6215 N N . GLU B 1 332 ? 19.344 -22.109 -15.008 1 94.75 332 GLU B N 1
ATOM 6216 C CA . GLU B 1 332 ? 18.891 -20.719 -14.992 1 94.75 332 GLU B CA 1
ATOM 6217 C C . GLU B 1 332 ? 20.016 -19.781 -14.57 1 94.75 332 GLU B C 1
ATOM 6219 O O . GLU B 1 332 ? 20.188 -18.719 -15.164 1 94.75 332 GLU B O 1
ATOM 6224 N N . ALA B 1 333 ? 20.703 -20.172 -13.562 1 94.31 333 ALA B N 1
ATOM 6225 C CA . ALA B 1 333 ? 21.844 -19.375 -13.094 1 94.31 333 ALA B CA 1
ATOM 6226 C C . ALA B 1 333 ? 22.859 -19.156 -14.203 1 94.31 333 ALA B C 1
ATOM 6228 O O . ALA B 1 333 ? 23.359 -18.047 -14.391 1 94.31 333 ALA B O 1
ATOM 6229 N N . SER B 1 334 ? 23.109 -20.188 -14.93 1 91.88 334 SER B N 1
ATOM 6230 C CA . SER B 1 334 ? 24.094 -20.125 -16 1 91.88 334 SER B CA 1
ATOM 6231 C C . SER B 1 334 ? 23.625 -19.203 -17.125 1 91.88 334 SER B C 1
ATOM 6233 O O . SER B 1 334 ? 24.422 -18.469 -17.719 1 91.88 334 SER B O 1
ATOM 6235 N N . ILE B 1 335 ? 22.406 -19.297 -17.406 1 91.56 335 ILE B N 1
ATOM 6236 C CA . ILE B 1 335 ? 21.844 -18.422 -18.438 1 91.56 335 ILE B CA 1
ATOM 6237 C C . ILE B 1 335 ? 22.031 -16.969 -18.031 1 91.56 335 ILE B C 1
ATOM 6239 O O . ILE B 1 335 ? 22.438 -16.141 -18.859 1 91.56 335 ILE B O 1
ATOM 6243 N N . VAL B 1 336 ? 21.766 -16.656 -16.812 1 92.31 336 VAL B N 1
ATOM 6244 C CA . VAL B 1 336 ? 21.891 -15.289 -16.312 1 92.31 336 VAL B CA 1
ATOM 6245 C C . VAL B 1 336 ? 23.344 -14.836 -16.406 1 92.31 336 VAL B C 1
ATOM 6247 O O . VAL B 1 336 ? 23.625 -13.703 -16.797 1 92.31 336 VAL B O 1
ATOM 6250 N N . ILE B 1 337 ? 24.203 -15.695 -16.047 1 89.56 337 ILE B N 1
ATOM 6251 C CA . ILE B 1 337 ? 25.641 -15.383 -16.078 1 89.56 337 ILE B CA 1
ATOM 6252 C C . ILE B 1 337 ? 26.078 -15.094 -17.5 1 89.56 337 ILE B C 1
ATOM 6254 O O . ILE B 1 337 ? 26.766 -14.109 -17.766 1 89.56 337 ILE B O 1
ATOM 6258 N N . TRP B 1 338 ? 25.656 -15.953 -18.406 1 87.44 338 TRP B N 1
ATOM 6259 C CA . TRP B 1 338 ? 26.031 -15.797 -19.812 1 87.44 338 TRP B CA 1
ATOM 6260 C C . TRP B 1 338 ? 25.453 -14.508 -20.391 1 87.44 338 TRP B C 1
ATOM 6262 O O . TRP B 1 338 ? 26.141 -13.797 -21.125 1 87.44 338 TRP B O 1
ATOM 6272 N N . LYS B 1 339 ? 24.297 -14.172 -20.062 1 87.25 339 LYS B N 1
ATOM 6273 C CA . LYS B 1 339 ? 23.656 -12.961 -20.562 1 87.25 339 LYS B CA 1
ATOM 6274 C C . LYS B 1 339 ? 24.344 -11.711 -20.031 1 87.25 339 LYS B C 1
ATOM 6276 O O . LYS B 1 339 ? 24.484 -10.719 -20.75 1 87.25 339 LYS B O 1
ATOM 6281 N N . ARG B 1 340 ? 24.703 -11.75 -18.859 1 85.19 340 ARG B N 1
ATOM 6282 C CA . ARG B 1 340 ? 25.359 -10.609 -18.25 1 85.19 340 ARG B CA 1
ATOM 6283 C C . ARG B 1 340 ? 26.719 -10.359 -18.891 1 85.19 340 ARG B C 1
ATOM 6285 O O . ARG B 1 340 ? 27.094 -9.203 -19.125 1 85.19 340 ARG B O 1
ATOM 6292 N N . LYS B 1 341 ? 27.406 -11.336 -19.125 1 80.38 341 LYS B N 1
ATOM 6293 C CA . LYS B 1 341 ? 28.734 -11.234 -19.734 1 80.38 341 LYS B CA 1
ATOM 6294 C C . LYS B 1 341 ? 28.641 -10.727 -21.172 1 80.38 341 LYS B C 1
ATOM 6296 O O . LYS B 1 341 ? 29.562 -10.062 -21.656 1 80.38 341 LYS B O 1
ATOM 6301 N N . MET B 1 342 ? 27.609 -11.102 -21.781 1 78.12 342 MET B N 1
ATOM 6302 C CA . MET B 1 342 ? 27.391 -10.641 -23.141 1 78.12 342 MET B CA 1
ATOM 6303 C C . MET B 1 342 ? 27.156 -9.133 -23.172 1 78.12 342 MET B C 1
ATOM 6305 O O . MET B 1 342 ? 27.578 -8.453 -24.109 1 78.12 342 MET B O 1
ATOM 6309 N N . VAL B 1 343 ? 26.484 -8.609 -22.141 1 70.12 343 VAL B N 1
ATOM 6310 C CA . VAL B 1 343 ? 26.141 -7.191 -22.094 1 70.12 343 VAL B CA 1
ATOM 6311 C C . VAL B 1 343 ? 27.359 -6.391 -21.609 1 70.12 343 VAL B C 1
ATOM 6313 O O . VAL B 1 343 ? 27.625 -5.301 -22.109 1 70.12 343 VAL B O 1
ATOM 6316 N N . GLN B 1 344 ? 28.031 -6.789 -20.547 1 63.84 344 GLN B N 1
ATOM 6317 C CA . GLN B 1 344 ? 29.188 -6.086 -20.016 1 63.84 344 GLN B CA 1
ATOM 6318 C C . GLN B 1 344 ? 30.344 -6.051 -21.016 1 63.84 344 GLN B C 1
ATOM 6320 O O . GLN B 1 344 ? 31.141 -5.109 -21.031 1 63.84 344 GLN B O 1
ATOM 6325 N N . LYS B 1 345 ? 30.578 -7.082 -21.797 1 57.97 345 LYS B N 1
ATOM 6326 C CA . LYS B 1 345 ? 31.688 -7.117 -22.734 1 57.97 345 LYS B CA 1
ATOM 6327 C C . LYS B 1 345 ? 31.516 -6.07 -23.844 1 57.97 345 LYS B C 1
ATOM 6329 O O . LYS B 1 345 ? 32.469 -5.77 -24.578 1 57.97 345 LYS B O 1
ATOM 6334 N N . ASP B 1 346 ? 30.359 -5.598 -24.156 1 49.75 346 ASP B N 1
ATOM 6335 C CA . ASP B 1 346 ? 30.422 -4.574 -25.203 1 49.75 346 ASP B CA 1
ATOM 6336 C C . ASP B 1 346 ? 31.312 -3.412 -24.766 1 49.75 346 ASP B C 1
ATOM 6338 O O . ASP B 1 346 ? 31.625 -2.523 -25.562 1 49.75 346 ASP B O 1
ATOM 6342 N N . GLY B 1 347 ? 31.734 -3.057 -23.516 1 45.38 347 GLY B N 1
ATOM 6343 C CA . GLY B 1 347 ? 32.719 -2.004 -23.344 1 45.38 347 GLY B CA 1
ATOM 6344 C C . GLY B 1 347 ? 34.156 -2.482 -23.594 1 45.38 347 GLY B C 1
ATOM 6345 O O . GLY B 1 347 ? 34.969 -1.73 -24.094 1 45.38 347 GLY B O 1
ATOM 6346 N N . ARG B 1 348 ? 34.938 -3.379 -22.688 1 44.06 348 ARG B N 1
ATOM 6347 C CA . ARG B 1 348 ? 36.344 -3.594 -22.922 1 44.06 348 ARG B CA 1
ATOM 6348 C C . ARG B 1 348 ? 36.562 -4.727 -23.906 1 44.06 348 ARG B C 1
ATOM 6350 O O . ARG B 1 348 ? 35.875 -5.746 -23.859 1 44.06 348 ARG B O 1
ATOM 6357 N N . PRO B 1 349 ? 37.219 -4.457 -25 1 44.53 349 PRO B N 1
ATOM 6358 C CA . PRO B 1 349 ? 37.594 -5.469 -26 1 44.53 349 PRO B CA 1
ATOM 6359 C C . PRO B 1 349 ? 38.094 -6.77 -25.359 1 44.53 349 PRO B C 1
ATOM 6361 O O . PRO B 1 349 ? 38.938 -6.742 -24.453 1 44.53 349 PRO B O 1
ATOM 6364 N N . SER B 1 350 ? 37.281 -7.816 -25.219 1 42.75 350 SER B N 1
ATOM 6365 C CA . SER B 1 350 ? 37.812 -9.094 -24.766 1 42.75 350 SER B CA 1
ATOM 6366 C C . SER B 1 350 ? 39.125 -9.43 -25.453 1 42.75 350 SER B C 1
ATOM 6368 O O . SER B 1 350 ? 39.281 -9.203 -26.656 1 42.75 350 SER B O 1
ATOM 6370 N N . TRP B 1 351 ? 40.188 -9.562 -24.844 1 42.09 351 TRP B N 1
ATOM 6371 C CA . TRP B 1 351 ? 41.406 -10.133 -25.391 1 42.09 351 TRP B CA 1
ATOM 6372 C C . TRP B 1 351 ? 41.125 -11.375 -26.219 1 42.09 351 TRP B C 1
ATOM 6374 O O . TRP B 1 351 ? 40.219 -12.156 -25.891 1 42.09 351 TRP B O 1
ATOM 6384 N N . PRO B 1 352 ? 41.594 -11.711 -27.5 1 45.41 352 PRO B N 1
ATOM 6385 C CA . PRO B 1 352 ? 41.438 -12.773 -28.5 1 45.41 352 PRO B CA 1
ATOM 6386 C C . PRO B 1 352 ? 41.312 -14.156 -27.859 1 45.41 352 PRO B C 1
ATOM 6388 O O . PRO B 1 352 ? 40.875 -15.109 -28.531 1 45.41 352 PRO B O 1
ATOM 6391 N N . GLY B 1 353 ? 42.156 -14.797 -26.969 1 44.25 353 GLY B N 1
ATOM 6392 C CA . GLY B 1 353 ? 42.5 -16.156 -26.641 1 44.25 353 GLY B CA 1
ATOM 6393 C C . GLY B 1 353 ? 41.406 -16.922 -25.953 1 44.25 353 GLY B C 1
ATOM 6394 O O . GLY B 1 353 ? 41.125 -18.078 -26.297 1 44.25 353 GLY B O 1
ATOM 6395 N N . THR B 1 354 ? 41.219 -16.953 -24.609 1 47.66 354 THR B N 1
ATOM 6396 C CA . THR B 1 354 ? 40.656 -17.984 -23.75 1 47.66 354 THR B CA 1
ATOM 6397 C C . THR B 1 354 ? 39.156 -17.984 -23.812 1 47.66 354 THR B C 1
ATOM 6399 O O . THR B 1 354 ? 38.5 -18.844 -23.219 1 47.66 354 THR B O 1
ATOM 6402 N N . GLY B 1 355 ? 38.375 -16.953 -24.109 1 51.53 355 GLY B N 1
ATOM 6403 C CA . GLY B 1 355 ? 36.969 -16.797 -23.672 1 51.53 355 GLY B CA 1
ATOM 6404 C C . GLY B 1 355 ? 35.969 -17.234 -24.719 1 51.53 355 GLY B C 1
ATOM 6405 O O . GLY B 1 355 ? 36.312 -17.344 -25.891 1 51.53 355 GLY B O 1
ATOM 6406 N N . VAL B 1 356 ? 35.094 -18.203 -24.344 1 59.56 356 VAL B N 1
ATOM 6407 C CA . VAL B 1 356 ? 33.969 -18.609 -25.172 1 59.56 356 VAL B CA 1
ATOM 6408 C C . VAL B 1 356 ? 33.406 -17.406 -25.938 1 59.56 356 VAL B C 1
ATOM 6410 O O . VAL B 1 356 ? 33.188 -16.344 -25.344 1 59.56 356 VAL B O 1
ATOM 6413 N N . SER B 1 357 ? 33.594 -17.438 -27.312 1 66.81 357 SER B N 1
ATOM 6414 C CA . SER B 1 357 ? 33.094 -16.406 -28.203 1 66.81 357 SER B CA 1
ATOM 6415 C C . SER B 1 357 ? 31.656 -16.062 -27.922 1 66.81 357 SER B C 1
ATOM 6417 O O . SER B 1 357 ? 30.938 -16.859 -27.312 1 66.81 357 SER B O 1
ATOM 6419 N N . VAL B 1 358 ? 31.312 -14.844 -28.203 1 69.88 358 VAL B N 1
ATOM 6420 C CA . VAL B 1 358 ? 29.953 -14.328 -28.062 1 69.88 358 VAL B CA 1
ATOM 6421 C C . VAL B 1 358 ? 28.969 -15.266 -28.766 1 69.88 358 VAL B C 1
ATOM 6423 O O . VAL B 1 358 ? 27.891 -15.547 -28.25 1 69.88 358 VAL B O 1
ATOM 6426 N N . GLY B 1 359 ? 29.422 -15.797 -29.875 1 74.06 359 GLY B N 1
ATOM 6427 C CA . GLY B 1 359 ? 28.562 -16.703 -30.625 1 74.06 359 GLY B CA 1
ATOM 6428 C C . GLY B 1 359 ? 28.328 -18.016 -29.922 1 74.06 359 GLY B C 1
ATOM 6429 O O . GLY B 1 359 ? 27.203 -18.531 -29.922 1 74.06 359 GLY B O 1
ATOM 6430 N N . LYS B 1 360 ? 29.359 -18.5 -29.375 1 78.5 360 LYS B N 1
ATOM 6431 C CA . LYS B 1 360 ? 29.219 -19.766 -28.656 1 78.5 360 LYS B CA 1
ATOM 6432 C C . LYS B 1 360 ? 28.344 -19.594 -27.422 1 78.5 360 LYS B C 1
ATOM 6434 O O . LYS B 1 360 ? 27.547 -20.469 -27.094 1 78.5 360 LYS B O 1
ATOM 6439 N N . ARG B 1 361 ? 28.453 -18.484 -26.828 1 79.25 361 ARG B N 1
ATOM 6440 C CA . ARG B 1 361 ? 27.641 -18.219 -25.641 1 79.25 361 ARG B CA 1
ATOM 6441 C C . ARG B 1 361 ? 26.156 -18.141 -25.984 1 79.25 361 ARG B C 1
ATOM 6443 O O . ARG B 1 361 ? 25.312 -18.625 -25.234 1 79.25 361 ARG B O 1
ATOM 6450 N N . GLU B 1 362 ? 25.906 -17.547 -27.078 1 83.62 362 GLU B N 1
ATOM 6451 C CA . GLU B 1 362 ? 24.531 -17.484 -27.547 1 83.62 362 GLU B CA 1
ATOM 6452 C C . GLU B 1 362 ? 23.969 -18.875 -27.812 1 83.62 362 GLU B C 1
ATOM 6454 O O . GLU B 1 362 ? 22.797 -19.141 -27.531 1 83.62 362 GLU B O 1
ATOM 6459 N N . LEU B 1 363 ? 24.844 -19.641 -28.344 1 86.31 363 LEU B N 1
ATOM 6460 C CA . LEU B 1 363 ? 24.438 -21.016 -28.625 1 86.31 363 LEU B CA 1
ATOM 6461 C C . LEU B 1 363 ? 24.156 -21.781 -27.328 1 86.31 363 LEU B C 1
ATOM 6463 O O . LEU B 1 363 ? 23.188 -22.516 -27.219 1 86.31 363 LEU B O 1
ATOM 6467 N N . PHE B 1 364 ? 25.016 -21.609 -26.391 1 85.38 364 PHE B N 1
ATOM 6468 C CA . PHE B 1 364 ? 24.844 -22.25 -25.094 1 85.38 364 PHE B CA 1
ATOM 6469 C C . PHE B 1 364 ? 23.562 -21.781 -24.422 1 85.38 364 PHE B C 1
ATOM 6471 O O . PHE B 1 364 ? 22.844 -22.594 -23.812 1 85.38 364 PHE B O 1
ATOM 6478 N N . GLU B 1 365 ? 23.297 -20.531 -24.531 1 87.69 365 GLU B N 1
ATOM 6479 C CA . GLU B 1 365 ? 22.078 -19.953 -23.969 1 87.69 365 GLU B CA 1
ATOM 6480 C C . GLU B 1 365 ? 20.828 -20.562 -24.594 1 87.69 365 GLU B C 1
ATOM 6482 O O . GLU B 1 365 ? 19.875 -20.922 -23.906 1 87.69 365 GLU B O 1
ATOM 6487 N N . GLU B 1 366 ? 20.859 -20.656 -25.828 1 88.31 366 GLU B N 1
ATOM 6488 C CA . GLU B 1 366 ? 19.719 -21.219 -26.547 1 88.31 366 GLU B CA 1
ATOM 6489 C C . GLU B 1 366 ? 19.484 -22.672 -26.156 1 88.31 366 GLU B C 1
ATOM 6491 O O . GLU B 1 366 ? 18.328 -23.094 -25.984 1 88.31 366 GLU B O 1
ATOM 6496 N N . ARG B 1 367 ? 20.547 -23.422 -26.125 1 90.62 367 ARG B N 1
ATOM 6497 C CA . ARG B 1 367 ? 20.453 -24.812 -25.719 1 90.62 367 ARG B CA 1
ATOM 6498 C C . ARG B 1 367 ? 19.891 -24.953 -24.297 1 90.62 367 ARG B C 1
ATOM 6500 O O . ARG B 1 367 ? 19.016 -25.781 -24.047 1 90.62 367 ARG B O 1
ATOM 6507 N N . ALA B 1 368 ? 20.422 -24.109 -23.422 1 89.94 368 ALA B N 1
ATOM 6508 C CA . ALA B 1 368 ? 19.969 -24.125 -22.031 1 89.94 368 ALA B CA 1
ATOM 6509 C C . ALA B 1 368 ? 18.5 -23.734 -21.922 1 89.94 368 ALA B C 1
ATOM 6511 O O . ALA B 1 368 ? 17.75 -24.328 -21.141 1 89.94 368 ALA B O 1
ATOM 6512 N N . GLU B 1 369 ? 18.031 -22.797 -22.688 1 90 369 GLU B N 1
ATOM 6513 C CA . GLU B 1 369 ? 16.625 -22.375 -22.703 1 90 369 GLU B CA 1
ATOM 6514 C C . GLU B 1 369 ? 15.719 -23.5 -23.188 1 90 369 GLU B C 1
ATOM 6516 O O . GLU B 1 369 ? 14.594 -23.656 -22.703 1 90 369 GLU B O 1
ATOM 6521 N N . THR B 1 370 ? 16.203 -24.203 -24.109 1 88.88 370 THR B N 1
ATOM 6522 C CA . THR B 1 370 ? 15.445 -25.344 -24.609 1 88.88 370 THR B CA 1
ATOM 6523 C C . THR B 1 370 ? 15.289 -26.406 -23.531 1 88.88 370 THR B C 1
ATOM 6525 O O . THR B 1 370 ? 14.219 -27 -23.391 1 88.88 370 THR B O 1
ATOM 6528 N N . VAL B 1 371 ? 16.344 -26.641 -22.859 1 90.38 371 VAL B N 1
ATOM 6529 C CA . VAL B 1 371 ? 16.297 -27.594 -21.75 1 90.38 371 VAL B CA 1
ATOM 6530 C C . VAL B 1 371 ? 15.234 -27.156 -20.734 1 90.38 371 VAL B C 1
ATOM 6532 O O . VAL B 1 371 ? 14.461 -27.984 -20.25 1 90.38 371 VAL B O 1
ATOM 6535 N N . LEU B 1 372 ? 15.195 -25.922 -20.453 1 90.12 372 LEU B N 1
ATOM 6536 C CA . LEU B 1 372 ? 14.242 -25.391 -19.484 1 90.12 372 LEU B CA 1
ATOM 6537 C C . LEU B 1 372 ? 12.812 -25.562 -19.969 1 90.12 372 LEU B C 1
ATOM 6539 O O . LEU B 1 372 ? 11.914 -25.844 -19.172 1 90.12 372 LEU B O 1
ATOM 6543 N N . LEU B 1 373 ? 12.609 -25.344 -21.203 1 85.31 373 LEU B N 1
ATOM 6544 C CA . LEU B 1 373 ? 11.281 -25.5 -21.781 1 85.31 373 LEU B CA 1
ATOM 6545 C C . LEU B 1 373 ? 10.789 -26.938 -21.641 1 85.31 373 LEU B C 1
ATOM 6547 O O . LEU B 1 373 ? 9.625 -27.172 -21.312 1 85.31 373 LEU B O 1
ATOM 6551 N N . ILE B 1 374 ? 11.695 -27.859 -21.906 1 85.69 374 ILE B N 1
ATOM 6552 C CA . ILE B 1 374 ? 11.344 -29.281 -21.812 1 85.69 374 ILE B CA 1
ATOM 6553 C C . ILE B 1 374 ? 11.086 -29.656 -20.359 1 85.69 374 ILE B C 1
ATOM 6555 O O . ILE B 1 374 ? 10.164 -30.422 -20.062 1 85.69 374 ILE B O 1
ATOM 6559 N N . LEU B 1 375 ? 11.867 -29.141 -19.5 1 87.56 375 LEU B N 1
ATOM 6560 C CA . LEU B 1 375 ? 11.68 -29.406 -18.078 1 87.56 375 LEU B CA 1
ATOM 6561 C C . LEU B 1 375 ? 10.32 -28.906 -17.609 1 87.56 375 LEU B C 1
ATOM 6563 O O . LEU B 1 375 ? 9.648 -29.578 -16.812 1 87.56 375 LEU B O 1
ATOM 6567 N N . LYS B 1 376 ? 9.969 -27.75 -18.078 1 83 376 LYS B N 1
ATOM 6568 C CA . LYS B 1 376 ? 8.695 -27.156 -17.688 1 83 376 LYS B CA 1
ATOM 6569 C C . LYS B 1 376 ? 7.52 -28 -18.172 1 83 376 LYS B C 1
ATOM 6571 O O . LYS B 1 376 ? 6.508 -28.125 -17.484 1 83 376 LYS B O 1
ATOM 6576 N N . GLN B 1 377 ? 7.688 -28.594 -19.266 1 77.25 377 GLN B N 1
ATOM 6577 C CA . GLN B 1 377 ? 6.645 -29.422 -19.859 1 77.25 377 GLN B CA 1
ATOM 6578 C C . GLN B 1 377 ? 6.543 -30.766 -19.141 1 77.25 377 GLN B C 1
ATOM 6580 O O . GLN B 1 377 ? 5.441 -31.297 -18.938 1 77.25 377 GLN B O 1
ATOM 6585 N N . HIS B 1 378 ? 7.672 -31.281 -18.781 1 80.88 378 HIS B N 1
ATOM 6586 C CA . HIS B 1 378 ? 7.711 -32.625 -18.188 1 80.88 378 HIS B CA 1
ATOM 6587 C C . HIS B 1 378 ? 7.402 -32.562 -16.703 1 80.88 378 HIS B C 1
ATOM 6589 O O . HIS B 1 378 ? 6.914 -33.562 -16.125 1 80.88 378 HIS B O 1
ATOM 6595 N N . PHE B 1 379 ? 7.691 -31.438 -16.125 1 82.38 379 PHE B N 1
ATOM 6596 C CA . PHE B 1 379 ? 7.48 -31.297 -14.695 1 82.38 379 PHE B CA 1
ATOM 6597 C C . PHE B 1 379 ? 6.73 -30 -14.383 1 82.38 379 PHE B C 1
ATOM 6599 O O . PHE B 1 379 ? 7.258 -29.125 -13.703 1 82.38 379 PHE B O 1
ATOM 6606 N N . PRO B 1 380 ? 5.484 -29.938 -14.711 1 74.31 380 PRO B N 1
ATOM 6607 C CA . PRO B 1 380 ? 4.715 -28.703 -14.523 1 74.31 380 PRO B CA 1
ATOM 6608 C C . PRO B 1 380 ? 4.48 -28.375 -13.047 1 74.31 380 PRO B C 1
ATOM 6610 O O . PRO B 1 380 ? 4.266 -27.219 -12.695 1 74.31 380 PRO B O 1
ATOM 6613 N N . GLY B 1 381 ? 4.555 -29.203 -12.234 1 75 381 GLY B N 1
ATOM 6614 C CA . GLY B 1 381 ? 4.273 -28.969 -10.828 1 75 381 GLY B CA 1
ATOM 6615 C C . GLY B 1 381 ? 5.516 -28.656 -10.016 1 75 381 GLY B C 1
ATOM 6616 O O . GLY B 1 381 ? 5.477 -28.688 -8.781 1 75 381 GLY B O 1
ATOM 6617 N N . LEU B 1 382 ? 6.551 -28.328 -10.727 1 84.25 382 LEU B N 1
ATOM 6618 C CA . LEU B 1 382 ? 7.793 -28.031 -10.016 1 84.25 382 LEU B CA 1
ATOM 6619 C C . LEU B 1 382 ? 7.656 -26.75 -9.203 1 84.25 382 LEU B C 1
ATOM 6621 O O . LEU B 1 382 ? 7.051 -25.766 -9.664 1 84.25 382 LEU B O 1
ATOM 6625 N N . PRO B 1 383 ? 8.289 -26.734 -8.023 1 85.56 383 PRO B N 1
ATOM 6626 C CA . PRO B 1 383 ? 8.305 -25.5 -7.238 1 85.56 383 PRO B CA 1
ATOM 6627 C C . PRO B 1 383 ? 9.055 -24.375 -7.938 1 85.56 383 PRO B C 1
ATOM 6629 O O . PRO B 1 383 ? 9.758 -24.609 -8.922 1 85.56 383 PRO B O 1
ATOM 6632 N N . GLN B 1 384 ? 8.852 -23.297 -7.402 1 89.94 384 GLN B N 1
ATOM 6633 C CA . GLN B 1 384 ? 9.508 -22.109 -7.957 1 89.94 384 GLN B CA 1
ATOM 6634 C C . GLN B 1 384 ? 11.023 -22.219 -7.84 1 89.94 384 GLN B C 1
ATOM 6636 O O . GLN B 1 384 ? 11.539 -22.719 -6.832 1 89.94 384 GLN B O 1
ATOM 6641 N N . SER B 1 385 ? 11.688 -21.781 -8.883 1 93.94 385 SER B N 1
ATOM 6642 C CA . SER B 1 385 ? 13.148 -21.75 -8.859 1 93.94 385 SER B CA 1
ATOM 6643 C C . SER B 1 385 ? 13.664 -20.625 -7.988 1 93.94 385 SER B C 1
ATOM 6645 O O . SER B 1 385 ? 12.906 -19.734 -7.602 1 93.94 385 SER B O 1
ATOM 6647 N N . SER B 1 386 ? 14.961 -20.656 -7.754 1 94 386 SER B N 1
ATOM 6648 C CA . SER B 1 386 ? 15.594 -19.578 -6.992 1 94 386 SER B CA 1
ATOM 6649 C C . SER B 1 386 ? 15.508 -18.25 -7.73 1 94 386 SER B C 1
ATOM 6651 O O . SER B 1 386 ? 15.336 -17.203 -7.105 1 94 386 SER B O 1
ATOM 6653 N N . LEU B 1 387 ? 15.703 -18.359 -9.008 1 95.19 387 LEU B N 1
ATOM 6654 C CA . LEU B 1 387 ? 15.594 -17.156 -9.828 1 95.19 387 LEU B CA 1
ATOM 6655 C C . LEU B 1 387 ? 14.188 -16.578 -9.766 1 95.19 387 LEU B C 1
ATOM 6657 O O . LEU B 1 387 ? 14.008 -15.383 -9.562 1 95.19 387 LEU B O 1
ATOM 6661 N N . ASP B 1 388 ? 13.25 -17.422 -9.945 1 95.12 388 ASP B N 1
ATOM 6662 C CA . ASP B 1 388 ? 11.859 -16.984 -9.906 1 95.12 388 ASP B CA 1
ATOM 6663 C C . ASP B 1 388 ? 11.516 -16.375 -8.555 1 95.12 388 ASP B C 1
ATOM 6665 O O . ASP B 1 388 ? 10.844 -15.336 -8.484 1 95.12 388 ASP B O 1
ATOM 6669 N N . ILE B 1 389 ? 11.922 -17.016 -7.512 1 95.62 389 ILE B N 1
ATOM 6670 C CA . ILE B 1 389 ? 11.656 -16.547 -6.156 1 95.62 389 ILE B CA 1
ATOM 6671 C C . ILE B 1 389 ? 12.266 -15.156 -5.969 1 95.62 389 ILE B C 1
ATOM 6673 O O . ILE B 1 389 ? 11.609 -14.258 -5.434 1 95.62 389 ILE B O 1
ATOM 6677 N N . SER B 1 390 ? 13.469 -15.047 -6.418 1 95.69 390 SER B N 1
ATOM 6678 C CA . SER B 1 390 ? 14.148 -13.766 -6.289 1 95.69 390 SER B CA 1
ATOM 6679 C C . SER B 1 390 ? 13.43 -12.672 -7.078 1 95.69 390 SER B C 1
ATOM 6681 O O . SER B 1 390 ? 13.289 -11.547 -6.605 1 95.69 390 SER B O 1
ATOM 6683 N N . LYS B 1 391 ? 13.07 -13.023 -8.25 1 96.62 391 LYS B N 1
ATOM 6684 C CA . LYS B 1 391 ? 12.328 -12.086 -9.086 1 96.62 391 LYS B CA 1
ATOM 6685 C C . LYS B 1 391 ? 11.031 -11.641 -8.398 1 96.62 391 LYS B C 1
ATOM 6687 O O . LYS B 1 391 ? 10.711 -10.453 -8.383 1 96.62 391 LYS B O 1
ATOM 6692 N N . ILE B 1 392 ? 10.305 -12.57 -7.855 1 96.5 392 ILE B N 1
ATOM 6693 C CA . ILE B 1 392 ? 9.016 -12.297 -7.219 1 96.5 392 ILE B CA 1
ATOM 6694 C C . ILE B 1 392 ? 9.227 -11.445 -5.973 1 96.5 392 ILE B C 1
ATOM 6696 O O . ILE B 1 392 ? 8.5 -10.477 -5.746 1 96.5 392 ILE B O 1
ATOM 6700 N N . GLN B 1 393 ? 10.234 -11.711 -5.211 1 95 393 GLN B N 1
ATOM 6701 C CA . GLN B 1 393 ? 10.484 -11.047 -3.939 1 95 393 GLN B CA 1
ATOM 6702 C C . GLN B 1 393 ? 10.914 -9.602 -4.152 1 95 393 GLN B C 1
ATOM 6704 O O . GLN B 1 393 ? 10.555 -8.719 -3.365 1 95 393 GLN B O 1
ATOM 6709 N N . GLU B 1 394 ? 11.633 -9.391 -5.199 1 94.94 394 GLU B N 1
ATOM 6710 C CA . GLU B 1 394 ? 12.211 -8.062 -5.355 1 94.94 394 GLU B CA 1
ATOM 6711 C C . GLU B 1 394 ? 11.469 -7.254 -6.418 1 94.94 394 GLU B C 1
ATOM 6713 O O . GLU B 1 394 ? 11.797 -6.094 -6.672 1 94.94 394 GLU B O 1
ATOM 6718 N N . ASN B 1 395 ? 10.492 -7.891 -7 1 95.94 395 ASN B N 1
ATOM 6719 C CA . ASN B 1 395 ? 9.672 -7.191 -7.988 1 95.94 395 ASN B CA 1
ATOM 6720 C C . ASN B 1 395 ? 8.914 -6.023 -7.359 1 95.94 395 ASN B C 1
ATOM 6722 O O . ASN B 1 395 ? 8.312 -6.168 -6.293 1 95.94 395 ASN B O 1
ATOM 6726 N N . ARG B 1 396 ? 8.914 -4.836 -7.996 1 94.69 396 ARG B N 1
ATOM 6727 C CA . ARG B 1 396 ? 8.219 -3.664 -7.477 1 94.69 396 ARG B CA 1
ATOM 6728 C C . ARG B 1 396 ? 7.043 -3.285 -8.375 1 94.69 396 ARG B C 1
ATOM 6730 O O . ARG B 1 396 ? 6.262 -2.393 -8.039 1 94.69 396 ARG B O 1
ATOM 6737 N N . ASP B 1 397 ? 6.969 -3.943 -9.508 1 96.5 397 ASP B N 1
ATOM 6738 C CA . ASP B 1 397 ? 5.867 -3.678 -10.422 1 96.5 397 ASP B CA 1
ATOM 6739 C C . ASP B 1 397 ? 4.586 -4.363 -9.953 1 96.5 397 ASP B C 1
ATOM 6741 O O . ASP B 1 397 ? 4.48 -5.59 -9.992 1 96.5 397 ASP B O 1
ATOM 6745 N N . VAL B 1 398 ? 3.604 -3.615 -9.625 1 96.56 398 VAL B N 1
ATOM 6746 C CA . VAL B 1 398 ? 2.361 -4.109 -9.039 1 96.56 398 VAL B CA 1
ATOM 6747 C C . VAL B 1 398 ? 1.583 -4.91 -10.078 1 96.56 398 VAL B C 1
ATOM 6749 O O . VAL B 1 398 ? 1.023 -5.965 -9.766 1 96.56 398 VAL B O 1
ATOM 6752 N N . GLY B 1 399 ? 1.521 -4.426 -11.273 1 97.19 399 GLY B N 1
ATOM 6753 C CA . GLY B 1 399 ? 0.824 -5.133 -12.336 1 97.19 399 GLY B CA 1
ATOM 6754 C C . GLY B 1 399 ? 1.396 -6.508 -12.609 1 97.19 399 GLY B C 1
ATOM 6755 O O . GLY B 1 399 ? 0.656 -7.492 -12.688 1 97.19 399 GLY B O 1
ATOM 6756 N N . LEU B 1 400 ? 2.682 -6.574 -12.695 1 97.88 400 LEU B N 1
ATOM 6757 C CA . LEU B 1 400 ? 3.344 -7.848 -12.953 1 97.88 400 LEU B CA 1
ATOM 6758 C C . LEU B 1 400 ? 3.166 -8.805 -11.781 1 97.88 400 LEU B C 1
ATOM 6760 O O . LEU B 1 400 ? 3.066 -10.016 -11.977 1 97.88 400 LEU B O 1
ATOM 6764 N N . ALA B 1 401 ? 3.15 -8.266 -10.578 1 97.88 401 ALA B N 1
ATOM 6765 C CA . ALA B 1 401 ? 2.971 -9.102 -9.391 1 97.88 401 ALA B CA 1
ATOM 6766 C C . ALA B 1 401 ? 1.607 -9.781 -9.406 1 97.88 401 ALA B C 1
ATOM 6768 O O . ALA B 1 401 ? 1.502 -10.977 -9.102 1 97.88 401 ALA B O 1
ATOM 6769 N N . ILE B 1 402 ? 0.614 -9.07 -9.781 1 98.06 402 ILE B N 1
ATOM 6770 C CA . ILE B 1 402 ? -0.745 -9.602 -9.805 1 98.06 402 ILE B CA 1
ATOM 6771 C C . ILE B 1 402 ? -0.877 -10.641 -10.914 1 98.06 402 ILE B C 1
ATOM 6773 O O . ILE B 1 402 ? -1.421 -11.727 -10.695 1 98.06 402 ILE B O 1
ATOM 6777 N N . LEU B 1 403 ? -0.314 -10.32 -12.078 1 98.5 403 LEU B N 1
ATOM 6778 C CA . LEU B 1 403 ? -0.381 -11.258 -13.188 1 98.5 403 LEU B CA 1
ATOM 6779 C C . LEU B 1 403 ? 0.364 -12.547 -12.867 1 98.5 403 LEU B C 1
ATOM 6781 O O . LEU B 1 403 ? -0.142 -13.648 -13.117 1 98.5 403 LEU B O 1
ATOM 6785 N N . GLU B 1 404 ? 1.52 -12.414 -12.328 1 98.19 404 GLU B N 1
ATOM 6786 C CA . GLU B 1 404 ? 2.35 -13.57 -12.008 1 98.19 404 GLU B CA 1
ATOM 6787 C C . GLU B 1 404 ? 1.676 -14.461 -10.969 1 98.19 404 GLU B C 1
ATOM 6789 O O . GLU B 1 404 ? 1.59 -15.68 -11.148 1 98.19 404 GLU B O 1
ATOM 6794 N N . SER B 1 405 ? 1.219 -13.875 -9.883 1 98.19 405 SER B N 1
ATOM 6795 C CA . SER B 1 405 ? 0.638 -14.664 -8.805 1 98.19 405 SER B CA 1
ATOM 6796 C C . SER B 1 405 ? -0.679 -15.305 -9.234 1 98.19 405 SER B C 1
ATOM 6798 O O . SER B 1 405 ? -0.949 -16.453 -8.906 1 98.19 405 SER B O 1
ATOM 6800 N N . TYR B 1 406 ? -1.517 -14.586 -10 1 98.56 406 TYR B N 1
ATOM 6801 C CA . TYR B 1 406 ? -2.793 -15.109 -10.477 1 98.56 406 TYR B CA 1
ATOM 6802 C C . TYR B 1 406 ? -2.58 -16.281 -11.43 1 98.56 406 TYR B C 1
ATOM 6804 O O . TYR B 1 406 ? -3.229 -17.328 -11.297 1 98.56 406 TYR B O 1
ATOM 6812 N N . SER B 1 407 ? -1.665 -16.094 -12.32 1 97.88 407 SER B N 1
ATOM 6813 C CA . SER B 1 407 ? -1.371 -17.156 -13.266 1 97.88 407 SER B CA 1
ATOM 6814 C C . SER B 1 407 ? -0.749 -18.359 -12.555 1 97.88 407 SER B C 1
ATOM 6816 O O . SER B 1 407 ? -1.053 -19.516 -12.891 1 97.88 407 SER B O 1
ATOM 6818 N N . ARG B 1 408 ? 0.106 -18.094 -11.641 1 96 408 ARG B N 1
ATOM 6819 C CA . ARG B 1 408 ? 0.739 -19.172 -10.883 1 96 408 ARG B CA 1
ATOM 6820 C C . ARG B 1 408 ? -0.298 -19.984 -10.125 1 96 408 ARG B C 1
ATOM 6822 O O . ARG B 1 408 ? -0.227 -21.219 -10.094 1 96 408 ARG B O 1
ATOM 6829 N N . VAL B 1 409 ? -1.231 -19.312 -9.516 1 96.62 409 VAL B N 1
ATOM 6830 C CA . VAL B 1 409 ? -2.285 -19.984 -8.758 1 96.62 409 VAL B CA 1
ATOM 6831 C C . VAL B 1 409 ? -3.133 -20.844 -9.695 1 96.62 409 VAL B C 1
ATOM 6833 O O . VAL B 1 409 ? -3.469 -21.984 -9.375 1 96.62 409 VAL B O 1
ATOM 6836 N N . LEU B 1 410 ? -3.461 -20.328 -10.844 1 97.12 410 LEU B N 1
ATOM 6837 C CA . LEU B 1 410 ? -4.273 -21.062 -11.797 1 97.12 410 LEU B CA 1
ATOM 6838 C C . LEU B 1 410 ? -3.51 -22.266 -12.352 1 97.12 410 LEU B C 1
ATOM 6840 O O . LEU B 1 410 ? -4.086 -23.328 -12.562 1 97.12 410 LEU B O 1
ATOM 6844 N N . GLU B 1 411 ? -2.234 -22.031 -12.586 1 94.75 411 GLU B N 1
ATOM 6845 C CA . GLU B 1 411 ? -1.372 -23.141 -13.016 1 94.75 411 GLU B CA 1
ATOM 6846 C C . GLU B 1 411 ? -1.354 -24.266 -11.992 1 94.75 411 GLU B C 1
ATOM 6848 O O . GLU B 1 411 ? -1.526 -25.422 -12.336 1 94.75 411 GLU B O 1
ATOM 6853 N N . SER B 1 412 ? -1.179 -23.891 -10.766 1 92.62 412 SER B N 1
ATOM 6854 C CA . SER B 1 412 ? -1.109 -24.859 -9.68 1 92.62 412 SER B CA 1
ATOM 6855 C C . SER B 1 412 ? -2.438 -25.594 -9.516 1 92.62 412 SER B C 1
ATOM 6857 O O . SER B 1 412 ? -2.459 -26.812 -9.305 1 92.62 412 SER B O 1
ATOM 6859 N N . LEU B 1 413 ? -3.488 -24.891 -9.57 1 94.75 413 LEU B N 1
ATOM 6860 C CA . LEU B 1 413 ? -4.809 -25.484 -9.422 1 94.75 413 LEU B CA 1
ATOM 6861 C C . LEU B 1 413 ? -5.113 -26.422 -10.586 1 94.75 413 LEU B C 1
ATOM 6863 O O . LEU B 1 413 ? -5.633 -27.516 -10.391 1 94.75 413 LEU B O 1
ATOM 6867 N N . ALA B 1 414 ? -4.777 -25.969 -11.758 1 95.69 414 ALA B N 1
ATOM 6868 C CA . ALA B 1 414 ? -5.004 -26.797 -12.938 1 95.69 414 ALA B CA 1
ATOM 6869 C C . ALA B 1 414 ? -4.199 -28.094 -12.867 1 95.69 414 ALA B C 1
ATOM 6871 O O . ALA B 1 414 ? -4.711 -29.172 -13.195 1 95.69 414 ALA B O 1
ATOM 6872 N N . TYR B 1 415 ? -2.998 -28 -12.461 1 91.75 415 TYR B N 1
ATOM 6873 C CA . TYR B 1 415 ? -2.152 -29.172 -12.32 1 91.75 415 TYR B CA 1
ATOM 6874 C C . TYR B 1 415 ? -2.732 -30.141 -11.297 1 91.75 415 TYR B C 1
ATOM 6876 O O . TYR B 1 415 ? -2.738 -31.359 -11.516 1 91.75 415 TYR B O 1
ATOM 6884 N N . SER B 1 416 ? -3.168 -29.594 -10.18 1 91.5 416 SER B N 1
ATOM 6885 C CA . SER B 1 416 ? -3.742 -30.422 -9.125 1 91.5 416 SER B CA 1
ATOM 6886 C C . SER B 1 416 ? -4.98 -31.172 -9.625 1 91.5 416 SER B C 1
ATOM 6888 O O . SER B 1 416 ? -5.141 -32.375 -9.367 1 91.5 416 SER B O 1
ATOM 6890 N N . VAL B 1 417 ? -5.801 -30.5 -10.297 1 93.94 417 VAL B N 1
ATOM 6891 C CA . VAL B 1 417 ? -7.027 -31.094 -10.812 1 93.94 417 VAL B CA 1
ATOM 6892 C C . VAL B 1 417 ? -6.691 -32.156 -11.867 1 93.94 417 VAL B C 1
ATOM 6894 O O . VAL B 1 417 ? -7.258 -33.25 -11.867 1 93.94 417 VAL B O 1
ATOM 6897 N N . MET B 1 418 ? -5.781 -31.828 -12.727 1 92.88 418 MET B N 1
ATOM 6898 C CA . MET B 1 418 ? -5.336 -32.781 -13.75 1 92.88 418 MET B CA 1
ATOM 6899 C C . MET B 1 418 ? -4.77 -34.031 -13.125 1 92.88 418 MET B C 1
ATOM 6901 O O . MET B 1 418 ? -5.082 -35.156 -13.57 1 92.88 418 MET B O 1
ATOM 6905 N N . SER B 1 419 ? -3.926 -33.812 -12.156 1 89.94 419 SER B N 1
ATOM 6906 C CA . SER B 1 419 ? -3.309 -34.938 -11.469 1 89.94 419 SER B CA 1
ATOM 6907 C C . SER B 1 419 ? -4.359 -35.844 -10.82 1 89.94 419 SER B C 1
ATOM 6909 O O . SER B 1 419 ? -4.223 -37.062 -10.812 1 89.94 419 SER B O 1
ATOM 6911 N N . ARG B 1 420 ? -5.398 -35.312 -10.312 1 92.44 420 ARG B N 1
ATOM 6912 C CA . ARG B 1 420 ? -6.461 -36.094 -9.688 1 92.44 420 ARG B CA 1
ATOM 6913 C C . ARG B 1 420 ? -7.266 -36.875 -10.734 1 92.44 420 ARG B C 1
ATOM 6915 O O . ARG B 1 420 ? -7.723 -38 -10.477 1 92.44 420 ARG B O 1
ATOM 6922 N N . ILE B 1 421 ? -7.469 -36.219 -11.805 1 94.25 421 ILE B N 1
ATOM 6923 C CA . ILE B 1 421 ? -8.156 -36.938 -12.883 1 94.25 421 ILE B CA 1
ATOM 6924 C C . ILE B 1 421 ? -7.328 -38.125 -13.344 1 94.25 421 ILE B C 1
ATOM 6926 O O . ILE B 1 421 ? -7.863 -39.219 -13.57 1 94.25 421 ILE B O 1
ATOM 6930 N N . GLU B 1 422 ? -6.062 -37.906 -13.445 1 92.19 422 GLU B N 1
ATOM 6931 C CA . GLU B 1 422 ? -5.156 -39 -13.852 1 92.19 422 GLU B CA 1
ATOM 6932 C C . GLU B 1 422 ? -5.16 -40.125 -12.836 1 92.19 422 GLU B C 1
ATOM 6934 O O . GLU B 1 422 ? -5.016 -41.281 -13.203 1 92.19 422 GLU B O 1
ATOM 6939 N N . ASP B 1 423 ? -5.266 -39.781 -11.633 1 90.69 423 ASP B N 1
ATOM 6940 C CA . ASP B 1 423 ? -5.359 -40.812 -10.594 1 90.69 423 ASP B CA 1
ATOM 6941 C C . ASP B 1 423 ? -6.574 -41.719 -10.82 1 90.69 423 ASP B C 1
ATOM 6943 O O . ASP B 1 423 ? -6.496 -42.938 -10.656 1 90.69 423 ASP B O 1
ATOM 6947 N N . VAL B 1 424 ? -7.645 -41.156 -11.133 1 93.25 424 VAL B N 1
ATOM 6948 C CA . VAL B 1 424 ? -8.875 -41.906 -11.367 1 93.25 424 VAL B CA 1
ATOM 6949 C C . VAL B 1 424 ? -8.711 -42.781 -12.602 1 93.25 424 VAL B C 1
ATOM 6951 O O . VAL B 1 424 ? -9.086 -43.969 -12.578 1 93.25 424 VAL B O 1
ATOM 6954 N N . LEU B 1 425 ? -8.18 -42.219 -13.625 1 93.94 425 LEU B N 1
ATOM 6955 C CA . LEU B 1 425 ? -7.984 -42.969 -14.859 1 93.94 425 LEU B CA 1
ATOM 6956 C C . LEU B 1 425 ? -6.988 -44.094 -14.656 1 93.94 425 LEU B C 1
ATOM 6958 O O . LEU B 1 425 ? -7.129 -45.156 -15.258 1 93.94 425 LEU B O 1
ATOM 6962 N N . HIS B 1 426 ? -6.023 -43.844 -13.867 1 90.94 426 HIS B N 1
ATOM 6963 C CA . HIS B 1 426 ? -5.043 -44.875 -13.555 1 90.94 426 HIS B CA 1
ATOM 6964 C C . HIS B 1 426 ? -5.68 -46.031 -12.773 1 90.94 426 HIS B C 1
ATOM 6966 O O . HIS B 1 426 ? -5.406 -47.188 -13.047 1 90.94 426 HIS B O 1
ATOM 6972 N N . ALA B 1 427 ? -6.453 -45.719 -11.781 1 89.56 427 ALA B N 1
ATOM 6973 C CA . ALA B 1 427 ? -7.18 -46.719 -11.016 1 89.56 427 ALA B CA 1
ATOM 6974 C C . ALA B 1 427 ? -8.094 -47.531 -11.922 1 89.56 427 ALA B C 1
ATOM 6976 O O . ALA B 1 427 ? -8.227 -48.75 -11.75 1 89.56 427 ALA B O 1
ATOM 6977 N N . ASP B 1 428 ? -8.688 -46.906 -12.844 1 92.94 428 ASP B N 1
ATOM 6978 C CA . ASP B 1 428 ? -9.547 -47.562 -13.82 1 92.94 428 ASP B CA 1
ATOM 6979 C C . ASP B 1 428 ? -8.742 -48.531 -14.68 1 92.94 428 ASP B C 1
ATOM 6981 O O . ASP B 1 428 ? -9.172 -49.656 -14.922 1 92.94 428 ASP B O 1
ATOM 6985 N N . ALA B 1 429 ? -7.617 -48.125 -15.133 1 91 429 ALA B N 1
ATOM 6986 C CA . ALA B 1 429 ? -6.762 -48.938 -15.984 1 91 429 ALA B CA 1
ATOM 6987 C C . ALA B 1 429 ? -6.289 -50.188 -15.242 1 91 429 ALA B C 1
ATOM 6989 O O . ALA B 1 429 ? -6.227 -51.281 -15.812 1 91 429 ALA B O 1
ATOM 6990 N N . LEU B 1 430 ? -5.992 -50.062 -13.984 1 87.88 430 LEU B N 1
ATOM 6991 C CA . LEU B 1 430 ? -5.531 -51.156 -13.172 1 87.88 430 LEU B CA 1
ATOM 6992 C C . LEU B 1 430 ? -6.648 -52.188 -12.961 1 87.88 430 LEU B C 1
ATOM 6994 O O . LEU B 1 430 ? -6.402 -53.406 -12.961 1 87.88 430 LEU B O 1
ATOM 6998 N N . THR B 1 431 ? -7.801 -51.719 -12.766 1 87.19 431 THR B N 1
ATOM 6999 C CA . THR B 1 431 ? -8.945 -52.594 -12.508 1 87.19 431 THR B CA 1
ATOM 7000 C C . THR B 1 431 ? -9.359 -53.344 -13.773 1 87.19 431 THR B C 1
ATOM 7002 O O . THR B 1 431 ? -9.742 -54.5 -13.711 1 87.19 431 THR B O 1
ATOM 7005 N N . ARG B 1 432 ? -9.242 -52.781 -14.844 1 86.38 432 ARG B N 1
ATOM 7006 C CA . ARG B 1 432 ? -9.594 -53.438 -16.109 1 86.38 432 ARG B CA 1
ATOM 7007 C C . ARG B 1 432 ? -8.555 -54.469 -16.5 1 86.38 432 ARG B C 1
ATOM 7009 O O . ARG B 1 432 ? -8.891 -55.469 -17.156 1 86.38 432 ARG B O 1
ATOM 7016 N N . THR B 1 433 ? -7.344 -54.281 -16.25 1 77.62 433 THR B N 1
ATOM 7017 C CA . THR B 1 433 ? -6.289 -55.25 -16.594 1 77.62 433 THR B CA 1
ATOM 7018 C C . THR B 1 433 ? -6.32 -56.438 -15.641 1 77.62 433 THR B C 1
ATOM 7020 O O . THR B 1 433 ? -5.914 -57.531 -16 1 77.62 433 THR B O 1
ATOM 7023 N N . SER B 1 434 ? -6.746 -56.344 -14.398 1 63.47 434 SER B N 1
ATOM 7024 C CA . SER B 1 434 ? -6.809 -57.438 -13.445 1 63.47 434 SER B CA 1
ATOM 7025 C C . SER B 1 434 ? -8.047 -58.312 -13.672 1 63.47 434 SER B C 1
ATOM 7027 O O . SER B 1 434 ? -8.148 -59.406 -13.133 1 63.47 434 SER B O 1
ATOM 7029 N N . SER B 1 435 ? -9.141 -57.969 -14.289 1 53.25 435 SER B N 1
ATOM 7030 C CA . SER B 1 435 ? -10.297 -58.812 -14.555 1 53.25 435 SER B CA 1
ATOM 7031 C C . SER B 1 435 ? -9.984 -59.875 -15.625 1 53.25 435 SER B C 1
ATOM 7033 O O . SER B 1 435 ? -9.375 -59.562 -16.656 1 53.25 435 SER B O 1
ATOM 7035 N N . PRO B 1 436 ? -10.031 -61.25 -15.398 1 46 436 PRO B N 1
ATOM 7036 C CA . PRO B 1 436 ? -9.797 -62.344 -16.344 1 46 436 PRO B CA 1
ATOM 7037 C C . PRO B 1 436 ? -10.438 -62.094 -17.703 1 46 436 PRO B C 1
ATOM 7039 O O . PRO B 1 436 ? -11.562 -61.594 -17.781 1 46 436 PRO B O 1
ATOM 7042 N N . ALA B 1 437 ? -9.703 -61.938 -18.766 1 40.81 437 ALA B N 1
ATOM 7043 C CA . ALA B 1 437 ? -10.203 -61.906 -20.141 1 40.81 437 ALA B CA 1
ATOM 7044 C C . ALA B 1 437 ? -11.305 -62.969 -20.328 1 40.81 437 ALA B C 1
ATOM 7046 O O . ALA B 1 437 ? -11.227 -64.062 -19.781 1 40.81 437 ALA B O 1
ATOM 7047 N N . PRO B 1 438 ? -12.547 -62.625 -20.641 1 36.12 438 PRO B N 1
ATOM 7048 C CA . PRO B 1 438 ? -13.344 -63.781 -21.062 1 36.12 438 PRO B CA 1
ATOM 7049 C C . PRO B 1 438 ? -12.57 -64.75 -21.969 1 36.12 438 PRO B C 1
ATOM 7051 O O . PRO B 1 438 ? -11.617 -64.312 -22.641 1 36.12 438 PRO B O 1
ATOM 7054 N N . SER B 1 439 ? -12.539 -65.938 -21.75 1 31.53 439 SER B N 1
ATOM 7055 C CA . SER B 1 439 ? -12.117 -67 -22.641 1 31.53 439 SER B CA 1
ATOM 7056 C C . SER B 1 439 ? -12.617 -66.75 -24.062 1 31.53 439 SER B C 1
ATOM 7058 O O . SER B 1 439 ? -13.797 -66.438 -24.281 1 31.53 439 SER B O 1
ATOM 7060 N N . PRO B 1 440 ? -11.742 -66.375 -25.062 1 32.41 440 PRO B N 1
ATOM 7061 C CA . PRO B 1 440 ? -12.117 -66.438 -26.484 1 32.41 440 PRO B CA 1
ATOM 7062 C C . PRO B 1 440 ? -12.906 -67.688 -26.828 1 32.41 440 PRO B C 1
ATOM 7064 O O . PRO B 1 440 ? -12.328 -68.75 -26.984 1 32.41 440 PRO B O 1
ATOM 7067 N N . MET B 1 441 ? -13.914 -68.062 -26.328 1 26.14 441 MET B N 1
ATOM 7068 C CA . MET B 1 441 ? -14.602 -69.125 -27.062 1 26.14 441 MET B CA 1
ATOM 7069 C C . MET B 1 441 ? -14.695 -68.812 -28.547 1 26.14 441 MET B C 1
ATOM 7071 O O . MET B 1 441 ? -14.477 -67.688 -28.938 1 26.14 441 MET B O 1
ATOM 7075 N N . SER B 1 442 ? -15.852 -69.188 -29.469 1 25.17 442 SER B N 1
ATOM 7076 C CA . SER B 1 442 ? -16.266 -69.75 -30.75 1 25.17 442 SER B CA 1
ATOM 7077 C C . SER B 1 442 ? -16.359 -68.688 -31.828 1 25.17 442 SER B C 1
ATOM 7079 O O . SER B 1 442 ? -16.594 -68.938 -33 1 25.17 442 SER B O 1
ATOM 7081 N N . ASN B 1 443 ? -16.594 -67.312 -31.75 1 21.91 443 ASN B N 1
ATOM 7082 C CA . ASN B 1 443 ? -17.109 -66.75 -33 1 21.91 443 ASN B CA 1
ATOM 7083 C C . ASN B 1 443 ? -15.984 -66.5 -34 1 21.91 443 ASN B C 1
ATOM 7085 O O . ASN B 1 443 ? -15.352 -65.438 -33.969 1 21.91 443 ASN B O 1
ATOM 7089 N N . ILE B 1 444 ? -15 -67.375 -34.531 1 23.22 444 ILE B N 1
ATOM 7090 C CA . ILE B 1 444 ? -14.227 -67.5 -35.781 1 23.22 444 ILE B CA 1
ATOM 7091 C C . ILE B 1 444 ? -15.117 -67.188 -36.969 1 23.22 444 ILE B C 1
ATOM 7093 O O . ILE B 1 444 ? -14.633 -67.125 -38.094 1 23.22 444 ILE B O 1
ATOM 7097 N N . ASP B 1 445 ? -16.391 -67.562 -37.188 1 21.86 445 ASP B N 1
ATOM 7098 C CA . ASP B 1 445 ? -16.938 -67.688 -38.531 1 21.86 445 ASP B CA 1
ATOM 7099 C C . ASP B 1 445 ? -16.969 -66.375 -39.281 1 21.86 445 ASP B C 1
ATOM 7101 O O . ASP B 1 445 ? -16.594 -66.312 -40.438 1 21.86 445 ASP B O 1
ATOM 7105 N N . ALA B 1 446 ? -17.969 -65.375 -39.188 1 21.59 446 ALA B N 1
ATOM 7106 C CA . ALA B 1 446 ? -18.609 -64.75 -40.344 1 21.59 446 ALA B CA 1
ATOM 7107 C C . ALA B 1 446 ? -17.781 -63.562 -40.875 1 21.59 446 ALA B C 1
ATOM 7109 O O . ALA B 1 446 ? -17.797 -63.25 -42.062 1 21.59 446 ALA B O 1
ATOM 7110 N N . LEU B 1 447 ? -17.219 -62.531 -40.094 1 20.05 447 LEU B N 1
ATOM 7111 C CA . LEU B 1 447 ? -17.125 -61.25 -40.812 1 20.05 447 LEU B CA 1
ATOM 7112 C C . LEU B 1 447 ? -15.898 -61.25 -41.719 1 20.05 447 LEU B C 1
ATOM 7114 O O . LEU B 1 447 ? -14.781 -61 -41.25 1 20.05 447 LEU B O 1
ATOM 7118 N N . ARG B 1 448 ? -15.477 -62.406 -42.5 1 19.5 448 ARG B N 1
ATOM 7119 C CA . ARG B 1 448 ? -14.664 -62.406 -43.688 1 19.5 448 ARG B CA 1
ATOM 7120 C C . ARG B 1 448 ? -15.195 -61.438 -44.75 1 19.5 448 ARG B C 1
ATOM 7122 O O . ARG B 1 448 ? -14.469 -61.031 -45.656 1 19.5 448 ARG B O 1
ATOM 7129 N N . SER B 1 449 ? -16.531 -61.344 -45.125 1 19.7 449 SER B N 1
ATOM 7130 C CA . SER B 1 449 ? -16.953 -61.156 -46.5 1 19.7 449 SER B CA 1
ATOM 7131 C C . SER B 1 449 ? -16.812 -59.719 -46.969 1 19.7 449 SER B C 1
ATOM 7133 O O . SER B 1 449 ? -16.781 -59.438 -48.156 1 19.7 449 SER B O 1
ATOM 7135 N N . SER B 1 450 ? -17.297 -58.594 -46.312 1 20.06 450 SER B N 1
ATOM 7136 C CA . SER B 1 450 ? -17.812 -57.5 -47.156 1 20.06 450 SER B CA 1
ATOM 7137 C C . SER B 1 450 ? -16.672 -56.656 -47.719 1 20.06 450 SER B C 1
ATOM 7139 O O . SER B 1 450 ? -16.062 -55.875 -46.969 1 20.06 450 SER B O 1
ATOM 7141 N N . ALA B 1 451 ? -15.859 -57.188 -48.688 1 21.05 451 ALA B N 1
ATOM 7142 C CA . ALA B 1 451 ? -14.883 -56.594 -49.594 1 21.05 451 ALA B CA 1
ATOM 7143 C C . ALA B 1 451 ? -15.531 -55.5 -50.469 1 21.05 451 ALA B C 1
ATOM 7145 O O . ALA B 1 451 ? -15.977 -55.781 -51.594 1 21.05 451 ALA B O 1
ATOM 7146 N N . ALA B 1 452 ? -16.578 -54.719 -49.938 1 20.72 452 ALA B N 1
ATOM 7147 C CA . ALA B 1 452 ? -17.281 -53.938 -50.969 1 20.72 452 ALA B CA 1
ATOM 7148 C C . ALA B 1 452 ? -16.312 -53.125 -51.812 1 20.72 452 ALA B C 1
ATOM 7150 O O . ALA B 1 452 ? -15.211 -52.812 -51.344 1 20.72 452 ALA B O 1
ATOM 7151 N N . GLU B 1 453 ? -16.734 -52.781 -53.094 1 21.98 453 GLU B N 1
ATOM 7152 C CA . GLU B 1 453 ? -16.453 -52.281 -54.438 1 21.98 453 GLU B CA 1
ATOM 7153 C C . GLU B 1 453 ? -16.094 -50.812 -54.438 1 21.98 453 GLU B C 1
ATOM 7155 O O . GLU B 1 453 ? -16.797 -50 -53.812 1 21.98 453 GLU B O 1
ATOM 7160 N N . ILE B 1 454 ? -14.844 -50.438 -54.594 1 22.34 454 ILE B N 1
ATOM 7161 C CA . ILE B 1 454 ? -14.164 -49.188 -54.812 1 22.34 454 ILE B CA 1
ATOM 7162 C C . ILE B 1 454 ? -14.797 -48.438 -55.969 1 22.34 454 ILE B C 1
ATOM 7164 O O . ILE B 1 454 ? -14.703 -48.906 -57.125 1 22.34 454 ILE B O 1
ATOM 7168 N N . PRO B 1 455 ? -16.062 -47.875 -55.812 1 21.42 455 PRO B N 1
ATOM 7169 C CA . PRO B 1 455 ? -16.703 -47.312 -57 1 21.42 455 PRO B CA 1
ATOM 7170 C C . PRO B 1 455 ? -15.859 -46.25 -57.688 1 21.42 455 PRO B C 1
ATOM 7172 O O . PRO B 1 455 ? -15.055 -45.562 -57.031 1 21.42 455 PRO B O 1
ATOM 7175 N N . ARG B 1 456 ? -15.836 -46.281 -59.094 1 25.17 456 ARG B N 1
ATOM 7176 C CA . ARG B 1 456 ? -15.281 -45.562 -60.25 1 25.17 456 ARG B CA 1
ATOM 7177 C C . ARG B 1 456 ? -15.82 -44.125 -60.312 1 25.17 456 ARG B C 1
ATOM 7179 O O . ARG B 1 456 ? -17 -43.906 -60.594 1 25.17 456 ARG B O 1
ATOM 7186 N N . LEU B 1 457 ? -15.5 -43.25 -59.406 1 21.11 457 LEU B N 1
ATOM 7187 C CA . LEU B 1 457 ? -15.961 -41.875 -59.531 1 21.11 457 LEU B CA 1
ATOM 7188 C C . LEU B 1 457 ? -15.664 -41.312 -60.906 1 21.11 457 LEU B C 1
ATOM 7190 O O . LEU B 1 457 ? -14.508 -41.219 -61.312 1 21.11 457 LEU B O 1
ATOM 7194 N N . SER B 1 458 ? -16.578 -41.406 -62 1 21.97 458 SER B N 1
ATOM 7195 C CA . SER B 1 458 ? -16.781 -40.938 -63.375 1 21.97 458 SER B CA 1
ATOM 7196 C C . SER B 1 458 ? -16.453 -39.469 -63.531 1 21.97 458 SER B C 1
ATOM 7198 O O . SER B 1 458 ? -16.375 -38.75 -62.531 1 21.97 458 SER B O 1
ATOM 7200 N N . GLU B 1 459 ? -16.969 -38.781 -64.875 1 24.58 459 GLU B N 1
ATOM 7201 C CA . GLU B 1 459 ? -16.797 -37.812 -66 1 24.58 459 GLU B CA 1
ATOM 7202 C C . GLU B 1 459 ? -17.25 -36.406 -65.562 1 24.58 459 GLU B C 1
ATOM 7204 O O . GLU B 1 459 ? -16.812 -35.406 -66.125 1 24.58 459 GLU B O 1
ATOM 7209 N N . SER B 1 460 ? -18.531 -36.125 -64.938 1 22.94 460 SER B N 1
ATOM 7210 C CA . SER B 1 460 ? -19.469 -35.094 -65.375 1 22.94 460 SER B CA 1
ATOM 7211 C C . SER B 1 460 ? -18.922 -33.688 -65.062 1 22.94 460 SER B C 1
ATOM 7213 O O . SER B 1 460 ? -19.047 -32.781 -65.938 1 22.94 460 SER B O 1
ATOM 7215 N N . LEU B 1 461 ? -19.188 -32.875 -64 1 22.41 461 LEU B N 1
ATOM 7216 C CA . LEU B 1 461 ? -19.234 -31.438 -64.188 1 22.41 461 LEU B CA 1
ATOM 7217 C C . LEU B 1 461 ? -17.859 -30.891 -64.5 1 22.41 461 LEU B C 1
ATOM 7219 O O . LEU B 1 461 ? -16.859 -31.312 -63.906 1 22.41 461 LEU B O 1
#

Nearest PDB structures (foldseek):
  2nty-assembly1_B  TM=8.761E-01  e=9.372E-34  Arabidopsis thaliana
  2wbl-assembly1_A  TM=8.898E-01  e=2.270E-33  Arabidopsis thaliana
  2ntx-assembly1_A  TM=9.626E-01  e=1.655E-30  Arabidopsis thaliana
  2nty-assembly1_A  TM=8.871E-01  e=1.812E-31  Arabidopsis thaliana
  2ntx-assembly1_B  TM=9.848E-01  e=1.261E-27  Arabidopsis thaliana

Sequence (922 aa):
MLRTITRKCTILTSAASFKGSKTSDNSGKPHHQNLIPNGSVPVPNVPEGIDMKNAEEQSIVNQNVEQSEPVAPDELRAAAIDTDMEMMKERFAKLLLGEDMSGGGKGVNSALALSNAVTNLAASIFGEKGKLEPLALERKARWRKEMDWILSVTDHIVEFVPSKQTSKDGTNMEVMVTRQRADLLTNIPGLRKLDAMLIETLNNFGQEQEFWYVSKNDLEGQESSQREDKWWHPIVKVPENGLSETQRKWLQYQKESVNQVLKAAMNINAEVLSEIAVPESYIDSLPKNGRESLGDSIYKSITVEHFDTVQLLSTMDFSTEHKVLDFKNRIEASIVIWKRKMVQKDGRPSWPGTGVSVGKRELFEERAETVLLILKQHFPGLPQSSLDISKIQENRDVGLAILESYSRVLESLAYSVMSRIEDVLHADALTRTSSPAPSPMSNIDALRSSAAEIPRLSESLMLRTITRKCTILTSAASFKGSKTSDNSGKPHHQNLIPNGSVPVPNVPEGIDMKNAEEQSIVNQNVEQSEPVAPDELRAAAIDTDMEMMKERFAKLLLGEDMSGGGKGVNSALALSNAVTNLAASIFGEKGKLEPLALERKARWRKEMDWILSVTDHIVEFVPSKQTSKDGTNMEVMVTRQRADLLTNIPGLRKLDAMLIETLNNFGQEQEFWYVSKNDLEGQESSQREDKWWHPIVKVPENGLSETQRKWLQYQKESVNQVLKAAMNINAEVLSEIAVPESYIDSLPKNGRESLGDSIYKSITVEHFDTVQLLSTMDFSTEHKVLDFKNRIEASIVIWKRKMVQKDGRPSWPGTGVSVGKRELFEERAETVLLILKQHFPGLPQSSLDISKIQENRDVGLAILESYSRVLESLAYSVMSRIEDVLHADALTRTSSPAPSPMSNIDALRSSAAEIPRLSESL

Solvent-accessible surface area (backbone atoms only — not comparable to full-atom values): 54819 Å² total; per-residue (Å²): 134,85,76,76,78,76,76,78,74,81,72,81,64,86,69,84,71,83,76,82,79,80,80,75,88,69,88,68,82,78,76,80,75,78,73,74,78,76,78,69,72,76,73,76,77,74,77,86,71,82,74,79,74,70,88,70,70,77,84,79,70,76,70,76,75,67,82,69,71,84,72,52,73,42,53,54,48,39,51,48,48,51,50,47,50,52,50,48,50,51,54,50,30,43,38,59,32,15,76,25,42,65,20,66,46,79,32,51,55,48,14,36,26,49,24,47,48,49,50,51,48,47,46,72,60,57,55,85,55,63,62,85,48,42,72,53,68,69,46,49,51,50,51,55,51,55,48,48,59,60,53,50,36,50,72,57,19,35,38,77,39,83,35,82,40,65,39,95,84,67,47,75,39,77,38,77,39,84,36,56,31,65,69,55,65,57,45,50,61,51,51,51,48,47,50,51,52,51,53,50,56,29,45,59,46,62,51,95,65,79,55,50,74,42,62,68,80,77,43,86,74,59,88,66,87,58,58,79,91,48,73,88,41,56,40,66,45,55,44,80,78,23,65,54,72,69,56,50,51,50,51,52,50,51,40,52,53,34,49,49,42,23,54,51,24,45,50,53,25,53,53,44,54,68,68,49,63,81,44,64,71,58,58,70,68,47,68,93,45,41,54,74,48,45,32,69,72,53,38,50,54,59,67,38,90,81,65,48,69,67,61,54,58,68,72,49,70,68,89,41,70,66,44,44,49,51,54,49,40,22,49,53,51,22,43,53,46,52,53,48,53,59,60,60,45,74,73,58,81,74,75,93,78,86,66,81,48,72,67,55,48,52,50,42,40,52,53,49,51,49,48,50,53,51,46,47,70,76,42,71,81,58,74,80,42,66,65,54,48,45,28,51,68,68,38,44,29,39,57,57,25,48,52,32,34,53,24,46,51,49,24,51,50,27,48,43,52,39,52,52,51,48,51,49,54,49,46,29,54,54,33,50,70,69,52,80,71,78,76,82,69,76,84,76,76,79,94,65,87,85,72,86,75,80,78,76,84,80,91,77,133,134,86,78,75,79,74,76,78,72,78,70,81,64,83,67,83,72,84,70,86,75,86,89,76,88,68,88,66,82,76,77,80,73,79,71,73,75,76,77,68,72,75,73,75,76,74,80,83,69,87,74,80,77,71,87,71,72,78,82,81,71,79,70,78,76,67,82,69,70,83,73,52,72,43,54,54,49,39,51,49,48,50,52,47,49,52,50,48,50,52,54,52,30,44,39,57,33,14,78,25,43,66,22,66,46,79,31,50,55,49,15,35,27,48,24,48,48,51,50,51,49,46,46,72,60,59,54,83,62,58,63,85,46,44,72,53,68,70,46,50,52,49,50,55,51,54,50,48,58,60,55,51,36,52,72,56,20,36,38,78,40,82,36,82,40,67,42,95,83,68,47,77,39,80,39,78,39,83,35,57,32,64,70,56,66,57,46,50,62,53,50,52,49,46,49,50,52,51,53,49,57,29,45,60,46,63,51,95,64,80,54,50,75,42,62,70,81,76,43,86,77,59,88,67,86,60,59,80,91,47,72,87,40,56,40,65,44,55,44,82,80,22,63,52,70,68,56,50,51,49,51,50,51,52,42,51,54,34,48,49,44,23,53,52,25,45,51,53,25,52,54,46,55,68,68,49,64,80,46,65,71,58,59,69,69,47,68,92,44,40,53,74,46,46,32,68,70,53,39,51,54,59,67,39,91,81,63,48,68,65,62,54,57,68,75,49,72,65,88,41,70,66,44,44,48,50,52,48,38,21,48,54,52,22,43,53,45,52,52,48,52,62,61,60,45,74,71,58,81,74,76,92,78,87,66,81,48,72,66,54,48,52,48,44,41,53,54,50,52,50,50,49,52,52,47,48,69,76,42,70,84,59,75,81,43,64,65,55,48,46,27,52,68,68,39,44,28,38,56,56,25,47,52,31,34,52,22,46,50,50,24,50,50,26,48,42,52,39,52,53,50,48,50,48,53,48,47,28,52,53,34,49,69,69,50,79,71,77,76,84,71,79,90,81,73,73,98,78,65,91,76,79,80,84,78,81,84,84,89,77,132

Organism: Hibiscus syriacus (NCBI:txid106335)

Radius of gyration: 40.55 Å; Cα contacts (8 Å, |Δi|>4): 839; chains: 2; bounding box: 90×137×136 Å

Foldseek 3Di:
DPPPPCPCPPPPCPPDDPPDDDDDDDDCDPPDPPCPDPPPVPPPDPDDDPPPDDPPDDDPPPPDPPPPPPDPPVVVVVVVVVVLVVVLVVLVVCLVCQNPPVSPPPHAFNLLSLLVVLLVLLCVLCNLCLDLAAGDPVSVVSNVSVLVSSLVVQQPQWDWDWDFDQDPVRDTDTDTDIDRDDLSVPQVVVLVVLVVLLNVLSHVSNDDDQKDWDDPVVCPDDPQLDDPVPSRGTGMAGDLQFDDPVRLVVLVVSLVSLVVSLVVLVVLLVVLLVPQDFDPVLLVPADLALCVLQDPVLVCQLLPPDHDLVVSVVVADPVDLVSLLSNLQSLVSNLVNLVVCLVVCVPPPPDPPDDQDNVSSVSSNVSSVVNNVVSCVVCVQRDDHPRSVSSQRPGNDNSSSSSNSSSVSSNNSSVSSSVNSVSSSSNRVVSNVPPPDPDPPDPPPDPDDDDDDPDPPDDDD/DPPPPCPCPVPPCPPDPPDDDDDDDDDCPPPPPPPPPPPPVPPPDPDDDDCPDDPPDDDPPPPDPPPPPPPPPVVVVVVVVVVLVVVLVVLVVCLVCQNPPVSPPPHAFNLLSLLVVLLVLLCVLCNQCLDQAAGDPVSVVVNVSVLVSSLVVQQPAWDWDWDFDQDPVRDTDTDTDIDRDDLSVPQVVVLVVLVVLLNVLSHVSNDDDQKDWDDPVVCPDDPQLDDPVPSRGTGMAGDLQFDDPVRLVVLVVSLVSLVVSLVVLVVLLVVLLVPQDFDPVLLVPADLALCVLQDPVLVCQLLPPDHDLVVSVVVADPVDLVRLLSNLQSLVSNLVNLVVCLVVCVPPPPDPPDDQDNVSSVSSNVSSVVNNVVSCVVCVQRDDHPRSVSSQRPGNDNSSSSSNSSSVSSNNSSVSNSVNSVSSSSNRVVSNVPPPDPDPPDPPDDPPDDPDDPDDPDDDD

pLDDT: mean 73.01, std 28.88, range [15.91, 98.62]

Secondary structure (DSSP, 8-state):
------------------------------------------------------TT----------------HHHHHHHHHHHHHHHHHHHHHHHHHTT-TT-SS-SPPHHHHHHHHHHHHHHHHHTT--S--PPPHHHHHHHHHHHHHHHHGGGG-EEEEEEEEE-TTS-EEEEEEEEE-HHHHHHHHHHHHHHHHHHHHHHHTTS--S-EEE-GGGGTTS-----GGGTTSPEEE--TT---HHHHHHHHHHHHHHHHHHHHHHHHHHHHHHHSPPPHHHHHHS-SSHHHHH-HHHHHHHHSSS--HHHHHHHS--SSHHHHHHHHHHHHHHHHHHHHHHHHTTTS---SSSS--HHHHHHHHHHHHHHHHHHHHH-TTPPPPHHHHHHHHH---HHHHHH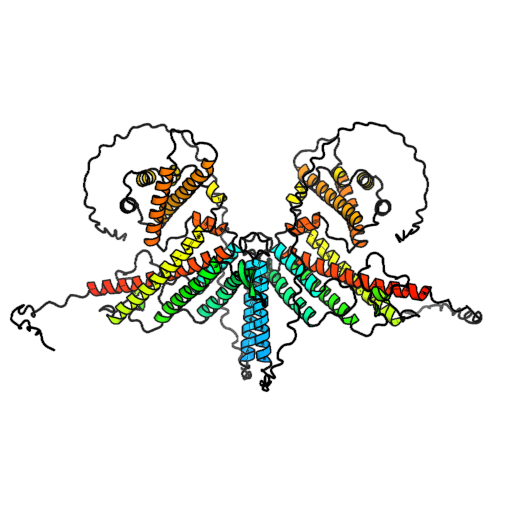HHHHHHHHHHHHHHHHHHHHHHHHHHHHHHHS------STT--------------S--/------------------------------------------------------TT----------------HHHHHHHHHHHHHHHHHHHHHHHHHTT-TT-SS-SPPHHHHHHHHHHHHHHHHH-S--S--PPPHHHHHHHHHHHHHHHHGGGG-EEEEEEEEE-TTS-EEEEEEEEE-HHHHHHHHHHHHHHHHHHHHHHHTTS--S-EEE-GGGGTTS-----GGGTTSPEEE--TT---HHHHHHHHHHHHHHHHHHHHHHHHHHHHHHHSPPPHHHHHHS-SSHHHHH-HHHHHHHHSSS--HHHHHHHS--SSHHHHHHHHHHHHHHHHHHHHHHHHTTTS---SSSS--HHHHHHHHHHHHHHHHHHHHH-TTPPPPHHHHHHHHH---HHHHHHHHHHHHHHHHHHHHHHHHHHHHHHHHHHHHHS------STTSSTT----------S--